Protein AF-A0A1J4ZEY5-F1 (afdb_monomer_lite)

pLDDT: mean 82.78, std 13.63, range [29.41, 97.81]

Radius of gyration: 38.16 Å; chains: 1; bounding box: 87×87×115 Å

Structure (mmCIF, N/CA/C/O backbone):
data_AF-A0A1J4ZEY5-F1
#
_entry.id   AF-A0A1J4ZEY5-F1
#
loop_
_atom_site.group_PDB
_atom_site.id
_atom_site.type_symbol
_atom_site.label_atom_id
_atom_site.label_alt_id
_atom_site.label_comp_id
_atom_site.label_asym_id
_atom_site.label_entity_id
_atom_site.label_seq_id
_atom_site.pdbx_PDB_ins_code
_atom_site.Cartn_x
_atom_site.Cartn_y
_atom_site.Cartn_z
_atom_site.occupancy
_atom_site.B_iso_or_equiv
_atom_site.auth_seq_id
_atom_site.auth_comp_id
_atom_site.auth_asym_id
_atom_site.auth_atom_id
_atom_site.pdbx_PDB_model_num
ATOM 1 N N . MET A 1 1 ? -30.198 22.123 27.206 1.00 77.94 1 MET A N 1
ATOM 2 C CA . MET A 1 1 ? -29.829 22.101 25.767 1.00 77.94 1 MET A CA 1
ATOM 3 C C . MET A 1 1 ? -29.238 23.409 25.251 1.00 77.94 1 MET A C 1
ATOM 5 O O . MET A 1 1 ? -28.106 23.351 24.800 1.00 77.94 1 MET A O 1
ATOM 9 N N . ALA A 1 2 ? -29.919 24.564 25.313 1.00 86.00 2 ALA A N 1
ATOM 10 C CA . ALA A 1 2 ? -29.380 25.824 24.762 1.00 86.00 2 ALA A CA 1
ATOM 11 C C . ALA A 1 2 ? -27.962 26.167 25.271 1.00 86.00 2 ALA A C 1
ATOM 13 O O . ALA A 1 2 ? -27.077 26.429 24.466 1.00 86.00 2 ALA A O 1
ATOM 14 N N . THR A 1 3 ? -27.720 26.041 26.580 1.00 88.06 3 THR A N 1
ATOM 15 C CA . THR A 1 3 ? -26.396 26.217 27.206 1.00 88.06 3 THR A CA 1
ATOM 16 C C . THR A 1 3 ? -25.328 25.284 26.642 1.00 88.06 3 THR A C 1
ATOM 18 O O . THR A 1 3 ? -24.188 25.695 26.501 1.00 88.06 3 THR A O 1
ATOM 21 N N . LEU A 1 4 ? -25.686 24.047 26.281 1.00 86.69 4 LEU A N 1
ATOM 22 C CA . LEU A 1 4 ? -24.738 23.087 25.712 1.00 86.69 4 LEU A CA 1
ATOM 23 C C . LEU A 1 4 ? -24.339 23.475 24.289 1.00 86.69 4 LEU A C 1
ATOM 25 O O . LEU A 1 4 ? -23.168 23.421 23.950 1.00 86.69 4 LEU A O 1
ATOM 29 N N . LEU A 1 5 ? -25.301 23.915 23.474 1.00 89.25 5 LEU A N 1
ATOM 30 C CA . LEU A 1 5 ? -25.019 24.417 22.126 1.00 89.25 5 LEU A CA 1
ATOM 31 C C . LEU A 1 5 ? -24.207 25.719 22.176 1.00 89.25 5 LEU A C 1
ATOM 33 O O . LEU A 1 5 ? -23.320 25.917 21.351 1.00 89.25 5 LEU A O 1
ATOM 37 N N . ALA A 1 6 ? -24.476 26.584 23.158 1.00 92.38 6 ALA A N 1
ATOM 38 C CA . ALA A 1 6 ? -23.668 27.769 23.415 1.00 92.38 6 ALA A CA 1
ATOM 39 C C . ALA A 1 6 ? -22.243 27.393 23.851 1.00 92.38 6 ALA A C 1
ATOM 41 O O . ALA A 1 6 ? -21.299 27.936 23.292 1.00 92.38 6 ALA A O 1
ATOM 42 N N . ALA A 1 7 ? -22.078 26.437 24.771 1.00 91.88 7 ALA A N 1
ATOM 43 C CA . ALA A 1 7 ? -20.773 25.947 25.208 1.00 91.88 7 ALA A CA 1
ATOM 44 C C . ALA A 1 7 ? -19.984 25.304 24.057 1.00 91.88 7 ALA A C 1
ATOM 46 O O . ALA A 1 7 ? -18.851 25.696 23.830 1.00 91.88 7 ALA A O 1
ATOM 47 N N . GLU A 1 8 ? -20.599 24.424 23.261 1.00 91.12 8 GLU A N 1
ATOM 48 C CA . GLU A 1 8 ? -19.988 23.822 22.062 1.00 91.12 8 GLU A CA 1
ATOM 49 C C . GLU A 1 8 ? -19.557 24.899 21.053 1.00 91.12 8 GLU A C 1
ATOM 51 O O . GLU A 1 8 ? -18.474 24.834 20.476 1.00 91.12 8 GLU A O 1
ATOM 56 N N . THR A 1 9 ? -20.380 25.939 20.872 1.00 91.94 9 THR A N 1
ATOM 57 C CA . THR A 1 9 ? -20.045 27.078 20.003 1.00 91.94 9 THR A CA 1
ATOM 58 C C . THR A 1 9 ? -18.889 27.900 20.576 1.00 91.94 9 THR A C 1
ATOM 60 O O . THR A 1 9 ? -18.003 28.298 19.826 1.00 91.94 9 THR A O 1
ATOM 63 N N . ILE A 1 10 ? -18.869 28.156 21.888 1.00 93.12 10 ILE A N 1
ATOM 64 C CA . ILE A 1 10 ? -17.809 28.918 22.564 1.00 93.12 10 ILE A CA 1
ATOM 65 C C . ILE A 1 10 ? -16.494 28.136 22.556 1.00 93.12 10 ILE A C 1
ATOM 67 O O . ILE A 1 10 ? -15.463 28.723 22.245 1.00 93.12 10 ILE A O 1
ATOM 71 N N . GLU A 1 11 ? -16.517 26.830 22.814 1.00 91.88 11 GLU A N 1
ATOM 72 C CA . GLU A 1 11 ? -15.352 25.953 22.695 1.00 91.88 11 GLU A CA 1
ATOM 73 C C . GLU A 1 11 ? -14.855 25.870 21.249 1.00 91.88 11 GLU A C 1
ATOM 75 O O . GLU A 1 11 ? -13.663 26.035 21.007 1.00 91.88 11 GLU A O 1
ATOM 80 N N . GLY A 1 12 ? -15.750 25.736 20.265 1.00 86.38 12 GLY A N 1
ATOM 81 C CA . GLY A 1 12 ? -15.392 25.826 18.846 1.00 86.38 12 GLY A CA 1
ATOM 82 C C . GLY A 1 12 ? -14.743 27.169 18.480 1.00 86.38 12 GLY A C 1
ATOM 83 O O . GLY A 1 12 ? -13.767 27.207 17.738 1.00 86.38 12 GLY A O 1
ATOM 84 N N . VAL A 1 13 ? -15.226 28.276 19.049 1.00 89.06 13 VAL A N 1
ATOM 85 C CA . VAL A 1 13 ? -14.640 29.616 18.876 1.00 89.06 13 VAL A CA 1
ATOM 86 C C . VAL A 1 13 ? -13.296 29.753 19.606 1.00 89.06 13 VAL A C 1
ATOM 88 O O . VAL A 1 13 ? -12.361 30.327 19.056 1.00 89.06 13 VAL A O 1
ATOM 91 N N . ARG A 1 14 ? -13.139 29.182 20.804 1.00 89.00 14 ARG A N 1
ATOM 92 C CA . ARG A 1 14 ? -11.860 29.107 21.536 1.00 89.00 14 ARG A CA 1
ATOM 93 C C . ARG A 1 14 ? -10.824 28.269 20.793 1.00 89.00 14 ARG A C 1
ATOM 95 O O . ARG A 1 14 ? -9.656 28.653 20.753 1.00 89.00 14 ARG A O 1
ATOM 102 N N . PHE A 1 15 ? -11.263 27.199 20.134 1.00 81.44 15 PHE A N 1
ATOM 103 C CA . PHE A 1 15 ? -10.452 26.428 19.200 1.00 81.44 15 PHE A CA 1
ATOM 104 C C . PHE A 1 15 ? -9.986 27.242 17.999 1.00 81.44 15 PHE A C 1
ATOM 106 O O . PHE A 1 15 ? -8.866 27.036 17.565 1.00 81.44 15 PHE A O 1
ATOM 113 N N . VAL A 1 16 ? -10.782 28.180 17.487 1.00 78.56 16 VAL A N 1
ATOM 114 C CA . VAL A 1 16 ? -10.344 29.102 16.421 1.00 78.56 16 VAL A CA 1
ATOM 115 C C . VAL A 1 16 ? -9.348 30.160 16.941 1.00 78.56 16 VAL A C 1
ATOM 117 O O . VAL A 1 16 ? -8.585 30.720 16.157 1.00 78.56 16 VAL A O 1
ATOM 120 N N . TYR A 1 17 ? -9.333 30.442 18.250 1.00 80.12 17 TYR A N 1
ATOM 121 C CA . TYR A 1 17 ? -8.562 31.534 18.865 1.00 80.12 17 TYR A CA 1
ATOM 122 C C . TYR A 1 17 ? -7.251 31.136 19.574 1.00 80.12 17 TYR A C 1
ATOM 124 O O . TYR A 1 17 ? -6.673 31.977 20.261 1.00 80.12 17 TYR A O 1
ATOM 132 N N . GLY A 1 18 ? -6.755 29.901 19.455 1.00 79.81 18 GLY A N 1
ATOM 133 C CA . GLY A 1 18 ? -5.554 29.477 20.199 1.00 79.81 18 GLY A CA 1
ATOM 134 C C . GLY A 1 18 ? -5.797 29.093 21.662 1.00 79.81 18 GLY A C 1
ATOM 135 O O . GLY A 1 18 ? -4.841 28.800 22.369 1.00 79.81 18 GLY A O 1
ATOM 136 N N . LEU A 1 19 ? -7.047 29.115 22.138 1.00 80.06 19 LEU A N 1
ATOM 137 C CA . LEU A 1 19 ? -7.372 28.997 23.567 1.00 80.06 19 LEU A CA 1
ATOM 138 C C . LEU A 1 19 ? -7.686 27.561 24.015 1.00 80.06 19 LEU A C 1
ATOM 140 O O . LEU A 1 19 ? -7.763 27.310 25.213 1.00 80.06 19 LEU A O 1
ATOM 144 N N . GLN A 1 20 ? -7.884 26.639 23.068 1.00 82.75 20 GLN A N 1
ATOM 145 C CA . GLN A 1 20 ? -8.104 25.213 23.322 1.00 82.75 20 GLN A CA 1
ATOM 146 C C . GLN A 1 20 ? -7.266 24.344 22.353 1.00 82.75 20 GLN A C 1
ATOM 148 O O . GLN A 1 20 ? -7.136 24.714 21.181 1.00 82.75 20 GLN A O 1
ATOM 153 N N . PRO A 1 21 ? -6.714 23.190 22.779 1.00 85.88 21 PRO A N 1
ATOM 154 C CA . PRO A 1 21 ? -6.745 22.662 24.143 1.00 85.88 21 PRO A CA 1
ATOM 155 C C . PRO A 1 21 ? -5.984 23.589 25.096 1.00 85.88 21 PRO A C 1
ATOM 157 O O . PRO A 1 21 ? -4.982 24.179 24.704 1.00 85.88 21 PRO A O 1
ATOM 160 N N . GLU A 1 22 ? -6.492 23.782 26.308 1.00 87.00 22 GLU A N 1
ATOM 161 C CA . GLU A 1 22 ? -6.011 24.844 27.194 1.00 87.00 22 GLU A CA 1
ATOM 162 C C . GLU A 1 22 ? -4.520 24.672 27.570 1.00 87.00 22 GLU A C 1
ATOM 164 O O . GLU A 1 22 ? -4.130 23.598 28.043 1.00 87.00 22 GLU A O 1
ATOM 169 N N . PRO A 1 23 ? -3.666 25.698 27.377 1.00 84.19 23 PRO A N 1
ATOM 170 C CA . PRO A 1 23 ? -2.249 25.628 27.720 1.00 84.19 23 PRO A CA 1
ATOM 171 C C . PRO A 1 23 ? -2.029 25.720 29.238 1.00 84.19 23 PRO A C 1
ATOM 173 O O . PRO A 1 23 ? -2.488 26.656 29.892 1.00 84.19 23 PRO A O 1
ATOM 176 N N . VAL A 1 24 ? -1.264 24.779 29.798 1.00 81.69 24 VAL A N 1
ATOM 177 C CA . VAL A 1 24 ? -0.933 24.701 31.229 1.00 81.69 24 VAL A CA 1
ATOM 178 C C . VAL A 1 24 ? 0.566 24.437 31.413 1.00 81.69 24 VAL A C 1
ATOM 180 O O . VAL A 1 24 ? 1.131 23.463 30.908 1.00 81.69 24 VAL A O 1
ATOM 183 N N . ALA A 1 25 ? 1.236 25.322 32.154 1.00 76.62 25 ALA A N 1
ATOM 184 C CA . ALA A 1 25 ? 2.676 25.246 32.393 1.00 76.62 25 ALA A CA 1
ATOM 185 C C . ALA A 1 25 ? 3.080 23.960 33.140 1.00 76.62 25 ALA A C 1
ATOM 187 O O . ALA A 1 25 ? 2.406 23.541 34.078 1.00 76.62 25 ALA A O 1
ATOM 188 N N . GLY A 1 26 ? 4.184 23.330 32.723 1.00 70.69 26 GLY A N 1
ATOM 189 C CA . GLY A 1 26 ? 4.711 22.109 33.352 1.00 70.69 26 GLY A CA 1
ATOM 190 C C . GLY A 1 26 ? 3.875 20.826 33.192 1.00 70.69 26 GLY A C 1
ATOM 191 O O . GLY A 1 26 ? 4.291 19.783 33.690 1.00 70.69 26 GLY A O 1
ATOM 192 N N . PHE A 1 27 ? 2.726 20.860 32.507 1.00 78.94 27 PHE A N 1
ATOM 193 C CA . PHE A 1 27 ? 1.882 19.679 32.309 1.00 78.94 27 PHE A CA 1
ATOM 194 C C . PHE A 1 27 ? 2.379 18.775 31.163 1.00 78.94 27 PHE A C 1
ATOM 196 O O . PHE A 1 27 ? 2.846 19.261 30.132 1.00 78.94 27 PHE A O 1
ATOM 203 N N . LYS A 1 28 ? 2.231 17.451 31.305 1.00 76.19 28 LYS A N 1
ATOM 204 C CA . LYS A 1 28 ? 2.517 16.466 30.249 1.00 76.19 28 LYS A CA 1
ATOM 205 C C . LYS A 1 28 ? 1.417 15.404 30.214 1.00 76.19 28 LYS A C 1
ATOM 207 O O . LYS A 1 28 ? 1.232 14.681 31.186 1.00 76.19 28 LYS A O 1
ATOM 212 N N . LEU A 1 29 ? 0.720 15.305 29.084 1.00 75.31 29 LEU A N 1
ATOM 213 C CA . LEU A 1 29 ? -0.375 14.356 28.880 1.00 75.31 29 LEU A CA 1
ATOM 214 C C . LEU A 1 29 ? 0.153 12.924 28.676 1.00 75.31 29 LEU A C 1
ATOM 216 O O . LEU A 1 29 ? 0.942 12.673 27.760 1.00 75.31 29 LEU A O 1
ATOM 220 N N . ALA A 1 30 ? -0.315 11.980 29.490 1.00 64.69 30 ALA A N 1
ATOM 221 C CA . ALA A 1 30 ? 0.010 10.560 29.363 1.00 64.69 30 ALA A CA 1
ATOM 222 C C . ALA A 1 30 ? -0.812 9.867 28.263 1.00 64.69 30 ALA A C 1
ATOM 224 O O . ALA A 1 30 ? -1.987 10.174 28.047 1.00 64.69 30 ALA A O 1
ATOM 225 N N . GLY A 1 31 ? -0.197 8.930 27.540 1.00 55.09 31 GLY A N 1
ATOM 226 C CA . GLY A 1 31 ? -0.858 8.199 26.452 1.00 55.09 31 GLY A CA 1
ATOM 227 C C . GLY A 1 31 ? -1.284 9.027 25.243 1.00 55.09 31 GLY A C 1
ATOM 228 O O . GLY A 1 31 ? -2.061 8.559 24.411 1.00 55.09 31 GLY A O 1
ATOM 229 N N . GLY A 1 32 ? -0.814 10.268 25.116 1.00 42.31 32 GLY A N 1
ATOM 230 C CA . GLY A 1 32 ? -1.197 11.147 24.018 1.00 42.31 32 GLY A CA 1
ATOM 231 C C . GLY A 1 32 ? -0.744 10.626 22.651 1.00 42.31 32 GLY A C 1
ATOM 232 O O . GLY A 1 32 ? 0.436 10.671 22.316 1.00 42.31 32 GLY A O 1
ATOM 233 N N . THR A 1 33 ? -1.701 10.239 21.806 1.00 39.50 33 THR A N 1
ATOM 234 C CA . THR A 1 33 ? -1.598 10.544 20.372 1.00 39.50 33 THR A CA 1
ATOM 235 C C . THR A 1 33 ? -1.706 12.059 20.226 1.00 39.50 33 THR A C 1
ATOM 237 O O . THR A 1 33 ? -2.578 12.652 20.858 1.00 39.50 33 THR A O 1
ATOM 240 N N . THR A 1 34 ? -0.835 12.693 19.437 1.00 35.72 34 THR A N 1
ATOM 241 C CA . THR A 1 34 ? -0.729 14.159 19.352 1.00 35.72 34 THR A CA 1
ATOM 242 C C . THR A 1 34 ? -2.044 14.792 18.884 1.00 35.72 34 THR A C 1
ATOM 244 O O . THR A 1 34 ? -2.321 14.864 17.687 1.00 35.72 34 THR A O 1
ATOM 247 N N . PHE A 1 35 ? -2.873 15.251 19.826 1.00 37.88 35 PHE A N 1
ATOM 248 C CA . PHE A 1 35 ? -4.099 15.978 19.520 1.00 37.88 35 PHE A CA 1
ATOM 249 C C . PHE A 1 35 ? -3.759 17.442 19.234 1.00 37.88 35 PHE A C 1
ATOM 251 O O . PHE A 1 35 ? -3.857 18.313 20.095 1.00 37.88 35 PHE A O 1
ATOM 258 N N . THR A 1 36 ? -3.350 17.722 17.999 1.00 34.78 36 THR A N 1
ATOM 259 C CA . THR A 1 36 ? -3.389 19.082 17.464 1.00 34.78 36 THR A CA 1
ATOM 260 C C . THR A 1 36 ? -4.717 19.276 16.742 1.00 34.78 36 THR A C 1
ATOM 262 O O . THR A 1 36 ? -4.969 18.725 15.668 1.00 34.78 36 THR A O 1
ATOM 265 N N . SER A 1 37 ? -5.600 20.068 17.356 1.00 31.50 37 SER A N 1
ATOM 266 C CA . SER A 1 37 ? -6.797 20.566 16.677 1.00 31.50 37 SER A CA 1
ATOM 267 C C . SER A 1 37 ? -6.387 21.264 15.370 1.00 31.50 37 SER A C 1
ATOM 269 O O . SER A 1 37 ? -5.343 21.925 15.366 1.00 31.50 37 SER A O 1
ATOM 271 N N . PRO A 1 38 ? -7.164 21.182 14.267 1.00 33.41 38 PRO A N 1
ATOM 272 C CA . PRO A 1 38 ? -6.751 21.684 12.948 1.00 33.41 38 PRO A CA 1
ATOM 273 C C . PRO A 1 38 ? -6.538 23.204 12.856 1.00 33.41 38 PRO A C 1
ATOM 275 O O . PRO A 1 38 ? -6.365 23.720 11.752 1.00 33.41 38 PRO A O 1
ATOM 278 N N . GLU A 1 39 ? -6.636 23.920 13.979 1.00 31.53 39 GLU A N 1
ATOM 279 C CA . GLU A 1 39 ? -6.758 25.367 14.043 1.00 31.53 39 GLU A CA 1
ATOM 280 C C . GLU A 1 39 ? -5.616 26.120 14.744 1.00 31.53 39 GLU A C 1
ATOM 282 O O . GLU A 1 39 ? -5.456 27.289 14.399 1.00 31.53 39 GLU A O 1
ATOM 287 N N . ASN A 1 40 ? -4.815 25.479 15.619 1.00 29.84 40 ASN A N 1
ATOM 288 C CA . ASN A 1 40 ? -3.927 26.173 16.583 1.00 29.84 40 ASN A CA 1
ATOM 289 C C . ASN A 1 40 ? -2.419 25.839 16.533 1.00 29.84 40 ASN A C 1
ATOM 291 O O . ASN A 1 40 ? -1.667 26.286 17.401 1.00 29.84 40 ASN A O 1
ATOM 295 N N . GLY A 1 41 ? -1.942 25.143 15.496 1.00 34.50 41 GLY A N 1
ATOM 296 C CA . GLY A 1 41 ? -0.596 25.462 14.999 1.00 34.50 41 GLY A CA 1
ATOM 297 C C . GLY A 1 41 ? -0.674 26.881 14.421 1.00 34.50 41 GLY A C 1
ATOM 298 O O . GLY A 1 41 ? -1.579 27.160 13.639 1.00 34.50 41 GLY A O 1
ATOM 299 N N . GLU A 1 42 ? 0.134 27.858 14.827 1.00 31.77 42 GLU A N 1
ATOM 300 C CA . GLU A 1 42 ? 1.541 27.748 15.229 1.00 31.77 42 GLU A CA 1
ATOM 301 C C . GLU A 1 42 ? 1.936 28.962 16.095 1.00 31.77 42 GLU A C 1
ATOM 303 O O . GLU A 1 42 ? 2.523 29.925 15.633 1.00 31.77 42 GLU A O 1
ATOM 308 N N . LYS A 1 43 ? 1.570 28.976 17.380 1.00 29.81 43 LYS A N 1
ATOM 309 C CA . LYS A 1 43 ? 2.181 29.917 18.352 1.00 29.81 43 LYS A CA 1
ATOM 310 C C . LYS A 1 43 ? 2.689 29.247 19.627 1.00 29.81 43 LYS A C 1
ATOM 312 O O . LYS A 1 43 ? 3.045 29.926 20.584 1.00 29.81 43 LYS A O 1
ATOM 317 N N . ALA A 1 44 ? 2.738 27.916 19.632 1.00 32.62 44 ALA A N 1
ATOM 318 C CA . ALA A 1 44 ? 3.198 27.133 20.771 1.00 32.62 44 ALA A CA 1
ATOM 319 C C . ALA A 1 44 ? 4.706 26.818 20.729 1.00 32.62 44 ALA A C 1
ATOM 321 O O . ALA A 1 44 ? 5.322 26.707 21.788 1.00 32.62 44 ALA A O 1
ATOM 322 N N . GLU A 1 45 ? 5.328 26.682 19.551 1.00 29.41 45 GLU A N 1
ATOM 323 C CA . GLU A 1 45 ? 6.672 26.078 19.466 1.00 29.41 45 GLU A CA 1
ATOM 324 C C . GLU A 1 45 ? 7.832 26.994 19.905 1.00 29.41 45 GLU A C 1
ATOM 326 O O . GLU A 1 45 ? 8.841 26.474 20.374 1.00 29.41 45 GLU A O 1
ATOM 331 N N . GLU A 1 46 ? 7.666 28.323 19.947 1.00 30.47 46 GLU A N 1
ATOM 332 C CA . GLU A 1 46 ? 8.647 29.218 20.603 1.00 30.47 46 GLU A CA 1
ATOM 333 C C . GLU A 1 46 ? 8.499 29.307 22.143 1.00 30.47 46 GLU A C 1
ATOM 335 O O . GLU A 1 46 ? 9.315 29.946 22.807 1.00 30.47 46 GLU A O 1
ATOM 340 N N . VAL A 1 47 ? 7.498 28.647 22.751 1.00 35.19 47 VAL A N 1
ATOM 341 C CA . VAL A 1 47 ? 7.282 28.633 24.222 1.00 35.19 47 VAL A CA 1
ATOM 342 C C . VAL A 1 47 ? 7.299 27.207 24.815 1.00 35.19 47 VAL A C 1
ATOM 344 O O . VAL A 1 47 ? 7.507 27.016 26.017 1.00 35.19 47 VAL A O 1
ATOM 347 N N . SER A 1 48 ? 7.174 26.170 23.978 1.00 36.84 48 SER A N 1
ATOM 348 C CA . SER A 1 48 ? 6.972 24.769 24.391 1.00 36.84 48 SER A CA 1
ATOM 349 C C . SER A 1 48 ? 8.167 24.077 25.076 1.00 36.84 48 SER A C 1
ATOM 351 O O . SER A 1 48 ? 8.051 22.911 25.454 1.00 36.84 48 SER A O 1
ATOM 353 N N . ALA A 1 49 ? 9.289 24.759 25.317 1.00 36.06 49 ALA A N 1
ATOM 354 C CA . ALA A 1 49 ? 10.312 24.257 26.243 1.00 36.06 49 ALA A CA 1
ATOM 355 C C . ALA A 1 49 ? 9.866 24.329 27.724 1.00 36.06 49 ALA A C 1
ATOM 357 O O . ALA A 1 49 ? 10.507 23.721 28.581 1.00 36.06 49 ALA A O 1
ATOM 358 N N . LEU A 1 50 ? 8.792 25.077 28.036 1.00 39.16 50 LEU A N 1
ATOM 359 C CA . LEU A 1 50 ? 8.337 25.357 29.408 1.00 39.16 50 LEU A CA 1
ATOM 360 C C . LEU A 1 50 ? 6.818 25.182 29.650 1.00 39.16 50 LEU A C 1
ATOM 362 O O . LEU A 1 50 ? 6.384 25.219 30.804 1.00 39.16 50 LEU A O 1
ATOM 366 N N . THR A 1 51 ? 5.993 24.970 28.616 1.00 48.69 51 THR A N 1
ATOM 367 C CA . THR A 1 51 ? 4.519 24.900 28.748 1.00 48.69 51 THR A CA 1
ATOM 368 C C . THR A 1 51 ? 3.885 23.732 27.989 1.00 48.69 51 THR A C 1
ATOM 370 O O . THR A 1 51 ? 4.188 23.529 26.817 1.00 48.69 51 THR A O 1
ATOM 373 N N . GLY A 1 52 ? 2.978 22.997 28.645 1.00 69.62 52 GLY A N 1
ATOM 374 C CA . GLY A 1 52 ? 2.187 21.907 28.062 1.00 69.62 52 GLY A CA 1
ATOM 375 C C . GLY A 1 52 ? 0.733 22.303 27.791 1.00 69.62 52 GLY A C 1
ATOM 376 O O . GLY A 1 52 ? 0.374 23.470 27.919 1.00 69.62 52 GLY A O 1
ATOM 377 N N . HIS A 1 53 ? -0.111 21.336 27.419 1.00 84.31 53 HIS A N 1
ATOM 378 C CA . HIS A 1 53 ? -1.530 21.556 27.096 1.00 84.31 53 HIS A CA 1
ATOM 379 C C . HIS A 1 53 ? -2.416 20.442 27.671 1.00 84.31 53 HIS A C 1
ATOM 381 O O . HIS A 1 53 ? -2.010 19.277 27.697 1.00 84.31 53 HIS A O 1
ATOM 387 N N . LEU A 1 54 ? -3.627 20.800 28.103 1.00 85.50 54 LEU A N 1
ATOM 388 C CA . LEU A 1 54 ? -4.690 19.861 28.471 1.00 85.50 54 LEU A CA 1
ATOM 389 C C . LEU A 1 54 ? -5.255 19.159 27.217 1.00 85.50 54 LEU A C 1
ATOM 391 O O . LEU A 1 54 ? -4.807 19.399 26.100 1.00 85.50 54 LEU A O 1
ATOM 395 N N . ASN A 1 55 ? -6.211 18.242 27.379 1.00 85.50 55 ASN A N 1
ATOM 396 C CA . ASN A 1 55 ? -6.631 17.348 26.295 1.00 85.50 55 ASN A CA 1
ATOM 397 C C . ASN A 1 55 ? -7.591 17.989 25.280 1.00 85.50 55 ASN A C 1
ATOM 399 O O . ASN A 1 55 ? -7.502 17.709 24.086 1.00 85.50 55 ASN A O 1
ATOM 403 N N . GLY A 1 56 ? -8.558 18.790 25.741 1.00 84.44 56 GLY A N 1
ATOM 404 C CA . GLY A 1 56 ? -9.712 19.164 24.918 1.00 84.44 56 GLY A CA 1
ATOM 405 C C . GLY A 1 56 ? -10.557 17.939 24.491 1.00 84.44 56 GLY A C 1
ATOM 406 O O . GLY A 1 56 ? -10.550 16.913 25.182 1.00 84.44 56 GLY A O 1
ATOM 407 N N . PRO A 1 57 ? -11.300 18.000 23.370 1.00 84.25 57 PRO A N 1
ATOM 408 C CA . PRO A 1 57 ? -12.211 16.951 22.938 1.00 84.25 57 PRO A CA 1
ATOM 409 C C . PRO A 1 57 ? -11.458 15.707 22.468 1.00 84.25 57 PRO A C 1
ATOM 411 O O . PRO A 1 57 ? -10.568 15.770 21.627 1.00 84.25 57 PRO A O 1
ATOM 414 N N . ILE A 1 58 ? -11.896 14.550 22.961 1.00 84.06 58 ILE A N 1
ATOM 415 C CA . ILE A 1 58 ? -11.362 13.231 22.588 1.00 84.06 58 ILE A CA 1
ATOM 416 C C . ILE A 1 58 ? -11.535 13.005 21.082 1.00 84.06 58 ILE A C 1
ATOM 418 O O . ILE A 1 58 ? -12.606 13.291 20.543 1.00 84.06 58 ILE A O 1
ATOM 422 N N . ASP A 1 59 ? -10.519 12.466 20.410 1.00 75.25 59 ASP A N 1
ATOM 423 C CA . ASP A 1 59 ? -10.560 12.148 18.981 1.00 75.25 59 ASP A CA 1
ATOM 424 C C . ASP A 1 59 ? -11.330 10.849 18.660 1.00 75.25 59 ASP A C 1
ATOM 426 O O . ASP A 1 59 ? -11.553 9.990 19.514 1.00 75.25 59 ASP A O 1
ATOM 430 N N . ASP A 1 60 ? -11.725 10.679 17.396 1.00 66.38 60 ASP A N 1
ATOM 431 C CA . ASP A 1 60 ? -12.558 9.549 16.961 1.00 66.38 60 ASP A CA 1
ATOM 432 C C . ASP A 1 60 ? -11.807 8.198 16.866 1.00 66.38 60 ASP A C 1
ATOM 434 O O . ASP A 1 60 ? -12.434 7.165 16.607 1.00 66.38 60 ASP A O 1
ATOM 438 N N . ILE A 1 61 ? -10.478 8.166 17.041 1.00 64.38 61 ILE A N 1
ATOM 439 C CA . ILE A 1 61 ? -9.694 6.921 17.149 1.00 64.38 61 ILE A CA 1
ATOM 440 C C . ILE A 1 61 ? -9.729 6.451 18.606 1.00 64.38 61 ILE A C 1
ATOM 442 O O . ILE A 1 61 ? -10.084 5.300 18.872 1.00 64.38 61 ILE A O 1
ATOM 446 N N . ARG A 1 62 ? -9.460 7.353 19.558 1.00 69.44 62 ARG A N 1
ATOM 447 C CA . ARG A 1 62 ? -9.571 7.086 21.000 1.00 69.44 62 ARG A CA 1
ATOM 448 C C . ARG A 1 62 ? -11.012 6.784 21.416 1.00 69.44 62 ARG A C 1
ATOM 450 O O . ARG A 1 62 ? -11.229 5.801 22.122 1.00 69.44 62 ARG A O 1
ATOM 457 N N . LEU A 1 63 ? -12.001 7.505 20.875 1.00 75.38 63 LEU A N 1
ATOM 458 C CA . LEU A 1 63 ? -13.426 7.170 21.013 1.00 75.38 63 LEU A CA 1
ATOM 459 C C . LEU A 1 63 ? -13.729 5.739 20.548 1.00 75.38 63 LEU A C 1
ATOM 461 O O . LEU A 1 63 ? -14.479 5.040 21.221 1.00 75.38 63 LEU A O 1
ATOM 465 N N . ARG A 1 64 ? -13.158 5.284 19.422 1.00 65.94 64 ARG A N 1
ATOM 466 C CA . ARG A 1 64 ? -13.374 3.917 18.912 1.00 65.94 64 ARG A CA 1
ATOM 467 C C . ARG A 1 64 ? -12.705 2.846 19.765 1.00 65.94 64 ARG A C 1
ATOM 469 O O . ARG A 1 64 ? -13.341 1.834 20.035 1.00 65.94 64 ARG A O 1
ATOM 476 N N . SER A 1 65 ? -11.486 3.093 20.242 1.00 66.31 65 SER A N 1
ATOM 477 C CA . SER A 1 65 ? -10.783 2.195 21.168 1.00 66.31 65 SER A CA 1
ATOM 478 C C . SER A 1 65 ? -11.564 1.988 22.476 1.00 66.31 65 SER A C 1
ATOM 480 O O . SER A 1 65 ? -11.827 0.861 22.890 1.00 66.31 65 SER A O 1
ATOM 482 N N . TRP A 1 66 ? -12.013 3.080 23.098 1.00 67.62 66 TRP A N 1
ATOM 483 C CA . TRP A 1 66 ? -12.719 3.043 24.382 1.00 67.62 66 TRP A CA 1
ATOM 484 C C . TRP A 1 66 ? -14.206 2.727 24.287 1.00 67.62 66 TRP A C 1
ATOM 486 O O . TRP A 1 66 ? -14.778 2.149 25.207 1.00 67.62 66 TRP A O 1
ATOM 496 N N . GLY A 1 67 ? -14.858 3.101 23.192 1.00 58.41 67 GLY A N 1
ATOM 497 C CA . GLY A 1 67 ? -16.282 2.864 23.012 1.00 58.41 67 GLY A CA 1
ATOM 498 C C . GLY A 1 67 ? -16.632 1.387 22.858 1.00 58.41 67 GLY A C 1
ATOM 499 O O . GLY A 1 67 ? -17.714 0.987 23.269 1.00 58.41 67 GLY A O 1
ATOM 500 N N . ILE A 1 68 ? -15.690 0.557 22.393 1.00 56.25 68 ILE A N 1
ATOM 501 C CA . ILE A 1 68 ? -15.803 -0.907 22.493 1.00 56.25 68 ILE A CA 1
ATOM 502 C C . ILE A 1 68 ? -15.920 -1.323 23.969 1.00 56.25 68 ILE A C 1
ATOM 504 O O . ILE A 1 68 ? -16.851 -2.045 24.314 1.00 56.25 68 ILE A O 1
ATOM 508 N N . GLN A 1 69 ? -15.067 -0.786 24.851 1.00 62.25 69 GLN A N 1
ATOM 509 C CA . GLN A 1 69 ? -15.087 -1.090 26.291 1.00 62.25 69 GLN A CA 1
ATOM 510 C C . GLN A 1 69 ? -16.347 -0.560 27.008 1.00 62.25 69 GLN A C 1
ATOM 512 O O . GLN A 1 69 ? -16.822 -1.171 27.963 1.00 62.25 69 GLN A O 1
ATOM 517 N N . LEU A 1 70 ? -16.928 0.555 26.543 1.00 62.00 70 LEU A N 1
ATOM 518 C CA . LEU A 1 70 ? -18.228 1.054 27.030 1.00 62.00 70 LEU A CA 1
ATOM 519 C C . LEU A 1 70 ? -19.404 0.163 26.612 1.00 62.00 70 LEU A C 1
ATOM 521 O O . LEU A 1 70 ? -20.405 0.098 27.321 1.00 62.00 70 LEU A O 1
ATOM 525 N N . VAL A 1 71 ? -19.312 -0.485 25.448 1.00 51.47 71 VAL A N 1
ATOM 526 C CA . VAL A 1 71 ? -20.391 -1.313 24.887 1.00 51.47 71 VAL A CA 1
ATOM 527 C C . VAL A 1 71 ? -20.311 -2.760 25.377 1.00 51.47 71 VAL A C 1
ATOM 529 O O . VAL A 1 71 ? -21.357 -3.365 25.611 1.00 51.47 71 VAL A O 1
ATOM 532 N N . ASP A 1 72 ? -19.106 -3.305 25.574 1.00 49.72 72 ASP A N 1
ATOM 533 C CA . ASP A 1 72 ? -18.894 -4.642 26.150 1.00 49.72 72 ASP A CA 1
ATOM 534 C C . ASP A 1 72 ? -18.927 -4.673 27.692 1.00 49.72 72 ASP A C 1
ATOM 536 O O . ASP A 1 72 ? -19.045 -5.744 28.287 1.00 49.72 72 ASP A O 1
ATOM 540 N N . GLY A 1 73 ? -18.906 -3.502 28.337 1.00 54.38 73 GLY A N 1
ATOM 541 C CA . GLY A 1 73 ? -19.065 -3.339 29.782 1.00 54.38 73 GLY A CA 1
ATOM 542 C C . GLY A 1 73 ? -17.767 -3.378 30.591 1.00 54.38 73 GLY A C 1
ATOM 543 O O . GLY A 1 73 ? -17.836 -3.213 31.810 1.00 54.38 73 GLY A O 1
ATOM 544 N N . ARG A 1 74 ? -16.593 -3.539 29.956 1.00 60.56 74 ARG A N 1
ATOM 545 C CA . ARG A 1 74 ? -15.284 -3.436 30.634 1.00 60.56 74 ARG A CA 1
ATOM 546 C C . ARG A 1 74 ? -15.002 -2.040 31.191 1.00 60.56 74 ARG A C 1
ATOM 548 O O . ARG A 1 74 ? -14.303 -1.916 32.191 1.00 60.56 74 ARG A O 1
ATOM 555 N N . MET A 1 75 ? -15.589 -1.005 30.591 1.00 72.50 75 MET A N 1
ATOM 556 C CA . MET A 1 75 ? -15.609 0.360 31.116 1.00 72.50 75 MET A CA 1
ATOM 557 C C . MET A 1 75 ? -17.046 0.708 31.545 1.00 72.50 75 MET A C 1
ATOM 559 O O . MET A 1 75 ? -17.864 1.033 30.681 1.00 72.50 75 MET A O 1
ATOM 563 N N . PRO A 1 76 ? -17.398 0.648 32.849 1.00 70.69 76 PRO A N 1
ATOM 564 C CA . PRO A 1 76 ? -18.790 0.743 33.297 1.00 70.69 76 PRO A CA 1
ATOM 565 C C . PRO A 1 76 ? -19.486 2.073 33.003 1.00 70.69 76 PRO A C 1
ATOM 567 O O . PRO A 1 76 ? -20.708 2.128 33.073 1.00 70.69 76 PRO A O 1
ATOM 570 N N . GLY A 1 77 ? -18.739 3.146 32.724 1.00 84.19 77 GLY A N 1
ATOM 571 C CA . GLY A 1 77 ? -19.266 4.488 32.488 1.00 84.19 77 GLY A CA 1
ATOM 572 C C . GLY A 1 77 ? -18.186 5.566 32.592 1.00 84.19 77 GLY A C 1
ATOM 573 O O . GLY A 1 77 ? -16.993 5.259 32.621 1.00 84.19 77 GLY A O 1
ATOM 574 N N . PHE A 1 78 ? -18.603 6.833 32.676 1.00 91.25 78 PHE A N 1
ATOM 575 C CA . PHE A 1 78 ? -17.695 7.961 32.911 1.00 91.25 78 PHE A CA 1
ATOM 576 C C . PHE A 1 78 ? -18.239 8.947 33.957 1.00 91.25 78 PHE A C 1
ATOM 578 O O . PHE A 1 78 ? -19.445 9.169 34.060 1.00 91.25 78 PHE A O 1
ATOM 585 N N . ALA A 1 79 ? -17.341 9.570 34.714 1.00 94.31 79 ALA A N 1
ATOM 586 C CA . ALA A 1 79 ? -17.640 10.626 35.673 1.00 94.31 79 ALA A CA 1
ATOM 587 C C . ALA A 1 79 ? -17.181 11.976 35.107 1.00 94.31 79 ALA A C 1
ATOM 589 O O . ALA A 1 79 ? -15.987 12.189 34.889 1.00 94.31 79 ALA A O 1
ATOM 590 N N . ALA A 1 80 ? -18.119 12.896 34.879 1.00 94.50 80 ALA A N 1
ATOM 591 C CA . ALA A 1 80 ? -17.812 14.279 34.528 1.00 94.50 80 ALA A CA 1
ATOM 592 C C . ALA A 1 80 ? -17.636 15.096 35.816 1.00 94.50 80 ALA A C 1
ATOM 594 O O . ALA A 1 80 ? -18.615 15.489 36.449 1.00 94.50 80 ALA A O 1
ATOM 595 N N . ILE A 1 81 ? -16.388 15.318 36.223 1.00 95.62 81 ILE A N 1
ATOM 596 C CA . ILE A 1 81 ? -16.046 16.081 37.425 1.00 95.62 81 ILE A CA 1
ATOM 597 C C . ILE A 1 81 ? -15.896 17.556 37.039 1.00 95.62 81 ILE A C 1
ATOM 599 O O . ILE A 1 81 ? -15.151 17.885 36.113 1.00 95.62 81 ILE A O 1
ATOM 603 N N . VAL A 1 82 ? -16.616 18.440 37.733 1.00 93.81 82 VAL A N 1
ATOM 604 C CA . VAL A 1 82 ? -16.685 19.876 37.421 1.00 93.81 82 VAL A CA 1
ATOM 605 C C . VAL A 1 82 ? -16.400 20.709 38.672 1.00 93.81 82 VAL A C 1
ATOM 607 O O . VAL A 1 82 ? -17.255 20.808 39.550 1.00 93.81 82 VAL A O 1
ATOM 610 N N . GLY A 1 83 ? -15.233 21.357 38.748 1.00 93.81 83 GLY A N 1
ATOM 611 C CA . GLY A 1 83 ? -14.891 22.295 39.826 1.00 93.81 83 GLY A CA 1
ATOM 612 C C . GLY A 1 83 ? -13.620 21.939 40.601 1.00 93.81 83 GLY A C 1
ATOM 613 O O . GLY A 1 83 ? -12.605 21.580 40.008 1.00 93.81 83 GLY A O 1
ATOM 614 N N . CYS A 1 84 ? -13.657 22.097 41.926 1.00 94.25 84 CYS A N 1
ATOM 615 C CA . CYS A 1 84 ? -12.503 21.940 42.820 1.00 94.25 84 CYS A CA 1
ATOM 616 C C . CYS A 1 84 ? -12.904 21.178 44.084 1.00 94.25 84 CYS A C 1
ATOM 618 O O . CYS A 1 84 ? -13.873 21.559 44.736 1.00 94.25 84 CYS A O 1
ATOM 620 N N . ALA A 1 85 ? -12.148 20.145 44.455 1.00 94.00 85 ALA A N 1
ATOM 621 C CA . ALA A 1 85 ? -12.364 19.416 45.700 1.00 94.00 85 ALA A CA 1
ATOM 622 C C . ALA A 1 85 ? -11.888 20.228 46.919 1.00 94.00 85 ALA A C 1
ATOM 624 O O . ALA A 1 85 ? -11.020 21.096 46.795 1.00 94.00 85 ALA A O 1
ATOM 625 N N . LYS A 1 86 ? -12.389 19.877 48.113 1.00 91.75 86 LYS A N 1
ATOM 626 C CA . LYS A 1 86 ? -12.013 20.483 49.407 1.00 91.75 86 LYS A CA 1
ATOM 627 C C . LYS A 1 86 ? -10.494 20.571 49.640 1.00 91.75 86 LYS A C 1
ATOM 629 O O . LYS A 1 86 ? -10.016 21.591 50.130 1.00 91.75 86 LYS A O 1
ATOM 634 N N . SER A 1 87 ? -9.743 19.525 49.292 1.00 93.38 87 SER A N 1
ATOM 635 C CA . SER A 1 87 ? -8.278 19.477 49.391 1.00 93.38 87 SER A CA 1
ATOM 636 C C . SER A 1 87 ? -7.666 18.613 48.282 1.00 93.38 87 SER A C 1
ATOM 638 O O . SER A 1 87 ? -8.389 17.927 47.551 1.00 93.38 87 SER A O 1
ATOM 640 N N . ASN A 1 88 ? -6.337 18.642 48.150 1.00 94.06 88 ASN A N 1
ATOM 641 C CA . ASN A 1 88 ? -5.621 17.858 47.143 1.00 94.06 88 ASN A CA 1
ATOM 642 C C . ASN A 1 88 ? -5.753 16.350 47.392 1.00 94.06 88 ASN A C 1
ATOM 644 O O . ASN A 1 88 ? -6.045 15.584 46.477 1.00 94.06 88 ASN A O 1
ATOM 648 N N . GLU A 1 89 ? -5.633 15.924 48.646 1.00 92.00 89 GLU A N 1
ATOM 649 C CA . GLU A 1 89 ? -5.749 14.527 49.062 1.00 92.00 89 GLU A CA 1
ATOM 650 C C . GLU A 1 89 ? -7.156 13.980 48.767 1.00 92.00 89 GLU A C 1
ATOM 652 O O . GLU A 1 89 ? -7.305 12.846 48.306 1.00 92.00 89 GLU A O 1
ATOM 657 N N . VAL A 1 90 ? -8.190 14.814 48.948 1.00 94.25 90 VAL A N 1
ATOM 658 C CA . VAL A 1 90 ? -9.576 14.508 48.557 1.00 94.25 90 VAL A CA 1
ATOM 659 C C . VAL A 1 90 ? -9.704 14.378 47.034 1.00 94.25 90 VAL A C 1
ATOM 661 O O . VAL A 1 90 ? -10.316 13.417 46.569 1.00 94.25 90 VAL A O 1
ATOM 664 N N . ALA A 1 91 ? -9.100 15.276 46.245 1.00 93.38 91 ALA A N 1
ATOM 665 C CA . ALA A 1 91 ? -9.099 15.181 44.780 1.00 93.38 91 ALA A CA 1
ATOM 666 C C . ALA A 1 91 ? -8.463 13.870 44.283 1.00 93.38 91 ALA A C 1
ATOM 668 O O . ALA A 1 91 ? -9.068 13.147 43.485 1.00 93.38 91 ALA A O 1
ATOM 669 N N . VAL A 1 92 ? -7.275 13.528 44.801 1.00 91.00 92 VAL A N 1
ATOM 670 C CA . VAL A 1 92 ? -6.579 12.271 44.480 1.00 91.00 92 VAL A CA 1
ATOM 671 C C . VAL A 1 92 ? -7.433 11.070 44.876 1.00 91.00 92 VAL A C 1
ATOM 673 O O . VAL A 1 92 ? -7.600 10.152 44.073 1.00 91.00 92 VAL A O 1
ATOM 676 N N . LYS A 1 93 ? -8.022 11.073 46.079 1.00 92.62 93 LYS A N 1
ATOM 677 C CA . LYS A 1 93 ? -8.890 9.988 46.555 1.00 92.62 93 LYS A CA 1
ATOM 678 C C . LYS A 1 93 ? -10.111 9.796 45.650 1.00 92.62 93 LYS A C 1
ATOM 680 O O . LYS A 1 93 ? -10.361 8.660 45.258 1.00 92.62 93 LYS A O 1
ATOM 685 N N . ILE A 1 94 ? -10.816 10.862 45.259 1.00 94.06 94 ILE A N 1
ATOM 686 C CA . ILE A 1 94 ? -11.975 10.784 44.346 1.00 94.06 94 ILE A CA 1
ATOM 687 C C . ILE A 1 94 ? -11.579 10.120 43.019 1.00 94.06 94 ILE A C 1
ATOM 689 O O . ILE A 1 94 ? -12.193 9.130 42.621 1.00 94.06 94 ILE A O 1
ATOM 693 N N . VAL A 1 95 ? -10.526 10.613 42.357 1.00 90.69 95 VAL A N 1
ATOM 694 C CA . VAL A 1 95 ? -10.090 10.074 41.056 1.00 90.69 95 VAL A CA 1
ATOM 695 C C . VAL A 1 95 ? -9.598 8.633 41.177 1.00 90.69 95 VAL A C 1
ATOM 697 O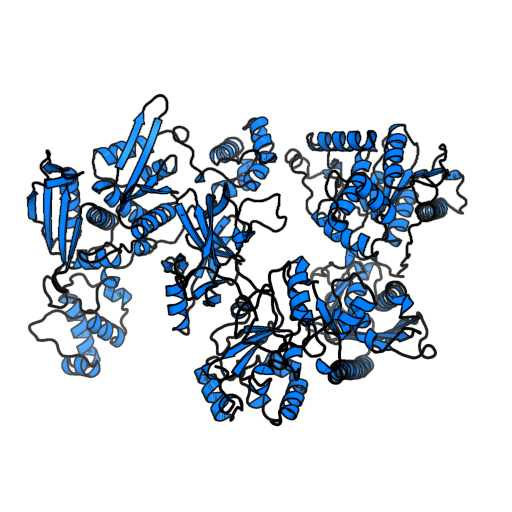 O . VAL A 1 95 ? -9.974 7.795 40.360 1.00 90.69 95 VAL A O 1
ATOM 700 N N . ARG A 1 96 ? -8.820 8.303 42.215 1.00 85.25 96 ARG A N 1
ATOM 701 C CA . ARG A 1 96 ? -8.329 6.934 42.440 1.00 85.25 96 ARG A CA 1
ATOM 702 C C . ARG A 1 96 ? -9.470 5.959 42.737 1.00 85.25 96 ARG A C 1
ATOM 704 O O . ARG A 1 96 ? -9.429 4.831 42.255 1.00 85.25 96 ARG A O 1
ATOM 711 N N . GLU A 1 97 ? -10.501 6.368 43.477 1.00 87.50 97 GLU A N 1
ATOM 712 C CA . GLU A 1 97 ? -11.684 5.530 43.708 1.00 87.50 97 GLU A CA 1
ATOM 713 C C . GLU A 1 97 ? -12.520 5.312 42.437 1.00 87.50 97 GLU A C 1
ATOM 715 O O . GLU A 1 97 ? -13.109 4.242 42.289 1.00 87.50 97 GLU A O 1
ATOM 720 N N . LEU A 1 98 ? -12.538 6.259 41.496 1.00 88.94 98 LEU A N 1
ATOM 721 C CA . LEU A 1 98 ? -13.175 6.088 40.184 1.00 88.94 98 LEU A CA 1
ATOM 722 C C . LEU A 1 98 ? -12.331 5.209 39.237 1.00 88.94 98 LEU A C 1
ATOM 724 O O . LEU A 1 98 ? -12.871 4.302 38.604 1.00 88.94 98 LEU A O 1
ATOM 728 N N . GLN A 1 99 ? -11.003 5.378 39.221 1.00 81.75 99 GLN A N 1
ATOM 729 C CA . GLN A 1 99 ? -10.075 4.537 38.449 1.00 81.75 99 GLN A CA 1
ATOM 730 C C . GLN A 1 99 ? -10.125 3.062 38.875 1.00 81.75 99 GLN A C 1
ATOM 732 O O . GLN A 1 99 ? -10.272 2.192 38.023 1.00 81.75 99 GLN A O 1
ATOM 737 N N . LYS A 1 100 ? -10.111 2.763 40.187 1.00 78.00 100 LYS A N 1
ATOM 738 C CA . LYS A 1 100 ? -10.293 1.395 40.740 1.00 78.00 100 LYS A CA 1
ATOM 739 C C . LYS A 1 100 ? -11.593 0.709 40.301 1.00 78.00 100 LYS A C 1
ATOM 741 O O . LYS A 1 100 ? -11.764 -0.494 40.479 1.00 78.00 100 LYS A O 1
ATOM 746 N N . ARG A 1 101 ? -12.547 1.505 39.824 1.00 78.50 101 ARG A N 1
ATOM 747 C CA . ARG A 1 101 ? -13.890 1.113 39.401 1.00 78.50 101 ARG A CA 1
ATOM 748 C C . ARG A 1 101 ? -14.018 1.061 37.874 1.00 78.50 101 ARG A C 1
ATOM 750 O O . ARG A 1 101 ? -15.129 0.914 37.372 1.00 78.50 101 ARG A O 1
ATOM 757 N N . ASN A 1 102 ? -12.902 1.207 37.152 1.00 77.12 102 ASN A N 1
ATOM 758 C CA . ASN A 1 102 ? -12.821 1.352 35.697 1.00 77.12 102 ASN A CA 1
ATOM 759 C C . ASN A 1 102 ? -13.723 2.479 35.147 1.00 77.12 102 ASN A C 1
ATOM 761 O O . ASN A 1 102 ? -14.134 2.442 33.991 1.00 77.12 102 ASN A O 1
ATOM 765 N N . ILE A 1 103 ? -14.053 3.490 35.965 1.00 86.62 103 ILE A N 1
ATOM 766 C CA . ILE A 1 103 ? -14.844 4.649 35.539 1.00 86.62 103 ILE A CA 1
ATOM 767 C C . ILE A 1 103 ? -13.895 5.688 34.947 1.00 86.62 103 ILE A C 1
ATOM 769 O O . ILE A 1 103 ? -12.983 6.168 35.620 1.00 86.62 103 ILE A O 1
ATOM 773 N N . LEU A 1 104 ? -14.152 6.068 33.698 1.00 88.69 104 LEU A N 1
ATOM 774 C CA . LEU A 1 104 ? -13.403 7.104 32.994 1.00 88.69 104 LEU A CA 1
ATOM 775 C C . LEU A 1 104 ? -13.673 8.481 33.615 1.00 88.69 104 LEU A C 1
ATOM 777 O O . LEU A 1 104 ? -14.818 8.925 33.685 1.00 88.69 104 LEU A O 1
ATOM 781 N N . CYS A 1 105 ? -12.631 9.175 34.056 1.00 92.94 105 CYS A N 1
ATOM 782 C CA . CYS A 1 105 ? -12.731 10.506 34.648 1.00 92.94 105 CYS A CA 1
ATOM 783 C C . CYS A 1 105 ? -12.538 11.589 33.582 1.00 92.94 105 CYS A C 1
ATOM 785 O O . CYS A 1 105 ? -11.500 11.644 32.921 1.00 92.94 105 CYS A O 1
ATOM 787 N N . PHE A 1 106 ? -13.508 12.493 33.462 1.00 94.88 106 PHE A N 1
ATOM 788 C CA . PHE A 1 106 ? -13.419 13.711 32.660 1.00 94.88 106 PHE A CA 1
ATOM 789 C C . PHE A 1 106 ? -13.353 14.914 33.593 1.00 94.88 106 PHE A C 1
ATOM 791 O O . PHE A 1 106 ? -14.316 15.198 34.304 1.00 94.88 106 PHE A O 1
ATOM 798 N N . LEU A 1 107 ? -12.211 15.602 33.619 1.00 95.00 107 LEU A N 1
ATOM 799 C CA . LEU A 1 107 ? -11.963 16.700 34.552 1.00 95.00 107 LEU A CA 1
ATOM 800 C C . LEU A 1 107 ? -12.199 18.045 33.870 1.00 95.00 107 LEU A C 1
ATOM 802 O O . LEU A 1 107 ? -11.612 18.323 32.824 1.00 95.00 107 LEU A O 1
ATOM 806 N N . SER A 1 108 ? -13.031 18.884 34.477 1.00 94.25 108 SER A N 1
ATOM 807 C CA . SER A 1 108 ? -13.322 20.237 34.004 1.00 94.25 108 SER A CA 1
ATOM 808 C C . SER A 1 108 ? -13.637 21.189 35.164 1.00 94.25 108 SER A C 1
ATOM 810 O O . SER A 1 108 ? -13.743 20.760 36.314 1.00 94.25 108 SER A O 1
ATOM 812 N N . GLY A 1 109 ? -13.833 22.479 34.887 1.00 91.50 109 GLY A N 1
ATOM 813 C CA . GLY A 1 109 ? -14.337 23.438 35.874 1.00 91.50 109 GLY A CA 1
ATOM 814 C C . GLY A 1 109 ? -13.322 23.918 36.912 1.00 91.50 109 GLY A C 1
ATOM 815 O O . GLY A 1 109 ? -12.313 23.274 37.197 1.00 91.50 109 GLY A O 1
ATOM 816 N N . ASN A 1 110 ? -13.644 25.057 37.525 1.00 92.56 110 ASN A N 1
ATOM 817 C CA . ASN A 1 110 ? -12.942 25.604 38.683 1.00 92.56 110 ASN A CA 1
ATOM 818 C C . ASN A 1 110 ? -13.930 26.142 39.727 1.00 92.56 110 ASN A C 1
ATOM 820 O O . ASN A 1 110 ? -15.139 26.219 39.497 1.00 92.56 110 ASN A O 1
ATOM 824 N N . VAL A 1 111 ? -13.398 26.505 40.887 1.00 90.06 111 VAL A N 1
ATOM 825 C CA . VAL A 1 111 ? -14.049 27.301 41.928 1.00 90.06 111 VAL A CA 1
ATOM 826 C C . VAL A 1 111 ? -13.069 28.411 42.279 1.00 90.06 111 VAL A C 1
ATOM 828 O O . VAL A 1 111 ? -11.937 28.125 42.670 1.00 90.06 111 VAL A O 1
ATOM 831 N N . ASN A 1 112 ? -13.472 29.670 42.097 1.00 85.62 112 ASN A N 1
ATOM 832 C CA . ASN A 1 112 ? -12.629 30.843 42.356 1.00 85.62 112 ASN A CA 1
ATOM 833 C C . ASN A 1 112 ? -11.221 30.749 41.713 1.00 85.62 112 ASN A C 1
ATOM 835 O O . ASN A 1 112 ? -10.221 31.140 42.312 1.00 85.62 112 ASN A O 1
ATOM 839 N N . GLY A 1 113 ? -11.137 30.201 40.491 1.00 83.81 113 GLY A N 1
ATOM 840 C CA . GLY A 1 113 ? -9.890 30.051 39.729 1.00 83.81 113 GLY A CA 1
ATOM 841 C C . GLY A 1 113 ? -9.058 28.796 40.033 1.00 83.81 113 GLY A C 1
ATOM 842 O O . GLY A 1 113 ? -8.078 28.549 39.331 1.00 83.81 113 GLY A O 1
ATOM 843 N N . ARG A 1 114 ? -9.430 27.962 41.018 1.00 91.19 114 ARG A N 1
ATOM 844 C CA . ARG A 1 114 ? -8.763 26.669 41.273 1.00 91.19 114 ARG A CA 1
ATOM 845 C C . ARG A 1 114 ? -9.574 25.506 40.703 1.00 91.19 114 ARG A C 1
ATOM 847 O O . ARG A 1 114 ? -10.775 25.435 40.932 1.00 91.19 114 ARG A O 1
ATOM 854 N N . SER A 1 115 ? -8.927 24.606 39.966 1.00 93.38 115 SER A N 1
ATOM 855 C CA . SER A 1 115 ? -9.534 23.406 39.373 1.00 93.38 115 SER A CA 1
ATOM 856 C C . SER A 1 115 ? -8.993 22.138 40.034 1.00 93.38 115 SER A C 1
ATOM 858 O O . SER A 1 115 ? -7.839 22.120 40.468 1.00 93.38 115 SER A O 1
ATOM 860 N N . ILE A 1 116 ? -9.775 21.053 40.027 1.00 94.75 116 ILE A N 1
ATOM 861 C CA . ILE A 1 116 ? -9.305 19.710 40.395 1.00 94.75 116 ILE A CA 1
ATOM 862 C C . ILE A 1 116 ? -8.077 19.274 39.574 1.00 94.75 116 ILE A C 1
ATOM 864 O O . ILE A 1 116 ? -7.230 18.541 40.077 1.00 94.75 116 ILE A O 1
ATOM 868 N N . ILE A 1 117 ? -7.922 19.779 38.344 1.00 93.81 117 ILE A N 1
ATOM 869 C CA . ILE A 1 117 ? -6.743 19.519 37.503 1.00 93.81 117 ILE A CA 1
ATOM 870 C C . ILE A 1 117 ? -5.466 20.025 38.193 1.00 93.81 117 ILE A C 1
ATOM 872 O O . ILE A 1 117 ? -4.487 19.286 38.269 1.00 93.81 117 ILE A O 1
ATOM 876 N N . HIS A 1 118 ? -5.492 21.231 38.775 1.00 93.25 118 HIS A N 1
ATOM 877 C CA . HIS A 1 118 ? -4.357 21.773 39.533 1.00 93.25 118 HIS A CA 1
ATOM 878 C C . HIS A 1 118 ? -4.047 20.902 40.758 1.00 93.25 118 HIS A C 1
ATOM 880 O O . HIS A 1 118 ? -2.897 20.539 40.977 1.00 93.25 118 HIS A O 1
ATOM 886 N N . GLN A 1 119 ? -5.081 20.493 41.501 1.00 93.44 119 GLN A N 1
ATOM 887 C CA . GLN A 1 119 ? -4.935 19.663 42.702 1.00 93.44 119 GLN A CA 1
ATOM 888 C C . GLN A 1 119 ? -4.268 18.311 42.407 1.00 93.44 119 GLN A C 1
ATOM 890 O O . GLN A 1 119 ? -3.445 17.846 43.185 1.00 93.44 119 GLN A O 1
ATOM 895 N N . LEU A 1 120 ? -4.593 17.682 41.275 1.00 92.75 120 LEU A N 1
ATOM 896 C CA . LEU A 1 120 ? -4.001 16.404 40.869 1.00 92.75 120 LEU A CA 1
ATOM 897 C C . LEU A 1 120 ? -2.572 16.561 40.330 1.00 92.75 120 LEU A C 1
ATOM 899 O O . LEU A 1 120 ? -1.734 15.692 40.565 1.00 92.75 120 LEU A O 1
ATOM 903 N N . MET A 1 121 ? -2.287 17.666 39.633 1.00 89.00 121 MET A N 1
ATOM 904 C CA . MET A 1 121 ? -0.937 17.996 39.166 1.00 89.00 121 MET A CA 1
ATOM 905 C C . MET A 1 121 ? 0.024 18.286 40.325 1.00 89.00 121 MET A C 1
ATOM 907 O O . MET A 1 121 ? 1.167 17.839 40.282 1.00 89.00 121 MET A O 1
ATOM 911 N N . GLU A 1 122 ? -0.434 19.004 41.355 1.00 88.38 122 GLU A N 1
ATOM 912 C CA . GLU A 1 122 ? 0.346 19.300 42.567 1.00 88.38 122 GLU A CA 1
ATOM 913 C C . GLU A 1 122 ? 0.791 18.014 43.295 1.00 88.38 122 GLU A C 1
ATOM 915 O O . GLU A 1 122 ? 1.922 17.942 43.771 1.00 88.38 122 GLU A O 1
ATOM 920 N N . GLU A 1 123 ? -0.047 16.971 43.295 1.00 88.56 123 GLU A N 1
ATOM 921 C CA . GLU A 1 123 ? 0.245 15.649 43.880 1.00 88.56 123 GLU A CA 1
ATOM 922 C C . GLU A 1 123 ? 0.959 14.679 42.913 1.00 88.56 123 GLU A C 1
ATOM 924 O O . GLU A 1 123 ? 1.114 13.491 43.208 1.00 88.56 123 GLU A O 1
ATOM 929 N N . GLY A 1 124 ? 1.373 15.145 41.728 1.00 80.88 124 GLY A N 1
ATOM 930 C CA . GLY A 1 124 ? 2.086 14.327 40.740 1.00 80.88 124 GLY A CA 1
ATOM 931 C C . GLY A 1 124 ? 1.260 13.185 40.131 1.00 80.88 124 GLY A C 1
ATOM 932 O O . GLY A 1 124 ? 1.828 12.187 39.682 1.00 80.88 124 GLY A O 1
ATOM 933 N N . VAL A 1 125 ? -0.075 13.290 40.113 1.00 82.56 125 VAL A N 1
ATOM 934 C CA . VAL A 1 125 ? -0.939 12.286 39.478 1.00 82.56 125 VAL A CA 1
ATOM 935 C C . VAL A 1 125 ? -0.849 12.404 37.959 1.00 82.56 125 VAL A C 1
ATOM 937 O O . VAL A 1 125 ? -1.145 13.443 37.377 1.00 82.56 125 VAL A O 1
ATOM 940 N N . GLU A 1 126 ? -0.486 11.303 37.307 1.00 78.38 126 GLU A N 1
ATOM 941 C CA . GLU A 1 126 ? -0.407 11.215 35.852 1.00 78.38 126 GLU A CA 1
ATOM 942 C C . GLU A 1 126 ? -1.805 11.243 35.199 1.00 78.38 126 GLU A C 1
ATOM 944 O O . GLU A 1 126 ? -2.652 10.378 35.454 1.00 78.38 126 GLU A O 1
ATOM 949 N N . LEU A 1 127 ? -2.051 12.251 34.353 1.00 83.81 127 LEU A N 1
ATOM 950 C CA . LEU A 1 127 ? -3.333 12.494 33.683 1.00 83.81 127 LEU A CA 1
ATOM 951 C C . LEU A 1 127 ? -3.203 12.262 32.174 1.00 83.81 127 LEU A C 1
ATOM 953 O O . LEU A 1 127 ? -2.269 12.753 31.536 1.00 83.81 127 LEU A O 1
ATOM 957 N N . GLY A 1 128 ? -4.173 11.568 31.588 1.00 83.56 128 GLY A N 1
ATOM 958 C CA . GLY A 1 128 ? -4.250 11.348 30.152 1.00 83.56 128 GLY A CA 1
ATOM 959 C C . GLY A 1 128 ? -5.056 10.116 29.763 1.00 83.56 128 GLY A C 1
ATOM 960 O O . GLY A 1 128 ? -5.889 9.616 30.525 1.00 83.56 128 GLY A O 1
ATOM 961 N N . TYR A 1 129 ? -4.820 9.641 28.541 1.00 78.00 129 TYR A N 1
ATOM 962 C CA . TYR A 1 129 ? -5.548 8.513 27.971 1.00 78.00 129 TYR A CA 1
ATOM 963 C C . TYR A 1 129 ? -5.181 7.196 28.669 1.00 78.00 129 TYR A C 1
ATOM 965 O O . TYR A 1 129 ? -6.071 6.471 29.105 1.00 78.00 129 TYR A O 1
ATOM 973 N N . ASP A 1 130 ? -3.899 6.921 28.887 1.00 66.88 130 ASP A N 1
ATOM 974 C CA . ASP A 1 130 ? -3.465 5.647 29.483 1.00 66.88 130 ASP A CA 1
ATOM 975 C C . ASP A 1 130 ? -3.761 5.556 31.001 1.00 66.88 130 ASP A C 1
ATOM 977 O O . ASP A 1 130 ? -3.541 4.521 31.620 1.00 66.88 130 ASP A O 1
ATOM 981 N N . THR A 1 131 ? -4.316 6.611 31.617 1.00 74.94 131 THR A N 1
ATOM 982 C CA . THR A 1 131 ? -4.745 6.614 33.031 1.00 74.94 131 THR A CA 1
ATOM 983 C C . THR A 1 131 ? -6.255 6.806 33.225 1.00 74.94 131 THR A C 1
ATOM 985 O O . THR A 1 131 ? -6.712 7.002 34.355 1.00 74.94 131 THR A O 1
ATOM 988 N N . TYR A 1 132 ? -7.052 6.781 32.147 1.00 82.19 132 TYR A N 1
ATOM 989 C CA . TYR A 1 132 ? -8.508 7.034 32.164 1.00 82.19 132 TYR A CA 1
ATOM 990 C C . TYR A 1 132 ? -8.899 8.291 32.962 1.00 82.19 132 TYR A C 1
ATOM 992 O O . TYR A 1 132 ? -9.953 8.351 33.592 1.00 82.19 132 TYR A O 1
ATOM 1000 N N . THR A 1 133 ? -8.039 9.311 32.955 1.00 89.12 133 THR A N 1
ATOM 1001 C CA . THR A 1 133 ? -8.271 10.576 33.658 1.00 89.12 133 THR A CA 1
ATOM 1002 C C . THR A 1 133 ? -7.907 11.712 32.722 1.00 89.12 133 THR A C 1
ATOM 1004 O O . THR A 1 133 ? -6.763 12.155 32.671 1.00 89.12 133 THR A O 1
ATOM 1007 N N . VAL A 1 134 ? -8.889 12.142 31.934 1.00 91.62 134 VAL A N 1
ATOM 1008 C CA . VAL A 1 134 ? -8.704 13.080 30.828 1.00 91.62 134 VAL A CA 1
ATOM 1009 C C . VAL A 1 134 ? -9.003 14.504 31.308 1.00 91.62 134 VAL A C 1
ATOM 1011 O O . VAL A 1 134 ? -10.148 14.791 31.675 1.00 91.62 134 VAL A O 1
ATOM 1014 N N . PRO A 1 135 ? -8.012 15.414 31.318 1.00 92.44 135 PRO A N 1
ATOM 1015 C CA . PRO A 1 135 ? -8.235 16.803 31.686 1.00 92.44 135 PRO A CA 1
ATOM 1016 C C . PRO A 1 135 ? -8.729 17.594 30.472 1.00 92.44 135 PRO A C 1
ATOM 1018 O O . PRO A 1 135 ? -8.006 17.753 29.493 1.00 92.44 135 PRO A O 1
ATOM 1021 N N . PHE A 1 136 ? -9.964 18.085 30.519 1.00 92.19 136 PHE A N 1
ATOM 1022 C CA . PHE A 1 136 ? -10.598 18.786 29.400 1.00 92.19 136 PHE A CA 1
ATOM 1023 C C . PHE A 1 136 ? -10.314 20.289 29.368 1.00 92.19 136 PHE A C 1
ATOM 1025 O O . PHE A 1 136 ? -10.107 20.824 28.283 1.00 92.19 136 PHE A O 1
ATOM 1032 N N . GLY A 1 137 ? -10.277 20.945 30.527 1.00 91.00 137 GLY A N 1
ATOM 1033 C CA . GLY A 1 137 ? -10.011 22.380 30.673 1.00 91.00 137 GLY A CA 1
ATOM 1034 C C . GLY A 1 137 ? -10.282 22.836 32.106 1.00 91.00 137 GLY A C 1
ATOM 1035 O O . GLY A 1 137 ? -10.976 22.147 32.850 1.00 91.00 137 GLY A O 1
ATOM 1036 N N . THR A 1 138 ? -9.759 23.977 32.533 1.00 91.81 138 THR A N 1
ATOM 1037 C CA . THR A 1 138 ? -9.917 24.479 33.906 1.00 91.81 138 THR A CA 1
ATOM 1038 C C . THR A 1 138 ? -11.255 25.181 34.142 1.00 91.81 138 THR A C 1
ATOM 1040 O O . THR A 1 138 ? -11.517 25.638 35.252 1.00 91.81 138 THR A O 1
ATOM 1043 N N . ASP A 1 139 ? -12.148 25.262 33.150 1.00 91.12 139 ASP A N 1
ATOM 1044 C CA . ASP A 1 139 ? -13.440 25.940 33.281 1.00 91.12 139 ASP A CA 1
ATOM 1045 C C . ASP A 1 139 ? -14.671 25.079 32.974 1.00 91.12 139 ASP A C 1
ATOM 1047 O O . ASP A 1 139 ? -14.596 23.953 32.481 1.00 91.12 139 ASP A O 1
ATOM 1051 N N . THR A 1 140 ? -15.834 25.608 33.360 1.00 90.19 140 THR A N 1
ATOM 1052 C CA . THR A 1 140 ? -17.126 24.916 33.272 1.00 90.19 140 THR A CA 1
ATOM 1053 C C . THR A 1 140 ? -17.585 24.724 31.823 1.00 90.19 140 THR A C 1
ATOM 1055 O O . THR A 1 140 ? -18.360 23.811 31.548 1.00 90.19 140 THR A O 1
ATOM 1058 N N . ILE A 1 141 ? -17.118 25.551 30.881 1.00 92.50 141 ILE A N 1
ATOM 1059 C CA . ILE A 1 141 ? -17.517 25.461 29.468 1.00 92.50 141 ILE A CA 1
ATOM 1060 C C . ILE A 1 141 ? -16.910 24.198 28.844 1.00 92.50 141 ILE A C 1
ATOM 1062 O O . ILE A 1 141 ? -17.611 23.447 28.165 1.00 92.50 141 ILE A O 1
ATOM 1066 N N . SER A 1 142 ? -15.662 23.888 29.207 1.00 91.94 142 SER A N 1
ATOM 1067 C CA . SER A 1 142 ? -14.923 22.678 28.814 1.00 91.94 142 SER A CA 1
ATOM 1068 C C . SER A 1 142 ? -15.626 21.357 29.186 1.00 91.94 142 SER A C 1
ATOM 1070 O O . SER A 1 142 ? -15.345 20.313 28.596 1.00 91.94 142 SER A O 1
ATOM 1072 N N . ALA A 1 143 ? -16.599 21.376 30.110 1.00 90.44 143 ALA A N 1
ATOM 1073 C CA . ALA A 1 143 ? -17.439 20.216 30.426 1.00 90.44 143 ALA A CA 1
ATOM 1074 C C . ALA A 1 143 ? -18.278 19.727 29.224 1.00 90.44 143 ALA A C 1
ATOM 1076 O O . ALA A 1 143 ? -18.728 18.577 29.210 1.00 90.44 143 ALA A O 1
ATOM 1077 N N . ILE A 1 144 ? -18.473 20.558 28.188 1.00 93.19 144 ILE A N 1
ATOM 1078 C CA . ILE A 1 144 ? -19.190 20.162 26.970 1.00 93.19 144 ILE A CA 1
ATOM 1079 C C . ILE A 1 144 ? -18.538 18.968 26.264 1.00 93.19 144 ILE A C 1
ATOM 1081 O O . ILE A 1 144 ? -19.256 18.114 25.745 1.00 93.19 144 ILE A O 1
ATOM 1085 N N . TYR A 1 145 ? -17.208 18.826 26.324 1.00 92.94 145 TYR A N 1
ATOM 1086 C CA . TYR A 1 145 ? -16.494 17.728 25.668 1.00 92.94 145 TYR A CA 1
ATOM 1087 C C . TYR A 1 145 ? -16.913 16.342 26.193 1.00 92.94 145 TYR A C 1
ATOM 1089 O O . TYR A 1 145 ? -16.940 15.385 25.416 1.00 92.94 145 TYR A O 1
ATOM 1097 N N . ALA A 1 146 ? -17.349 16.236 27.456 1.00 91.06 146 ALA A N 1
ATOM 1098 C CA . ALA A 1 146 ? -17.921 15.009 28.022 1.00 91.06 146 ALA A CA 1
ATOM 1099 C C . ALA A 1 146 ? -19.252 14.621 27.347 1.00 91.06 146 ALA A C 1
ATOM 1101 O O . ALA A 1 146 ? -19.505 13.453 27.046 1.00 91.06 146 ALA A O 1
ATOM 1102 N N . LEU A 1 147 ? -20.100 15.611 27.062 1.00 91.12 147 LEU A N 1
ATOM 1103 C CA . LEU A 1 147 ? -21.394 15.411 26.403 1.00 91.12 147 LEU A CA 1
ATOM 1104 C C . LEU A 1 147 ? -21.237 15.260 24.879 1.00 91.12 147 LEU A C 1
ATOM 1106 O O . LEU A 1 147 ? -21.986 14.509 24.252 1.00 91.12 147 LEU A O 1
ATOM 1110 N N . GLY A 1 148 ? -20.220 15.890 24.286 1.00 90.44 148 GLY A N 1
ATOM 1111 C CA . GLY A 1 148 ? -19.793 15.663 22.903 1.00 90.44 148 GLY A CA 1
ATOM 1112 C C . GLY A 1 148 ? -19.208 14.262 22.683 1.00 90.44 148 GLY A C 1
ATOM 1113 O O . GLY A 1 148 ? -19.437 13.658 21.635 1.00 90.44 148 GLY A O 1
ATOM 1114 N N . PHE A 1 149 ? -18.507 13.698 23.673 1.00 89.50 149 PHE A N 1
ATOM 1115 C CA . PHE A 1 149 ? -18.099 12.288 23.688 1.00 89.50 149 PHE A CA 1
ATOM 1116 C C . PHE A 1 149 ? -19.327 11.363 23.731 1.00 89.50 149 PHE A C 1
ATOM 1118 O O . PHE A 1 149 ? -19.506 10.546 22.832 1.00 89.50 149 PHE A O 1
ATOM 1125 N N . ALA A 1 150 ? -20.234 11.564 24.694 1.00 88.81 150 ALA A N 1
ATOM 1126 C CA . ALA A 1 150 ? -21.481 10.801 24.828 1.00 88.81 150 ALA A CA 1
ATOM 1127 C C . ALA A 1 150 ? -22.354 10.828 23.550 1.00 88.81 150 ALA A C 1
ATOM 1129 O O . ALA A 1 150 ? -22.833 9.799 23.064 1.00 88.81 150 ALA A O 1
ATOM 1130 N N . THR A 1 151 ? -22.496 12.005 22.935 1.00 90.00 151 THR A N 1
ATOM 1131 C CA . THR A 1 151 ? -23.191 12.179 21.648 1.00 90.00 151 THR A CA 1
ATOM 1132 C C . THR A 1 151 ? -22.556 11.334 20.547 1.00 90.00 151 THR A C 1
ATOM 1134 O O . THR A 1 151 ? -23.263 10.622 19.834 1.00 90.00 151 THR A O 1
ATOM 1137 N N . ARG A 1 152 ? -21.224 11.369 20.415 1.00 88.44 152 ARG A N 1
ATOM 1138 C CA . ARG A 1 152 ? -20.514 10.602 19.384 1.00 88.44 152 ARG A CA 1
ATOM 1139 C C . ARG A 1 152 ? -20.540 9.098 19.645 1.00 88.44 152 ARG A C 1
ATOM 1141 O O . ARG A 1 152 ? -20.677 8.355 18.683 1.00 88.44 152 ARG A O 1
ATOM 1148 N N . SER A 1 153 ? -20.573 8.637 20.897 1.00 81.75 153 SER A N 1
ATOM 1149 C CA . SER A 1 153 ? -20.823 7.220 21.211 1.00 81.75 153 SER A CA 1
ATOM 1150 C C . SER A 1 153 ? -22.148 6.715 20.619 1.00 81.75 153 SER A C 1
ATOM 1152 O O . SER A 1 153 ? -22.201 5.625 20.048 1.00 81.75 153 SER A O 1
ATOM 1154 N N . ALA A 1 154 ? -23.215 7.518 20.679 1.00 81.50 154 ALA A N 1
ATOM 1155 C CA . ALA A 1 154 ? -24.507 7.163 20.086 1.00 81.50 154 ALA A CA 1
ATOM 1156 C C . ALA A 1 154 ? -24.471 7.110 18.545 1.00 81.50 154 ALA A C 1
ATOM 1158 O O . ALA A 1 154 ? -25.120 6.256 17.939 1.00 81.50 154 ALA A O 1
ATOM 1159 N N . LEU A 1 155 ? -23.688 7.989 17.909 1.00 83.69 155 LEU A N 1
ATOM 1160 C CA . LEU A 1 155 ? -23.496 7.999 16.454 1.00 83.69 155 LEU A CA 1
ATOM 1161 C C . LEU A 1 155 ? -22.624 6.823 15.979 1.00 83.69 155 LEU A C 1
ATOM 1163 O O . LEU A 1 155 ? -22.956 6.162 14.998 1.00 83.69 155 LEU A O 1
ATOM 1167 N N . THR A 1 156 ? -21.519 6.545 16.677 1.00 75.94 156 THR A N 1
ATOM 1168 C CA . THR A 1 156 ? -20.520 5.542 16.278 1.00 75.94 156 THR A CA 1
ATOM 1169 C C . THR A 1 156 ? -20.961 4.111 16.579 1.00 75.94 156 THR A C 1
ATOM 1171 O O . THR A 1 156 ? -20.808 3.250 15.718 1.00 75.94 156 THR A O 1
ATOM 1174 N N . PHE A 1 157 ? -21.519 3.842 17.767 1.00 73.56 157 PHE A N 1
ATOM 1175 C CA . PHE A 1 157 ? -21.871 2.477 18.200 1.00 73.56 157 PHE A CA 1
ATOM 1176 C C . PHE A 1 157 ? -23.373 2.195 18.135 1.00 73.56 157 PHE A C 1
ATOM 1178 O O . PHE A 1 157 ? -23.776 1.063 17.887 1.00 73.56 157 PHE A O 1
ATOM 1185 N N . GLY A 1 158 ? -24.211 3.222 18.305 1.00 67.69 158 GLY A N 1
ATOM 1186 C CA . GLY A 1 158 ? -25.661 3.103 18.136 1.00 67.69 158 GLY A CA 1
ATOM 1187 C C . GLY A 1 158 ? -26.130 3.122 16.678 1.00 67.69 158 GLY A C 1
ATOM 1188 O O . GLY A 1 158 ? -27.316 2.921 16.427 1.00 67.69 158 GLY A O 1
ATOM 1189 N N . GLY A 1 159 ? -25.238 3.400 15.718 1.00 72.25 159 GLY A N 1
ATOM 1190 C CA . GLY A 1 159 ? -25.578 3.544 14.295 1.00 72.25 159 GLY A CA 1
ATOM 1191 C C . GLY A 1 159 ? -26.512 4.725 13.988 1.00 72.25 159 GLY A C 1
ATOM 1192 O O . GLY A 1 159 ? -27.086 4.795 12.896 1.00 72.25 159 GLY A O 1
ATOM 1193 N N . LEU A 1 160 ? -26.694 5.638 14.947 1.00 78.00 160 LEU A N 1
ATOM 1194 C CA . LEU A 1 160 ? -27.583 6.788 14.818 1.00 78.00 160 LEU A CA 1
ATOM 1195 C C . LEU A 1 160 ? -26.959 7.867 13.927 1.00 78.00 160 LEU A C 1
ATOM 1197 O O . LEU A 1 160 ? -25.742 8.002 13.812 1.00 78.00 160 LEU A O 1
ATOM 1201 N N . LYS A 1 161 ? -27.811 8.669 13.291 1.00 81.06 161 LYS A N 1
ATOM 1202 C CA . LYS A 1 161 ? -27.407 9.733 12.364 1.00 81.06 161 LYS A CA 1
ATOM 1203 C C . LYS A 1 161 ? -27.629 11.113 12.976 1.00 81.06 161 LYS A C 1
ATOM 1205 O O . LYS A 1 161 ? -28.580 11.337 13.725 1.00 81.06 161 LYS A O 1
ATOM 1210 N N . GLY A 1 162 ? -26.776 12.065 12.596 1.00 84.38 162 GLY A N 1
ATOM 1211 C CA . GLY A 1 162 ? -26.943 13.471 12.965 1.00 84.38 162 GLY A CA 1
ATOM 1212 C C . GLY A 1 162 ? -28.349 13.978 12.620 1.00 84.38 162 GLY A C 1
ATOM 1213 O O . GLY A 1 162 ? -28.845 13.743 11.520 1.00 84.38 162 GLY A O 1
ATOM 1214 N N . GLY A 1 163 ? -28.998 14.637 13.582 1.00 83.88 163 GLY A N 1
ATOM 1215 C CA . GLY A 1 163 ? -30.399 15.071 13.497 1.00 83.88 163 GLY A CA 1
ATOM 1216 C C . GLY A 1 163 ? -31.400 14.185 14.256 1.00 83.88 163 GLY A C 1
ATOM 1217 O O . GLY A 1 163 ? -32.478 14.667 14.593 1.00 83.88 163 GLY A O 1
ATOM 1218 N N . GLN A 1 164 ? -31.044 12.944 14.613 1.00 88.50 164 GLN A N 1
ATOM 1219 C CA . GLN A 1 164 ? -31.882 12.033 15.417 1.00 88.50 164 GLN A CA 1
ATOM 1220 C C . GLN A 1 164 ? -31.793 12.351 16.922 1.00 88.50 164 GLN A C 1
ATOM 1222 O O . GLN A 1 164 ? -31.344 11.549 17.740 1.00 88.50 164 GLN A O 1
ATOM 1227 N N . ALA A 1 165 ? -32.143 13.587 17.292 1.00 87.00 165 ALA A N 1
ATOM 1228 C CA . ALA A 1 165 ? -31.869 14.131 18.623 1.00 87.00 165 ALA A CA 1
ATOM 1229 C C . ALA A 1 165 ? -32.545 13.346 19.761 1.00 87.00 165 ALA A C 1
ATOM 1231 O O . ALA A 1 165 ? -31.955 13.186 20.826 1.00 87.00 165 ALA A O 1
ATOM 1232 N N . ARG A 1 166 ? -33.764 12.831 19.551 1.00 90.19 166 ARG A N 1
ATOM 1233 C CA . ARG A 1 166 ? -34.486 12.063 20.576 1.00 90.19 166 ARG A CA 1
ATOM 1234 C C . ARG A 1 166 ? -33.837 10.699 20.795 1.00 90.19 166 ARG A C 1
ATOM 1236 O O . ARG A 1 166 ? -33.654 10.282 21.934 1.00 90.19 166 ARG A O 1
ATOM 1243 N N . GLU A 1 167 ? -33.487 10.028 19.708 1.00 88.81 167 GLU A N 1
ATOM 1244 C CA . GLU A 1 167 ? -32.876 8.704 19.693 1.00 88.81 167 GLU A CA 1
ATOM 1245 C C . GLU A 1 167 ? -31.477 8.750 20.323 1.00 88.81 167 GLU A C 1
ATOM 1247 O O . GLU A 1 167 ? -31.137 7.875 21.111 1.00 88.81 167 GLU A O 1
ATOM 1252 N N . ILE A 1 168 ? -30.706 9.813 20.061 1.00 88.25 168 ILE A N 1
ATOM 1253 C CA . ILE A 1 168 ? -29.389 10.054 20.675 1.00 88.25 168 ILE A CA 1
ATOM 1254 C C . ILE A 1 168 ? -29.502 10.251 22.194 1.00 88.25 168 ILE A C 1
ATOM 1256 O O . ILE A 1 168 ? -28.695 9.690 22.938 1.00 88.25 168 ILE A O 1
ATOM 1260 N N . LEU A 1 169 ? -30.490 11.015 22.676 1.00 90.06 169 LEU A N 1
ATOM 1261 C CA . LEU A 1 169 ? -30.696 11.210 24.118 1.00 90.06 169 LEU A CA 1
ATOM 1262 C C . LEU A 1 169 ? -31.169 9.920 24.809 1.00 90.06 169 LEU A C 1
ATOM 1264 O O . LEU A 1 169 ? -30.677 9.596 25.887 1.00 90.06 169 LEU A O 1
ATOM 1268 N N . LEU A 1 170 ? -32.061 9.149 24.173 1.00 85.94 170 LEU A N 1
ATOM 1269 C CA . LEU A 1 170 ? -32.498 7.840 24.678 1.00 85.94 170 LEU A CA 1
ATOM 1270 C C . LEU A 1 170 ? -31.347 6.824 24.709 1.00 85.94 170 LEU A C 1
ATOM 1272 O O . LEU A 1 170 ? -31.142 6.171 25.728 1.00 85.94 170 LEU A O 1
ATOM 1276 N N . TYR A 1 171 ? -30.537 6.748 23.646 1.00 86.25 171 TYR A N 1
ATOM 1277 C CA . TYR A 1 171 ? -29.340 5.905 23.623 1.00 86.25 171 TYR A CA 1
ATOM 1278 C C . TYR A 1 171 ? -28.406 6.242 24.789 1.00 86.25 171 TYR A C 1
ATOM 1280 O O . TYR A 1 171 ? -27.952 5.347 25.494 1.00 86.25 171 TYR A O 1
ATOM 1288 N N . ASN A 1 172 ? -28.140 7.528 25.028 1.00 87.00 172 ASN A N 1
ATOM 1289 C CA . ASN A 1 172 ? -27.268 7.945 26.123 1.00 87.00 172 ASN A CA 1
ATOM 1290 C C . ASN A 1 172 ? -27.844 7.598 27.499 1.00 87.00 172 ASN A C 1
ATOM 1292 O O . ASN A 1 172 ? -27.130 7.029 28.324 1.00 87.00 172 ASN A O 1
ATOM 1296 N N . LYS A 1 173 ? -29.141 7.829 27.718 1.00 85.19 173 LYS A N 1
ATOM 1297 C CA . LYS A 1 173 ? -29.830 7.430 28.950 1.00 85.19 173 LYS A CA 1
ATOM 1298 C C . LYS A 1 173 ? -29.683 5.930 29.239 1.00 85.19 173 LYS A C 1
ATOM 1300 O O . LYS A 1 173 ? -29.370 5.556 30.373 1.00 85.19 173 LYS A O 1
ATOM 1305 N N . ASP A 1 174 ? -29.894 5.096 28.222 1.00 79.88 174 ASP A N 1
ATOM 1306 C CA . ASP A 1 174 ? -30.039 3.644 28.377 1.00 79.88 174 ASP A CA 1
ATOM 1307 C C . ASP A 1 174 ? -28.721 2.859 28.207 1.00 79.88 174 ASP A C 1
ATOM 1309 O O . ASP A 1 174 ? -28.632 1.713 28.651 1.00 79.88 174 ASP A O 1
ATOM 1313 N N . ARG A 1 175 ? -27.698 3.443 27.560 1.00 76.50 175 ARG A N 1
ATOM 1314 C CA . ARG A 1 175 ? -26.417 2.779 27.231 1.00 76.50 175 ARG A CA 1
ATOM 1315 C C . ARG A 1 175 ? -25.165 3.487 27.747 1.00 76.50 175 ARG A C 1
ATOM 1317 O O . ARG A 1 175 ? -24.123 2.847 27.813 1.00 76.50 175 ARG A O 1
ATOM 1324 N N . VAL A 1 176 ? -25.229 4.771 28.107 1.00 82.50 176 VAL A N 1
ATOM 1325 C CA . VAL A 1 176 ? -24.066 5.533 28.595 1.00 82.50 176 VAL A CA 1
ATOM 1326 C C . VAL A 1 176 ? -24.265 5.864 30.073 1.00 82.50 176 VAL A C 1
ATOM 1328 O O . VAL A 1 176 ? -24.984 6.787 30.458 1.00 82.50 176 VAL A O 1
ATOM 1331 N N . PHE A 1 177 ? -23.634 5.080 30.944 1.00 85.31 177 PHE A N 1
ATOM 1332 C CA . PHE A 1 177 ? -23.780 5.192 32.398 1.00 85.31 177 PHE A CA 1
ATOM 1333 C C . PHE A 1 177 ? -22.910 6.312 32.987 1.00 85.31 177 PHE A C 1
ATOM 1335 O O . PHE A 1 177 ? -22.010 6.071 33.785 1.00 85.31 177 PHE A O 1
ATOM 1342 N N . ALA A 1 178 ? -23.174 7.553 32.574 1.00 90.62 178 ALA A N 1
ATOM 1343 C CA . ALA A 1 178 ? -22.446 8.728 33.039 1.00 90.62 178 ALA A CA 1
ATOM 1344 C C . ALA A 1 178 ? -23.188 9.538 34.110 1.00 90.62 178 ALA A C 1
ATOM 1346 O O . ALA A 1 178 ? -24.420 9.576 34.122 1.00 90.62 178 ALA A O 1
ATOM 1347 N N . PHE A 1 179 ? -22.431 10.214 34.975 1.00 94.06 179 PHE A N 1
ATOM 1348 C CA . PHE A 1 179 ? -22.927 11.167 35.975 1.00 94.06 179 PHE A CA 1
ATOM 1349 C C . PHE A 1 179 ? -22.021 12.398 36.076 1.00 94.06 179 PHE A C 1
ATOM 1351 O O . PHE A 1 179 ? -20.853 12.360 35.680 1.00 94.06 179 PHE A O 1
ATOM 1358 N N . VAL A 1 180 ? -22.565 13.489 36.618 1.00 94.50 180 VAL A N 1
ATOM 1359 C CA . VAL A 1 180 ? -21.829 14.728 36.894 1.00 94.50 180 VAL A CA 1
ATOM 1360 C C . VAL A 1 180 ? -21.553 14.830 38.391 1.00 94.50 180 VAL A C 1
ATOM 1362 O O . VAL A 1 180 ? -22.480 14.729 39.193 1.00 94.50 180 VAL A O 1
ATOM 1365 N N . LEU A 1 181 ? -20.294 15.070 38.755 1.00 95.06 181 LEU A N 1
ATOM 1366 C CA . LEU A 1 181 ? -19.868 15.393 40.115 1.00 95.06 181 LEU A CA 1
ATOM 1367 C C . LEU A 1 181 ? -19.421 16.861 40.154 1.00 95.06 181 LEU A C 1
ATOM 1369 O O . LEU A 1 181 ? -18.336 17.202 39.683 1.00 95.06 181 LEU A O 1
ATOM 1373 N N . ALA A 1 182 ? -20.278 17.731 40.680 1.00 93.69 182 ALA A N 1
ATOM 1374 C CA . ALA A 1 182 ? -19.986 19.146 40.873 1.00 93.69 182 ALA A CA 1
ATOM 1375 C C . ALA A 1 182 ? -19.273 19.348 42.219 1.00 93.69 182 ALA A C 1
ATOM 1377 O O . ALA A 1 182 ? -19.798 18.950 43.259 1.00 93.69 182 ALA A O 1
ATOM 1378 N N . LEU A 1 183 ? -18.081 19.949 42.187 1.00 93.75 183 LEU A N 1
ATOM 1379 C CA . LEU A 1 183 ? -17.236 20.154 43.364 1.00 93.75 183 LEU A CA 1
ATOM 1380 C C . LEU A 1 183 ? -17.045 21.647 43.670 1.00 93.75 183 LEU A C 1
ATOM 1382 O O . LEU A 1 183 ? -16.664 22.437 42.795 1.00 93.75 183 LEU A O 1
ATOM 1386 N N . GLY A 1 184 ? -17.300 22.007 44.925 1.00 90.50 184 GLY A N 1
ATOM 1387 C CA . GLY A 1 184 ? -17.356 23.354 45.472 1.00 90.50 184 GLY A CA 1
ATOM 1388 C C . GLY A 1 184 ? -18.559 24.171 44.988 1.00 90.50 184 GLY A C 1
ATOM 1389 O O . GLY A 1 184 ? -19.639 23.648 44.715 1.00 90.50 184 GLY A O 1
ATOM 1390 N N . GLU A 1 185 ? -18.392 25.493 44.944 1.00 89.12 185 GLU A N 1
ATOM 1391 C CA . GLU A 1 185 ? -19.475 26.444 44.667 1.00 89.12 185 GLU A CA 1
ATOM 1392 C C . GLU A 1 185 ? -20.093 26.244 43.270 1.00 89.12 185 GLU A C 1
ATOM 1394 O O . GLU A 1 185 ? -19.382 26.191 42.260 1.00 89.12 185 GLU A O 1
ATOM 1399 N N . VAL A 1 186 ? -21.426 26.142 43.214 1.00 88.94 186 VAL A N 1
ATOM 1400 C CA . VAL A 1 186 ? -22.198 25.931 41.981 1.00 88.94 186 VAL A CA 1
ATOM 1401 C C . VAL A 1 186 ? -22.747 27.268 41.479 1.00 88.94 186 VAL A C 1
ATOM 1403 O O . VAL A 1 186 ? -23.764 27.755 41.966 1.00 88.94 186 VAL A O 1
ATOM 1406 N N . ASP A 1 187 ? -22.059 27.857 40.503 1.00 89.12 187 ASP A N 1
ATOM 1407 C CA . ASP A 1 187 ? -22.479 29.075 39.805 1.00 89.12 187 ASP A CA 1
ATOM 1408 C C . ASP A 1 187 ? -23.608 28.832 38.772 1.00 89.12 187 ASP A C 1
ATOM 1410 O O . ASP A 1 187 ? -23.925 27.695 38.406 1.00 89.12 187 ASP A O 1
ATOM 1414 N N . ASP A 1 188 ? -24.207 29.917 38.265 1.00 89.81 188 ASP A N 1
ATOM 1415 C CA . ASP A 1 188 ? -25.297 29.883 37.273 1.00 89.81 188 ASP A CA 1
ATOM 1416 C C . ASP A 1 188 ? -24.942 29.094 35.996 1.00 89.81 188 ASP A C 1
ATOM 1418 O O . ASP A 1 188 ? -25.806 28.451 35.390 1.00 89.81 188 ASP A O 1
ATOM 1422 N N . LEU A 1 189 ? -23.671 29.113 35.576 1.00 88.88 189 LEU A N 1
ATOM 1423 C CA . LEU A 1 189 ? -23.207 28.394 34.392 1.00 88.88 189 LEU A CA 1
ATOM 1424 C C . LEU A 1 189 ? -23.110 26.888 34.675 1.00 88.88 189 LEU A C 1
ATOM 1426 O O . LEU A 1 189 ? -23.531 26.092 33.831 1.00 88.88 189 LEU A O 1
ATOM 1430 N N . LYS A 1 190 ? -22.649 26.487 35.867 1.00 90.00 190 LYS A N 1
ATOM 1431 C CA . LYS A 1 190 ? -22.687 25.092 36.335 1.00 90.00 190 LYS A CA 1
ATOM 1432 C C . LYS A 1 190 ? -24.123 24.583 36.427 1.00 90.00 190 LYS A C 1
ATOM 1434 O O . LYS A 1 190 ? -24.396 23.520 35.874 1.00 90.00 190 LYS A O 1
ATOM 1439 N N . TYR A 1 191 ? -25.058 25.345 37.006 1.00 88.69 191 TYR A N 1
ATOM 1440 C CA . TYR A 1 191 ? -26.489 24.993 37.002 1.00 88.69 191 TYR A CA 1
ATOM 1441 C C . TYR A 1 191 ? -27.030 24.785 35.577 1.00 88.69 191 TYR A C 1
ATOM 1443 O O . TYR A 1 191 ? -27.702 23.790 35.288 1.00 88.69 191 TYR A O 1
ATOM 1451 N N . ALA A 1 192 ? -26.715 25.699 34.658 1.00 88.88 192 ALA A N 1
ATOM 1452 C CA . ALA A 1 192 ? -27.208 25.648 33.287 1.00 88.88 192 ALA A CA 1
ATOM 1453 C C . ALA A 1 192 ? -26.573 24.512 32.448 1.00 88.88 192 ALA A C 1
ATOM 1455 O O . ALA A 1 192 ? -27.242 23.948 31.574 1.00 88.88 192 ALA A O 1
ATOM 1456 N N . ALA A 1 193 ? -25.313 24.150 32.714 1.00 88.75 193 ALA A N 1
ATOM 1457 C CA . ALA A 1 193 ? -24.630 23.005 32.108 1.00 88.75 193 ALA A CA 1
ATOM 1458 C C . ALA A 1 193 ? -25.134 21.665 32.679 1.00 88.75 193 ALA A C 1
ATOM 1460 O O . ALA A 1 193 ? -25.439 20.746 31.915 1.00 88.75 193 ALA A O 1
ATOM 1461 N N . ALA A 1 194 ? -25.328 21.588 34.000 1.00 86.19 194 ALA A N 1
ATOM 1462 C CA . ALA A 1 194 ? -25.920 20.458 34.716 1.00 86.19 194 ALA A CA 1
ATOM 1463 C C . ALA A 1 194 ? -27.330 20.120 34.195 1.00 86.19 194 ALA A C 1
ATOM 1465 O O . ALA A 1 194 ? -27.609 18.975 33.840 1.00 86.19 194 ALA A O 1
ATOM 1466 N N . ALA A 1 195 ? -28.187 21.132 34.008 1.00 85.88 195 ALA A N 1
ATOM 1467 C CA . ALA A 1 195 ? -29.485 20.970 33.346 1.00 85.88 195 ALA A CA 1
ATOM 1468 C C . ALA A 1 195 ? -29.359 20.424 31.908 1.00 85.88 195 ALA A C 1
ATOM 1470 O O . ALA A 1 195 ? -30.267 19.771 31.394 1.00 85.88 195 ALA A O 1
ATOM 1471 N N . GLY A 1 196 ? -28.231 20.663 31.235 1.00 87.25 196 GLY A N 1
ATOM 1472 C CA . GLY A 1 196 ? -27.875 20.015 29.978 1.00 87.25 196 GLY A CA 1
ATOM 1473 C C . GLY A 1 196 ? -27.625 18.513 30.129 1.00 87.25 196 GLY A C 1
ATOM 1474 O O . GLY A 1 196 ? -28.256 17.738 29.414 1.00 87.25 196 GLY A O 1
ATOM 1475 N N . ALA A 1 197 ? -26.766 18.107 31.066 1.00 90.25 197 ALA A N 1
ATOM 1476 C CA . ALA A 1 197 ? -26.433 16.702 31.325 1.00 90.25 197 ALA A CA 1
ATOM 1477 C C . ALA A 1 197 ? -27.658 15.859 31.734 1.00 90.25 197 ALA A C 1
ATOM 1479 O O . ALA A 1 197 ? -27.835 14.749 31.230 1.00 90.25 197 ALA A O 1
ATOM 1480 N N . ILE A 1 198 ? -28.576 16.428 32.527 1.00 91.25 198 ILE A N 1
ATOM 1481 C CA . ILE A 1 198 ? -29.836 15.769 32.918 1.00 91.25 198 ILE A CA 1
ATOM 1482 C C . ILE A 1 198 ? -30.660 15.347 31.691 1.00 91.25 198 ILE A C 1
ATOM 1484 O O . ILE A 1 198 ? -31.247 14.269 31.701 1.00 91.25 198 ILE A O 1
ATOM 1488 N N . ASN A 1 199 ? -30.650 16.117 30.592 1.00 89.00 199 ASN A N 1
ATOM 1489 C CA . ASN A 1 199 ? -31.363 15.744 29.358 1.00 89.00 199 ASN A CA 1
ATOM 1490 C C . ASN A 1 199 ? -30.791 14.484 28.674 1.00 89.00 199 ASN A C 1
ATOM 1492 O O . ASN A 1 199 ? -31.535 13.799 27.976 1.00 89.00 199 ASN A O 1
ATOM 1496 N N . TYR A 1 200 ? -29.510 14.161 28.886 1.00 89.44 200 TYR A N 1
ATOM 1497 C CA . TYR A 1 200 ? -28.878 12.914 28.427 1.00 89.44 200 TYR A CA 1
ATOM 1498 C C . TYR A 1 200 ? -29.160 11.725 29.368 1.00 89.44 200 TYR A C 1
ATOM 1500 O O . TYR A 1 200 ? -28.687 10.619 29.122 1.00 89.44 200 TYR A O 1
ATOM 1508 N N . GLY A 1 201 ? -29.925 11.936 30.446 1.00 88.94 201 GLY A N 1
ATOM 1509 C CA . GLY A 1 201 ? -30.173 10.941 31.490 1.00 88.94 201 GLY A CA 1
ATOM 1510 C C . GLY A 1 201 ? -29.078 10.872 32.559 1.00 88.94 201 GLY A C 1
ATOM 1511 O O . GLY A 1 201 ? -29.098 9.948 33.372 1.00 88.94 201 GLY A O 1
ATOM 1512 N N . PHE A 1 202 ? -28.140 11.826 32.583 1.00 93.00 202 PHE A N 1
ATOM 1513 C CA . PHE A 1 202 ? -27.023 11.853 33.531 1.00 93.00 202 PHE A CA 1
ATOM 1514 C C . PHE A 1 202 ? -27.402 12.691 34.769 1.00 93.00 202 PHE A C 1
ATOM 1516 O O . PHE A 1 202 ? -27.686 13.881 34.620 1.00 93.00 202 PHE A O 1
ATOM 1523 N N . PRO A 1 203 ? -27.433 12.108 35.981 1.00 93.44 203 PRO A N 1
ATOM 1524 C CA . PRO A 1 203 ? -27.739 12.830 37.204 1.00 93.44 203 PRO A CA 1
ATOM 1525 C C . PRO A 1 203 ? -26.545 13.673 37.650 1.00 93.44 203 PRO A C 1
ATOM 1527 O O . PRO A 1 203 ? -25.400 13.440 37.247 1.00 93.44 203 PRO A O 1
ATOM 1530 N N . VAL A 1 204 ? -26.835 14.643 38.509 1.00 92.88 204 VAL A N 1
ATOM 1531 C CA . VAL A 1 204 ? -25.872 15.620 39.012 1.00 92.88 204 VAL A CA 1
ATOM 1532 C C . VAL A 1 204 ? -25.810 15.504 40.530 1.00 92.88 204 VAL A C 1
ATOM 1534 O O . VAL A 1 204 ? -26.830 15.622 41.207 1.00 92.88 204 VAL A O 1
ATOM 1537 N N . ILE A 1 205 ? -24.615 15.278 41.063 1.00 94.31 205 ILE A N 1
ATOM 1538 C CA . ILE A 1 205 ? -24.349 15.227 42.498 1.00 94.31 205 ILE A CA 1
ATOM 1539 C C . ILE A 1 205 ? -23.420 16.393 42.828 1.00 94.31 205 ILE A C 1
ATOM 1541 O O . ILE A 1 205 ? -22.397 16.561 42.165 1.00 94.31 205 ILE A O 1
ATOM 1545 N N . ALA A 1 206 ? -23.777 17.205 43.823 1.00 93.12 206 ALA A N 1
ATOM 1546 C CA . ALA A 1 206 ? -22.958 18.325 44.285 1.00 93.12 206 ALA A CA 1
ATOM 1547 C C . ALA A 1 206 ? -22.484 18.115 45.726 1.00 93.12 206 ALA A C 1
ATOM 1549 O O . ALA A 1 206 ? -23.269 17.704 46.581 1.00 93.12 206 ALA A O 1
ATOM 1550 N N . ASP A 1 207 ? -21.228 18.460 46.012 1.00 92.56 207 ASP A N 1
ATOM 1551 C CA . ASP A 1 207 ? -20.645 18.425 47.364 1.00 92.56 207 ASP A CA 1
ATOM 1552 C C . ASP A 1 207 ? -20.960 19.684 48.208 1.00 92.56 207 ASP A C 1
ATOM 1554 O O . ASP A 1 207 ? -20.395 19.891 49.286 1.00 92.56 207 ASP A O 1
ATOM 1558 N N . THR A 1 208 ? -21.887 20.525 47.737 1.00 91.44 208 THR A N 1
ATOM 1559 C CA . THR A 1 208 ? -22.365 21.755 48.384 1.00 91.44 208 THR A CA 1
ATOM 1560 C C . THR A 1 208 ? -23.893 21.786 48.501 1.00 91.44 208 THR A C 1
ATOM 1562 O O . THR A 1 208 ? -24.602 20.984 47.888 1.00 91.44 208 THR A O 1
ATOM 1565 N N . ILE A 1 209 ? -24.414 22.700 49.332 1.00 90.44 209 ILE A N 1
ATOM 1566 C CA . ILE A 1 209 ? -25.858 22.882 49.557 1.00 90.44 209 ILE A CA 1
ATOM 1567 C C . ILE A 1 209 ? -26.483 23.538 48.319 1.00 90.44 209 ILE A C 1
ATOM 1569 O O . ILE A 1 209 ? -26.269 24.726 48.078 1.00 90.44 209 ILE A O 1
ATOM 1573 N N . ILE A 1 210 ? -27.286 22.778 47.572 1.00 89.88 210 ILE A N 1
ATOM 1574 C CA . ILE A 1 210 ? -28.029 23.244 46.391 1.00 89.88 210 ILE A CA 1
ATOM 1575 C C . ILE A 1 210 ? -29.473 22.705 46.408 1.00 89.88 210 ILE A C 1
ATOM 1577 O O . ILE A 1 210 ? -29.743 21.721 47.097 1.00 89.88 210 ILE A O 1
ATOM 1581 N N . PRO A 1 211 ? -30.422 23.307 45.665 1.00 86.50 211 PRO A N 1
ATOM 1582 C CA . PRO A 1 211 ? -31.771 22.760 45.531 1.00 86.50 211 PRO A CA 1
ATOM 1583 C C . PRO A 1 211 ? -31.765 21.379 44.859 1.00 86.50 211 PRO A C 1
ATOM 1585 O O . PRO A 1 211 ? -31.228 21.215 43.764 1.00 86.50 211 PRO A O 1
ATOM 1588 N N . GLU A 1 212 ? -32.397 20.394 45.496 1.00 85.81 212 GLU A N 1
ATOM 1589 C CA . GLU A 1 212 ? -32.472 19.023 44.984 1.00 85.81 212 GLU A CA 1
ATOM 1590 C C . GLU A 1 212 ? -33.634 18.804 44.006 1.00 85.81 212 GLU A C 1
ATOM 1592 O O . GLU A 1 212 ? -34.696 19.424 44.101 1.00 85.81 212 GLU A O 1
ATOM 1597 N N . ILE A 1 213 ? -33.452 17.848 43.092 1.00 84.94 213 ILE A N 1
ATOM 1598 C CA . ILE A 1 213 ? -34.476 17.367 42.160 1.00 84.94 213 ILE A CA 1
ATOM 1599 C C . ILE A 1 213 ? -34.515 15.841 42.278 1.00 84.94 213 ILE A C 1
ATOM 1601 O O . ILE A 1 213 ? -33.939 15.107 41.476 1.00 84.94 213 ILE A O 1
ATOM 1605 N N . LEU A 1 214 ? -35.195 15.382 43.326 1.00 82.62 214 LEU A N 1
ATOM 1606 C CA . LEU A 1 214 ? -35.394 13.968 43.660 1.00 82.62 214 LEU A CA 1
ATOM 1607 C C . LEU A 1 214 ? -36.415 13.198 42.779 1.00 82.62 214 LEU A C 1
ATOM 1609 O O . LEU A 1 214 ? -36.304 11.975 42.716 1.00 82.62 214 LEU A O 1
ATOM 1613 N N . PRO A 1 215 ? -37.411 13.818 42.100 1.00 72.50 215 PRO A N 1
ATOM 1614 C CA . PRO A 1 215 ? -38.331 13.081 41.227 1.00 72.50 215 PRO A CA 1
ATOM 1615 C C . PRO A 1 215 ? -37.630 12.372 40.061 1.00 72.50 215 PRO A C 1
ATOM 1617 O O . PRO A 1 215 ? -36.770 12.949 39.404 1.00 72.50 215 PRO A O 1
ATOM 1620 N N . THR A 1 216 ? -38.056 11.148 39.744 1.00 64.50 216 THR A N 1
ATOM 1621 C CA . THR A 1 216 ? -37.494 10.352 38.641 1.00 64.50 216 THR A CA 1
ATOM 1622 C C . THR A 1 216 ? -38.143 10.689 37.291 1.00 64.50 216 THR A C 1
ATOM 1624 O O . THR A 1 216 ? -39.198 11.324 37.228 1.00 64.50 216 THR A O 1
ATOM 1627 N N . GLY A 1 217 ? -37.515 10.298 36.174 1.00 73.25 217 GLY A N 1
ATOM 1628 C CA . GLY A 1 217 ? -38.165 10.355 34.855 1.00 73.25 217 GLY A CA 1
ATOM 1629 C C . GLY A 1 217 ? -37.205 10.522 33.682 1.00 73.25 217 GLY A C 1
ATOM 1630 O O . GLY A 1 217 ? -37.191 9.685 32.777 1.00 73.25 217 GLY A O 1
ATOM 1631 N N . VAL A 1 218 ? -36.391 11.584 33.687 1.00 76.94 218 VAL A N 1
ATOM 1632 C CA . VAL A 1 218 ? -35.368 11.797 32.648 1.00 76.94 218 VAL A CA 1
ATOM 1633 C C . VAL A 1 218 ? -34.137 10.942 32.954 1.00 76.94 218 VAL A C 1
ATOM 1635 O O . VAL A 1 218 ? -33.781 10.110 32.122 1.00 76.94 218 VAL A O 1
ATOM 1638 N N . THR A 1 219 ? -33.577 11.039 34.163 1.00 82.00 219 THR A N 1
ATOM 1639 C CA . THR A 1 219 ? -32.577 10.089 34.687 1.00 82.00 219 THR A CA 1
ATOM 1640 C C . THR A 1 219 ? -33.244 8.797 35.200 1.00 82.00 219 THR A C 1
ATOM 1642 O O . THR A 1 219 ? -34.474 8.658 35.166 1.00 82.00 219 THR A O 1
ATOM 1645 N N . THR A 1 220 ? -32.434 7.819 35.624 1.00 73.31 220 THR A N 1
ATOM 1646 C CA . THR A 1 220 ? -32.893 6.524 36.168 1.00 73.31 220 THR A CA 1
ATOM 1647 C C . THR A 1 220 ? -33.503 6.649 37.569 1.00 73.31 220 THR A C 1
ATOM 1649 O O . THR A 1 220 ? -34.566 6.078 37.813 1.00 73.31 220 THR A O 1
ATOM 1652 N N . TYR A 1 221 ? -32.854 7.403 38.459 1.00 81.25 221 TYR A N 1
ATOM 1653 C CA . TYR A 1 221 ? -33.306 7.678 39.826 1.00 81.25 221 TYR A CA 1
ATOM 1654 C C . TYR A 1 221 ? -33.468 9.198 40.011 1.00 81.25 221 TYR A C 1
ATOM 1656 O O . TYR A 1 221 ? -34.247 9.809 39.276 1.00 81.25 221 TYR A O 1
ATOM 1664 N N . GLU A 1 222 ? -32.764 9.822 40.954 1.00 84.19 222 GLU A N 1
ATOM 1665 C CA . GLU A 1 222 ? -32.783 11.269 41.180 1.00 84.19 222 GLU A CA 1
ATOM 1666 C C . GLU A 1 222 ? -32.133 12.039 40.006 1.00 84.19 222 GLU A C 1
ATOM 1668 O O . GLU A 1 222 ? -31.316 11.496 39.256 1.00 84.19 222 GLU A O 1
ATOM 1673 N N . HIS A 1 223 ? -32.497 13.311 39.802 1.00 84.88 223 HIS A N 1
ATOM 1674 C CA . HIS A 1 223 ? -31.888 14.171 38.769 1.00 84.88 223 HIS A CA 1
ATOM 1675 C C . HIS A 1 223 ? -30.774 15.046 39.354 1.00 84.88 223 HIS A C 1
ATOM 1677 O O . HIS A 1 223 ? -29.725 15.190 38.727 1.00 84.88 223 HIS A O 1
ATOM 1683 N N . VAL A 1 224 ? -31.002 15.621 40.541 1.00 89.56 224 VAL A N 1
ATOM 1684 C CA . VAL A 1 224 ? -30.036 16.456 41.276 1.00 89.56 224 VAL A CA 1
ATOM 1685 C C . VAL A 1 224 ? -30.052 16.075 42.753 1.00 89.56 224 VAL A C 1
ATOM 1687 O O . VAL A 1 224 ? -31.118 16.117 43.371 1.00 89.56 224 VAL A O 1
ATOM 1690 N N . VAL A 1 225 ? -28.881 15.753 43.306 1.00 90.31 225 VAL A N 1
ATOM 1691 C CA . VAL A 1 225 ? -28.672 15.405 44.721 1.00 90.31 225 VAL A CA 1
ATOM 1692 C C . VAL A 1 225 ? -27.644 16.356 45.336 1.00 90.31 225 VAL A C 1
ATOM 1694 O O . VAL A 1 225 ? -26.570 16.572 44.768 1.00 90.31 225 VAL A O 1
ATOM 1697 N N . SER A 1 226 ? -27.963 16.911 46.503 1.00 91.62 226 SER A N 1
ATOM 1698 C CA . SER A 1 226 ? -27.073 17.770 47.283 1.00 91.62 226 SER A CA 1
ATOM 1699 C C . SER A 1 226 ? -26.504 16.965 48.447 1.00 91.62 226 SER A C 1
ATOM 1701 O O . SER A 1 226 ? -27.232 16.504 49.322 1.00 91.62 226 SER A O 1
ATOM 1703 N N . MET A 1 227 ? -25.184 16.787 48.465 1.00 91.44 227 MET A N 1
ATOM 1704 C CA . MET A 1 227 ? -24.481 16.005 49.480 1.00 91.44 227 MET A CA 1
ATOM 1705 C C . MET A 1 227 ? -23.330 16.834 50.075 1.00 91.44 227 MET A C 1
ATOM 1707 O O . MET A 1 227 ? -22.166 16.572 49.770 1.00 91.44 227 MET A O 1
ATOM 1711 N N . PRO A 1 228 ? -23.630 17.856 50.906 1.00 90.25 228 PRO A N 1
ATOM 1712 C CA . PRO A 1 228 ? -22.633 18.803 51.399 1.00 90.25 228 PRO A CA 1
ATOM 1713 C C . PRO A 1 228 ? -21.467 18.093 52.093 1.00 90.25 228 PRO A C 1
ATOM 1715 O O . PRO A 1 228 ? -21.693 17.365 53.059 1.00 90.25 228 PRO A O 1
ATOM 1718 N N . PHE A 1 229 ? -20.227 18.321 51.649 1.00 89.50 229 PHE A N 1
ATOM 1719 C CA . PHE A 1 229 ? -19.067 17.506 52.041 1.00 89.50 229 PHE A CA 1
ATOM 1720 C C . PHE A 1 229 ? -18.871 17.412 53.564 1.00 89.50 229 PHE A C 1
ATOM 1722 O O . PHE A 1 229 ? -18.580 16.347 54.106 1.00 89.50 229 PHE A O 1
ATOM 1729 N N . GLU A 1 230 ? -19.105 18.508 54.290 1.00 86.50 230 GLU A N 1
ATOM 1730 C CA . GLU A 1 230 ? -18.996 18.526 55.754 1.00 86.50 230 GLU A CA 1
ATOM 1731 C C . GLU A 1 230 ? -20.065 17.689 56.472 1.00 86.50 230 GLU A C 1
ATOM 1733 O O . GLU A 1 230 ? -19.817 17.217 57.580 1.00 86.50 230 GLU A O 1
ATOM 1738 N N . GLN A 1 231 ? -21.219 17.469 55.835 1.00 87.31 231 GLN A N 1
ATOM 1739 C CA . GLN A 1 231 ? -22.348 16.691 56.358 1.00 87.31 231 GLN A CA 1
ATOM 1740 C C . GLN A 1 231 ? -22.254 15.196 56.010 1.00 87.31 231 GLN A C 1
ATOM 1742 O O . GLN A 1 231 ? -23.047 14.402 56.513 1.00 87.31 231 GLN A O 1
ATOM 1747 N N . ILE A 1 232 ? -21.282 14.791 55.183 1.00 89.50 232 ILE A N 1
ATOM 1748 C CA . ILE A 1 232 ? -21.004 13.378 54.915 1.00 89.50 232 ILE A CA 1
ATOM 1749 C C . ILE A 1 232 ? -20.407 12.748 56.178 1.00 89.50 232 ILE A C 1
ATOM 1751 O O . ILE A 1 232 ? -19.359 13.175 56.667 1.00 89.50 232 ILE A O 1
ATOM 1755 N N . GLU A 1 233 ? -21.060 11.713 56.703 1.00 85.75 233 GLU A N 1
ATOM 1756 C CA . GLU A 1 233 ? -20.506 10.893 57.782 1.00 85.75 233 GLU A CA 1
ATOM 1757 C C . GLU A 1 233 ? -19.234 10.170 57.314 1.00 85.75 233 GLU A C 1
ATOM 1759 O O . GLU A 1 233 ? -19.239 9.552 56.254 1.00 85.75 233 GLU A O 1
ATOM 1764 N N . GLY A 1 234 ? -18.170 10.185 58.115 1.00 84.62 234 GLY A N 1
ATOM 1765 C CA . GLY A 1 234 ? -16.907 9.485 57.852 1.00 84.62 234 GLY A CA 1
ATOM 1766 C C . GLY A 1 234 ? -15.860 9.859 58.905 1.00 84.62 234 GLY A C 1
ATOM 1767 O O . GLY A 1 234 ? -15.968 10.924 59.516 1.00 84.62 234 GLY A O 1
ATOM 1768 N N . LYS A 1 235 ? -14.870 8.992 59.155 1.00 84.62 235 LYS A N 1
ATOM 1769 C CA . LYS A 1 235 ? -13.840 9.218 60.193 1.00 84.62 235 LYS A CA 1
ATOM 1770 C C . LYS A 1 235 ? -12.859 10.347 59.843 1.00 84.62 235 LYS A C 1
ATOM 1772 O O . LYS A 1 235 ? -12.314 10.988 60.736 1.00 84.62 235 LYS A O 1
ATOM 1777 N N . ASP A 1 236 ? -12.630 10.553 58.549 1.00 89.56 236 ASP A N 1
ATOM 1778 C CA . ASP A 1 236 ? -11.703 11.508 57.949 1.00 89.56 236 ASP A CA 1
ATOM 1779 C C . ASP A 1 236 ? -12.233 11.949 56.569 1.00 89.56 236 ASP A C 1
ATOM 1781 O O . ASP A 1 236 ? -13.191 11.376 56.040 1.00 89.56 236 ASP A O 1
ATOM 1785 N N . ASP A 1 237 ? -11.621 12.978 55.977 1.00 89.62 237 ASP A N 1
ATOM 1786 C CA . ASP A 1 237 ? -12.044 13.508 54.674 1.00 89.62 237 ASP A CA 1
ATOM 1787 C C . ASP A 1 237 ? -11.845 12.500 53.515 1.00 89.62 237 ASP A C 1
ATOM 1789 O O . ASP A 1 237 ? -12.512 12.614 52.485 1.00 89.62 237 ASP A O 1
ATOM 1793 N N . LEU A 1 238 ? -11.000 11.469 53.672 1.00 90.69 238 LEU A N 1
ATOM 1794 C CA . LEU A 1 238 ? -10.782 10.438 52.646 1.00 90.69 238 LEU A CA 1
ATOM 1795 C C . LEU A 1 238 ? -11.919 9.405 52.624 1.00 90.69 238 LEU A C 1
ATOM 1797 O O . LEU A 1 238 ? -12.337 8.972 51.548 1.00 90.69 238 LEU A O 1
ATOM 1801 N N . GLU A 1 239 ? -12.451 9.027 53.788 1.00 88.44 239 GLU A N 1
ATOM 1802 C CA . GLU A 1 239 ? -13.647 8.184 53.888 1.00 88.44 239 GLU A CA 1
ATOM 1803 C C . GLU A 1 239 ? -14.894 8.935 53.397 1.00 88.44 239 GLU A C 1
ATOM 1805 O O . GLU A 1 239 ? -15.723 8.357 52.690 1.00 88.44 239 GLU A O 1
ATOM 1810 N N . LYS A 1 240 ? -15.006 10.239 53.692 1.00 90.94 240 LYS A N 1
ATOM 1811 C CA . LYS A 1 240 ? -16.077 11.087 53.139 1.00 90.94 240 LYS A CA 1
ATOM 1812 C C . LYS A 1 240 ? -16.032 11.132 51.610 1.00 90.94 240 LYS A C 1
ATOM 1814 O O . LYS A 1 240 ? -17.063 10.957 50.964 1.00 90.94 240 LYS A O 1
ATOM 1819 N N . ALA A 1 241 ? -14.840 11.292 51.030 1.00 91.00 241 ALA A N 1
ATOM 1820 C CA . ALA A 1 241 ? -14.630 11.266 49.583 1.00 91.00 241 ALA A CA 1
ATOM 1821 C C . ALA A 1 241 ? -15.022 9.919 48.943 1.00 91.00 241 ALA A C 1
ATOM 1823 O O . ALA A 1 241 ? -15.637 9.888 47.877 1.00 91.00 241 ALA A O 1
ATOM 1824 N N . GLU A 1 242 ? -14.718 8.801 49.608 1.00 89.50 242 GLU A N 1
ATOM 1825 C CA . GLU A 1 242 ? -15.119 7.462 49.160 1.00 89.50 242 GLU A CA 1
ATOM 1826 C C . GLU A 1 242 ? -16.645 7.283 49.178 1.00 89.50 242 GLU A C 1
ATOM 1828 O O . GLU A 1 242 ? -17.227 6.817 48.197 1.00 89.50 242 GLU A O 1
ATOM 1833 N N . ARG A 1 243 ? -17.307 7.727 50.255 1.00 89.56 243 ARG A N 1
ATOM 1834 C CA . ARG A 1 243 ? -18.773 7.701 50.385 1.00 89.56 243 ARG A CA 1
ATOM 1835 C C . ARG A 1 243 ? -19.470 8.623 49.374 1.00 89.56 243 ARG A C 1
ATOM 1837 O O . ARG A 1 243 ? -20.528 8.258 48.866 1.00 89.56 243 ARG A O 1
ATOM 1844 N N . LEU A 1 244 ? -18.871 9.764 49.024 1.00 92.50 244 LEU A N 1
ATOM 1845 C CA . LEU A 1 244 ? -19.357 10.649 47.956 1.00 92.50 244 LEU A CA 1
ATOM 1846 C C . LEU A 1 244 ? -19.330 9.949 46.586 1.00 92.50 244 LEU A C 1
ATOM 1848 O O . LEU A 1 244 ? -20.343 9.927 45.885 1.00 92.50 244 LEU A O 1
ATOM 1852 N N . VAL A 1 245 ? -18.205 9.319 46.222 1.00 91.12 245 VAL A N 1
ATOM 1853 C CA . VAL A 1 245 ? -18.081 8.534 44.976 1.00 91.12 245 VAL A CA 1
ATOM 1854 C C . VAL A 1 245 ? -19.080 7.375 44.952 1.00 91.12 245 VAL A C 1
ATOM 1856 O O . VAL A 1 245 ? -19.768 7.173 43.950 1.00 91.12 245 VAL A O 1
ATOM 1859 N N . GLN A 1 246 ? -19.215 6.656 46.069 1.00 88.31 246 GLN A N 1
ATOM 1860 C CA . GLN A 1 246 ? -20.184 5.574 46.232 1.00 88.31 246 GLN A CA 1
ATOM 1861 C C . GLN A 1 246 ? -21.627 6.061 46.003 1.00 88.31 246 GLN A C 1
ATOM 1863 O O . GLN A 1 246 ? -22.371 5.438 45.243 1.00 88.31 246 GLN A O 1
ATOM 1868 N N . LYS A 1 247 ? -22.007 7.222 46.555 1.00 88.50 247 LYS A N 1
ATOM 1869 C CA . LYS A 1 247 ? -23.342 7.795 46.340 1.00 88.50 247 LYS A CA 1
ATOM 1870 C C . LYS A 1 247 ? -23.586 8.201 44.882 1.00 88.50 247 LYS A C 1
ATOM 1872 O O . LYS A 1 247 ? -24.684 7.986 44.372 1.00 88.50 247 LYS A O 1
ATOM 1877 N N . CYS A 1 248 ? -22.580 8.733 44.184 1.00 90.06 248 CYS A N 1
ATOM 1878 C CA . CYS A 1 248 ? -22.696 9.076 42.759 1.00 90.06 248 CYS A CA 1
ATOM 1879 C C . CYS A 1 248 ? -23.002 7.845 41.887 1.00 90.06 248 CYS A C 1
ATOM 1881 O O . CYS A 1 248 ? -23.853 7.894 40.995 1.00 90.06 248 CYS A O 1
ATOM 1883 N N . ILE A 1 249 ? -22.334 6.727 42.184 1.00 87.25 249 ILE A N 1
ATOM 1884 C CA . ILE A 1 249 ? -22.526 5.431 41.521 1.00 87.25 249 ILE A CA 1
ATOM 1885 C C . ILE A 1 249 ? -23.954 4.912 41.733 1.00 87.25 249 ILE A C 1
ATOM 1887 O O . ILE A 1 249 ? -24.605 4.504 40.767 1.00 87.25 249 ILE A O 1
ATOM 1891 N N . GLU A 1 250 ? -24.458 4.985 42.968 1.00 84.56 250 GLU A N 1
ATOM 1892 C CA . GLU A 1 250 ? -25.826 4.592 43.329 1.00 84.56 250 GLU A CA 1
ATOM 1893 C C . GLU A 1 250 ? -26.884 5.426 42.595 1.00 84.56 250 GLU A C 1
ATOM 1895 O O . GLU A 1 250 ? -27.763 4.858 41.948 1.00 84.56 250 GLU A O 1
ATOM 1900 N N . VAL A 1 251 ? -26.767 6.759 42.629 1.00 84.69 251 VAL A N 1
ATOM 1901 C CA . VAL A 1 251 ? -27.734 7.700 42.023 1.00 84.69 251 VAL A CA 1
ATOM 1902 C C . VAL A 1 251 ? -27.815 7.549 40.497 1.00 84.69 251 VAL A C 1
ATOM 1904 O O . VAL A 1 251 ? -28.885 7.698 39.905 1.00 84.69 251 VAL A O 1
ATOM 1907 N N . ARG A 1 252 ? -26.714 7.192 39.821 1.00 84.00 252 ARG A N 1
ATOM 1908 C CA . ARG A 1 252 ? -26.753 6.854 38.385 1.00 84.00 252 ARG A CA 1
ATOM 1909 C C . ARG A 1 252 ? -27.210 5.422 38.102 1.00 84.00 252 ARG A C 1
ATOM 1911 O O . ARG A 1 252 ? -27.646 5.140 36.980 1.00 84.00 252 ARG A O 1
ATOM 1918 N N . GLY A 1 253 ? -27.096 4.527 39.079 1.00 74.81 253 GLY A N 1
ATOM 1919 C CA . GLY A 1 253 ? -27.255 3.090 38.887 1.00 74.81 253 GLY A CA 1
ATOM 1920 C C . GLY A 1 253 ? -26.117 2.464 38.077 1.00 74.81 253 GLY A C 1
ATOM 1921 O O . GLY A 1 253 ? -26.364 1.509 37.338 1.00 74.81 253 GLY A O 1
ATOM 1922 N N . VAL A 1 254 ? -24.886 2.994 38.168 1.00 75.44 254 VAL A N 1
ATOM 1923 C CA . VAL A 1 254 ? -23.729 2.360 37.513 1.00 75.44 254 VAL A CA 1
ATOM 1924 C C . VAL A 1 254 ? -23.484 1.016 38.195 1.00 75.44 254 VAL A C 1
ATOM 1926 O O . VAL A 1 254 ? -23.155 0.959 39.379 1.00 75.44 254 VAL A O 1
ATOM 1929 N N . LYS A 1 255 ? -23.623 -0.087 37.455 1.00 60.16 255 LYS A N 1
ATOM 1930 C CA . LYS A 1 255 ? -23.281 -1.426 37.954 1.00 60.16 255 LYS A CA 1
ATOM 1931 C C . LYS A 1 255 ? -21.773 -1.635 37.898 1.00 60.16 255 LYS A C 1
ATOM 1933 O O . LYS A 1 255 ? -21.259 -2.366 37.059 1.00 60.16 255 LYS A O 1
ATOM 1938 N N . VAL A 1 256 ? -21.072 -0.959 38.797 1.00 55.41 256 VAL A N 1
ATOM 1939 C CA . VAL A 1 256 ? -19.627 -1.086 38.940 1.00 55.41 256 VAL A CA 1
ATOM 1940 C C . VAL A 1 256 ? -19.291 -2.454 39.530 1.00 55.41 256 VAL A C 1
ATOM 1942 O O . VAL A 1 256 ? -19.620 -2.735 40.683 1.00 55.41 256 VAL A O 1
ATOM 1945 N N . LYS A 1 257 ? -18.569 -3.281 38.771 1.00 48.78 257 LYS A N 1
ATOM 1946 C CA . LYS A 1 257 ? -17.742 -4.341 39.354 1.00 48.78 257 LYS A CA 1
ATOM 1947 C C . LYS A 1 257 ? -16.443 -3.688 39.827 1.00 48.78 257 LYS A C 1
ATOM 1949 O O . LYS A 1 257 ? -15.645 -3.253 39.005 1.00 48.78 257 LYS A O 1
ATOM 1954 N N . VAL A 1 258 ? -16.257 -3.541 41.141 1.00 46.88 258 VAL A N 1
ATOM 1955 C CA . VAL A 1 258 ? -14.985 -3.035 41.684 1.00 46.88 258 VAL A CA 1
ATOM 1956 C C . VAL A 1 258 ? -14.000 -4.196 41.726 1.00 46.88 258 VAL A C 1
ATOM 1958 O O . VAL A 1 258 ? -14.080 -5.050 42.606 1.00 46.88 258 VAL A O 1
ATOM 1961 N N . SER A 1 259 ? -13.077 -4.235 40.773 1.00 50.22 259 SER A N 1
ATOM 1962 C CA . SER A 1 259 ? -12.038 -5.255 40.698 1.00 50.22 259 SER A CA 1
ATOM 1963 C C . SER A 1 259 ? -10.848 -4.870 41.574 1.00 50.22 259 SER A C 1
ATOM 1965 O O . SER A 1 259 ? -9.838 -4.355 41.090 1.00 50.22 259 SER A O 1
ATOM 1967 N N . THR A 1 260 ? -10.948 -5.081 42.888 1.00 57.94 260 THR A N 1
ATOM 1968 C CA . THR A 1 260 ? -9.797 -4.901 43.787 1.00 57.94 260 THR A CA 1
ATOM 1969 C C . THR A 1 260 ? -8.796 -6.039 43.592 1.00 57.94 260 THR A C 1
ATOM 1971 O O . THR A 1 260 ? -8.790 -7.015 44.342 1.00 57.94 260 THR A O 1
ATOM 1974 N N . VAL A 1 261 ? -7.958 -5.914 42.564 1.00 76.62 261 VAL A N 1
ATOM 1975 C CA . VAL A 1 261 ? -6.803 -6.786 42.347 1.00 76.62 261 VAL A CA 1
ATOM 1976 C C . VAL A 1 261 ? -5.691 -6.342 43.300 1.00 76.62 261 VAL A C 1
ATOM 1978 O O . VAL A 1 261 ? -5.197 -5.221 43.201 1.00 76.62 261 VAL A O 1
ATOM 1981 N N . ASP A 1 262 ? -5.332 -7.197 44.257 1.00 81.56 262 ASP A N 1
ATOM 1982 C CA . ASP A 1 262 ? -4.343 -6.897 45.303 1.00 81.56 262 ASP A CA 1
ATOM 1983 C C . ASP A 1 262 ? -2.905 -6.976 44.756 1.00 81.56 262 ASP A C 1
ATOM 1985 O O . ASP A 1 262 ? -2.208 -7.978 44.913 1.00 81.56 262 ASP A O 1
ATOM 1989 N N . VAL A 1 263 ? -2.471 -5.931 44.048 1.00 88.81 263 VAL A N 1
ATOM 1990 C CA . VAL A 1 263 ? -1.124 -5.826 43.468 1.00 88.81 263 VAL A CA 1
ATOM 1991 C C . VAL A 1 263 ? -0.487 -4.450 43.724 1.00 88.81 263 VAL A C 1
ATOM 1993 O O . VAL A 1 263 ? -1.194 -3.447 43.796 1.00 88.81 263 VAL A O 1
ATOM 1996 N N . PRO A 1 264 ? 0.854 -4.366 43.849 1.00 84.69 264 PRO A N 1
ATOM 1997 C CA . PRO A 1 264 ? 1.567 -3.130 44.196 1.00 84.69 264 PRO A CA 1
ATOM 1998 C C . PRO A 1 264 ? 1.765 -2.163 43.014 1.00 84.69 264 PRO A C 1
ATOM 2000 O O . PRO A 1 264 ? 2.350 -1.090 43.169 1.00 84.69 264 PRO A O 1
ATOM 2003 N N . VAL A 1 265 ? 1.301 -2.539 41.823 1.00 83.69 265 VAL A N 1
ATOM 2004 C CA . VAL A 1 265 ? 1.331 -1.725 40.601 1.00 83.69 265 VAL A CA 1
ATOM 2005 C C . VAL A 1 265 ? -0.098 -1.352 40.199 1.00 83.69 265 VAL A C 1
ATOM 2007 O O . VAL A 1 265 ? -1.029 -2.082 40.538 1.00 83.69 265 VAL A O 1
ATOM 2010 N N . PRO A 1 266 ? -0.310 -0.247 39.465 1.00 78.38 266 PRO A N 1
ATOM 2011 C CA . PRO A 1 266 ? -1.593 0.019 38.825 1.00 78.38 266 PRO A CA 1
ATOM 2012 C C . PRO A 1 266 ? -2.054 -1.171 37.972 1.00 78.38 266 PRO A C 1
ATOM 2014 O O . PRO A 1 266 ? -1.255 -1.768 37.248 1.00 78.38 266 PRO A O 1
ATOM 2017 N N . TYR A 1 267 ? -3.344 -1.492 38.068 1.00 80.75 267 TYR A N 1
ATOM 2018 C CA . TYR A 1 267 ? -3.978 -2.596 37.356 1.00 80.75 267 TYR A CA 1
ATOM 2019 C C . TYR A 1 267 ? -5.236 -2.110 36.624 1.00 80.75 267 TYR A C 1
ATOM 2021 O O . TYR A 1 267 ? -6.038 -1.383 37.211 1.00 80.75 267 TYR A O 1
ATOM 2029 N N . GLY A 1 268 ? -5.409 -2.508 35.363 1.00 67.69 268 GLY A N 1
ATOM 2030 C CA . GLY A 1 268 ? -6.552 -2.173 34.511 1.00 67.69 268 GLY A CA 1
ATOM 2031 C C . GLY A 1 268 ? -6.249 -2.347 33.016 1.00 67.69 268 GLY A C 1
ATOM 2032 O O . GLY A 1 268 ? -5.091 -2.420 32.607 1.00 67.69 268 GLY A O 1
ATOM 2033 N N . SER A 1 269 ? -7.291 -2.354 32.179 1.00 60.00 269 SER A N 1
ATOM 2034 C CA . SER A 1 269 ? -7.188 -2.572 30.721 1.00 60.00 269 SER A CA 1
ATOM 2035 C C . SER A 1 269 ? -6.355 -1.521 29.971 1.00 60.00 269 SER A C 1
ATOM 2037 O O . SER A 1 269 ? -5.979 -1.725 28.818 1.00 60.00 269 SER A O 1
ATOM 2039 N N . ALA A 1 270 ? -6.040 -0.391 30.609 1.00 56.06 270 ALA A N 1
ATOM 2040 C CA . ALA A 1 270 ? -5.185 0.648 30.043 1.00 56.06 270 ALA A CA 1
ATOM 2041 C C . ALA A 1 270 ? -3.709 0.222 29.886 1.00 56.06 270 ALA A C 1
ATOM 2043 O O . ALA A 1 270 ? -3.014 0.789 29.045 1.00 56.06 270 ALA A O 1
ATOM 2044 N N . PHE A 1 271 ? -3.245 -0.783 30.640 1.00 65.12 271 PHE A N 1
ATOM 2045 C CA . PHE A 1 271 ? -1.845 -1.236 30.627 1.00 65.12 271 PHE A CA 1
ATOM 2046 C C . PHE A 1 271 ? -1.577 -2.405 29.659 1.00 65.12 271 PHE A C 1
ATOM 2048 O O . PHE A 1 271 ? -0.419 -2.710 29.384 1.00 65.12 271 PHE A O 1
ATOM 2055 N N . GLU A 1 272 ? -2.621 -3.001 29.061 1.00 60.84 272 GLU A N 1
ATOM 2056 C CA . GLU A 1 272 ? -2.525 -4.240 28.261 1.00 60.84 272 GLU A CA 1
ATOM 2057 C C . GLU A 1 272 ? -1.573 -4.173 27.046 1.00 60.84 272 GLU A C 1
ATOM 2059 O O . GLU A 1 272 ? -1.180 -5.206 26.502 1.00 60.84 272 GLU A O 1
ATOM 2064 N N . GLY A 1 273 ? -1.218 -2.966 26.591 1.00 50.81 273 GLY A N 1
ATOM 2065 C CA . GLY A 1 273 ? -0.334 -2.724 25.447 1.00 50.81 273 GLY A CA 1
ATOM 2066 C C . GLY A 1 273 ? 1.123 -2.390 25.790 1.00 50.81 273 GLY A C 1
ATOM 2067 O O . GLY A 1 273 ? 1.882 -2.048 24.879 1.00 50.81 273 GLY A O 1
ATOM 2068 N N . GLU A 1 274 ? 1.529 -2.423 27.064 1.00 64.69 274 GLU A N 1
ATOM 2069 C CA . GLU A 1 274 ? 2.897 -2.076 27.462 1.00 64.69 274 GLU A CA 1
ATOM 2070 C C . GLU A 1 274 ? 3.941 -3.090 26.938 1.00 64.69 274 GLU A C 1
ATOM 2072 O O . GLU A 1 274 ? 3.765 -4.307 26.970 1.00 64.69 274 GLU A O 1
ATOM 2077 N N . VAL A 1 275 ? 5.077 -2.584 26.439 1.00 70.12 275 VAL A N 1
ATOM 2078 C CA . VAL A 1 275 ? 6.165 -3.410 25.883 1.00 70.12 275 VAL A CA 1
ATOM 2079 C C . VAL A 1 275 ? 7.440 -3.214 26.697 1.00 70.12 275 VAL A C 1
ATOM 2081 O O . VAL A 1 275 ? 8.120 -2.191 26.566 1.00 70.12 275 VAL A O 1
ATOM 2084 N N . VAL A 1 276 ? 7.819 -4.233 27.473 1.00 81.75 276 VAL A N 1
ATOM 2085 C CA . VAL A 1 276 ? 9.050 -4.233 28.275 1.00 81.75 276 VAL A CA 1
ATOM 2086 C C . VAL A 1 276 ? 10.261 -4.434 27.357 1.00 81.75 276 VAL A C 1
ATOM 2088 O O . VAL A 1 276 ? 10.632 -5.544 26.957 1.00 81.75 276 VAL A O 1
ATOM 2091 N N . ARG A 1 277 ? 10.891 -3.316 26.984 1.00 76.38 277 ARG A N 1
ATOM 2092 C CA . ARG A 1 277 ? 12.122 -3.289 26.178 1.00 76.38 277 ARG A CA 1
ATOM 2093 C C . ARG A 1 277 ? 13.323 -3.713 27.024 1.00 76.38 277 ARG A C 1
ATOM 2095 O O . ARG A 1 277 ? 13.371 -3.439 28.216 1.00 76.38 277 ARG A O 1
ATOM 2102 N N . LYS A 1 278 ? 14.357 -4.282 26.390 1.00 80.00 278 LYS A N 1
ATOM 2103 C CA . LYS A 1 278 ? 15.558 -4.803 27.078 1.00 80.00 278 LYS A CA 1
ATOM 2104 C C . LYS A 1 278 ? 16.225 -3.808 28.044 1.00 80.00 278 LYS A C 1
ATOM 2106 O O . LYS A 1 278 ? 16.742 -4.228 29.070 1.00 80.00 278 LYS A O 1
ATOM 2111 N N . ALA A 1 279 ? 16.203 -2.510 27.733 1.00 83.06 279 ALA A N 1
ATOM 2112 C CA . ALA A 1 279 ? 16.769 -1.469 28.594 1.00 83.06 279 ALA A CA 1
ATOM 2113 C C . ALA A 1 279 ? 16.055 -1.334 29.955 1.00 83.06 279 ALA A C 1
ATOM 2115 O O . ALA A 1 279 ? 16.697 -0.946 30.924 1.00 83.06 279 ALA A O 1
ATOM 2116 N N . ASP A 1 280 ? 14.768 -1.686 30.028 1.00 86.44 280 ASP A N 1
ATOM 2117 C CA . ASP A 1 280 ? 13.939 -1.614 31.237 1.00 86.44 280 ASP A CA 1
ATOM 2118 C C . ASP A 1 280 ? 13.562 -3.007 31.789 1.00 86.44 280 ASP A C 1
ATOM 2120 O O . ASP A 1 280 ? 12.713 -3.149 32.661 1.00 86.44 280 ASP A O 1
ATOM 2124 N N . LEU A 1 281 ? 14.191 -4.073 31.287 1.00 93.06 281 LEU A N 1
ATOM 2125 C CA . LEU A 1 281 ? 13.881 -5.448 31.676 1.00 93.06 281 LEU A CA 1
ATOM 2126 C C . LEU A 1 281 ? 14.554 -5.830 33.006 1.00 93.06 281 LEU A C 1
ATOM 2128 O O . LEU A 1 281 ? 15.784 -5.896 33.082 1.00 93.06 281 LEU A O 1
ATOM 2132 N N . ARG A 1 282 ? 13.758 -6.193 34.020 1.00 95.06 282 ARG A N 1
ATOM 2133 C CA . ARG A 1 282 ? 14.262 -6.763 35.281 1.00 95.06 282 ARG A CA 1
ATOM 2134 C C . ARG A 1 282 ? 14.565 -8.254 35.158 1.00 95.06 282 ARG A C 1
ATOM 2136 O O . ARG A 1 282 ? 15.626 -8.684 35.614 1.00 95.06 282 ARG A O 1
ATOM 2143 N N . VAL A 1 283 ? 13.633 -9.024 34.593 1.00 95.62 283 VAL A N 1
ATOM 2144 C CA . VAL A 1 283 ? 13.709 -10.487 34.411 1.00 95.62 283 VAL A CA 1
ATOM 2145 C C . VAL A 1 283 ? 12.744 -10.943 33.307 1.00 95.62 283 VAL A C 1
ATOM 2147 O O . VAL A 1 283 ? 11.683 -10.337 33.130 1.00 95.62 283 VAL A O 1
ATOM 2150 N N . GLU A 1 284 ? 13.099 -12.005 32.576 1.00 94.50 284 GLU A N 1
ATOM 2151 C CA . GLU A 1 284 ? 12.207 -12.695 31.631 1.00 94.50 284 GLU A CA 1
ATOM 2152 C C . GLU A 1 284 ? 12.015 -14.192 31.944 1.00 94.50 284 GLU A C 1
ATOM 2154 O O . GLU A 1 284 ? 12.905 -14.866 32.465 1.00 94.50 284 GLU A O 1
ATOM 2159 N N . PHE A 1 285 ? 10.834 -14.717 31.619 1.00 94.25 285 PHE A N 1
ATOM 2160 C CA . PHE A 1 285 ? 10.443 -16.112 31.818 1.00 94.25 285 PHE A CA 1
ATOM 2161 C C . PHE A 1 285 ? 9.911 -16.674 30.499 1.00 94.25 285 PHE A C 1
ATOM 2163 O O . PHE A 1 285 ? 8.912 -16.168 29.994 1.00 94.25 285 PHE A O 1
ATOM 2170 N N . GLY A 1 286 ? 10.558 -17.690 29.927 1.00 87.06 286 GLY A N 1
ATOM 2171 C CA . GLY A 1 286 ? 10.283 -18.169 28.569 1.00 87.06 286 GLY A CA 1
ATOM 2172 C C . GLY A 1 286 ? 11.217 -17.557 27.515 1.00 87.06 286 GLY A C 1
ATOM 2173 O O . GLY A 1 286 ? 12.234 -16.929 27.823 1.00 87.06 286 GLY A O 1
ATOM 2174 N N . GLY A 1 287 ? 10.864 -17.720 26.240 1.00 81.25 287 GLY A N 1
ATOM 2175 C CA . GLY A 1 287 ? 11.673 -17.237 25.119 1.00 81.25 287 GLY A CA 1
ATOM 2176 C C . GLY A 1 287 ? 12.888 -18.129 24.831 1.00 81.25 287 GLY A C 1
ATOM 2177 O O . GLY A 1 287 ? 12.782 -19.351 24.804 1.00 81.25 287 GLY A O 1
ATOM 2178 N N . LYS A 1 288 ? 14.054 -17.528 24.550 1.00 79.88 288 LYS A N 1
ATOM 2179 C CA . LYS A 1 288 ? 15.249 -18.265 24.080 1.00 79.88 288 LYS A CA 1
ATOM 2180 C C . LYS A 1 288 ? 16.064 -18.931 25.201 1.00 79.88 288 LYS A C 1
ATOM 2182 O O . LYS A 1 288 ? 16.842 -19.841 24.918 1.00 79.88 288 LYS A O 1
ATOM 2187 N N . HIS A 1 289 ? 15.951 -18.443 26.436 1.00 79.81 289 HIS A N 1
ATOM 2188 C CA . HIS A 1 289 ? 16.903 -18.754 27.513 1.00 79.81 289 HIS A CA 1
ATOM 2189 C C . HIS A 1 289 ? 16.289 -19.439 28.742 1.00 79.81 289 HIS A C 1
ATOM 2191 O O . HIS A 1 289 ? 17.033 -20.035 29.517 1.00 79.81 289 HIS A O 1
ATOM 2197 N N . SER A 1 290 ? 14.963 -19.425 28.886 1.00 91.25 290 SER A N 1
ATOM 2198 C CA . SER A 1 290 ? 14.224 -20.202 29.886 1.00 91.25 290 SER A CA 1
ATOM 2199 C C . SER A 1 290 ? 12.914 -20.740 29.305 1.00 91.25 290 SER A C 1
ATOM 2201 O O . SER A 1 290 ? 12.536 -20.409 28.179 1.00 91.25 290 SER A O 1
ATOM 2203 N N . ARG A 1 291 ? 12.225 -21.600 30.057 1.00 89.50 291 ARG A N 1
ATOM 2204 C CA . ARG A 1 291 ? 10.899 -22.142 29.734 1.00 89.50 291 ARG A CA 1
ATOM 2205 C C . ARG A 1 291 ? 9.822 -21.441 30.550 1.00 89.50 291 ARG A C 1
ATOM 2207 O O . ARG A 1 291 ? 10.002 -21.198 31.741 1.00 89.50 291 ARG A O 1
ATOM 2214 N N . CYS A 1 292 ? 8.672 -21.181 29.941 1.00 94.44 292 CYS A N 1
ATOM 2215 C CA . CYS A 1 292 ? 7.496 -20.758 30.686 1.00 94.44 292 CYS A CA 1
ATOM 2216 C C . CYS A 1 292 ? 6.236 -21.433 30.145 1.00 94.44 292 CYS A C 1
ATOM 2218 O O . CYS A 1 292 ? 6.085 -21.587 28.932 1.00 94.44 292 CYS A O 1
ATOM 2220 N N . PHE A 1 293 ? 5.362 -21.874 31.053 1.00 94.06 293 PHE A N 1
ATOM 2221 C CA . PHE A 1 293 ? 4.072 -22.450 30.694 1.00 94.06 293 PHE A CA 1
ATOM 2222 C C . PHE A 1 293 ? 2.923 -21.943 31.570 1.00 94.06 293 PHE A C 1
ATOM 2224 O O . PHE A 1 293 ? 3.125 -21.602 32.732 1.00 94.06 293 PHE A O 1
ATOM 2231 N N . GLU A 1 294 ? 1.714 -21.949 31.020 1.00 94.19 294 GLU A N 1
ATOM 2232 C CA . GLU A 1 294 ? 0.451 -21.596 31.674 1.00 94.19 294 GLU A CA 1
ATOM 2233 C C . GLU A 1 294 ? -0.576 -22.720 31.493 1.00 94.19 294 GLU A C 1
ATOM 2235 O O . GLU A 1 294 ? -0.870 -23.110 30.370 1.00 94.19 294 GLU A O 1
ATOM 2240 N N . TYR A 1 295 ? -1.123 -23.256 32.583 1.00 95.50 295 TYR A N 1
ATOM 2241 C CA . TYR A 1 295 ? -2.057 -24.382 32.545 1.00 95.50 295 TYR A CA 1
ATOM 2242 C C . TYR A 1 295 ? -3.244 -24.135 33.478 1.00 95.50 295 TYR A C 1
ATOM 2244 O O . TYR A 1 295 ? -3.062 -23.957 34.682 1.00 95.50 295 TYR A O 1
ATOM 2252 N N . LEU A 1 296 ? -4.466 -24.155 32.948 1.00 94.75 296 LEU A N 1
ATOM 2253 C CA . LEU A 1 296 ? -5.698 -24.089 33.735 1.00 94.75 296 LEU A CA 1
ATOM 2254 C C . LEU A 1 296 ? -6.419 -25.437 33.694 1.00 94.75 296 LEU A C 1
ATOM 2256 O O . LEU A 1 296 ? -6.647 -25.977 32.618 1.00 94.75 296 LEU A O 1
ATOM 2260 N N . GLN A 1 297 ? -6.834 -25.967 34.845 1.00 94.31 297 GLN A N 1
ATOM 2261 C CA . GLN A 1 297 ? -7.560 -27.243 34.942 1.00 94.31 297 GLN A CA 1
ATOM 2262 C C . GLN A 1 297 ? -8.810 -27.148 35.823 1.00 94.31 297 GLN A C 1
ATOM 2264 O O . GLN A 1 297 ? -8.817 -26.445 36.835 1.00 94.31 297 GLN A O 1
ATOM 2269 N N . MET A 1 298 ? -9.859 -27.897 35.477 1.00 93.06 298 MET A N 1
ATOM 2270 C CA . MET A 1 298 ? -11.052 -28.052 36.309 1.00 93.06 298 MET A CA 1
ATOM 2271 C C . MET A 1 298 ? -10.850 -29.142 37.377 1.00 93.06 298 MET A C 1
ATOM 2273 O O . MET A 1 298 ? -10.523 -30.286 37.054 1.00 93.06 298 MET A O 1
ATOM 2277 N N . ALA A 1 299 ? -11.150 -28.817 38.634 1.00 92.50 299 ALA A N 1
ATOM 2278 C CA . ALA A 1 299 ? -11.243 -29.761 39.751 1.00 92.50 299 ALA A CA 1
ATOM 2279 C C . ALA A 1 299 ? -12.626 -29.693 40.429 1.00 92.50 299 ALA A C 1
ATOM 2281 O O . ALA A 1 299 ? -13.479 -28.876 40.066 1.00 92.50 299 ALA A O 1
ATOM 2282 N N . LYS A 1 300 ? -12.890 -30.564 41.413 1.00 90.06 300 LYS A N 1
ATOM 2283 C CA . LYS A 1 300 ? -14.143 -30.501 42.184 1.00 90.06 300 LYS A CA 1
ATOM 2284 C C . LYS A 1 300 ? -14.131 -29.322 43.159 1.00 90.06 300 LYS A C 1
ATOM 2286 O O . LYS A 1 300 ? -13.090 -28.928 43.676 1.00 90.06 300 LYS A O 1
ATOM 2291 N N . LEU A 1 301 ? -15.320 -28.826 43.508 1.00 87.31 301 LEU A N 1
ATOM 2292 C CA . LEU A 1 301 ? -15.508 -27.753 44.498 1.00 87.31 301 LEU A CA 1
ATOM 2293 C C . LEU A 1 301 ? -14.893 -28.056 45.878 1.00 87.31 301 LEU A C 1
ATOM 2295 O O . LEU A 1 301 ? -14.583 -27.126 46.619 1.00 87.31 301 LEU A O 1
ATOM 2299 N N . GLU A 1 302 ? -14.723 -29.330 46.229 1.00 90.06 302 GLU A N 1
ATOM 2300 C CA . GLU A 1 302 ? -14.084 -29.799 47.471 1.00 90.06 302 GLU A CA 1
ATOM 2301 C C . GLU A 1 302 ? -12.547 -29.796 47.400 1.00 90.06 302 GLU A C 1
ATOM 2303 O O . GLU A 1 302 ? -11.883 -29.704 48.428 1.00 90.06 302 GLU A O 1
ATOM 2308 N N . GLU A 1 303 ? -11.984 -29.889 46.193 1.00 88.00 3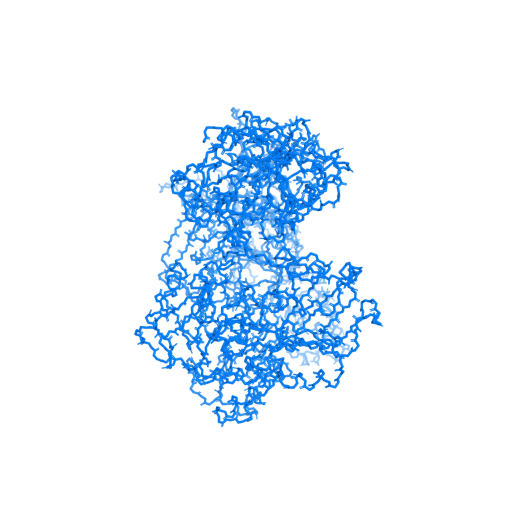03 GLU A N 1
ATOM 2309 C CA . GLU A 1 303 ? -10.545 -30.029 45.929 1.00 88.00 303 GLU A CA 1
ATOM 2310 C C . GLU A 1 303 ? -9.853 -28.657 45.778 1.00 88.00 303 GLU A C 1
ATOM 2312 O O . GLU A 1 303 ? -8.637 -28.556 45.932 1.00 88.00 303 GLU A O 1
ATOM 2317 N N . VAL A 1 304 ? -10.624 -27.589 45.521 1.00 91.75 304 VAL A N 1
ATOM 2318 C CA . VAL A 1 304 ? -10.124 -26.211 45.369 1.00 91.75 304 VAL A CA 1
ATOM 2319 C C . VAL A 1 304 ? -10.346 -25.392 46.643 1.00 91.75 304 VAL A C 1
ATOM 2321 O O . VAL A 1 304 ? -11.481 -25.175 47.093 1.00 91.75 304 VAL A O 1
ATOM 2324 N N . VAL A 1 305 ? -9.243 -24.883 47.197 1.00 92.31 305 VAL A N 1
ATOM 2325 C CA . VAL A 1 305 ? -9.238 -23.822 48.212 1.00 92.31 305 VAL A CA 1
ATOM 2326 C C . VAL A 1 305 ? -9.160 -22.489 47.480 1.00 92.31 305 VAL A C 1
ATOM 2328 O O . VAL A 1 305 ? -8.121 -22.154 46.917 1.00 92.31 305 VAL A O 1
ATOM 2331 N N . ASP A 1 306 ? -10.274 -21.766 47.461 1.00 92.12 306 ASP A N 1
ATOM 2332 C CA . ASP A 1 306 ? -10.374 -20.477 46.782 1.00 92.12 306 ASP A CA 1
ATOM 2333 C C . ASP A 1 306 ? -9.405 -19.445 47.377 1.00 92.12 306 ASP A C 1
ATOM 2335 O O . ASP A 1 306 ? -9.140 -19.460 48.582 1.00 92.12 306 ASP A O 1
ATOM 2339 N N . GLY A 1 307 ? -8.829 -18.593 46.530 1.00 86.88 307 GLY A N 1
ATOM 2340 C CA . GLY A 1 307 ? -7.829 -17.601 46.934 1.00 86.88 307 GLY A CA 1
ATOM 2341 C C . GLY A 1 307 ? -6.458 -18.167 47.316 1.00 86.88 307 GLY A C 1
ATOM 2342 O O . GLY A 1 307 ? -5.553 -17.389 47.618 1.00 86.88 307 GLY A O 1
ATOM 2343 N N . LYS A 1 308 ? -6.249 -19.494 47.296 1.00 94.25 308 LYS A N 1
ATOM 2344 C CA . LYS A 1 308 ? -4.929 -20.070 47.587 1.00 94.25 308 LYS A CA 1
ATOM 2345 C C . LYS A 1 308 ? -3.959 -19.760 46.444 1.00 94.25 308 LYS A C 1
ATOM 2347 O O . LYS A 1 308 ? -4.121 -20.275 45.338 1.00 94.25 308 LYS A O 1
ATOM 2352 N N . ILE A 1 309 ? -2.917 -18.994 46.752 1.00 95.88 309 ILE A N 1
ATOM 2353 C CA . ILE A 1 309 ? -1.799 -18.694 45.854 1.00 95.88 309 ILE A CA 1
ATOM 2354 C C . ILE A 1 309 ? -0.506 -19.190 46.505 1.00 95.88 309 ILE A C 1
ATOM 2356 O O . ILE A 1 309 ? -0.300 -18.999 47.702 1.00 95.88 309 ILE A O 1
ATOM 2360 N N . GLU A 1 310 ? 0.347 -19.871 45.741 1.00 95.06 310 GLU A N 1
ATOM 2361 C CA . GLU A 1 310 ? 1.582 -20.478 46.251 1.00 95.06 310 GLU A CA 1
ATOM 2362 C C . GLU A 1 310 ? 2.705 -20.393 45.205 1.00 95.06 310 GLU A C 1
ATOM 2364 O O . GLU A 1 310 ? 2.484 -20.694 44.033 1.00 95.06 310 GLU A O 1
ATOM 2369 N N . VAL A 1 311 ? 3.912 -19.994 45.619 1.00 95.69 311 VAL A N 1
ATOM 2370 C CA . VAL A 1 311 ? 5.119 -19.994 44.772 1.00 95.69 311 VAL A CA 1
ATOM 2371 C C . VAL A 1 311 ? 6.044 -21.105 45.266 1.00 95.69 311 VAL A C 1
ATOM 2373 O O . VAL A 1 311 ? 6.461 -21.097 46.423 1.00 95.69 311 VAL A O 1
ATOM 2376 N N . VAL A 1 312 ? 6.343 -22.078 44.405 1.00 94.44 312 VAL A N 1
ATOM 2377 C CA . VAL A 1 312 ? 7.072 -23.303 44.758 1.00 94.44 312 VAL A CA 1
ATOM 2378 C C . VAL A 1 312 ? 8.404 -23.356 44.011 1.00 94.44 312 VAL A C 1
ATOM 2380 O O . VAL A 1 312 ? 8.480 -23.789 42.858 1.00 94.44 312 VAL A O 1
ATOM 2383 N N . GLY A 1 313 ? 9.455 -22.920 44.704 1.00 90.62 313 GLY A N 1
ATOM 2384 C CA . GLY A 1 313 ? 10.827 -22.832 44.206 1.00 90.62 313 GLY A CA 1
ATOM 2385 C C . GLY A 1 313 ? 11.468 -21.476 44.534 1.00 90.62 313 GLY A C 1
ATOM 2386 O O . GLY A 1 313 ? 10.929 -20.729 45.353 1.00 90.62 313 GLY A O 1
ATOM 2387 N N . PRO A 1 314 ? 12.632 -21.148 43.945 1.00 88.50 314 PRO A N 1
ATOM 2388 C CA . PRO A 1 314 ? 13.261 -19.840 44.107 1.00 88.50 314 PRO A CA 1
ATOM 2389 C C . PRO A 1 314 ? 12.464 -18.734 43.399 1.00 88.50 314 PRO A C 1
ATOM 2391 O O . PRO A 1 314 ? 11.905 -18.945 42.323 1.00 88.50 314 PRO A O 1
ATOM 2394 N N . ASP A 1 315 ? 12.452 -17.534 43.971 1.00 88.69 315 ASP A N 1
ATOM 2395 C CA . ASP A 1 315 ? 11.965 -16.341 43.279 1.00 88.69 315 ASP A CA 1
ATOM 2396 C C . ASP A 1 315 ? 13.049 -15.744 42.354 1.00 88.69 315 ASP A C 1
ATOM 2398 O O . ASP A 1 315 ? 14.174 -16.244 42.253 1.00 88.69 315 ASP A O 1
ATOM 2402 N N . PHE A 1 316 ? 12.726 -14.639 41.678 1.00 92.12 316 PHE A N 1
ATOM 2403 C CA . PHE A 1 316 ? 13.696 -13.916 40.851 1.00 92.12 316 PHE A CA 1
ATOM 2404 C C . PHE A 1 316 ? 14.529 -12.874 41.621 1.00 92.12 316 PHE A C 1
ATOM 2406 O O . PHE A 1 316 ? 15.332 -12.169 41.002 1.00 92.12 316 PHE A O 1
ATOM 2413 N N . SER A 1 317 ? 14.404 -12.767 42.950 1.00 87.75 317 SER A N 1
ATOM 2414 C CA . SER A 1 317 ? 15.125 -11.754 43.740 1.00 87.75 317 SER A CA 1
ATOM 2415 C C . SER A 1 317 ? 16.643 -11.904 43.607 1.00 87.75 317 SER A C 1
ATOM 2417 O O . SER A 1 317 ? 17.357 -10.909 43.515 1.00 87.75 317 SER A O 1
ATOM 2419 N N . ASN A 1 318 ? 17.123 -13.147 43.491 1.00 85.25 318 ASN A N 1
ATOM 2420 C CA . ASN A 1 318 ? 18.538 -13.481 43.287 1.00 85.25 318 ASN A CA 1
ATOM 2421 C C . ASN A 1 318 ? 18.960 -13.584 41.804 1.00 85.25 318 ASN A C 1
ATOM 2423 O O . ASN A 1 318 ? 20.130 -13.839 41.518 1.00 85.25 318 ASN A O 1
ATOM 2427 N N . VAL A 1 319 ? 18.039 -13.400 40.851 1.00 92.31 319 VAL A N 1
ATOM 2428 C CA . VAL A 1 319 ? 18.350 -13.402 39.410 1.00 92.31 319 VAL A CA 1
ATOM 2429 C C . VAL A 1 319 ? 18.914 -12.028 39.025 1.00 92.31 319 VAL A C 1
ATOM 2431 O O . VAL A 1 319 ? 18.274 -11.023 39.352 1.00 92.31 319 VAL A O 1
ATOM 2434 N N . PRO A 1 320 ? 20.065 -11.934 38.326 1.00 90.44 320 PRO A N 1
ATOM 2435 C CA . PRO A 1 320 ? 20.626 -10.655 37.883 1.00 90.44 320 PRO A CA 1
ATOM 2436 C C . PRO A 1 320 ? 19.648 -9.821 37.029 1.00 90.44 320 PRO A C 1
ATOM 2438 O O . PRO A 1 320 ? 18.774 -10.396 36.376 1.00 90.44 320 PRO A O 1
ATOM 2441 N N . PRO A 1 321 ? 19.789 -8.482 36.975 1.00 90.31 321 PRO A N 1
ATOM 2442 C CA . PRO A 1 321 ? 19.031 -7.645 36.042 1.00 90.31 321 PRO A CA 1
ATOM 2443 C C . PRO A 1 321 ? 19.211 -8.107 34.588 1.00 90.31 321 PRO A C 1
ATOM 2445 O O . PRO A 1 321 ? 20.314 -8.486 34.193 1.00 90.31 321 PRO A O 1
ATOM 2448 N N . GLN A 1 322 ? 18.134 -8.078 33.796 1.00 91.62 322 GLN A N 1
ATOM 2449 C CA . GLN A 1 322 ? 18.054 -8.679 32.450 1.00 91.62 322 GLN A CA 1
ATOM 2450 C C . GLN A 1 322 ? 18.346 -10.199 32.403 1.00 91.62 322 GLN A C 1
ATOM 2452 O O . GLN A 1 322 ? 18.646 -10.736 31.335 1.00 91.62 322 GLN A O 1
ATOM 2457 N N . GLY A 1 323 ? 18.275 -10.896 33.543 1.00 91.50 323 GLY A N 1
ATOM 2458 C CA . GLY A 1 323 ? 18.388 -12.352 33.634 1.00 91.50 323 GLY A CA 1
ATOM 2459 C C . GLY A 1 323 ? 17.083 -13.088 33.312 1.00 91.50 323 GLY A C 1
ATOM 2460 O O . GLY A 1 323 ? 16.059 -12.477 33.003 1.00 91.50 323 GLY A O 1
ATOM 2461 N N . PHE A 1 324 ? 17.126 -14.416 33.413 1.00 93.69 324 PHE A N 1
ATOM 2462 C CA . PHE A 1 324 ? 16.023 -15.314 33.071 1.00 93.69 324 PHE A CA 1
ATOM 2463 C C . PHE A 1 324 ? 15.784 -16.380 34.151 1.00 93.69 324 PHE A C 1
ATOM 2465 O O . PHE A 1 324 ? 16.702 -16.732 34.894 1.00 93.69 324 PHE A O 1
ATOM 2472 N N . LEU A 1 325 ? 14.554 -16.897 34.231 1.00 94.12 325 LEU A N 1
ATOM 2473 C CA . LEU A 1 325 ? 14.144 -17.982 35.138 1.00 94.12 325 LEU A CA 1
ATOM 2474 C C . LEU A 1 325 ? 13.047 -18.843 34.479 1.00 94.12 325 LEU A C 1
ATOM 2476 O O . LEU A 1 325 ? 12.304 -18.339 33.636 1.00 94.12 325 LEU A O 1
ATOM 2480 N N . ASP A 1 326 ? 12.956 -20.127 34.835 1.00 93.75 326 ASP A N 1
ATOM 2481 C CA . ASP A 1 326 ? 11.870 -21.017 34.393 1.00 93.75 326 ASP A CA 1
ATOM 2482 C C . ASP A 1 326 ? 10.618 -20.819 35.272 1.00 93.75 326 ASP A C 1
ATOM 2484 O O . ASP A 1 326 ? 10.739 -20.789 36.497 1.00 93.75 326 ASP A O 1
ATOM 2488 N N . VAL A 1 327 ? 9.419 -20.702 34.678 1.00 95.81 327 VAL A N 1
ATOM 2489 C CA . VAL A 1 327 ? 8.154 -20.458 35.416 1.00 95.81 327 VAL A CA 1
ATOM 2490 C C . VAL A 1 327 ? 6.978 -21.254 34.840 1.00 95.81 327 VAL A C 1
ATOM 2492 O O . VAL A 1 327 ? 6.594 -21.055 33.692 1.00 95.81 327 VAL A O 1
ATOM 2495 N N . GLY A 1 328 ? 6.331 -22.089 35.654 1.00 96.19 328 GLY A N 1
ATOM 2496 C CA . GLY A 1 328 ? 5.048 -22.727 35.331 1.00 96.19 328 GLY A CA 1
ATOM 2497 C C . GLY A 1 328 ? 3.890 -22.148 36.143 1.00 96.19 328 GLY A C 1
ATOM 2498 O O . GLY A 1 328 ? 3.885 -22.297 37.361 1.00 96.19 328 GLY A O 1
ATOM 2499 N N . VAL A 1 329 ? 2.898 -21.524 35.507 1.00 97.19 329 VAL A N 1
ATOM 2500 C CA . VAL A 1 329 ? 1.700 -20.962 36.158 1.00 97.19 329 VAL A CA 1
ATOM 2501 C C . VAL A 1 329 ? 0.540 -21.951 36.033 1.00 97.19 329 VAL A C 1
ATOM 2503 O O . VAL A 1 329 ? -0.007 -22.134 34.950 1.00 97.19 329 VAL A O 1
ATOM 2506 N N . VAL A 1 330 ? 0.142 -22.586 37.136 1.00 97.12 330 VAL A N 1
ATOM 2507 C CA . VAL A 1 330 ? -0.955 -23.566 37.164 1.00 97.12 330 VAL A CA 1
ATOM 2508 C C . VAL A 1 330 ? -2.156 -22.994 37.913 1.00 97.12 330 VAL A C 1
ATOM 2510 O O . VAL A 1 330 ? -2.089 -22.805 39.126 1.00 97.12 330 VAL A O 1
ATOM 2513 N N . ALA A 1 331 ? -3.275 -22.764 37.225 1.00 96.38 331 ALA A N 1
ATOM 2514 C CA . ALA A 1 331 ? -4.557 -22.448 37.850 1.00 96.38 331 ALA A CA 1
ATOM 2515 C C . ALA A 1 331 ? -5.431 -23.704 37.964 1.00 96.38 331 ALA A C 1
ATOM 2517 O O . ALA A 1 331 ? -5.621 -24.444 37.002 1.00 96.38 331 ALA A O 1
ATOM 2518 N N . THR A 1 332 ? -6.018 -23.936 39.132 1.00 96.44 332 THR A N 1
ATOM 2519 C CA . THR A 1 332 ? -7.044 -24.964 39.325 1.00 96.44 332 THR A CA 1
ATOM 2520 C C . THR A 1 332 ? -8.358 -24.274 39.666 1.00 96.44 332 THR A C 1
ATOM 2522 O O . THR A 1 332 ? -8.463 -23.608 40.695 1.00 96.44 332 THR A O 1
ATOM 2525 N N . VAL A 1 333 ? -9.355 -24.420 38.794 1.00 94.88 333 VAL A N 1
ATOM 2526 C CA . VAL A 1 333 ? -10.676 -23.794 38.927 1.00 94.88 333 VAL A CA 1
ATOM 2527 C C . VAL A 1 333 ? -11.748 -24.824 39.271 1.00 94.88 333 VAL A C 1
ATOM 2529 O O . VAL A 1 333 ? -11.664 -25.990 38.885 1.00 94.88 333 VAL A O 1
ATOM 2532 N N . ALA A 1 334 ? -12.797 -24.394 39.961 1.00 92.19 334 ALA A N 1
ATOM 2533 C CA . ALA A 1 334 ? -14.009 -25.180 40.159 1.00 92.19 334 ALA A CA 1
ATOM 2534 C C . ALA A 1 334 ? -15.240 -24.277 40.065 1.00 92.19 334 ALA A C 1
ATOM 2536 O O . ALA A 1 334 ? -15.197 -23.120 40.471 1.00 92.19 334 ALA A O 1
ATOM 2537 N N . GLY A 1 335 ? -16.356 -24.808 39.572 1.00 88.25 335 GLY A N 1
ATOM 2538 C CA . GLY A 1 335 ? -17.627 -24.093 39.592 1.00 88.25 335 GLY A CA 1
ATOM 2539 C C . GLY A 1 335 ? -18.796 -24.929 39.093 1.00 88.25 335 GLY A C 1
ATOM 2540 O O . GLY A 1 335 ? -18.604 -25.934 38.409 1.00 88.25 335 GLY A O 1
ATOM 2541 N N . ARG A 1 336 ? -20.020 -24.535 39.449 1.00 82.25 336 ARG A N 1
ATOM 2542 C CA . ARG A 1 336 ? -21.259 -25.259 39.105 1.00 82.25 336 ARG A CA 1
ATOM 2543 C C . ARG A 1 336 ? -21.580 -25.236 37.616 1.00 82.25 336 ARG A C 1
ATOM 2545 O O . ARG A 1 336 ? -22.173 -26.191 37.124 1.00 82.25 336 ARG A O 1
ATOM 2552 N N . GLN A 1 337 ? -21.221 -24.154 36.925 1.00 79.94 337 GLN A N 1
ATOM 2553 C CA . GLN A 1 337 ? -21.328 -24.058 35.467 1.00 79.94 337 GLN A CA 1
ATOM 2554 C C . GLN A 1 337 ? -19.985 -24.305 34.768 1.00 79.94 337 GLN A C 1
ATOM 2556 O O . GLN A 1 337 ? -19.962 -24.356 33.542 1.00 79.94 337 GLN A O 1
ATOM 2561 N N . MET A 1 338 ? -18.883 -24.494 35.509 1.00 83.31 338 MET A N 1
ATOM 2562 C CA . MET A 1 338 ? -17.591 -24.854 34.926 1.00 83.31 338 MET A CA 1
ATOM 2563 C C . MET A 1 338 ? -17.698 -26.194 34.196 1.00 83.31 338 MET A C 1
ATOM 2565 O O . MET A 1 338 ? -18.211 -27.180 34.723 1.00 83.31 338 MET A O 1
ATOM 2569 N N . GLN A 1 339 ? -17.179 -26.224 32.974 1.00 79.44 339 GLN A N 1
ATOM 2570 C CA . GLN A 1 339 ? -17.088 -27.412 32.135 1.00 79.44 339 GLN A CA 1
ATOM 2571 C C . GLN A 1 339 ? -15.651 -27.538 31.653 1.00 79.44 339 GLN A C 1
ATOM 2573 O O . GLN A 1 339 ? -14.994 -26.528 31.405 1.00 79.44 339 GLN A O 1
ATOM 2578 N N . LYS A 1 340 ? -15.175 -28.768 31.431 1.00 78.50 340 LYS A N 1
ATOM 2579 C CA . LYS A 1 340 ? -13.835 -28.994 30.861 1.00 78.50 340 LYS A CA 1
ATOM 2580 C C . LYS A 1 340 ? -13.632 -28.322 29.495 1.00 78.50 340 LYS A C 1
ATOM 2582 O O . LYS A 1 340 ? -12.504 -28.029 29.124 1.00 78.50 340 LYS A O 1
ATOM 2587 N N . ASP A 1 341 ? -14.712 -28.039 28.765 1.00 69.00 341 ASP A N 1
ATOM 2588 C CA . ASP A 1 341 ? -14.688 -27.275 27.508 1.00 69.00 341 ASP A CA 1
ATOM 2589 C C . ASP A 1 341 ? -14.309 -25.801 27.670 1.00 69.00 341 ASP A C 1
ATOM 2591 O O . ASP A 1 341 ? -13.809 -25.192 26.730 1.00 69.00 341 ASP A O 1
ATOM 2595 N N . PHE A 1 342 ? -14.506 -25.225 28.856 1.00 80.31 342 PHE A N 1
ATOM 2596 C CA . PHE A 1 342 ? -14.133 -23.839 29.126 1.00 80.31 342 PHE A CA 1
ATOM 2597 C C . PHE A 1 342 ? -12.668 -23.700 29.543 1.00 80.31 342 PHE A C 1
ATOM 2599 O O . PHE A 1 342 ? -12.145 -22.593 29.497 1.00 80.31 342 PHE A O 1
ATOM 2606 N N . GLU A 1 343 ? -11.981 -24.798 29.886 1.00 84.00 343 GLU A N 1
ATOM 2607 C CA . GLU A 1 343 ? -10.565 -24.769 30.268 1.00 84.00 343 GLU A CA 1
ATOM 2608 C C . GLU A 1 343 ? -9.673 -24.005 29.268 1.00 84.00 343 GLU A C 1
ATOM 2610 O O . GLU A 1 343 ? -9.046 -23.044 29.702 1.00 84.00 343 GLU A O 1
ATOM 2615 N N . PRO A 1 344 ? -9.627 -24.325 27.954 1.00 72.81 344 PRO A N 1
ATOM 2616 C CA . PRO A 1 344 ? -8.763 -2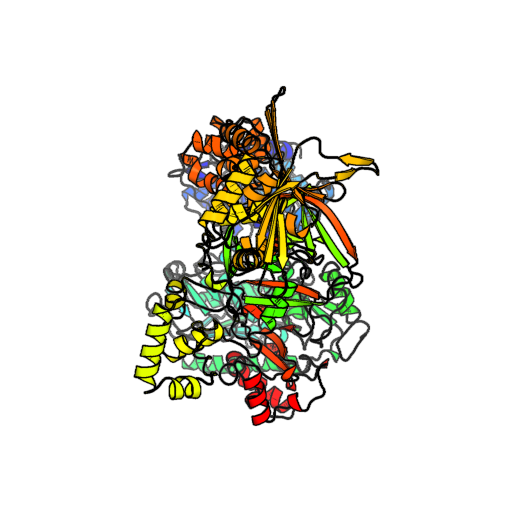3.604 27.008 1.00 72.81 344 PRO A CA 1
ATOM 2617 C C . PRO A 1 344 ? -9.165 -22.133 26.806 1.00 72.81 344 PRO A C 1
ATOM 2619 O O . PRO A 1 344 ? -8.307 -21.278 26.595 1.00 72.81 344 PRO A O 1
ATOM 2622 N N . VAL A 1 345 ? -10.462 -21.825 26.890 1.00 73.25 345 VAL A N 1
ATOM 2623 C CA . VAL A 1 345 ? -10.996 -20.465 26.696 1.00 73.25 345 VAL A CA 1
ATOM 2624 C C . VAL A 1 345 ? -10.636 -19.567 27.877 1.00 73.25 345 VAL A C 1
ATOM 2626 O O . VAL A 1 345 ? -10.320 -18.394 27.677 1.00 73.25 345 VAL A O 1
ATOM 2629 N N . LEU A 1 346 ? -10.657 -20.127 29.090 1.00 83.19 346 LEU A N 1
ATOM 2630 C CA . LEU A 1 346 ? -10.230 -19.473 30.322 1.00 83.19 346 LEU A CA 1
ATOM 2631 C C . LEU A 1 346 ? -8.700 -19.387 30.413 1.00 83.19 346 LEU A C 1
ATOM 2633 O O . LEU A 1 346 ? -8.185 -18.322 30.726 1.00 83.19 346 LEU A O 1
ATOM 2637 N N . GLU A 1 347 ? -7.966 -20.450 30.075 1.00 87.38 347 GLU A N 1
ATOM 2638 C CA . GLU A 1 347 ? -6.491 -20.469 30.009 1.00 87.38 347 GLU A CA 1
ATOM 2639 C C . GLU A 1 347 ? -5.959 -19.313 29.148 1.00 87.38 347 GLU A C 1
ATOM 2641 O O . GLU A 1 347 ? -5.134 -18.526 29.602 1.00 87.38 347 GLU A O 1
ATOM 2646 N N . ARG A 1 348 ? -6.557 -19.095 27.967 1.00 78.19 348 ARG A N 1
ATOM 2647 C CA . ARG A 1 348 ? -6.222 -17.982 27.063 1.00 78.19 348 ARG A CA 1
ATOM 2648 C C . ARG A 1 348 ? -6.362 -16.584 27.692 1.00 78.19 348 ARG A C 1
ATOM 2650 O O . ARG A 1 348 ? -5.754 -15.637 27.195 1.00 78.19 348 ARG A O 1
ATOM 2657 N N . GLN A 1 349 ? -7.143 -16.430 28.764 1.00 83.44 349 GLN A N 1
ATOM 2658 C CA . GLN A 1 349 ? -7.332 -15.144 29.446 1.00 83.44 349 GLN A CA 1
ATOM 2659 C C . GLN A 1 349 ? -6.116 -14.725 30.275 1.00 83.44 349 GLN A C 1
ATOM 2661 O O . GLN A 1 349 ? -5.982 -13.539 30.562 1.00 83.44 349 GLN A O 1
ATOM 2666 N N . PHE A 1 350 ? -5.202 -15.647 30.606 1.00 89.75 350 PHE A N 1
ATOM 2667 C CA . PHE A 1 350 ? -3.970 -15.335 31.340 1.00 89.75 350 PHE A CA 1
ATOM 2668 C C . PHE A 1 350 ? -3.183 -14.225 30.634 1.00 89.75 350 PHE A C 1
ATOM 2670 O O . PHE A 1 350 ? -2.771 -13.261 31.275 1.00 89.75 350 PHE A O 1
ATOM 2677 N N . HIS A 1 351 ? -3.078 -14.302 29.303 1.00 83.62 351 HIS A N 1
ATOM 2678 C CA . HIS A 1 351 ? -2.462 -13.270 28.473 1.00 83.62 351 HIS A CA 1
ATOM 2679 C C . HIS A 1 351 ? -3.063 -11.875 28.707 1.00 83.62 351 HIS A C 1
ATOM 2681 O O . HIS A 1 351 ? -2.316 -10.930 28.945 1.00 83.62 351 HIS A O 1
ATOM 2687 N N . TYR A 1 352 ? -4.389 -11.726 28.671 1.00 75.31 352 TYR A N 1
ATOM 2688 C CA . TYR A 1 352 ? -5.040 -10.427 28.883 1.00 75.31 352 TYR A CA 1
ATOM 2689 C C . TYR A 1 352 ? -4.929 -9.977 30.343 1.00 75.31 352 TYR A C 1
ATOM 2691 O O . TYR A 1 352 ? -4.543 -8.846 30.628 1.00 75.31 352 TYR A O 1
ATOM 2699 N N . PHE A 1 353 ? -5.190 -10.887 31.282 1.00 90.12 353 PHE A N 1
ATOM 2700 C CA . PHE A 1 353 ? -5.196 -10.587 32.708 1.00 90.12 353 PHE A CA 1
ATOM 2701 C C . PHE A 1 353 ? -3.821 -10.144 33.213 1.00 90.12 353 PHE A C 1
ATOM 2703 O O . PHE A 1 353 ? -3.743 -9.150 33.933 1.00 90.12 353 PHE A O 1
ATOM 2710 N N . VAL A 1 354 ? -2.745 -10.836 32.826 1.00 90.50 354 VAL A N 1
ATOM 2711 C CA . VAL A 1 354 ? -1.375 -10.518 33.264 1.00 90.50 354 VAL A CA 1
ATOM 2712 C C . VAL A 1 354 ? -0.850 -9.237 32.605 1.00 90.50 354 VAL A C 1
ATOM 2714 O O . VAL A 1 354 ? -0.185 -8.458 33.283 1.00 90.50 354 VAL A O 1
ATOM 2717 N N . ASN A 1 355 ? -1.200 -8.965 31.341 1.00 82.75 355 ASN A N 1
ATOM 2718 C CA . ASN A 1 355 ? -0.896 -7.679 30.692 1.00 82.75 355 ASN A CA 1
ATOM 2719 C C . ASN A 1 355 ? -1.671 -6.494 31.310 1.00 82.75 355 ASN A C 1
ATOM 2721 O O . ASN A 1 355 ? -1.251 -5.353 31.168 1.00 82.75 355 ASN A O 1
ATOM 2725 N N . GLY A 1 356 ? -2.765 -6.732 32.042 1.00 79.31 356 GLY A N 1
ATOM 2726 C CA . GLY A 1 356 ? -3.488 -5.683 32.770 1.00 79.31 356 GLY A CA 1
ATOM 2727 C C . GLY A 1 356 ? -2.704 -5.029 33.921 1.00 79.31 356 GLY A C 1
ATOM 2728 O O . GLY A 1 356 ? -3.207 -4.086 34.525 1.00 79.31 356 GLY A O 1
ATOM 2729 N N . ALA A 1 357 ? -1.499 -5.504 34.257 1.00 84.00 357 ALA A N 1
ATOM 2730 C CA . ALA A 1 357 ? -0.634 -4.921 35.284 1.00 84.00 357 ALA A CA 1
ATOM 2731 C C . ALA A 1 357 ? 0.469 -4.043 34.665 1.00 84.00 357 ALA A C 1
ATOM 2733 O O . ALA A 1 357 ? 1.258 -4.516 33.849 1.00 84.00 357 ALA A O 1
ATOM 2734 N N . SER A 1 358 ? 0.576 -2.782 35.100 1.00 84.75 358 SER A N 1
ATOM 2735 C CA . SER A 1 358 ? 1.601 -1.858 34.588 1.00 84.75 358 SER A CA 1
ATOM 2736 C C . SER A 1 358 ? 3.026 -2.356 34.875 1.00 84.75 358 SER A C 1
ATOM 2738 O O . SER A 1 358 ? 3.352 -2.779 35.990 1.00 84.75 358 SER A O 1
ATOM 2740 N N . GLY A 1 359 ? 3.884 -2.282 33.858 1.00 80.62 359 GLY A N 1
ATOM 2741 C CA . GLY A 1 359 ? 5.261 -2.764 33.836 1.00 80.62 359 GLY A CA 1
ATOM 2742 C C . GLY A 1 359 ? 5.421 -4.258 33.538 1.00 80.62 359 GLY A C 1
ATOM 2743 O O . GLY A 1 359 ? 6.531 -4.777 33.677 1.00 80.62 359 GLY A O 1
ATOM 2744 N N . ILE A 1 360 ? 4.354 -4.957 33.137 1.00 91.50 360 ILE A N 1
ATOM 2745 C CA . ILE A 1 360 ? 4.359 -6.391 32.823 1.00 91.50 360 ILE A CA 1
ATOM 2746 C C . ILE A 1 360 ? 4.033 -6.602 31.340 1.00 91.50 360 ILE A C 1
ATOM 2748 O O . ILE A 1 360 ? 3.164 -5.940 30.788 1.00 91.50 360 ILE A O 1
ATOM 2752 N N . GLN A 1 361 ? 4.721 -7.544 30.691 1.00 86.94 361 GLN A N 1
ATOM 2753 C CA . GLN A 1 361 ? 4.432 -7.957 29.314 1.00 86.94 361 GLN A CA 1
ATOM 2754 C C . GLN A 1 361 ? 4.310 -9.486 29.245 1.00 86.94 361 GLN A C 1
ATOM 2756 O O . GLN A 1 361 ? 5.265 -10.191 29.563 1.00 86.94 361 GLN A O 1
ATOM 2761 N N . HIS A 1 362 ? 3.173 -9.996 28.773 1.00 89.62 362 HIS A N 1
ATOM 2762 C CA . HIS A 1 362 ? 2.883 -11.415 28.550 1.00 89.62 362 HIS A CA 1
ATOM 2763 C C . HIS A 1 362 ? 2.595 -11.682 27.068 1.00 89.62 362 HIS A C 1
ATOM 2765 O O . HIS A 1 362 ? 1.706 -11.076 26.472 1.00 89.62 362 HIS A O 1
ATOM 2771 N N . VAL A 1 363 ? 3.291 -12.643 26.466 1.00 75.56 363 VAL A N 1
ATOM 2772 C CA . VAL A 1 363 ? 3.149 -13.068 25.062 1.00 75.56 363 VAL A CA 1
ATOM 2773 C C . VAL A 1 363 ? 3.134 -14.603 25.006 1.00 75.56 363 VAL A C 1
ATOM 2775 O O . VAL A 1 363 ? 3.599 -15.257 25.931 1.00 75.56 363 VAL A O 1
ATOM 2778 N N . GLY A 1 364 ? 2.589 -15.199 23.944 1.00 75.62 364 GLY A N 1
ATOM 2779 C CA . GLY A 1 364 ? 2.489 -16.659 23.819 1.00 75.62 364 GLY A CA 1
ATOM 2780 C C . GLY A 1 364 ? 1.287 -17.245 24.566 1.00 75.62 364 GLY A C 1
ATOM 2781 O O . GLY A 1 364 ? 0.349 -16.517 24.890 1.00 75.62 364 GLY A O 1
ATOM 2782 N N . GLN A 1 365 ? 1.289 -18.569 24.740 1.00 77.00 365 GLN A N 1
ATOM 2783 C CA . GLN A 1 365 ? 0.283 -19.332 25.493 1.00 77.00 365 GLN A CA 1
ATOM 2784 C C . GLN A 1 365 ? 0.769 -20.758 25.789 1.00 77.00 365 GLN A C 1
ATOM 2786 O O . GLN A 1 365 ? 1.773 -21.187 25.210 1.00 77.00 365 GLN A O 1
ATOM 2791 N N . ARG A 1 366 ? 0.012 -21.532 26.580 1.00 85.56 366 ARG A N 1
ATOM 2792 C CA . ARG A 1 366 ? 0.301 -22.949 26.897 1.00 85.56 366 ARG A CA 1
ATOM 2793 C C . ARG A 1 366 ? 1.755 -23.116 27.350 1.00 85.56 366 ARG A C 1
ATOM 2795 O O . ARG A 1 366 ? 2.155 -22.434 28.276 1.00 85.56 366 ARG A O 1
ATOM 2802 N N . ASP A 1 367 ? 2.561 -23.981 26.733 1.00 84.06 367 ASP A N 1
ATOM 2803 C CA . ASP A 1 367 ? 3.973 -24.215 27.075 1.00 84.06 367 ASP A CA 1
ATOM 2804 C C . ASP A 1 367 ? 5.001 -23.396 26.276 1.00 84.06 367 ASP A C 1
ATOM 2806 O O . ASP A 1 367 ? 6.201 -23.671 26.336 1.00 84.06 367 ASP A O 1
ATOM 2810 N N . ILE A 1 368 ? 4.533 -22.372 25.559 1.00 81.94 368 ILE A N 1
ATOM 2811 C CA . ILE A 1 368 ? 5.359 -21.370 24.869 1.00 81.94 368 ILE A CA 1
ATOM 2812 C C . ILE A 1 368 ? 5.043 -19.948 25.357 1.00 81.94 368 ILE A C 1
ATOM 2814 O O . ILE A 1 368 ? 5.167 -18.976 24.607 1.00 81.94 368 ILE A O 1
ATOM 2818 N N . ALA A 1 369 ? 4.591 -19.816 26.606 1.00 82.81 369 ALA A N 1
ATOM 2819 C CA . ALA A 1 369 ? 4.382 -18.519 27.232 1.00 82.81 369 ALA A CA 1
ATOM 2820 C C . ALA A 1 369 ? 5.715 -17.766 27.390 1.00 82.81 369 ALA A C 1
ATOM 2822 O O . ALA A 1 369 ? 6.791 -18.358 27.509 1.00 82.81 369 ALA A O 1
ATOM 2823 N N . TRP A 1 370 ? 5.646 -16.438 27.371 1.00 89.62 370 TRP A N 1
ATOM 2824 C CA . TRP A 1 370 ? 6.789 -15.552 27.539 1.00 89.62 370 TRP A CA 1
ATOM 2825 C C . TRP A 1 370 ? 6.374 -14.311 28.324 1.00 89.62 370 TRP A C 1
ATOM 2827 O O . TRP A 1 370 ? 5.588 -13.495 27.842 1.00 89.62 370 TRP A O 1
ATOM 2837 N N . ILE A 1 371 ? 6.895 -14.177 29.541 1.00 94.31 371 ILE A N 1
ATOM 2838 C CA . ILE A 1 371 ? 6.519 -13.128 30.491 1.00 94.31 371 ILE A CA 1
ATOM 2839 C C . ILE A 1 371 ? 7.752 -12.289 30.836 1.00 94.31 371 ILE A C 1
ATOM 2841 O O . ILE A 1 371 ? 8.843 -12.818 31.051 1.00 94.31 371 ILE A O 1
ATOM 2845 N N . ARG A 1 372 ? 7.587 -10.968 30.906 1.00 94.56 372 ARG A N 1
ATOM 2846 C CA . ARG A 1 372 ? 8.623 -9.993 31.261 1.00 94.56 372 ARG A CA 1
ATOM 2847 C C . ARG A 1 372 ? 8.124 -9.036 32.330 1.00 94.56 372 ARG A C 1
ATOM 2849 O O . ARG A 1 372 ? 6.977 -8.602 32.284 1.00 94.56 372 ARG A O 1
ATOM 2856 N N . ILE A 1 373 ? 9.017 -8.680 33.249 1.00 96.19 373 ILE A N 1
ATOM 2857 C CA . ILE A 1 373 ? 8.771 -7.711 34.324 1.00 96.19 373 ILE A CA 1
ATOM 2858 C C . ILE A 1 373 ? 9.754 -6.548 34.157 1.00 96.19 373 ILE A C 1
ATOM 2860 O O . ILE A 1 373 ? 10.951 -6.779 33.948 1.00 96.19 373 ILE A O 1
ATOM 2864 N N . SER A 1 374 ? 9.267 -5.308 34.234 1.00 94.25 374 SER A N 1
ATOM 2865 C CA . SER A 1 374 ? 10.107 -4.108 34.192 1.00 94.25 374 SER A CA 1
ATOM 2866 C C . SER A 1 374 ? 10.817 -3.834 35.521 1.00 94.25 374 SER A C 1
ATOM 2868 O O . SER A 1 374 ? 10.425 -4.351 36.572 1.00 94.25 374 SER A O 1
ATOM 2870 N N . ASN A 1 375 ? 11.852 -2.989 35.510 1.00 90.56 375 ASN A N 1
ATOM 2871 C CA . ASN A 1 375 ? 12.483 -2.545 36.760 1.00 90.56 375 ASN A CA 1
ATOM 2872 C C . ASN A 1 375 ? 11.479 -1.781 37.635 1.00 90.56 375 ASN A C 1
ATOM 2874 O O . ASN A 1 375 ? 11.332 -2.093 38.812 1.00 90.56 375 ASN A O 1
ATOM 2878 N N . ALA A 1 376 ? 10.700 -0.872 37.039 1.00 88.44 376 ALA A N 1
ATOM 2879 C CA . ALA A 1 376 ? 9.734 -0.049 37.766 1.00 88.44 376 ALA A CA 1
ATOM 2880 C C . ALA A 1 376 ? 8.604 -0.855 38.443 1.00 88.44 376 ALA A C 1
ATOM 2882 O O . ALA A 1 376 ? 8.090 -0.431 39.480 1.00 88.44 376 ALA A O 1
ATOM 2883 N N . ALA A 1 377 ? 8.204 -2.002 37.879 1.00 90.50 377 ALA A N 1
ATOM 2884 C CA . ALA A 1 377 ? 7.256 -2.915 38.518 1.00 90.50 377 ALA A CA 1
ATOM 2885 C C . ALA A 1 377 ? 7.896 -3.656 39.703 1.00 90.50 377 ALA A C 1
ATOM 2887 O O . ALA A 1 377 ? 7.317 -3.707 40.792 1.00 90.50 377 ALA A O 1
ATOM 2888 N N . ALA A 1 378 ? 9.109 -4.186 39.518 1.00 92.38 378 ALA A N 1
ATOM 2889 C CA . ALA A 1 378 ? 9.836 -4.894 40.568 1.00 92.38 378 ALA A CA 1
ATOM 2890 C C . ALA A 1 378 ? 10.201 -3.982 41.756 1.00 92.38 378 ALA A C 1
ATOM 2892 O O . ALA A 1 378 ? 10.027 -4.389 42.902 1.00 92.38 378 ALA A O 1
ATOM 2893 N N . ASP A 1 379 ? 10.612 -2.737 41.498 1.00 90.69 379 ASP A N 1
ATOM 2894 C CA . ASP A 1 379 ? 10.954 -1.743 42.529 1.00 90.69 379 ASP A CA 1
ATOM 2895 C C . ASP A 1 379 ? 9.743 -1.343 43.391 1.00 90.69 379 ASP A C 1
ATOM 2897 O O . ASP A 1 379 ? 9.891 -1.041 44.576 1.00 90.69 379 ASP A O 1
ATOM 2901 N N . LYS A 1 380 ? 8.526 -1.392 42.829 1.00 90.19 380 LYS A N 1
ATOM 2902 C CA . LYS A 1 380 ? 7.267 -1.223 43.581 1.00 90.19 380 LYS A CA 1
ATOM 2903 C C . LYS A 1 380 ? 6.898 -2.456 44.418 1.00 90.19 380 LYS A C 1
ATOM 2905 O O . LYS A 1 380 ? 5.978 -2.380 45.225 1.00 90.19 380 LYS A O 1
ATOM 2910 N N . GLY A 1 381 ? 7.603 -3.577 44.251 1.00 91.31 381 GLY A N 1
ATOM 2911 C CA . GLY A 1 381 ? 7.371 -4.836 44.962 1.00 91.31 381 GLY A CA 1
ATOM 2912 C C . GLY A 1 381 ? 6.626 -5.904 44.155 1.00 91.31 381 GLY A C 1
ATOM 2913 O O . GLY A 1 381 ? 6.220 -6.914 44.732 1.00 91.31 381 GLY A O 1
ATOM 2914 N N . PHE A 1 382 ? 6.425 -5.722 42.842 1.00 94.94 382 PHE A N 1
ATOM 2915 C CA . PHE A 1 382 ? 5.784 -6.749 42.019 1.00 94.94 382 PHE A CA 1
ATOM 2916 C C . PHE A 1 382 ? 6.676 -7.993 41.919 1.00 94.94 382 PHE A C 1
ATOM 2918 O O . PHE A 1 382 ? 7.787 -7.947 41.397 1.00 94.94 382 PHE A O 1
ATOM 2925 N N . ASN A 1 383 ? 6.158 -9.115 42.411 1.00 94.06 383 ASN A N 1
ATOM 2926 C CA . ASN A 1 383 ? 6.781 -10.441 42.414 1.00 94.06 383 ASN A CA 1
ATOM 2927 C C . ASN A 1 383 ? 5.851 -11.493 41.763 1.00 94.06 383 ASN A C 1
ATOM 2929 O O . ASN A 1 383 ? 4.728 -11.174 41.379 1.00 94.06 383 ASN A O 1
ATOM 2933 N N . LEU A 1 384 ? 6.286 -12.757 41.688 1.00 94.56 384 LEU A N 1
ATOM 2934 C CA . LEU A 1 384 ? 5.510 -13.846 41.071 1.00 94.56 384 LEU A CA 1
ATOM 2935 C C . LEU A 1 384 ? 4.115 -14.064 41.690 1.00 94.56 384 LEU A C 1
ATOM 2937 O O . LEU A 1 384 ? 3.170 -14.310 40.949 1.00 94.56 384 LEU A O 1
ATOM 2941 N N . GLU A 1 385 ? 3.950 -13.939 43.011 1.00 94.44 385 GLU A N 1
ATOM 2942 C CA . GLU A 1 385 ? 2.671 -14.168 43.715 1.00 94.44 385 GLU A CA 1
ATOM 2943 C C . GLU A 1 385 ? 1.532 -13.300 43.148 1.00 94.44 385 GLU A C 1
ATOM 2945 O O . GLU A 1 385 ? 0.384 -13.736 43.043 1.00 94.44 385 GLU A O 1
ATOM 2950 N N . HIS A 1 386 ? 1.865 -12.091 42.694 1.00 95.69 386 HIS A N 1
ATOM 2951 C CA . HIS A 1 386 ? 0.921 -11.140 42.115 1.00 95.69 386 HIS A CA 1
ATOM 2952 C C . HIS A 1 386 ? 0.288 -11.629 40.808 1.00 95.69 386 HIS A C 1
ATOM 2954 O O . HIS A 1 386 ? -0.866 -11.298 40.551 1.00 95.69 386 HIS A O 1
ATOM 2960 N N . ILE A 1 387 ? 0.967 -12.485 40.032 1.00 95.38 387 ILE A N 1
ATOM 2961 C CA . ILE A 1 387 ? 0.363 -13.167 38.872 1.00 95.38 387 ILE A CA 1
ATOM 2962 C C . ILE A 1 387 ? -0.817 -14.029 39.346 1.00 95.38 387 ILE A C 1
ATOM 2964 O O . ILE A 1 387 ? -1.902 -13.967 38.773 1.00 95.38 387 ILE A O 1
ATOM 2968 N N . GLY A 1 388 ? -0.655 -14.763 40.451 1.00 94.69 388 GLY A N 1
ATOM 2969 C CA . GLY A 1 388 ? -1.741 -15.533 41.059 1.00 94.69 388 GLY A CA 1
ATOM 2970 C C . GLY A 1 388 ? -2.892 -14.658 41.563 1.00 94.69 388 GLY A C 1
ATOM 2971 O O . GLY A 1 388 ? -4.054 -15.006 41.351 1.00 94.69 388 GLY A O 1
ATOM 2972 N N . LYS A 1 389 ? -2.587 -13.499 42.165 1.00 93.94 389 LYS A N 1
ATOM 2973 C CA . LYS A 1 389 ? -3.602 -12.542 42.653 1.00 93.94 389 LYS A CA 1
ATOM 2974 C C . LYS A 1 389 ? -4.417 -11.928 41.512 1.00 93.94 389 LYS A C 1
ATOM 2976 O O . LYS A 1 389 ? -5.636 -11.815 41.633 1.00 93.94 389 LYS A O 1
ATOM 2981 N N . ILE A 1 390 ? -3.755 -11.601 40.400 1.00 94.44 390 ILE A N 1
ATOM 2982 C CA . ILE A 1 390 ? -4.374 -11.129 39.154 1.00 94.44 390 ILE A CA 1
ATOM 2983 C C . ILE A 1 390 ? -5.354 -12.166 38.608 1.00 94.44 390 ILE A C 1
ATOM 2985 O O . ILE A 1 390 ? -6.532 -11.855 38.430 1.00 94.44 390 ILE A O 1
ATOM 2989 N N . LEU A 1 391 ? -4.888 -13.401 38.387 1.00 94.31 391 LEU A N 1
ATOM 2990 C CA . LEU A 1 391 ? -5.732 -14.465 37.843 1.00 94.31 391 LEU A CA 1
ATOM 2991 C C . LEU A 1 391 ? -6.931 -14.736 38.762 1.00 94.31 391 LEU A C 1
ATOM 2993 O O . LEU A 1 391 ? -8.062 -14.763 38.284 1.00 94.31 391 LEU A O 1
ATOM 2997 N N . HIS A 1 392 ? -6.710 -14.857 40.076 1.00 93.56 392 HIS A N 1
ATOM 2998 C CA . HIS A 1 392 ? -7.792 -15.062 41.041 1.00 93.56 392 HIS A CA 1
ATOM 2999 C C . HIS A 1 392 ? -8.872 -13.975 40.944 1.00 93.56 392 HIS A C 1
ATOM 3001 O O . HIS A 1 392 ? -10.050 -14.292 40.782 1.00 93.56 392 HIS A O 1
ATOM 3007 N N . ALA A 1 393 ? -8.482 -12.698 41.001 1.00 88.06 393 ALA A N 1
ATOM 3008 C CA . ALA A 1 393 ? -9.438 -11.597 40.972 1.00 88.06 393 ALA A CA 1
ATOM 3009 C C . ALA A 1 393 ? -10.217 -11.527 39.644 1.00 88.06 393 ALA A C 1
ATOM 3011 O O . ALA A 1 393 ? -11.440 -11.381 39.660 1.00 88.06 393 ALA A O 1
ATOM 3012 N N . ARG A 1 394 ? -9.537 -11.682 38.499 1.00 86.56 394 ARG A N 1
ATOM 3013 C CA . ARG A 1 394 ? -10.172 -11.552 37.178 1.00 86.56 394 ARG A CA 1
ATOM 3014 C C . ARG A 1 394 ? -11.048 -12.735 36.784 1.00 86.56 394 ARG A C 1
ATOM 3016 O O . ARG A 1 394 ? -12.099 -12.516 36.187 1.00 86.56 394 ARG A O 1
ATOM 3023 N N . PHE A 1 395 ? -10.694 -13.971 37.149 1.00 86.94 395 PHE A N 1
ATOM 3024 C CA . PHE A 1 395 ? -11.572 -15.115 36.873 1.00 86.94 395 PHE A CA 1
ATOM 3025 C C . PHE A 1 395 ? -12.898 -15.028 37.634 1.00 86.94 395 PHE A C 1
ATOM 3027 O O . PHE A 1 395 ? -13.944 -15.285 37.040 1.00 86.94 395 PHE A O 1
ATOM 3034 N N . HIS A 1 396 ? -12.877 -14.597 38.898 1.00 83.50 396 HIS A N 1
ATOM 3035 C CA . HIS A 1 396 ? -14.101 -14.332 39.667 1.00 83.50 396 HIS A CA 1
ATOM 3036 C C . HIS A 1 396 ? -14.931 -13.177 39.091 1.00 83.50 396 HIS A C 1
ATOM 3038 O O . HIS A 1 396 ? -16.159 -13.202 39.131 1.00 83.50 396 HIS A O 1
ATOM 3044 N N . GLU A 1 397 ? -14.286 -12.157 38.533 1.00 75.88 397 GLU A N 1
ATOM 3045 C CA . GLU A 1 397 ? -14.973 -10.979 38.008 1.00 75.88 397 GLU A CA 1
ATOM 3046 C C . GLU A 1 397 ? -15.603 -11.209 36.629 1.00 75.88 397 GLU A C 1
ATOM 3048 O O . GLU A 1 397 ? -16.806 -10.984 36.452 1.00 75.88 397 GLU A O 1
ATOM 3053 N N . ASP A 1 398 ? -14.805 -11.636 35.651 1.00 71.19 398 ASP A N 1
ATOM 3054 C CA . ASP A 1 398 ? -15.224 -11.786 34.254 1.00 71.19 398 ASP A CA 1
ATOM 3055 C C . ASP A 1 398 ? -15.982 -13.098 34.037 1.00 71.19 398 ASP A C 1
ATOM 3057 O O . ASP A 1 398 ? -16.945 -13.148 33.270 1.00 71.19 398 ASP A O 1
ATOM 3061 N N . PHE A 1 399 ? -15.592 -14.145 34.769 1.00 79.31 399 PHE A N 1
ATOM 3062 C CA . PHE A 1 399 ? -16.079 -15.510 34.590 1.00 79.31 399 PHE A CA 1
ATOM 3063 C C . PHE A 1 399 ? -16.741 -16.095 35.845 1.00 79.31 399 PHE A C 1
ATOM 3065 O O . PHE A 1 399 ? -17.011 -17.292 35.868 1.00 79.31 399 PHE A O 1
ATOM 3072 N N . GLY A 1 400 ? -17.103 -15.283 36.847 1.00 76.88 400 GLY A N 1
ATOM 3073 C CA . GLY A 1 400 ? -17.731 -15.733 38.105 1.00 76.88 400 GLY A CA 1
ATOM 3074 C C . GLY A 1 400 ? -19.112 -16.399 37.991 1.00 76.88 400 GLY A C 1
ATOM 3075 O O . GLY A 1 400 ? -19.643 -16.897 38.975 1.00 76.88 400 GLY A O 1
ATOM 3076 N N . ALA A 1 401 ? -19.722 -16.427 36.800 1.00 73.38 401 ALA A N 1
ATOM 3077 C CA . ALA A 1 401 ? -20.883 -17.285 36.524 1.00 73.38 401 ALA A CA 1
ATOM 3078 C C . ALA A 1 401 ? -20.485 -18.754 36.262 1.00 73.38 401 ALA A C 1
ATOM 3080 O O . ALA A 1 401 ? -21.308 -19.659 36.395 1.00 73.38 401 ALA A O 1
ATOM 3081 N N . ILE A 1 402 ? -19.227 -18.967 35.869 1.00 81.00 402 ILE A N 1
ATOM 3082 C CA . ILE A 1 402 ? -18.621 -20.231 35.449 1.00 81.00 402 ILE A CA 1
ATOM 3083 C C . ILE A 1 402 ? -17.663 -20.745 36.533 1.00 81.00 402 ILE A C 1
ATOM 3085 O O . ILE A 1 402 ? -17.758 -21.907 36.927 1.00 81.00 402 ILE A O 1
ATOM 3089 N N . VAL A 1 403 ? -16.769 -19.882 37.022 1.00 86.69 403 VAL A N 1
ATOM 3090 C CA . VAL A 1 403 ? -15.744 -20.165 38.036 1.00 86.69 403 VAL A CA 1
ATOM 3091 C C . VAL A 1 403 ? -16.248 -19.706 39.409 1.00 86.69 403 VAL A C 1
ATOM 3093 O O . VAL A 1 403 ? -16.316 -18.512 39.665 1.00 86.69 403 VAL A O 1
ATOM 3096 N N . ASP A 1 404 ? -16.582 -20.651 40.295 1.00 84.75 404 ASP A N 1
ATOM 3097 C CA . ASP A 1 404 ? -16.975 -20.367 41.691 1.00 84.75 404 ASP A CA 1
ATOM 3098 C C . ASP A 1 404 ? -15.760 -20.313 42.642 1.00 84.75 404 ASP A C 1
ATOM 3100 O O . ASP A 1 404 ? -15.882 -19.845 43.773 1.00 84.75 404 ASP A O 1
ATOM 3104 N N . LYS A 1 405 ? -14.621 -20.895 42.239 1.00 91.31 405 LYS A N 1
ATOM 3105 C CA . LYS A 1 405 ? -13.372 -20.969 43.009 1.00 91.31 405 LYS A CA 1
ATOM 3106 C C . LYS A 1 405 ? -12.152 -21.074 42.100 1.00 91.31 405 LYS A C 1
ATOM 3108 O O . LYS A 1 405 ? -12.200 -21.794 41.100 1.00 91.31 405 LYS A O 1
ATOM 3113 N N . ILE A 1 406 ? -11.028 -20.505 42.526 1.00 95.50 406 ILE A N 1
ATOM 3114 C CA . ILE A 1 406 ? -9.723 -20.678 41.881 1.00 95.50 406 ILE A CA 1
ATOM 3115 C C . ILE A 1 406 ? -8.569 -20.695 42.894 1.00 95.50 406 ILE A C 1
ATOM 3117 O O . ILE A 1 406 ? -8.488 -19.862 43.796 1.00 95.50 406 ILE A O 1
ATOM 3121 N N . SER A 1 407 ? -7.637 -21.630 42.704 1.00 95.62 407 SER A N 1
ATOM 3122 C CA . SER A 1 407 ? -6.302 -21.612 43.308 1.00 95.62 407 SER A CA 1
ATOM 3123 C C . SER A 1 407 ? -5.230 -21.517 42.223 1.00 95.62 407 SER A C 1
ATOM 3125 O O . SER A 1 407 ? -5.395 -22.072 41.136 1.00 95.62 407 SER A O 1
ATOM 3127 N N . VAL A 1 408 ? -4.121 -20.831 42.502 1.00 97.25 408 VAL A N 1
ATOM 3128 C CA . VAL A 1 408 ? -2.997 -20.684 41.562 1.00 97.25 408 VAL A CA 1
ATOM 3129 C C . VAL A 1 408 ? -1.704 -21.152 42.223 1.00 97.25 408 VAL A C 1
ATOM 3131 O O . VAL A 1 408 ? -1.424 -20.834 43.376 1.00 97.25 408 VAL A O 1
ATOM 3134 N N . THR A 1 409 ? -0.889 -21.918 41.510 1.00 97.19 409 THR A N 1
ATOM 3135 C CA . THR A 1 409 ? 0.441 -22.327 41.969 1.00 97.19 409 THR A CA 1
ATOM 3136 C C . THR A 1 409 ? 1.471 -22.035 40.891 1.00 97.19 409 THR A C 1
ATOM 3138 O O . THR A 1 409 ? 1.268 -22.362 39.725 1.00 97.19 409 THR A O 1
ATOM 3141 N N . ILE A 1 410 ? 2.563 -21.387 41.284 1.00 97.25 410 ILE A N 1
ATOM 3142 C CA . ILE A 1 410 ? 3.621 -20.929 40.388 1.00 97.25 410 ILE A CA 1
ATOM 3143 C C . ILE A 1 410 ? 4.881 -21.733 40.696 1.00 97.25 410 ILE A C 1
ATOM 3145 O O . ILE A 1 410 ? 5.463 -21.605 41.771 1.00 97.25 410 ILE A O 1
ATOM 3149 N N . TYR A 1 411 ? 5.288 -22.581 39.759 1.00 96.69 411 TYR A N 1
ATOM 3150 C CA . TYR A 1 411 ? 6.421 -23.488 39.897 1.00 96.69 411 TYR A CA 1
ATOM 3151 C C . TYR A 1 411 ? 7.686 -22.886 39.290 1.00 96.69 411 TYR A C 1
ATOM 3153 O O . TYR A 1 411 ? 7.739 -22.628 38.089 1.00 96.69 411 TYR A O 1
ATOM 3161 N N . THR A 1 412 ? 8.713 -22.728 40.119 1.00 95.12 412 THR A N 1
ATOM 3162 C CA . THR A 1 412 ? 10.085 -22.377 39.712 1.00 95.12 412 THR A CA 1
ATOM 3163 C C . THR A 1 412 ? 11.106 -23.432 40.149 1.00 95.12 412 THR A C 1
ATOM 3165 O O . THR A 1 412 ? 12.259 -23.393 39.723 1.00 95.12 412 THR A O 1
ATOM 3168 N N . ASP A 1 413 ? 10.706 -24.414 40.970 1.00 92.62 413 ASP A N 1
ATOM 3169 C CA . ASP A 1 413 ? 11.509 -25.611 41.230 1.00 92.62 413 ASP A CA 1
ATOM 3170 C C . ASP A 1 413 ? 11.648 -26.452 39.942 1.00 92.62 413 ASP A C 1
ATOM 3172 O O . ASP A 1 413 ? 10.630 -26.877 39.385 1.00 92.62 413 ASP A O 1
ATOM 3176 N N . PRO A 1 414 ? 12.873 -26.764 39.474 1.00 88.00 414 PRO A N 1
ATOM 3177 C CA . PRO A 1 414 ? 13.067 -27.459 38.203 1.00 88.00 414 PRO A CA 1
ATOM 3178 C C . PRO A 1 414 ? 12.462 -28.866 38.117 1.00 88.00 414 PRO A C 1
ATOM 3180 O O . PRO A 1 414 ? 12.203 -29.338 37.010 1.00 88.00 414 PRO A O 1
ATOM 3183 N N . LYS A 1 415 ? 12.241 -29.576 39.235 1.00 90.75 415 LYS A N 1
ATOM 3184 C CA . LYS A 1 415 ? 11.628 -30.916 39.193 1.00 90.75 415 LYS A CA 1
ATOM 3185 C C . LYS A 1 415 ? 10.122 -30.801 39.014 1.00 90.75 415 LYS A C 1
ATOM 3187 O O . LYS A 1 415 ? 9.572 -31.411 38.101 1.00 90.75 415 LYS A O 1
ATOM 3192 N N . LEU A 1 416 ? 9.480 -29.984 39.848 1.00 90.12 416 LEU A N 1
ATOM 3193 C CA . LEU A 1 416 ? 8.034 -29.769 39.795 1.00 90.12 416 LEU A CA 1
ATOM 3194 C C . LEU A 1 416 ? 7.612 -29.035 38.517 1.00 90.12 416 LEU A C 1
ATOM 3196 O O . LEU A 1 416 ? 6.570 -29.360 37.958 1.00 90.12 416 LEU A O 1
ATOM 3200 N N . MET A 1 417 ? 8.439 -28.114 38.011 1.00 90.75 417 MET A N 1
ATOM 3201 C CA . MET A 1 417 ? 8.222 -27.450 36.723 1.00 90.75 417 MET A CA 1
ATOM 3202 C C . MET A 1 417 ? 8.138 -28.473 35.580 1.00 90.75 417 MET A C 1
ATOM 3204 O O . MET A 1 417 ? 7.180 -28.433 34.813 1.00 90.75 417 MET A O 1
ATOM 3208 N N . ASN A 1 418 ? 9.054 -29.449 35.511 1.00 87.94 418 ASN A N 1
ATOM 3209 C CA . ASN A 1 418 ? 8.984 -30.511 34.499 1.00 87.94 418 ASN A CA 1
ATOM 3210 C C . ASN A 1 418 ? 7.789 -31.464 34.716 1.00 87.94 418 ASN A C 1
ATOM 3212 O O . ASN A 1 418 ? 7.089 -31.772 33.755 1.00 87.94 418 ASN A O 1
ATOM 3216 N N . GLU A 1 419 ? 7.499 -31.879 35.956 1.00 92.62 419 GLU A N 1
ATOM 3217 C CA . GLU A 1 419 ? 6.351 -32.756 36.262 1.00 92.62 419 GLU A CA 1
ATOM 3218 C C . GLU A 1 419 ? 5.008 -32.120 35.852 1.00 92.62 419 GLU A C 1
ATOM 3220 O O . GLU A 1 419 ? 4.134 -32.779 35.282 1.00 92.62 419 GLU A O 1
ATOM 3225 N N . TRP A 1 420 ? 4.825 -30.827 36.129 1.00 93.75 420 TRP A N 1
ATOM 3226 C CA . TRP A 1 420 ? 3.612 -30.108 35.743 1.00 93.75 420 TRP A CA 1
ATOM 3227 C C . TRP A 1 420 ? 3.574 -29.749 34.261 1.00 93.75 420 TRP A C 1
ATOM 3229 O O . TRP A 1 420 ? 2.492 -29.793 33.682 1.00 93.75 420 TRP A O 1
ATOM 3239 N N . LEU A 1 421 ? 4.720 -29.488 33.627 1.00 88.56 421 LEU A N 1
ATOM 3240 C CA . LEU A 1 421 ? 4.814 -29.315 32.177 1.00 88.56 421 LEU A CA 1
ATOM 3241 C C . LEU A 1 421 ? 4.382 -30.587 31.427 1.00 88.56 421 LEU A C 1
ATOM 3243 O O . LEU A 1 421 ? 3.660 -30.491 30.437 1.00 88.56 421 LEU A O 1
ATOM 3247 N N . GLU A 1 422 ? 4.758 -31.778 31.905 1.00 90.25 422 GLU A N 1
ATOM 3248 C CA . GLU A 1 422 ? 4.294 -33.052 31.333 1.00 90.25 422 GLU A CA 1
ATOM 3249 C C . GLU A 1 422 ? 2.777 -33.242 31.490 1.00 90.25 422 GLU A C 1
ATOM 3251 O O . GLU A 1 422 ? 2.101 -33.596 30.522 1.00 90.25 422 GLU A O 1
ATOM 3256 N N . LYS A 1 423 ? 2.211 -32.942 32.669 1.00 91.00 423 LYS A N 1
ATOM 3257 C CA . LYS A 1 423 ? 0.749 -32.981 32.891 1.00 91.00 423 LYS A CA 1
ATOM 3258 C C . LYS A 1 423 ? 0.005 -31.989 31.999 1.00 91.00 423 LYS A C 1
ATOM 3260 O O . LYS A 1 423 ? -1.014 -32.346 31.413 1.00 91.00 423 LYS A O 1
ATOM 3265 N N . ALA A 1 424 ? 0.523 -30.767 31.891 1.00 87.00 424 ALA A N 1
ATOM 3266 C CA . ALA A 1 424 ? -0.035 -29.711 31.062 1.00 87.00 424 ALA A CA 1
ATOM 3267 C C . ALA A 1 424 ? -0.035 -30.125 29.583 1.00 87.00 424 ALA A C 1
ATOM 3269 O O . ALA A 1 424 ? -1.081 -30.092 28.943 1.00 87.00 424 ALA A O 1
ATOM 3270 N N . ARG A 1 425 ? 1.091 -30.642 29.072 1.00 82.56 425 ARG A N 1
ATOM 3271 C CA . ARG A 1 425 ? 1.198 -31.196 27.711 1.00 82.56 425 ARG A CA 1
ATOM 3272 C C . ARG A 1 425 ? 0.226 -32.344 27.466 1.00 82.56 425 ARG A C 1
ATOM 3274 O O . ARG A 1 425 ? -0.520 -32.290 26.497 1.00 82.56 425 ARG A O 1
ATOM 3281 N N . ALA A 1 426 ? 0.136 -33.316 28.373 1.00 82.62 426 ALA A N 1
ATOM 3282 C CA . ALA A 1 426 ? -0.833 -34.407 28.256 1.00 82.62 426 ALA A CA 1
ATOM 3283 C C . ALA A 1 426 ? -2.295 -33.906 28.233 1.00 82.62 426 ALA A C 1
ATOM 3285 O O . ALA A 1 426 ? -3.138 -34.472 27.532 1.00 82.62 426 ALA A O 1
ATOM 3286 N N . ALA A 1 427 ? -2.604 -32.829 28.963 1.00 79.31 427 ALA A N 1
ATOM 3287 C CA . ALA A 1 427 ? -3.913 -32.184 28.933 1.00 79.31 427 ALA A CA 1
ATOM 3288 C C . ALA A 1 427 ? -4.149 -31.377 27.643 1.00 79.31 427 ALA A C 1
ATOM 3290 O O . ALA A 1 427 ? -5.246 -31.451 27.088 1.00 79.31 427 ALA A O 1
ATOM 3291 N N . TYR A 1 428 ? -3.146 -30.666 27.115 1.00 79.25 428 TYR A N 1
ATOM 3292 C CA . TYR A 1 428 ? -3.227 -30.007 25.805 1.00 79.25 428 TYR A CA 1
ATOM 3293 C C . TYR A 1 428 ? -3.438 -31.031 24.691 1.00 79.25 428 TYR A C 1
ATOM 3295 O O . TYR A 1 428 ? -4.337 -30.851 23.876 1.00 79.25 428 TYR A O 1
ATOM 3303 N N . ASP A 1 429 ? -2.694 -32.137 24.703 1.00 71.50 429 ASP A N 1
ATOM 3304 C CA . ASP A 1 429 ? -2.859 -33.254 23.773 1.00 71.50 429 ASP A CA 1
ATOM 3305 C C . ASP A 1 429 ? -4.262 -33.845 23.864 1.00 71.50 429 ASP A C 1
ATOM 3307 O O . ASP A 1 429 ? -4.884 -34.122 22.841 1.00 71.50 429 ASP A O 1
ATOM 3311 N N . TYR A 1 430 ? -4.794 -34.023 25.078 1.00 72.50 430 TYR A N 1
ATOM 3312 C CA . TYR A 1 430 ? -6.166 -34.483 25.273 1.00 72.50 430 TYR A CA 1
ATOM 3313 C C . TYR A 1 430 ? -7.196 -33.478 24.734 1.00 72.50 430 TYR A C 1
ATOM 3315 O O . TYR A 1 430 ? -8.134 -33.888 24.055 1.00 72.50 430 TYR A O 1
ATOM 3323 N N . ARG A 1 431 ? -7.021 -32.168 24.965 1.00 70.00 431 ARG A N 1
ATOM 3324 C CA . ARG A 1 431 ? -7.889 -31.112 24.405 1.00 70.00 431 ARG A CA 1
ATOM 3325 C C . ARG A 1 431 ? -7.831 -31.089 22.875 1.00 70.00 431 ARG A C 1
ATOM 3327 O O . ARG A 1 431 ? -8.878 -31.067 22.235 1.00 70.00 431 ARG A O 1
ATOM 3334 N N . ASN A 1 432 ? -6.631 -31.180 22.301 1.00 57.84 432 ASN A N 1
ATOM 3335 C CA . ASN A 1 432 ? -6.403 -31.281 20.860 1.00 57.84 432 ASN A CA 1
ATOM 3336 C C . ASN A 1 432 ? -7.080 -32.549 20.285 1.00 57.84 432 ASN A C 1
ATOM 3338 O O . ASN A 1 432 ? -7.742 -32.481 19.254 1.00 57.84 432 ASN A O 1
ATOM 3342 N N . LYS A 1 433 ? -6.991 -33.694 20.981 1.00 57.78 433 LYS A N 1
ATOM 3343 C CA . LYS A 1 433 ? -7.646 -34.963 20.598 1.00 57.78 433 LYS A CA 1
ATOM 3344 C C . LYS A 1 433 ? -9.167 -34.938 20.775 1.00 57.78 433 LYS A C 1
ATOM 3346 O O . LYS A 1 433 ? -9.868 -35.586 20.009 1.00 57.78 433 LYS A O 1
ATOM 3351 N N . ARG A 1 434 ? -9.706 -34.175 21.729 1.00 58.78 434 ARG A N 1
ATOM 3352 C CA . ARG A 1 434 ? -11.155 -34.082 21.993 1.00 58.78 434 ARG A CA 1
ATOM 3353 C C . ARG A 1 434 ? -11.932 -33.353 20.887 1.00 58.78 434 ARG A C 1
ATOM 3355 O O . ARG A 1 434 ? -13.127 -33.590 20.734 1.00 58.78 434 ARG A O 1
ATOM 3362 N N . LEU A 1 435 ? -11.253 -32.543 20.071 1.00 51.97 435 LEU A N 1
ATOM 3363 C CA . LEU A 1 435 ? -11.797 -32.028 18.808 1.00 51.97 435 LEU A CA 1
ATOM 3364 C C . LEU A 1 435 ? -12.034 -33.136 17.762 1.00 51.97 435 LEU A C 1
ATOM 3366 O O . LEU A 1 435 ? -12.870 -32.950 16.888 1.00 51.97 435 LEU A O 1
ATOM 3370 N N . ALA A 1 436 ? -11.367 -34.295 17.846 1.00 49.38 436 ALA A N 1
ATOM 3371 C CA . ALA A 1 436 ? -11.468 -35.346 16.827 1.00 49.38 436 ALA A CA 1
ATOM 3372 C C . ALA A 1 436 ? -12.822 -36.088 16.807 1.00 49.38 436 ALA A C 1
ATOM 3374 O O . ALA A 1 436 ? -13.215 -36.604 15.761 1.00 49.38 436 ALA A O 1
ATOM 3375 N N . ASP A 1 437 ? -13.555 -36.124 17.927 1.00 55.78 437 ASP A N 1
ATOM 3376 C CA . ASP A 1 437 ? -14.892 -36.739 17.996 1.00 55.78 437 ASP A CA 1
ATOM 3377 C C . ASP A 1 437 ? -16.001 -35.833 17.426 1.00 55.78 437 ASP A C 1
ATOM 3379 O O . ASP A 1 437 ? -17.050 -36.325 16.983 1.00 55.78 437 ASP A O 1
ATOM 3383 N N . LEU A 1 438 ? -15.761 -34.516 17.426 1.00 67.44 438 LEU A N 1
ATOM 3384 C CA . LEU A 1 438 ? -16.631 -33.469 16.895 1.00 67.44 438 LEU A CA 1
ATOM 3385 C C . LEU A 1 438 ? -16.352 -33.288 15.399 1.00 67.44 438 LEU A C 1
ATOM 3387 O O . LEU A 1 438 ? -15.413 -32.610 14.992 1.00 67.44 438 LEU A O 1
ATOM 3391 N N . THR A 1 439 ? -17.182 -33.913 14.573 1.00 78.31 439 THR A N 1
ATOM 3392 C CA . THR A 1 439 ? -17.068 -33.864 13.113 1.00 78.31 439 THR A CA 1
ATOM 3393 C C . THR A 1 439 ? -18.152 -32.978 12.503 1.00 78.31 439 THR A C 1
ATOM 3395 O O . THR A 1 439 ? -19.202 -32.756 13.110 1.00 78.31 439 THR A O 1
ATOM 3398 N N . ASP A 1 440 ? -17.900 -32.446 11.306 1.00 83.25 440 ASP A N 1
ATOM 3399 C CA . ASP A 1 440 ? -18.769 -31.452 10.659 1.00 83.25 440 ASP A CA 1
ATOM 3400 C C . ASP A 1 440 ? -20.177 -32.001 10.340 1.00 83.25 440 ASP A C 1
ATOM 3402 O O . ASP A 1 440 ? -21.128 -31.237 10.233 1.00 83.25 440 ASP A O 1
ATOM 3406 N N . ASP A 1 441 ? -20.322 -33.324 10.221 1.00 79.50 441 ASP A N 1
ATOM 3407 C CA . ASP A 1 441 ? -21.584 -34.053 10.027 1.00 79.50 441 ASP A CA 1
ATOM 3408 C C . ASP A 1 441 ? -22.372 -34.311 11.328 1.00 79.50 441 ASP A C 1
ATOM 3410 O O . ASP A 1 441 ? -23.532 -34.714 11.273 1.00 79.50 441 ASP A O 1
ATOM 3414 N N . LYS A 1 442 ? -21.765 -34.073 12.501 1.00 79.88 442 LYS A N 1
ATOM 3415 C CA . LYS A 1 442 ? -22.394 -34.243 13.826 1.00 79.88 442 LYS A CA 1
ATOM 3416 C C . LYS A 1 442 ? -22.844 -32.925 14.464 1.00 79.88 442 LYS A C 1
ATOM 3418 O O . LYS A 1 442 ? -23.319 -32.935 15.601 1.00 79.88 442 LYS A O 1
ATOM 3423 N N . VAL A 1 443 ? -22.681 -31.796 13.774 1.00 82.25 443 VAL A N 1
ATOM 3424 C CA . VAL A 1 443 ? -23.115 -30.473 14.242 1.00 82.25 443 VAL A CA 1
ATOM 3425 C C . VAL A 1 443 ? -24.127 -29.869 13.271 1.00 82.25 443 VAL A C 1
ATOM 3427 O O . VAL A 1 443 ? -23.965 -29.944 12.061 1.00 82.25 443 VAL A O 1
ATOM 3430 N N . GLU A 1 444 ? -25.176 -29.244 13.803 1.00 84.38 444 GLU A N 1
ATOM 3431 C CA . GLU A 1 444 ? -26.195 -28.547 12.996 1.00 84.38 444 GLU A CA 1
ATOM 3432 C C . GLU A 1 444 ? -25.812 -27.080 12.703 1.00 84.38 444 GLU A C 1
ATOM 3434 O O . GLU A 1 444 ? -26.452 -26.402 11.893 1.00 84.38 444 GLU A O 1
ATOM 3439 N N . GLU A 1 445 ? -24.761 -26.585 13.367 1.00 90.00 445 GLU A N 1
ATOM 3440 C CA . GLU A 1 445 ? -24.311 -25.194 13.328 1.00 90.00 445 GLU A CA 1
ATOM 3441 C C . GLU A 1 445 ? -22.777 -25.103 13.231 1.00 90.00 445 GLU A C 1
ATOM 3443 O O . GLU A 1 445 ? -22.045 -25.731 14.004 1.00 90.00 445 GLU A O 1
ATOM 3448 N N . PHE A 1 446 ? -22.281 -24.278 12.308 1.00 93.69 446 PHE A N 1
ATOM 3449 C CA . PHE A 1 446 ? -20.911 -23.746 12.332 1.00 93.69 446 PHE A CA 1
ATOM 3450 C C . PHE A 1 446 ? -20.902 -22.394 13.061 1.00 93.69 446 PHE A C 1
ATOM 3452 O O . PHE A 1 446 ? -21.943 -21.929 13.522 1.00 93.69 446 PHE A O 1
ATOM 3459 N N . TYR A 1 447 ? -19.748 -21.738 13.164 1.00 91.19 447 TYR A N 1
ATOM 3460 C CA . TYR A 1 447 ? -19.661 -20.373 13.685 1.00 91.19 447 TYR A CA 1
ATOM 3461 C C . TYR A 1 447 ? -18.967 -19.443 12.703 1.00 91.19 447 TYR A C 1
ATOM 3463 O O . TYR A 1 447 ? -18.067 -19.840 11.967 1.00 91.19 447 TYR A O 1
ATOM 3471 N N . SER A 1 448 ? -19.358 -18.177 12.721 1.00 88.38 448 SER A N 1
ATOM 3472 C CA . SER A 1 448 ? -18.579 -17.122 12.097 1.00 88.38 448 SER A CA 1
ATOM 3473 C C . SER A 1 448 ? -17.425 -16.674 12.992 1.00 88.38 448 SER A C 1
ATOM 3475 O O . SER A 1 448 ? -17.419 -16.878 14.209 1.00 88.38 448 SER A O 1
ATOM 3477 N N . CYS A 1 449 ? -16.454 -15.998 12.390 1.00 74.38 449 CYS A N 1
ATOM 3478 C CA . CYS A 1 449 ? -15.587 -15.066 13.091 1.00 74.38 449 CYS A CA 1
ATOM 3479 C C . CYS A 1 449 ? -15.387 -13.821 12.219 1.00 74.38 449 CYS A C 1
ATOM 3481 O O . CYS A 1 449 ? -14.779 -13.890 11.147 1.00 74.38 449 CYS A O 1
ATOM 3483 N N . THR A 1 450 ? -15.914 -12.686 12.682 1.00 69.00 450 THR A N 1
ATOM 3484 C CA . THR A 1 450 ? -15.777 -11.363 12.045 1.00 69.00 450 THR A CA 1
ATOM 3485 C C . THR A 1 450 ? -14.742 -10.474 12.741 1.00 69.00 450 THR A C 1
ATOM 3487 O O . THR A 1 450 ? -14.603 -9.302 12.409 1.00 69.00 450 THR A O 1
ATOM 3490 N N . LEU A 1 451 ? -13.959 -11.014 13.682 1.00 55.78 451 LEU A N 1
ATOM 3491 C CA . LEU A 1 451 ? -13.001 -10.258 14.504 1.00 55.78 451 LEU A CA 1
ATOM 3492 C C . LEU A 1 451 ? -11.981 -9.469 13.653 1.00 55.78 451 LEU A C 1
ATOM 3494 O O . LEU A 1 451 ? -11.649 -8.320 13.955 1.00 55.78 451 LEU A O 1
ATOM 3498 N N . CYS A 1 452 ? -11.551 -10.049 12.530 1.00 47.50 452 CYS A N 1
ATOM 3499 C CA . CYS A 1 452 ? -10.637 -9.416 11.579 1.00 47.50 452 CYS A CA 1
ATOM 3500 C C . CYS A 1 452 ? -11.282 -8.327 10.694 1.00 47.50 452 CYS A C 1
ATOM 3502 O O . CYS A 1 452 ? -10.555 -7.635 9.986 1.00 47.50 452 CYS A O 1
ATOM 3504 N N . GLN A 1 453 ? -12.602 -8.099 10.749 1.00 50.25 453 GLN A N 1
ATOM 3505 C CA . GLN A 1 453 ? -13.256 -6.990 10.025 1.00 50.25 453 GLN A CA 1
ATOM 3506 C C . GLN A 1 453 ? -12.819 -5.607 10.513 1.00 50.25 453 GLN A C 1
ATOM 3508 O O . GLN A 1 453 ? -12.928 -4.628 9.779 1.00 50.25 453 GLN A O 1
ATOM 3513 N N . SER A 1 454 ? -12.227 -5.546 11.706 1.00 40.97 454 SER A N 1
ATOM 3514 C CA . SER A 1 454 ? -11.487 -4.389 12.218 1.00 40.97 454 SER A CA 1
ATOM 3515 C C . SER A 1 454 ? -10.397 -3.868 11.261 1.00 40.97 454 SER A C 1
ATOM 3517 O O . SER A 1 454 ? -10.098 -2.675 11.289 1.00 40.97 454 SER A O 1
ATOM 3519 N N . PHE A 1 455 ? -9.830 -4.725 10.399 1.00 37.09 455 PHE A N 1
ATOM 3520 C CA . PHE A 1 455 ? -8.817 -4.354 9.397 1.00 37.09 455 PHE A CA 1
ATOM 3521 C C . PHE A 1 455 ? -9.062 -4.918 7.983 1.00 37.09 455 PHE A C 1
ATOM 3523 O O . PHE A 1 455 ? -8.475 -4.421 7.024 1.00 37.09 455 PHE A O 1
ATOM 3530 N N . ALA A 1 456 ? -9.934 -5.917 7.827 1.00 43.56 456 ALA A N 1
ATOM 3531 C CA . ALA A 1 456 ? -10.352 -6.492 6.548 1.00 43.56 456 ALA A CA 1
ATOM 3532 C C . ALA A 1 456 ? -11.896 -6.504 6.465 1.00 43.56 456 ALA A C 1
ATOM 3534 O O . ALA A 1 456 ? -12.505 -7.543 6.716 1.00 43.56 456 ALA A O 1
ATOM 3535 N N . PRO A 1 457 ? -12.557 -5.371 6.146 1.00 46.09 457 PRO A N 1
ATOM 3536 C CA . PRO A 1 457 ? -13.978 -5.147 6.457 1.00 46.09 457 PRO A CA 1
ATOM 3537 C C . PRO A 1 457 ? -14.977 -6.174 5.913 1.00 46.09 457 PRO A C 1
ATOM 3539 O O . PRO A 1 457 ? -16.016 -6.387 6.523 1.00 46.09 457 PRO A O 1
ATOM 3542 N N . ASN A 1 458 ? -14.668 -6.827 4.790 1.00 53.09 458 ASN A N 1
ATOM 3543 C CA . ASN A 1 458 ? -15.544 -7.819 4.151 1.00 53.09 458 ASN A CA 1
ATOM 3544 C C . ASN A 1 458 ? -15.093 -9.269 4.401 1.00 53.09 458 ASN A C 1
ATOM 3546 O O . ASN A 1 458 ? -15.664 -10.203 3.844 1.00 53.09 458 ASN A O 1
ATOM 3550 N N . HIS A 1 459 ? -14.058 -9.475 5.218 1.00 59.81 459 HIS A N 1
ATOM 3551 C CA . HIS A 1 459 ? -13.574 -10.805 5.555 1.00 59.81 459 HIS A CA 1
ATOM 3552 C C . HIS A 1 459 ? -14.507 -11.495 6.560 1.00 59.81 459 HIS A C 1
ATOM 3554 O O . HIS A 1 459 ? -14.916 -10.906 7.560 1.00 59.81 459 HIS A O 1
ATOM 3560 N N . VAL A 1 460 ? -14.786 -12.774 6.323 1.00 69.94 460 VAL A N 1
ATOM 3561 C CA . VAL A 1 460 ? -15.498 -13.659 7.248 1.00 69.94 460 VAL A CA 1
ATOM 3562 C C . VAL A 1 460 ? -14.749 -14.983 7.295 1.00 69.94 460 VAL A C 1
ATOM 3564 O O . VAL A 1 460 ? -14.547 -15.613 6.258 1.00 69.94 460 VAL A O 1
ATOM 3567 N N . CYS A 1 461 ? -14.380 -15.441 8.489 1.00 74.19 461 CYS A N 1
ATOM 3568 C CA . CYS A 1 461 ? -14.059 -16.850 8.692 1.00 74.19 461 CYS A CA 1
ATOM 3569 C C . CYS A 1 461 ? -15.357 -17.623 8.952 1.00 74.19 461 CYS A C 1
ATOM 3571 O O . CYS A 1 461 ? -16.114 -17.258 9.851 1.00 74.19 461 CYS A O 1
ATOM 3573 N N . VAL A 1 462 ? -15.585 -18.704 8.204 1.00 85.94 462 VAL A N 1
ATOM 3574 C CA . VAL A 1 462 ? -16.547 -19.755 8.564 1.00 85.94 462 VAL A CA 1
ATOM 3575 C C . VAL A 1 462 ? -15.751 -20.858 9.257 1.00 85.94 462 VAL A C 1
ATOM 3577 O O . VAL A 1 462 ? -14.846 -21.439 8.661 1.00 85.94 462 VAL A O 1
ATOM 3580 N N . VAL A 1 463 ? -16.048 -21.089 10.532 1.00 82.69 463 VAL A N 1
ATOM 3581 C CA . VAL A 1 463 ? -15.318 -21.980 11.437 1.00 82.69 463 VAL A CA 1
ATOM 3582 C C . VAL A 1 463 ? -16.186 -23.204 11.729 1.00 82.69 463 VAL A C 1
ATOM 3584 O O . VAL A 1 463 ? -17.264 -23.085 12.320 1.00 82.69 463 VAL A O 1
ATOM 3587 N N . SER A 1 464 ? -15.716 -24.383 11.324 1.00 87.50 464 SER A N 1
ATOM 3588 C CA . SER A 1 464 ? -16.350 -25.680 11.597 1.00 87.50 464 SER A CA 1
ATOM 3589 C C . SER A 1 464 ? -15.490 -26.511 12.558 1.00 87.50 464 SER A C 1
ATOM 3591 O O . SER A 1 464 ? -14.311 -26.186 12.747 1.00 87.50 464 SER A O 1
ATOM 3593 N N . PRO A 1 465 ? -16.027 -27.574 13.189 1.00 81.88 465 PRO A N 1
ATOM 3594 C CA . PRO A 1 465 ? -15.226 -28.467 14.029 1.00 81.88 465 PRO A CA 1
ATOM 3595 C C . PRO A 1 465 ? -13.949 -28.975 13.347 1.00 81.88 465 PRO A C 1
ATOM 3597 O O . PRO A 1 465 ? -12.903 -29.069 13.986 1.00 81.88 465 PRO A O 1
ATOM 3600 N N . GLN A 1 466 ? -14.017 -29.235 12.038 1.00 77.88 466 GLN A N 1
ATOM 3601 C CA . GLN A 1 466 ? -12.918 -29.781 11.244 1.00 77.88 466 GLN A CA 1
ATOM 3602 C C . GLN A 1 466 ? -12.193 -28.733 10.370 1.00 77.88 466 GLN A C 1
ATOM 3604 O O . GLN A 1 466 ? -11.266 -29.104 9.644 1.00 77.88 466 GLN A O 1
ATOM 3609 N N . ARG A 1 467 ? -12.550 -27.440 10.453 1.00 76.62 467 ARG A N 1
ATOM 3610 C CA . ARG A 1 467 ? -11.855 -26.307 9.803 1.00 76.62 467 ARG A CA 1
ATOM 3611 C C . ARG A 1 467 ? -11.849 -25.073 10.719 1.00 76.62 467 ARG A C 1
ATOM 3613 O O . ARG A 1 467 ? -12.804 -24.297 10.747 1.00 76.62 467 ARG A O 1
ATOM 3620 N N . LEU A 1 468 ? -10.745 -24.885 11.450 1.00 70.81 468 LEU A N 1
ATOM 3621 C CA . LEU A 1 468 ? -10.497 -23.698 12.282 1.00 70.81 468 LEU A CA 1
ATOM 3622 C C . LEU A 1 468 ? -10.271 -22.415 11.453 1.00 70.81 468 LEU A C 1
ATOM 3624 O O . LEU A 1 468 ? -10.017 -22.471 10.248 1.00 70.81 468 LEU A O 1
ATOM 3628 N N . GLY A 1 469 ? -10.311 -21.252 12.111 1.00 62.00 469 GLY A N 1
ATOM 3629 C CA . GLY A 1 469 ? -10.001 -19.964 11.484 1.00 62.00 469 GLY A CA 1
ATOM 3630 C C . GLY A 1 469 ? -8.553 -19.868 10.978 1.00 62.00 469 GLY A C 1
ATOM 3631 O O . GLY A 1 469 ? -7.621 -20.365 11.610 1.00 62.00 469 GLY A O 1
ATOM 3632 N N . LEU A 1 470 ? -8.343 -19.169 9.856 1.00 61.06 470 LEU A N 1
ATOM 3633 C CA . LEU A 1 470 ? -7.043 -19.059 9.158 1.00 61.06 470 LEU A CA 1
ATOM 3634 C C . LEU A 1 470 ? -5.920 -18.356 9.948 1.00 61.06 470 LEU A C 1
ATOM 3636 O O . LEU A 1 470 ? -4.763 -18.353 9.530 1.00 61.06 470 LEU A O 1
ATOM 3640 N N . CYS A 1 471 ? -6.261 -17.751 11.086 1.00 49.72 471 CYS A N 1
ATOM 3641 C CA . CYS A 1 471 ? -5.327 -17.161 12.041 1.00 49.72 471 CYS A CA 1
ATOM 3642 C C . CYS A 1 471 ? -4.780 -18.161 13.076 1.00 49.72 471 CYS A C 1
ATOM 3644 O O . CYS A 1 471 ? -4.013 -17.749 13.941 1.00 49.72 471 CYS A O 1
ATOM 3646 N N . GLY A 1 472 ? -5.234 -19.421 13.067 1.00 49.34 472 GLY A N 1
ATOM 3647 C CA . GLY A 1 472 ? -4.856 -20.457 14.040 1.00 49.34 472 GLY A CA 1
ATOM 3648 C C . GLY A 1 472 ? -5.469 -20.307 15.439 1.00 49.34 472 GLY A C 1
ATOM 3649 O O . GLY A 1 472 ? -5.498 -21.269 16.202 1.00 49.34 472 GLY A O 1
ATOM 3650 N N . ALA A 1 473 ? -5.990 -19.124 15.779 1.00 47.84 473 ALA A N 1
ATOM 3651 C CA . ALA A 1 473 ? -6.340 -18.742 17.149 1.00 47.84 473 ALA A CA 1
ATOM 3652 C C . ALA A 1 473 ? -7.800 -19.004 17.575 1.00 47.84 473 ALA A C 1
ATOM 3654 O O . ALA A 1 473 ? -8.117 -18.790 18.741 1.00 47.84 473 ALA A O 1
ATOM 3655 N N . TYR A 1 474 ? -8.683 -19.417 16.657 1.00 56.44 474 TYR A N 1
ATOM 3656 C CA . TYR A 1 474 ? -10.102 -19.685 16.938 1.00 56.44 474 TYR A CA 1
ATOM 3657 C C . TYR A 1 474 ? -10.562 -20.983 16.261 1.00 56.44 474 TYR A C 1
ATOM 3659 O O . TYR A 1 474 ? -10.626 -21.063 15.030 1.00 56.44 474 TYR A O 1
ATOM 3667 N N . ASN A 1 475 ? -10.911 -21.986 17.068 1.00 65.62 475 ASN A N 1
ATOM 3668 C CA . ASN A 1 475 ? -11.597 -23.211 16.651 1.00 65.62 475 ASN A CA 1
ATOM 3669 C C . ASN A 1 475 ? -13.114 -23.142 16.956 1.00 65.62 475 ASN A C 1
ATOM 3671 O O . ASN A 1 475 ? -13.602 -22.187 17.559 1.00 65.62 475 ASN A O 1
ATOM 3675 N N . TRP A 1 476 ? -13.882 -24.154 16.538 1.00 81.12 476 TRP A N 1
ATOM 3676 C CA . TRP A 1 476 ? -15.345 -24.175 16.706 1.00 81.12 476 TRP A CA 1
ATOM 3677 C C . TRP A 1 476 ? -15.811 -24.152 18.170 1.00 81.12 476 TRP A C 1
ATOM 3679 O O . TRP A 1 476 ? -16.801 -23.489 18.476 1.00 81.12 476 TRP A O 1
ATOM 3689 N N . LEU A 1 477 ? -15.101 -24.828 19.084 1.00 72.25 477 LEU A N 1
ATOM 3690 C CA . LEU A 1 477 ? -15.398 -24.775 20.520 1.00 72.25 477 LEU A CA 1
ATOM 3691 C C . LEU A 1 477 ? -15.107 -23.384 21.090 1.00 72.25 477 LEU A C 1
ATOM 3693 O O . LEU A 1 477 ? -15.920 -22.885 21.865 1.00 72.25 477 LEU A O 1
ATOM 3697 N N . ASP A 1 478 ? -14.027 -22.726 20.658 1.00 66.81 478 ASP A N 1
ATOM 3698 C CA . ASP A 1 478 ? -13.714 -21.353 21.077 1.00 66.81 478 ASP A CA 1
ATOM 3699 C C . ASP A 1 478 ? -14.808 -20.382 20.613 1.00 66.81 478 ASP A C 1
ATOM 3701 O O . ASP A 1 478 ? -15.279 -19.557 21.393 1.00 66.81 478 ASP A O 1
ATOM 3705 N N . CYS A 1 479 ? -15.268 -20.503 19.362 1.00 74.06 479 CYS A N 1
ATOM 3706 C CA . CYS A 1 479 ? -16.359 -19.688 18.828 1.00 74.06 479 CYS A CA 1
ATOM 3707 C C . CYS A 1 479 ? -17.692 -19.957 19.547 1.00 74.06 479 CYS A C 1
ATOM 3709 O O . CYS A 1 479 ? -18.412 -19.015 19.880 1.00 74.06 479 CYS A O 1
ATOM 3711 N N . LYS A 1 480 ? -18.000 -21.227 19.840 1.00 79.81 480 LYS A N 1
ATOM 3712 C CA . LYS A 1 480 ? -19.192 -21.642 20.592 1.00 79.81 480 LYS A CA 1
ATOM 3713 C C . LYS A 1 480 ? -19.180 -21.132 22.028 1.00 79.81 480 LYS A C 1
ATOM 3715 O O . LYS A 1 480 ? -20.199 -20.640 22.516 1.00 79.81 480 LYS A O 1
ATOM 3720 N N . ALA A 1 481 ? -18.042 -21.238 22.706 1.00 66.00 481 ALA A N 1
ATOM 3721 C CA . ALA A 1 481 ? -17.853 -20.717 24.051 1.00 66.00 481 ALA A CA 1
ATOM 3722 C C . ALA A 1 481 ? -17.906 -19.185 24.053 1.00 66.00 481 ALA A C 1
ATOM 3724 O O . ALA A 1 481 ? -18.635 -18.617 24.857 1.00 66.00 481 ALA A O 1
ATOM 3725 N N . SER A 1 482 ? -17.234 -18.520 23.107 1.00 67.19 482 SER A N 1
ATOM 3726 C CA . SER A 1 482 ? -17.281 -17.063 22.940 1.00 67.19 482 SER A CA 1
ATOM 3727 C C . SER A 1 482 ? -18.712 -16.558 22.743 1.00 67.19 482 SER A C 1
ATOM 3729 O O . SER A 1 482 ? -19.119 -15.635 23.443 1.00 67.19 482 SER A O 1
ATOM 3731 N N . PHE A 1 483 ? -19.515 -17.218 21.901 1.00 75.25 483 PHE A N 1
ATOM 3732 C CA . PHE A 1 483 ? -20.943 -16.916 21.752 1.00 75.25 483 PHE A CA 1
ATOM 3733 C C . PHE A 1 483 ? -21.753 -17.199 23.031 1.00 75.25 483 PHE A C 1
ATOM 3735 O O . PHE A 1 483 ? -22.623 -16.416 23.401 1.00 75.25 483 PHE A O 1
ATOM 3742 N N . SER A 1 484 ? -21.458 -18.294 23.740 1.00 70.88 484 SER A N 1
ATOM 3743 C CA . SER A 1 484 ? -22.131 -18.639 25.005 1.00 70.88 484 SER A CA 1
ATOM 3744 C C . SER A 1 484 ? -21.814 -17.650 26.139 1.00 70.88 484 SER A C 1
ATOM 3746 O O . SER A 1 484 ? -22.642 -17.450 27.024 1.00 70.88 484 SER A O 1
ATOM 3748 N N . ILE A 1 485 ? -20.630 -17.030 26.104 1.00 63.41 485 ILE A N 1
ATOM 3749 C CA . ILE A 1 485 ? -20.173 -15.987 27.035 1.00 63.41 485 ILE A CA 1
ATOM 3750 C C . ILE A 1 485 ? -20.727 -14.611 26.622 1.00 63.41 485 ILE A C 1
ATOM 3752 O O . ILE A 1 485 ? -21.219 -13.864 27.465 1.00 63.41 485 ILE A O 1
ATOM 3756 N N . ASN A 1 486 ? -20.680 -14.275 25.329 1.00 62.03 486 ASN A N 1
ATOM 3757 C CA . ASN A 1 486 ? -21.176 -13.023 24.758 1.00 62.03 486 ASN A CA 1
ATOM 3758 C C . ASN A 1 486 ? -21.950 -13.284 23.446 1.00 62.03 486 ASN A C 1
ATOM 3760 O O . ASN A 1 486 ? -21.357 -13.264 22.363 1.00 62.03 486 ASN A O 1
ATOM 3764 N N . PRO A 1 487 ? -23.289 -13.431 23.509 1.00 71.62 487 PRO A N 1
ATOM 3765 C CA . PRO A 1 487 ? -24.124 -13.671 22.328 1.00 71.62 487 PRO A CA 1
ATOM 3766 C C . PRO A 1 487 ? -24.107 -12.546 21.281 1.00 71.62 487 PRO A C 1
ATOM 3768 O O . PRO A 1 487 ? -24.535 -12.748 20.147 1.00 71.62 487 PRO A O 1
ATOM 3771 N N . THR A 1 488 ? -23.618 -11.354 21.637 1.00 63.72 488 THR A N 1
ATOM 3772 C CA . THR A 1 488 ? -23.457 -10.200 20.732 1.00 63.72 488 THR A CA 1
ATOM 3773 C C . THR A 1 488 ? -22.032 -10.039 20.186 1.00 63.72 488 THR A C 1
ATOM 3775 O O . THR A 1 488 ? -21.736 -9.040 19.536 1.00 63.72 488 THR A O 1
ATOM 3778 N N . GLY A 1 489 ? -21.139 -11.000 20.448 1.00 57.03 489 GLY A N 1
ATOM 3779 C CA . GLY A 1 489 ? -19.741 -10.971 20.017 1.00 57.03 489 GLY A CA 1
ATOM 3780 C C . GLY A 1 489 ? -19.513 -11.230 18.514 1.00 57.03 489 GLY A C 1
ATOM 3781 O O . GLY A 1 489 ? -20.453 -11.531 17.772 1.00 57.03 489 GLY A O 1
ATOM 3782 N N . PRO A 1 490 ? -18.245 -11.173 18.054 1.00 66.81 490 PRO A N 1
ATOM 3783 C CA . PRO A 1 490 ? -17.856 -11.385 16.652 1.00 66.81 490 PRO A CA 1
ATOM 3784 C C . PRO A 1 490 ? -17.980 -12.845 16.179 1.00 66.81 490 PRO A C 1
ATOM 3786 O O . PRO A 1 490 ? -17.680 -13.148 15.024 1.00 66.81 490 PRO A O 1
ATOM 3789 N N . ASN A 1 491 ? -18.388 -13.756 17.067 1.00 85.31 491 ASN A N 1
ATOM 3790 C CA . ASN A 1 491 ? -18.647 -15.156 16.772 1.00 85.31 491 ASN A CA 1
ATOM 3791 C C . ASN A 1 491 ? -20.151 -15.416 16.856 1.00 85.31 491 ASN A C 1
ATOM 3793 O O . ASN A 1 491 ? -20.729 -15.366 17.938 1.00 85.31 491 ASN A O 1
ATOM 3797 N N . GLN A 1 492 ? -20.783 -15.675 15.712 1.00 88.19 492 GLN A N 1
ATOM 3798 C CA . GLN A 1 492 ? -22.225 -15.909 15.603 1.00 88.19 492 GLN A CA 1
ATOM 3799 C C . GLN A 1 492 ? -22.493 -17.322 15.066 1.00 88.19 492 GLN A C 1
ATOM 3801 O O . GLN A 1 492 ? -21.763 -17.766 14.176 1.00 88.19 492 GLN A O 1
ATOM 3806 N N . PRO A 1 493 ? -23.507 -18.047 15.572 1.00 92.12 493 PRO A N 1
ATOM 3807 C CA . PRO A 1 493 ? -23.861 -19.365 15.059 1.00 92.12 493 PRO A CA 1
ATOM 3808 C C . PRO A 1 493 ? -24.413 -19.267 13.631 1.00 92.12 493 PRO A C 1
ATOM 3810 O O . PRO A 1 493 ? -25.282 -18.447 13.328 1.00 92.12 493 PRO A O 1
ATOM 3813 N N . ILE A 1 494 ? -23.921 -20.141 12.760 1.00 92.62 494 ILE A N 1
ATOM 3814 C CA . ILE A 1 494 ? -24.344 -20.311 11.371 1.00 92.62 494 ILE A CA 1
ATOM 3815 C C . ILE A 1 494 ? -25.100 -21.635 11.289 1.00 92.62 494 ILE A C 1
ATOM 3817 O O . ILE A 1 494 ? -24.488 -22.702 11.232 1.00 92.62 494 ILE A O 1
ATOM 3821 N N . LYS A 1 495 ? -26.434 -21.576 11.265 1.00 91.56 495 LYS A N 1
ATOM 3822 C CA . LYS A 1 495 ? -27.275 -22.756 11.017 1.00 91.56 495 LYS A CA 1
ATOM 3823 C C . LYS A 1 495 ? -27.033 -23.264 9.609 1.00 91.56 495 LYS A C 1
ATOM 3825 O O . LYS A 1 495 ? -27.217 -22.504 8.667 1.00 91.56 495 LYS A O 1
ATOM 3830 N N . LEU A 1 496 ? -26.656 -24.531 9.462 1.00 86.31 496 LEU A N 1
ATOM 3831 C CA . LEU A 1 496 ? -26.200 -25.065 8.175 1.00 86.31 496 LEU A CA 1
ATOM 3832 C C . LEU A 1 496 ? -27.304 -25.116 7.106 1.00 86.31 496 LEU A C 1
ATOM 3834 O O . LEU A 1 496 ? -27.035 -24.871 5.932 1.00 86.31 496 LEU A O 1
ATOM 3838 N N . GLY A 1 497 ? -28.553 -25.386 7.491 1.00 86.25 497 GLY A N 1
ATOM 3839 C CA . GLY A 1 497 ? -29.653 -25.506 6.529 1.00 86.25 497 GLY A CA 1
ATOM 3840 C C . GLY A 1 497 ? -29.434 -26.674 5.562 1.00 86.25 497 GLY A C 1
ATOM 3841 O O . GLY A 1 497 ? -28.936 -27.732 5.956 1.00 86.25 497 GLY A O 1
ATOM 3842 N N . LYS A 1 498 ? -29.812 -26.514 4.289 1.00 86.25 498 LYS A N 1
ATOM 3843 C CA . LYS A 1 498 ? -29.605 -27.563 3.286 1.00 86.25 498 LYS A CA 1
ATOM 3844 C C . LYS A 1 498 ? -28.131 -27.648 2.868 1.00 86.25 498 LYS A C 1
ATOM 3846 O O . LYS A 1 498 ? -27.551 -26.672 2.396 1.00 86.25 498 LYS A O 1
ATOM 3851 N N . GLN A 1 499 ? -27.555 -28.847 2.940 1.00 83.44 499 GLN A N 1
ATOM 3852 C CA . GLN A 1 499 ? -26.288 -29.153 2.274 1.00 83.44 499 GLN A CA 1
ATOM 3853 C C . GLN A 1 499 ? -26.513 -29.219 0.753 1.00 83.44 499 GLN A C 1
ATOM 3855 O O . GLN A 1 499 ? -27.359 -29.976 0.270 1.00 83.44 499 GLN A O 1
ATOM 3860 N N . VAL A 1 500 ? -25.794 -28.380 0.010 1.00 85.12 500 VAL A N 1
ATOM 3861 C CA . VAL A 1 500 ? -25.906 -28.227 -1.449 1.00 85.12 500 VAL A CA 1
ATOM 3862 C C . VAL A 1 500 ? -24.927 -29.160 -2.161 1.00 85.12 500 VAL A C 1
ATOM 3864 O O . VAL A 1 500 ? -25.321 -29.838 -3.106 1.00 85.12 500 VAL A O 1
ATOM 3867 N N . ASP A 1 501 ? -23.692 -29.250 -1.659 1.00 81.94 501 ASP A N 1
ATOM 3868 C CA . ASP A 1 501 ? -22.660 -30.179 -2.132 1.00 81.94 501 ASP A CA 1
ATOM 3869 C C . ASP A 1 501 ? -21.946 -30.808 -0.916 1.00 81.94 501 ASP A C 1
ATOM 3871 O O . ASP A 1 501 ? -21.278 -30.088 -0.163 1.00 81.94 501 ASP A O 1
ATOM 3875 N N . PRO A 1 502 ? -22.079 -32.129 -0.682 1.00 78.81 502 PRO A N 1
ATOM 3876 C CA . PRO A 1 502 ? -21.446 -32.808 0.447 1.00 78.81 502 PRO A CA 1
ATOM 3877 C C . PRO A 1 502 ? -19.952 -33.109 0.244 1.00 78.81 502 PRO A C 1
ATOM 3879 O O . PRO A 1 502 ? -19.267 -33.412 1.222 1.00 78.81 502 PRO A O 1
ATOM 3882 N N . VAL A 1 503 ? -19.445 -33.037 -0.993 1.00 79.62 503 VAL A N 1
ATOM 3883 C CA . VAL A 1 503 ? -18.038 -33.283 -1.344 1.00 79.62 503 VAL A CA 1
ATOM 3884 C C . VAL A 1 503 ? -17.230 -32.001 -1.171 1.00 79.62 503 VAL A C 1
ATOM 3886 O O . VAL A 1 503 ? -16.257 -31.992 -0.422 1.00 79.62 503 VAL A O 1
ATOM 3889 N N . LYS A 1 504 ? -17.666 -30.899 -1.792 1.00 81.00 504 LYS A N 1
ATOM 3890 C CA . LYS A 1 504 ? -17.000 -29.583 -1.697 1.00 81.00 504 LYS A CA 1
ATOM 3891 C C . LYS A 1 504 ? -17.331 -28.832 -0.406 1.00 81.00 504 LYS A C 1
ATOM 3893 O O . LYS A 1 504 ? -16.623 -27.893 -0.040 1.00 81.00 504 LYS A O 1
ATOM 3898 N N . GLY A 1 505 ? -18.392 -29.245 0.287 1.00 83.38 505 GLY A N 1
ATOM 3899 C CA . GLY A 1 505 ? -18.858 -28.606 1.512 1.00 83.38 505 GLY A CA 1
ATOM 3900 C C . GLY A 1 505 ? -19.513 -27.257 1.237 1.00 83.38 505 GLY A C 1
ATOM 3901 O O . GLY A 1 505 ? -19.068 -26.244 1.773 1.00 83.38 505 GLY A O 1
ATOM 3902 N N . TYR A 1 506 ? -20.553 -27.251 0.400 1.00 83.69 506 TYR A N 1
ATOM 3903 C CA . TYR A 1 506 ? -21.463 -26.113 0.261 1.00 83.69 506 TYR A CA 1
ATOM 3904 C C . TYR A 1 506 ? -22.716 -26.332 1.106 1.00 83.69 506 TYR A C 1
ATOM 3906 O O . TYR A 1 506 ? -23.384 -27.363 0.984 1.00 83.69 506 TYR A O 1
ATOM 3914 N N . TRP A 1 507 ? -23.085 -25.323 1.892 1.00 88.50 507 TRP A N 1
ATOM 3915 C CA . TRP A 1 507 ? -24.359 -25.246 2.597 1.00 88.50 507 TRP A CA 1
ATOM 3916 C C . TRP A 1 507 ? -25.062 -23.929 2.287 1.00 88.50 507 TRP A C 1
ATOM 3918 O O . TRP A 1 507 ? -24.428 -22.884 2.143 1.00 88.50 507 TRP A O 1
ATOM 3928 N N . GLU A 1 508 ? -26.390 -23.981 2.253 1.00 88.94 508 GLU A N 1
ATOM 3929 C CA . GLU A 1 508 ? -27.257 -22.807 2.148 1.00 88.94 508 GLU A CA 1
ATOM 3930 C C . GLU A 1 508 ? -26.917 -21.785 3.245 1.00 88.94 508 GLU A C 1
ATOM 3932 O O . GLU A 1 508 ? -26.605 -20.636 2.946 1.00 88.94 508 GLU A O 1
ATOM 3937 N N . GLY A 1 509 ? -26.812 -22.234 4.500 1.00 86.75 509 GLY A N 1
ATOM 3938 C CA . GLY A 1 509 ? -26.500 -21.365 5.633 1.00 86.75 509 GLY A CA 1
ATOM 3939 C C . GLY A 1 509 ? -25.093 -20.763 5.631 1.00 86.75 509 GLY A C 1
ATOM 3940 O O . GLY A 1 509 ? -24.922 -19.617 6.050 1.00 86.75 509 GLY A O 1
ATOM 3941 N N . THR A 1 510 ? -24.076 -21.483 5.138 1.00 86.81 510 THR A N 1
ATOM 3942 C CA . THR A 1 510 ? -22.716 -20.920 5.027 1.00 86.81 510 THR A CA 1
ATOM 3943 C C . THR A 1 510 ? -22.635 -19.876 3.923 1.00 86.81 510 THR A C 1
ATOM 3945 O O . THR A 1 510 ? -21.954 -18.871 4.105 1.00 86.81 510 THR A O 1
ATOM 3948 N N . ASN A 1 511 ? -23.359 -20.073 2.817 1.00 86.94 511 ASN A N 1
ATOM 3949 C CA . ASN A 1 511 ? -23.426 -19.121 1.709 1.00 86.94 511 ASN A CA 1
ATOM 3950 C C . ASN A 1 511 ? -24.245 -17.873 2.094 1.00 86.94 511 ASN A C 1
ATOM 3952 O O . ASN A 1 511 ? -23.772 -16.749 1.914 1.00 86.94 511 ASN A O 1
ATOM 3956 N N . ASP A 1 512 ? -25.411 -18.050 2.723 1.00 87.44 512 ASP A N 1
ATOM 3957 C CA . ASP A 1 512 ? -26.232 -16.951 3.249 1.00 87.44 512 ASP A CA 1
ATOM 3958 C C . ASP A 1 512 ? -25.465 -16.112 4.279 1.00 87.44 512 ASP A C 1
ATOM 3960 O O . ASP A 1 512 ? -25.451 -14.878 4.198 1.00 87.44 512 ASP A O 1
ATOM 3964 N N . TYR A 1 513 ? -24.771 -16.757 5.225 1.00 84.75 513 TYR A N 1
ATOM 3965 C CA . TYR A 1 513 ? -23.960 -16.025 6.194 1.00 84.75 513 TYR A CA 1
ATOM 3966 C C . TYR A 1 513 ? -22.732 -15.379 5.548 1.00 84.75 513 TYR A C 1
ATOM 3968 O O . TYR A 1 513 ? -22.430 -14.233 5.874 1.00 84.75 513 TYR A O 1
ATOM 3976 N N . ALA A 1 514 ? -22.037 -16.049 4.619 1.00 79.19 514 ALA A N 1
ATOM 3977 C CA . ALA A 1 514 ? -20.926 -15.440 3.885 1.00 79.19 514 ALA A CA 1
ATOM 3978 C C . ALA A 1 514 ? -21.385 -14.157 3.180 1.00 79.19 514 ALA A C 1
ATOM 3980 O O . ALA A 1 514 ? -20.726 -13.124 3.303 1.00 79.19 514 ALA A O 1
ATOM 3981 N N . LYS A 1 515 ? -22.565 -14.175 2.555 1.00 80.12 515 LYS A N 1
ATOM 3982 C CA . LYS A 1 515 ? -23.169 -13.012 1.901 1.00 80.12 515 LYS A CA 1
ATOM 3983 C C . LYS A 1 515 ? -23.516 -11.887 2.874 1.00 80.12 515 LYS A C 1
ATOM 3985 O O . LYS A 1 515 ? -23.235 -10.730 2.575 1.00 80.12 515 LYS A O 1
ATOM 3990 N N . ILE A 1 516 ? -24.090 -12.197 4.037 1.00 79.50 516 ILE A N 1
ATOM 3991 C CA . ILE A 1 516 ? -24.416 -11.189 5.061 1.00 79.50 516 ILE A CA 1
ATOM 3992 C C . ILE A 1 516 ? -23.136 -10.613 5.681 1.00 79.50 516 ILE A C 1
ATOM 3994 O O . ILE A 1 516 ? -22.934 -9.400 5.671 1.00 79.50 516 ILE A O 1
ATOM 3998 N N . GLY A 1 517 ? -22.258 -11.477 6.191 1.00 69.12 517 GLY A N 1
ATOM 3999 C CA . GLY A 1 517 ? -21.053 -11.086 6.917 1.00 69.12 517 GLY A CA 1
ATOM 4000 C C . GLY A 1 517 ? -19.997 -10.409 6.043 1.00 69.12 517 GLY A C 1
ATOM 4001 O O . GLY A 1 517 ? -19.271 -9.561 6.545 1.00 69.12 517 GLY A O 1
ATOM 4002 N N . SER A 1 518 ? -19.912 -10.731 4.747 1.00 62.22 518 SER A N 1
ATOM 4003 C CA . SER A 1 518 ? -18.993 -10.064 3.805 1.00 62.22 518 SER A CA 1
ATOM 4004 C C . SER A 1 518 ? -19.573 -8.798 3.165 1.00 62.22 518 SER A C 1
ATOM 4006 O O . SER A 1 518 ? -19.001 -8.281 2.205 1.00 62.22 518 SER A O 1
ATOM 4008 N N . HIS A 1 519 ? -20.725 -8.313 3.644 1.00 65.44 519 HIS A N 1
ATOM 4009 C CA . HIS A 1 519 ? -21.456 -7.179 3.064 1.00 65.44 519 HIS A CA 1
ATOM 4010 C C . HIS A 1 519 ? -21.816 -7.371 1.573 1.00 65.44 519 HIS A C 1
ATOM 4012 O O . HIS A 1 519 ? -21.881 -6.414 0.803 1.00 65.44 519 HIS A O 1
ATOM 4018 N N . GLY A 1 520 ? -22.065 -8.619 1.162 1.00 65.38 520 GLY A N 1
ATOM 4019 C CA . GLY A 1 520 ? -22.447 -9.009 -0.198 1.00 65.38 520 GLY A CA 1
ATOM 4020 C C . GLY A 1 520 ? -21.285 -9.285 -1.158 1.00 65.38 520 GLY A C 1
ATOM 4021 O O . GLY A 1 520 ? -21.535 -9.455 -2.350 1.00 65.38 520 GLY A O 1
ATOM 4022 N N . VAL A 1 521 ? -20.036 -9.322 -0.677 1.00 52.19 521 VAL A N 1
ATOM 4023 C CA . VAL A 1 521 ? -18.840 -9.526 -1.518 1.00 52.19 521 VAL A CA 1
ATOM 4024 C C . VAL A 1 521 ? -18.613 -11.000 -1.877 1.00 52.19 521 VAL A C 1
ATOM 4026 O O . VAL A 1 521 ? -18.261 -11.296 -3.015 1.00 52.19 521 VAL A O 1
ATOM 4029 N N . VAL A 1 522 ? -18.840 -11.922 -0.938 1.00 62.38 522 VAL A N 1
ATOM 4030 C CA . VAL A 1 522 ? -18.710 -13.375 -1.136 1.00 62.38 522 VAL A CA 1
ATOM 4031 C C . VAL A 1 522 ? -20.103 -13.996 -1.115 1.00 62.38 522 VAL A C 1
ATOM 4033 O O . VAL A 1 522 ? -20.803 -13.901 -0.111 1.00 62.38 522 VAL A O 1
ATOM 4036 N N . ASN A 1 523 ? -20.513 -14.622 -2.221 1.00 72.12 523 ASN A N 1
ATOM 4037 C CA . ASN A 1 523 ? -21.843 -15.237 -2.344 1.00 72.12 523 ASN A CA 1
ATOM 4038 C C . ASN A 1 523 ? -21.851 -16.735 -2.008 1.00 72.12 523 ASN A C 1
ATOM 4040 O O . ASN A 1 523 ? -22.866 -17.240 -1.540 1.00 72.12 523 ASN A O 1
ATOM 4044 N N . GLU A 1 524 ? -20.740 -17.436 -2.241 1.00 74.88 524 GLU A N 1
ATOM 4045 C CA . GLU A 1 524 ? -20.608 -18.882 -2.041 1.00 74.88 524 GLU A CA 1
ATOM 4046 C C . GLU A 1 524 ? -19.210 -19.205 -1.498 1.00 74.88 524 GLU A C 1
ATOM 4048 O O . GLU A 1 524 ? -18.231 -18.574 -1.900 1.00 74.88 524 GLU A O 1
ATOM 4053 N N . VAL A 1 525 ? -19.100 -20.180 -0.589 1.00 73.88 525 VAL A N 1
ATOM 4054 C CA . VAL A 1 525 ? -17.817 -20.593 0.008 1.00 73.88 525 VAL A CA 1
ATOM 4055 C C . VAL A 1 525 ? -17.701 -22.116 0.081 1.00 73.88 525 VAL A C 1
ATOM 4057 O O . VAL A 1 525 ? -18.532 -22.775 0.702 1.00 73.88 525 VAL A O 1
ATOM 4060 N N . ALA A 1 526 ? -16.671 -22.686 -0.555 1.00 80.12 526 ALA A N 1
ATOM 4061 C CA . ALA A 1 526 ? -16.386 -24.116 -0.445 1.00 80.12 526 ALA A CA 1
ATOM 4062 C C . ALA A 1 526 ? -15.619 -24.397 0.851 1.00 80.12 526 ALA A C 1
ATOM 4064 O O . ALA A 1 526 ? -14.523 -23.869 1.087 1.00 80.12 526 ALA A O 1
ATOM 4065 N N . MET A 1 527 ? -16.169 -25.261 1.703 1.00 78.12 527 MET A N 1
ATOM 4066 C CA . MET A 1 527 ? -15.508 -25.621 2.956 1.00 78.12 527 MET A CA 1
ATOM 4067 C C . MET A 1 527 ? -14.384 -26.649 2.775 1.00 78.12 527 MET A C 1
ATOM 4069 O O . MET A 1 527 ? -13.482 -26.668 3.612 1.00 78.12 527 MET A O 1
ATOM 4073 N N . TYR A 1 528 ? -14.382 -27.441 1.698 1.00 84.38 528 TYR A N 1
ATOM 4074 C CA . TYR A 1 528 ? -13.457 -28.573 1.516 1.00 84.38 528 TYR A CA 1
ATOM 4075 C C . TYR A 1 528 ? -12.689 -28.596 0.189 1.00 84.38 528 TYR A C 1
ATOM 4077 O O . TYR A 1 528 ? -11.911 -29.525 -0.012 1.00 84.38 528 TYR A O 1
ATOM 4085 N N . SER A 1 529 ? -12.886 -27.608 -0.691 1.00 77.88 529 SER A N 1
ATOM 4086 C CA . SER A 1 529 ? -12.159 -27.504 -1.963 1.00 77.88 529 SER A CA 1
ATOM 4087 C C . SER A 1 529 ? -11.120 -26.385 -1.935 1.00 77.88 529 SER A C 1
ATOM 4089 O O . SER A 1 529 ? -11.416 -25.270 -1.498 1.00 77.88 529 SER A O 1
ATOM 4091 N N . ILE A 1 530 ? -9.915 -26.666 -2.440 1.00 74.00 530 ILE A N 1
ATOM 4092 C CA . ILE A 1 530 ? -8.931 -25.631 -2.805 1.00 74.00 530 ILE A CA 1
ATOM 4093 C C . ILE A 1 530 ? -9.151 -25.095 -4.233 1.00 74.00 530 ILE A C 1
ATOM 4095 O O . ILE A 1 530 ? -8.601 -24.060 -4.591 1.00 74.00 530 ILE A O 1
ATOM 4099 N N . MET A 1 531 ? -9.954 -25.765 -5.062 1.00 70.12 531 MET A N 1
ATOM 4100 C CA . MET A 1 531 ? -10.085 -25.467 -6.497 1.00 70.12 531 MET A CA 1
ATOM 4101 C C . MET A 1 531 ? -11.282 -24.574 -6.849 1.00 70.12 531 MET A C 1
ATOM 4103 O O . MET A 1 531 ? -11.270 -23.925 -7.890 1.00 70.12 531 MET A O 1
ATOM 4107 N N . GLU A 1 532 ? -12.302 -24.496 -5.993 1.00 59.19 532 GLU A N 1
ATOM 4108 C CA . GLU A 1 532 ? -13.545 -23.771 -6.279 1.00 59.19 532 GLU A CA 1
ATOM 4109 C C . GLU A 1 532 ? -13.858 -22.780 -5.150 1.00 59.19 532 GLU A C 1
ATOM 4111 O O . GLU A 1 532 ? -14.154 -23.173 -4.026 1.00 59.19 532 GLU A O 1
ATOM 4116 N N . ASN A 1 533 ? -13.774 -21.476 -5.436 1.00 56.91 533 ASN A N 1
ATOM 4117 C CA . ASN A 1 533 ? -14.086 -20.382 -4.501 1.00 56.91 533 ASN A CA 1
ATOM 4118 C C . ASN A 1 533 ? -13.164 -20.133 -3.229 1.00 56.91 533 ASN A C 1
ATOM 4120 O O . ASN A 1 533 ? -13.699 -19.600 -2.253 1.00 56.91 533 ASN A O 1
ATOM 4124 N N . PRO A 1 534 ? -11.815 -20.396 -3.189 1.00 49.34 534 PRO A N 1
ATOM 4125 C CA . PRO A 1 534 ? -10.789 -19.642 -2.377 1.00 49.34 534 PRO A CA 1
ATOM 4126 C C . PRO A 1 534 ? -10.321 -18.302 -3.044 1.00 49.34 534 PRO A C 1
ATOM 4128 O O . PRO A 1 534 ? -11.178 -17.866 -3.787 1.00 49.34 534 PRO A O 1
ATOM 4131 N N . MET A 1 535 ? -9.151 -17.594 -2.806 1.00 35.91 535 MET A N 1
ATOM 4132 C CA . MET A 1 535 ? -9.039 -16.067 -2.660 1.00 35.91 535 MET A CA 1
ATOM 4133 C C . MET A 1 535 ? -7.948 -15.051 -3.311 1.00 35.91 535 MET A C 1
ATOM 4135 O O . MET A 1 535 ? -6.882 -14.954 -2.720 1.00 35.91 535 MET A O 1
ATOM 4139 N N . THR A 1 536 ? -8.206 -14.127 -4.318 1.00 44.56 536 THR A N 1
ATOM 4140 C CA . THR A 1 536 ? -7.470 -12.827 -4.742 1.00 44.56 536 THR A CA 1
ATOM 4141 C C . THR A 1 536 ? -8.285 -11.730 -5.575 1.00 44.56 536 THR A C 1
ATOM 4143 O O . THR A 1 536 ? -9.484 -11.878 -5.812 1.00 44.56 536 THR A O 1
ATOM 4146 N N . ALA A 1 537 ? -7.656 -10.582 -5.972 1.00 42.19 537 ALA A N 1
ATOM 4147 C CA . ALA A 1 537 ? -8.132 -9.397 -6.758 1.00 42.19 537 ALA A CA 1
ATOM 4148 C C . ALA A 1 537 ? -7.019 -8.790 -7.683 1.00 42.19 537 ALA A C 1
ATOM 4150 O O . ALA A 1 537 ? -5.843 -8.923 -7.334 1.00 42.19 537 ALA A O 1
ATOM 4151 N N . CYS A 1 538 ? -7.322 -8.111 -8.820 1.00 62.78 538 CYS A N 1
ATOM 4152 C CA . CYS A 1 538 ? -6.346 -7.861 -9.930 1.00 62.78 538 CYS A CA 1
ATOM 4153 C C . CYS A 1 538 ? -6.608 -6.652 -10.909 1.00 62.78 538 CYS A C 1
ATOM 4155 O O . CYS A 1 538 ? -7.598 -5.934 -10.794 1.00 62.78 538 CYS A O 1
ATOM 4157 N N . LEU A 1 539 ? -5.711 -6.449 -11.895 1.00 70.25 539 LEU A N 1
ATOM 4158 C CA . LEU A 1 539 ? -5.708 -5.474 -13.021 1.00 70.25 539 LEU A CA 1
ATOM 4159 C C . LEU A 1 539 ? -5.840 -6.163 -14.404 1.00 70.25 539 LEU A C 1
ATOM 4161 O O . LEU A 1 539 ? -5.543 -7.346 -14.501 1.00 70.25 539 LEU A O 1
ATOM 4165 N N . THR A 1 540 ? -6.191 -5.473 -15.498 1.00 84.19 540 THR A N 1
ATOM 4166 C CA . THR A 1 540 ? -6.163 -6.074 -16.861 1.00 84.19 540 THR A CA 1
ATOM 4167 C C . THR A 1 540 ? -4.754 -6.201 -17.461 1.00 84.19 540 THR A C 1
ATOM 4169 O O . THR A 1 540 ? -3.805 -5.554 -17.020 1.00 84.19 540 THR A O 1
ATOM 4172 N N . GLU A 1 541 ? -4.600 -7.058 -18.478 1.00 86.19 541 GLU A N 1
ATOM 4173 C CA . GLU A 1 541 ? -3.296 -7.444 -19.051 1.00 86.19 541 GLU A CA 1
ATOM 4174 C C . GLU A 1 541 ? -2.524 -6.313 -19.749 1.00 86.19 541 GLU A C 1
ATOM 4176 O O . GLU A 1 541 ? -1.296 -6.354 -19.851 1.00 86.19 541 GLU A O 1
ATOM 4181 N N . ASP A 1 542 ? -3.254 -5.307 -20.226 1.00 85.81 542 ASP A N 1
ATOM 4182 C CA . ASP A 1 542 ? -2.771 -4.151 -20.975 1.00 85.81 542 ASP A CA 1
ATOM 4183 C C . ASP A 1 542 ? -2.257 -3.008 -20.082 1.00 85.81 542 ASP A C 1
ATOM 4185 O O . ASP A 1 542 ? -1.672 -2.047 -20.592 1.00 85.81 542 ASP A O 1
ATOM 4189 N N . ALA A 1 543 ? -2.426 -3.113 -18.759 1.00 87.31 543 ALA A N 1
ATOM 4190 C CA . ALA A 1 543 ? -1.877 -2.159 -17.803 1.00 87.31 543 ALA A CA 1
ATOM 4191 C C . ALA A 1 543 ? -0.338 -2.181 -17.825 1.00 87.31 543 ALA A C 1
ATOM 4193 O O . ALA A 1 543 ? 0.289 -3.228 -17.680 1.00 87.31 543 ALA A O 1
ATOM 4194 N N . ASN A 1 544 ? 0.289 -1.017 -17.981 1.00 89.25 544 ASN A N 1
ATOM 4195 C CA . ASN A 1 544 ? 1.743 -0.884 -18.026 1.00 89.25 544 ASN A CA 1
ATOM 4196 C C . ASN A 1 544 ? 2.307 -0.617 -16.628 1.00 89.25 544 ASN A C 1
ATOM 4198 O O . ASN A 1 544 ? 1.812 0.250 -15.906 1.00 89.25 544 ASN A O 1
ATOM 4202 N N . VAL A 1 545 ? 3.380 -1.316 -16.274 1.00 89.44 545 VAL A N 1
ATOM 4203 C CA . VAL A 1 545 ? 4.085 -1.225 -14.989 1.00 89.44 545 VAL A CA 1
ATOM 4204 C C . VAL A 1 545 ? 5.569 -0.920 -15.215 1.00 89.44 545 VAL A C 1
ATOM 4206 O O . VAL A 1 545 ? 6.118 -1.197 -16.283 1.00 89.44 545 VAL A O 1
ATOM 4209 N N . LEU A 1 546 ? 6.216 -0.309 -14.218 1.00 86.88 546 LEU A N 1
ATOM 4210 C CA . LEU A 1 546 ? 7.633 0.074 -14.259 1.00 86.88 546 LEU A CA 1
ATOM 4211 C C . LEU A 1 546 ? 8.498 -0.931 -13.492 1.00 86.88 546 LEU A C 1
ATOM 4213 O O . LEU A 1 546 ? 8.638 -0.829 -12.269 1.00 86.88 546 LEU A O 1
ATOM 4217 N N . VAL A 1 547 ? 9.097 -1.861 -14.235 1.00 83.81 547 VAL A N 1
ATOM 4218 C CA . VAL A 1 547 ? 9.955 -2.945 -13.736 1.00 83.81 547 VAL A CA 1
ATOM 4219 C C . VAL A 1 547 ? 11.376 -2.716 -14.242 1.00 83.81 547 VAL A C 1
ATOM 4221 O O . VAL A 1 547 ? 11.566 -2.495 -15.434 1.00 83.81 547 VAL A O 1
ATOM 4224 N N . ASP A 1 548 ? 12.374 -2.723 -13.359 1.00 83.00 548 ASP A N 1
ATOM 4225 C CA . ASP A 1 548 ? 13.797 -2.573 -13.716 1.00 83.00 548 ASP A CA 1
ATOM 4226 C C . ASP A 1 548 ? 14.096 -1.350 -14.611 1.00 83.00 548 ASP A C 1
ATOM 4228 O O . ASP A 1 548 ? 14.920 -1.400 -15.524 1.00 83.00 548 ASP A O 1
ATOM 4232 N N . VAL A 1 549 ? 13.403 -0.230 -14.355 1.00 81.50 549 VAL A N 1
ATOM 4233 C CA . VAL A 1 549 ? 13.480 1.036 -15.126 1.00 81.50 549 VAL A CA 1
ATOM 4234 C C . VAL A 1 549 ? 12.871 0.943 -16.547 1.00 81.50 549 VAL A C 1
ATOM 4236 O O . VAL A 1 549 ? 12.792 1.946 -17.259 1.00 81.50 549 VAL A O 1
ATOM 4239 N N . GLN A 1 550 ? 12.335 -0.214 -16.942 1.00 83.62 550 GLN A N 1
ATOM 4240 C CA . GLN A 1 550 ? 11.593 -0.413 -18.188 1.00 83.62 550 GLN A CA 1
ATOM 4241 C C . GLN A 1 550 ? 10.076 -0.338 -17.971 1.00 83.62 550 GLN A C 1
ATOM 4243 O O . GLN A 1 550 ? 9.548 -0.741 -16.936 1.00 83.62 550 GLN A O 1
ATOM 4248 N N . LEU A 1 551 ? 9.364 0.189 -18.970 1.00 85.38 551 LEU A N 1
ATOM 4249 C CA . LEU A 1 551 ? 7.904 0.169 -19.009 1.00 85.38 551 LEU A CA 1
ATOM 4250 C C . LEU A 1 551 ? 7.454 -1.074 -19.783 1.00 85.38 551 LEU A C 1
ATOM 4252 O O . LEU A 1 551 ? 7.779 -1.211 -20.961 1.00 85.38 551 LEU A O 1
ATOM 4256 N N . VAL A 1 552 ? 6.704 -1.959 -19.129 1.00 88.62 552 VAL A N 1
ATOM 4257 C CA . VAL A 1 552 ? 6.232 -3.230 -19.702 1.00 88.62 552 VAL A CA 1
ATOM 4258 C C . VAL A 1 552 ? 4.746 -3.425 -19.419 1.00 88.62 552 VAL A C 1
ATOM 4260 O O . VAL A 1 552 ? 4.253 -2.997 -18.375 1.00 88.62 552 VAL A O 1
ATOM 4263 N N . LYS A 1 553 ? 4.018 -4.097 -20.317 1.00 90.12 553 LYS A N 1
ATOM 4264 C CA . LYS A 1 553 ? 2.657 -4.558 -20.014 1.00 90.12 553 LYS A CA 1
ATOM 4265 C C . LYS A 1 553 ? 2.710 -5.636 -18.939 1.00 90.12 553 LYS A C 1
ATOM 4267 O O . LYS A 1 553 ? 3.537 -6.545 -19.020 1.00 90.12 553 LYS A O 1
ATOM 4272 N N . ILE A 1 554 ? 1.810 -5.561 -17.964 1.00 85.94 554 ILE A N 1
ATOM 4273 C CA . ILE A 1 554 ? 1.745 -6.516 -16.859 1.00 85.94 554 ILE A CA 1
ATOM 4274 C C . ILE A 1 554 ? 1.490 -7.937 -17.377 1.00 85.94 554 ILE A C 1
ATOM 4276 O O . ILE A 1 554 ? 2.162 -8.859 -16.929 1.00 85.94 554 ILE A O 1
ATOM 4280 N N . GLY A 1 555 ? 0.625 -8.115 -18.383 1.00 84.19 555 GLY A N 1
ATOM 4281 C CA . GLY A 1 555 ? 0.376 -9.421 -18.994 1.00 84.19 555 GLY A CA 1
ATOM 4282 C C . GLY A 1 555 ? 1.642 -10.039 -19.589 1.00 84.19 555 GLY A C 1
ATOM 4283 O O . GLY A 1 555 ? 2.035 -11.141 -19.208 1.00 84.19 555 GLY A O 1
ATOM 4284 N N . ASP A 1 556 ? 2.322 -9.313 -20.479 1.00 87.50 556 ASP A N 1
ATOM 4285 C CA . ASP A 1 556 ? 3.563 -9.770 -21.120 1.00 87.50 556 ASP A CA 1
ATOM 4286 C C . ASP A 1 556 ? 4.668 -10.050 -20.091 1.00 87.50 556 ASP A C 1
ATOM 4288 O O . ASP A 1 556 ? 5.360 -11.070 -20.175 1.00 87.50 556 ASP A O 1
ATOM 4292 N N . PHE A 1 557 ? 4.804 -9.178 -19.086 1.00 86.25 557 PHE A N 1
ATOM 4293 C CA . PHE A 1 557 ? 5.777 -9.337 -18.011 1.00 86.25 557 PHE A CA 1
ATOM 4294 C C . PHE A 1 557 ? 5.513 -10.599 -17.186 1.00 86.25 557 PHE A C 1
ATOM 4296 O O . PHE A 1 557 ? 6.394 -11.451 -17.099 1.00 86.25 557 PHE A O 1
ATOM 4303 N N . VAL A 1 558 ? 4.301 -10.775 -16.647 1.00 75.12 558 VAL A N 1
ATOM 4304 C CA . VAL A 1 558 ? 3.947 -11.946 -15.827 1.00 75.12 558 VAL A CA 1
ATOM 4305 C C . VAL A 1 558 ? 4.070 -13.246 -16.628 1.00 75.12 558 VAL A C 1
ATOM 4307 O O . VAL A 1 558 ? 4.679 -14.202 -16.149 1.00 75.12 558 VAL A O 1
ATOM 4310 N N . ASN A 1 559 ? 3.592 -13.265 -17.878 1.00 80.38 559 ASN A N 1
ATOM 4311 C CA . ASN A 1 559 ? 3.710 -14.426 -18.769 1.00 80.38 559 ASN A CA 1
ATOM 4312 C C . ASN A 1 559 ? 5.172 -14.779 -19.120 1.00 80.38 559 ASN A C 1
ATOM 4314 O O . ASN A 1 559 ? 5.454 -15.930 -19.461 1.00 80.38 559 ASN A O 1
ATOM 4318 N N . THR A 1 560 ? 6.097 -13.814 -19.059 1.00 79.88 560 THR A N 1
ATOM 4319 C CA . THR A 1 560 ? 7.538 -14.038 -19.277 1.00 79.88 560 THR A CA 1
ATOM 4320 C C . THR A 1 560 ? 8.254 -14.413 -17.976 1.00 79.88 560 THR A C 1
ATOM 4322 O O . THR A 1 560 ? 9.137 -15.270 -17.998 1.00 79.88 560 THR A O 1
ATOM 4325 N N . TYR A 1 561 ? 7.859 -13.814 -16.849 1.00 68.19 561 TYR A N 1
ATOM 4326 C CA . TYR A 1 561 ? 8.391 -14.083 -15.512 1.00 68.19 561 TYR A CA 1
ATOM 4327 C C . TYR A 1 561 ? 8.140 -15.537 -15.099 1.00 68.19 561 TYR A C 1
ATOM 4329 O O . TYR A 1 561 ? 9.079 -16.238 -14.741 1.00 68.19 561 TYR A O 1
ATOM 4337 N N . GLN A 1 562 ? 6.914 -16.040 -15.299 1.00 60.44 562 GLN A N 1
ATOM 4338 C CA . GLN A 1 562 ? 6.530 -17.439 -15.035 1.00 60.44 562 GLN A CA 1
ATOM 4339 C C . GLN A 1 562 ? 7.335 -18.496 -15.826 1.00 60.44 562 GLN A C 1
ATOM 4341 O O . GLN A 1 562 ? 7.164 -19.687 -15.591 1.00 60.44 562 GLN A O 1
ATOM 4346 N N . ARG A 1 563 ? 8.199 -18.097 -16.773 1.00 57.56 563 ARG A N 1
ATOM 4347 C CA . ARG A 1 563 ? 9.021 -19.002 -17.601 1.00 57.56 563 ARG A CA 1
ATOM 4348 C C . ARG A 1 563 ? 10.508 -19.021 -17.220 1.00 57.56 563 ARG A C 1
ATOM 4350 O O . ARG A 1 563 ? 11.290 -19.637 -17.942 1.00 57.56 563 ARG A O 1
ATOM 4357 N N . LYS A 1 564 ? 10.929 -18.326 -16.154 1.00 54.22 564 LYS A N 1
ATOM 4358 C CA . LYS A 1 564 ? 12.331 -18.286 -15.694 1.00 54.22 564 LYS A CA 1
ATOM 4359 C C . LYS A 1 564 ? 12.419 -18.483 -14.179 1.00 54.22 564 LYS A C 1
ATOM 4361 O O . LYS A 1 564 ? 11.669 -17.860 -13.443 1.00 54.22 564 LYS A O 1
ATOM 4366 N N . SER A 1 565 ? 13.376 -19.295 -13.735 1.00 37.41 565 SER A N 1
ATOM 4367 C CA . SER A 1 565 ? 13.560 -19.697 -12.331 1.00 37.41 565 SER A CA 1
ATOM 4368 C C . SER A 1 565 ? 14.205 -18.642 -11.421 1.00 37.41 565 SER A C 1
ATOM 4370 O O . SER A 1 565 ? 13.917 -18.624 -10.232 1.00 37.41 565 SER A O 1
ATOM 4372 N N . ASP A 1 566 ? 15.059 -17.762 -11.957 1.00 47.62 566 ASP A N 1
ATOM 4373 C CA . ASP A 1 566 ? 16.004 -16.955 -11.157 1.00 47.62 566 ASP A CA 1
ATOM 4374 C C . ASP A 1 566 ? 15.862 -15.434 -11.370 1.00 47.62 566 ASP A C 1
ATOM 4376 O O . ASP A 1 566 ? 16.837 -14.733 -11.655 1.00 47.62 566 ASP A O 1
ATOM 4380 N N . TRP A 1 567 ? 14.641 -14.892 -11.293 1.00 57.50 567 TRP A N 1
ATOM 4381 C CA . TRP A 1 567 ? 14.385 -13.486 -11.643 1.00 57.50 567 TRP A CA 1
ATOM 4382 C C . TRP A 1 567 ? 14.198 -12.572 -10.419 1.00 57.50 567 TRP A C 1
ATOM 4384 O O . TRP A 1 567 ? 13.124 -12.511 -9.818 1.00 57.50 567 TRP A O 1
ATOM 4394 N N . GLN A 1 568 ? 15.238 -11.792 -10.100 1.00 64.94 568 GLN A N 1
ATOM 4395 C CA . GLN A 1 568 ? 15.142 -10.623 -9.215 1.00 64.94 568 GLN A CA 1
ATOM 4396 C C . GLN A 1 568 ? 14.860 -9.363 -10.044 1.00 64.94 568 GLN A C 1
ATOM 4398 O O . GLN A 1 568 ? 15.623 -9.063 -10.960 1.00 64.94 568 GLN A O 1
ATOM 4403 N N . SER A 1 569 ? 13.792 -8.640 -9.703 1.00 75.44 569 SER A N 1
ATOM 4404 C CA . SER A 1 569 ? 13.418 -7.357 -10.312 1.00 75.44 569 SER A CA 1
ATOM 4405 C C . SER A 1 569 ? 12.957 -6.364 -9.251 1.00 75.44 569 SER A C 1
ATOM 4407 O O . SER A 1 569 ? 12.373 -6.757 -8.240 1.00 75.44 569 SER A O 1
ATOM 4409 N N . ASP A 1 570 ? 13.146 -5.077 -9.521 1.00 81.69 570 ASP A N 1
ATOM 4410 C CA . ASP A 1 570 ? 12.667 -3.968 -8.699 1.00 81.69 570 ASP A CA 1
ATOM 4411 C C . ASP A 1 570 ? 11.505 -3.240 -9.387 1.00 81.69 570 ASP A C 1
ATOM 4413 O O . ASP A 1 570 ? 11.552 -2.907 -10.578 1.00 81.69 570 ASP A O 1
ATOM 4417 N N . LEU A 1 571 ? 10.450 -2.953 -8.622 1.00 83.94 571 LEU A N 1
ATOM 4418 C CA . LEU A 1 571 ? 9.287 -2.200 -9.086 1.00 83.94 571 LEU A CA 1
ATOM 4419 C C . LEU A 1 571 ? 9.267 -0.784 -8.531 1.00 83.94 571 LEU A C 1
ATOM 4421 O O . LEU A 1 571 ? 9.597 -0.550 -7.369 1.00 83.94 571 LEU A O 1
ATOM 4425 N N . HIS A 1 572 ? 8.790 0.150 -9.351 1.00 84.06 572 HIS A N 1
ATOM 4426 C CA . HIS A 1 572 ? 8.654 1.548 -8.957 1.00 84.06 572 HIS A CA 1
ATOM 4427 C C . HIS A 1 572 ? 7.279 1.840 -8.349 1.00 84.06 572 HIS A C 1
ATOM 4429 O O . HIS A 1 572 ? 6.228 1.500 -8.901 1.00 84.06 572 HIS A O 1
ATOM 4435 N N . THR A 1 573 ? 7.298 2.528 -7.213 1.00 85.25 573 THR A N 1
ATOM 4436 C CA . THR A 1 573 ? 6.125 2.885 -6.413 1.00 85.25 573 THR A CA 1
ATOM 4437 C C . THR A 1 573 ? 6.297 4.261 -5.765 1.00 85.25 573 THR A C 1
ATOM 4439 O O . THR A 1 573 ? 7.332 4.906 -5.932 1.00 85.25 573 THR A O 1
ATOM 4442 N N . LEU A 1 574 ? 5.285 4.733 -5.039 1.00 84.06 574 LEU A N 1
ATOM 4443 C CA . LEU A 1 574 ? 5.368 5.914 -4.184 1.00 84.06 574 LEU A CA 1
ATOM 4444 C C . LEU A 1 574 ? 5.431 5.469 -2.720 1.00 84.06 574 LEU A C 1
ATOM 4446 O O . LEU A 1 574 ? 4.598 4.682 -2.272 1.00 84.06 574 LEU A O 1
ATOM 4450 N N . ASN A 1 575 ? 6.410 5.984 -1.979 1.00 79.69 575 ASN A N 1
ATOM 4451 C CA . ASN A 1 575 ? 6.513 5.780 -0.532 1.00 79.69 575 ASN A CA 1
ATOM 4452 C C . ASN A 1 575 ? 5.598 6.748 0.253 1.00 79.69 575 ASN A C 1
ATOM 4454 O O . ASN A 1 575 ? 4.937 7.611 -0.328 1.00 79.69 575 ASN A O 1
ATOM 4458 N N . ASP A 1 576 ? 5.602 6.655 1.586 1.00 70.88 576 ASP A N 1
ATOM 4459 C CA . ASP A 1 576 ? 4.753 7.484 2.461 1.00 70.88 576 ASP A CA 1
ATOM 4460 C C . ASP A 1 576 ? 5.017 9.001 2.366 1.00 70.88 576 ASP A C 1
ATOM 4462 O O . ASP A 1 576 ? 4.131 9.799 2.678 1.00 70.88 576 ASP A O 1
ATOM 4466 N N . SER A 1 577 ? 6.204 9.424 1.906 1.00 72.81 577 SER A N 1
ATOM 4467 C CA . SER A 1 577 ? 6.513 10.838 1.631 1.00 72.81 577 SER A CA 1
ATOM 4468 C C . SER A 1 577 ? 6.141 11.282 0.209 1.00 72.81 577 SER A C 1
ATOM 4470 O O . SER A 1 577 ? 6.363 12.436 -0.161 1.00 72.81 577 SER A O 1
ATOM 4472 N N . GLY A 1 578 ? 5.545 10.397 -0.597 1.00 79.75 578 GLY A N 1
ATOM 4473 C CA . GLY A 1 578 ? 5.133 10.681 -1.970 1.00 79.75 578 GLY A CA 1
ATOM 4474 C C . GLY A 1 578 ? 6.302 10.837 -2.946 1.00 79.75 578 GLY A C 1
ATOM 4475 O O . GLY A 1 578 ? 6.155 11.484 -3.986 1.00 79.75 578 GLY A O 1
ATOM 4476 N N . ARG A 1 579 ? 7.470 10.284 -2.612 1.00 88.31 579 ARG A N 1
ATOM 4477 C CA . ARG A 1 579 ? 8.631 10.198 -3.503 1.00 88.31 579 ARG A CA 1
ATOM 4478 C C . ARG A 1 579 ? 8.625 8.869 -4.242 1.00 88.31 579 ARG A C 1
ATOM 4480 O O . ARG A 1 579 ? 8.141 7.864 -3.718 1.00 88.31 579 ARG A O 1
ATOM 4487 N N . LEU A 1 580 ? 9.179 8.870 -5.452 1.00 88.12 580 LEU A N 1
ATOM 4488 C CA . LEU A 1 580 ? 9.375 7.636 -6.201 1.00 88.12 580 LEU A CA 1
ATOM 4489 C C . LEU A 1 580 ? 10.394 6.761 -5.459 1.00 88.12 580 LEU A C 1
ATOM 4491 O O . LEU A 1 580 ? 11.490 7.215 -5.131 1.00 88.12 580 LEU A O 1
ATOM 4495 N N . ALA A 1 581 ? 10.014 5.519 -5.193 1.00 86.62 581 ALA A N 1
ATOM 4496 C CA . ALA A 1 581 ? 10.817 4.520 -4.507 1.00 86.62 581 ALA A CA 1
ATOM 4497 C C . ALA A 1 581 ? 10.824 3.212 -5.305 1.00 86.62 581 ALA A C 1
ATOM 4499 O O . ALA A 1 581 ? 9.954 2.980 -6.148 1.00 86.62 581 ALA A O 1
ATOM 4500 N N . GLN A 1 582 ? 11.802 2.359 -5.016 1.00 84.94 582 GLN A N 1
ATOM 4501 C CA . GLN A 1 582 ? 11.868 0.987 -5.508 1.00 84.94 582 GLN A CA 1
ATOM 4502 C C . GLN A 1 582 ? 11.571 0.023 -4.357 1.00 84.94 582 GLN A C 1
ATOM 4504 O O . GLN A 1 582 ? 11.960 0.285 -3.218 1.00 84.94 582 GLN A O 1
ATOM 4509 N N . SER A 1 583 ? 10.896 -1.085 -4.647 1.00 73.75 583 SER A N 1
ATOM 4510 C CA . SER A 1 583 ? 10.834 -2.248 -3.758 1.00 73.75 583 SER A CA 1
ATOM 4511 C C . SER A 1 583 ? 10.890 -3.519 -4.597 1.00 73.75 583 SER A C 1
ATOM 4513 O O . SER A 1 583 ? 10.425 -3.541 -5.743 1.00 73.75 583 SER A O 1
ATOM 4515 N N . LYS A 1 584 ? 11.479 -4.572 -4.027 1.00 72.88 584 LYS A N 1
ATOM 4516 C CA . LYS A 1 584 ? 11.703 -5.835 -4.729 1.00 72.88 584 LYS A CA 1
ATOM 4517 C C . LYS A 1 584 ? 10.383 -6.499 -5.083 1.00 72.88 584 LYS A C 1
ATOM 4519 O O . LYS A 1 584 ? 9.519 -6.661 -4.219 1.00 72.88 584 LYS A O 1
ATOM 4524 N N . LEU A 1 585 ? 10.264 -6.938 -6.334 1.00 63.38 585 LEU A N 1
ATOM 4525 C CA . LEU A 1 585 ? 9.211 -7.843 -6.769 1.00 63.38 585 LEU A CA 1
ATOM 4526 C C . LEU A 1 585 ? 9.362 -9.168 -6.019 1.00 63.38 585 LEU A C 1
ATOM 4528 O O . LEU A 1 585 ? 10.370 -9.857 -6.156 1.00 63.38 585 LEU A O 1
ATOM 4532 N N . LEU A 1 586 ? 8.346 -9.514 -5.234 1.00 56.09 586 LEU A N 1
ATOM 4533 C CA . LEU A 1 586 ? 8.250 -10.810 -4.571 1.00 56.09 586 LEU A CA 1
ATOM 4534 C C . LEU A 1 586 ? 7.580 -11.854 -5.452 1.00 56.09 586 LEU A C 1
ATOM 4536 O O . LEU A 1 586 ? 7.963 -13.018 -5.403 1.00 56.09 586 LEU A O 1
ATOM 4540 N N . GLY A 1 587 ? 6.568 -11.462 -6.224 1.00 53.97 587 GLY A N 1
ATOM 4541 C CA . GLY A 1 587 ? 5.869 -12.392 -7.098 1.00 53.97 587 GLY A CA 1
ATOM 4542 C C . GLY A 1 587 ? 4.812 -11.754 -7.974 1.00 53.97 587 GLY A C 1
ATOM 4543 O O . GLY A 1 587 ? 4.395 -10.608 -7.782 1.00 53.97 587 GLY A O 1
ATOM 4544 N N . VAL A 1 588 ? 4.384 -12.551 -8.942 1.00 61.41 588 VAL A N 1
ATOM 4545 C CA . VAL A 1 588 ? 3.459 -12.179 -10.005 1.00 61.41 588 VAL A CA 1
ATOM 4546 C C . VAL A 1 588 ? 2.185 -13.010 -9.914 1.00 61.41 588 VAL A C 1
ATOM 4548 O O . VAL A 1 588 ? 2.231 -14.200 -9.610 1.00 61.41 588 VAL A O 1
ATOM 4551 N N . HIS A 1 589 ? 1.047 -12.390 -10.207 1.00 57.00 589 HIS A N 1
ATOM 4552 C CA . HIS A 1 589 ? -0.268 -13.026 -10.136 1.00 57.00 589 HIS A CA 1
ATOM 4553 C C . HIS A 1 589 ? -0.911 -13.026 -11.517 1.00 57.00 589 HIS A C 1
ATOM 4555 O O . HIS A 1 589 ? -0.814 -12.032 -12.238 1.00 57.00 589 HIS A O 1
ATOM 4561 N N . LYS A 1 590 ? -1.598 -14.118 -11.859 1.00 69.00 590 LYS A N 1
ATOM 4562 C CA . LYS A 1 590 ? -2.395 -14.264 -13.080 1.00 69.00 590 LYS A CA 1
ATOM 4563 C C . LYS A 1 590 ? -3.638 -15.090 -12.755 1.00 69.00 590 LYS A C 1
ATOM 4565 O O . LYS A 1 590 ? -3.529 -16.283 -12.498 1.00 69.00 590 LYS A O 1
ATOM 4570 N N . ASN A 1 591 ? -4.800 -14.452 -12.785 1.00 56.25 591 ASN A N 1
ATOM 4571 C CA . ASN A 1 591 ? -6.097 -15.027 -12.433 1.00 56.25 591 ASN A CA 1
ATOM 4572 C C . ASN A 1 591 ? -7.080 -14.870 -13.605 1.00 56.25 591 ASN A C 1
ATOM 4574 O O . ASN A 1 591 ? -6.894 -13.958 -14.410 1.00 56.25 591 ASN A O 1
ATOM 4578 N N . PRO A 1 592 ? -8.118 -15.712 -13.742 1.00 58.50 592 PRO A N 1
ATOM 4579 C CA . PRO A 1 592 ? -9.147 -15.527 -14.767 1.00 58.50 592 PRO A CA 1
ATOM 4580 C C . PRO A 1 592 ? -9.837 -14.162 -14.640 1.00 58.50 592 PRO A C 1
ATOM 4582 O O . PRO A 1 592 ? -10.132 -13.708 -13.533 1.00 58.50 592 PRO A O 1
ATOM 4585 N N . ALA A 1 593 ? -10.096 -13.495 -15.764 1.00 61.50 593 ALA A N 1
ATOM 4586 C CA . ALA A 1 593 ? -10.764 -12.197 -15.756 1.00 61.50 593 ALA A CA 1
ATOM 4587 C C . ALA A 1 593 ? -12.269 -12.334 -15.432 1.00 61.50 593 ALA A C 1
ATOM 4589 O O . ALA A 1 593 ? -12.950 -13.152 -16.056 1.00 61.50 593 ALA A O 1
ATOM 4590 N N . PRO A 1 594 ? -12.833 -11.528 -14.510 1.00 63.47 594 PRO A N 1
ATOM 4591 C CA . PRO A 1 594 ? -14.265 -11.559 -14.214 1.00 63.47 594 PRO A CA 1
ATOM 4592 C C . PRO A 1 594 ? -15.111 -11.047 -15.392 1.00 63.47 594 PRO A C 1
ATOM 4594 O O . PRO A 1 594 ? -14.617 -10.352 -16.283 1.00 63.47 594 PRO A O 1
ATOM 4597 N N . GLU A 1 595 ? -16.419 -11.333 -15.376 1.00 78.31 595 GLU A N 1
ATOM 4598 C CA . GLU A 1 595 ? -17.360 -10.810 -16.382 1.00 78.31 595 GLU A CA 1
ATOM 4599 C C . GLU A 1 595 ? -17.490 -9.279 -16.359 1.00 78.31 595 GLU A C 1
ATOM 4601 O O . GLU A 1 595 ? -17.822 -8.674 -17.379 1.00 78.31 595 GLU A O 1
ATOM 4606 N N . GLU A 1 596 ? -17.244 -8.650 -15.209 1.00 80.81 596 GLU A N 1
ATOM 4607 C CA . GLU A 1 596 ? -17.385 -7.211 -15.000 1.00 80.81 596 GLU A CA 1
ATOM 4608 C C . GLU A 1 596 ? -16.101 -6.603 -14.425 1.00 80.81 596 GLU A C 1
ATOM 4610 O O . GLU A 1 596 ? -15.541 -7.083 -13.438 1.00 80.81 596 GLU A O 1
ATOM 4615 N N . LEU A 1 597 ? -15.669 -5.501 -15.031 1.00 88.12 597 LEU A N 1
ATOM 4616 C CA . LEU A 1 597 ? -14.489 -4.722 -14.665 1.00 88.12 597 LEU A CA 1
ATOM 4617 C C . LEU A 1 597 ? -14.892 -3.257 -14.451 1.00 88.12 597 LEU A C 1
ATOM 4619 O O . LEU A 1 597 ? -15.972 -2.828 -14.862 1.00 88.12 597 LEU A O 1
ATOM 4623 N N . ILE A 1 598 ? -14.013 -2.475 -13.832 1.00 92.69 598 ILE A N 1
ATOM 4624 C CA . ILE A 1 598 ? -14.123 -1.016 -13.780 1.00 92.69 598 ILE A CA 1
ATOM 4625 C C . ILE A 1 598 ? -13.086 -0.425 -14.729 1.00 92.69 598 ILE A C 1
ATOM 4627 O O . ILE A 1 598 ? -11.926 -0.831 -14.704 1.00 92.69 598 ILE A O 1
ATOM 4631 N N . HIS A 1 599 ? -13.500 0.537 -15.546 1.00 95.88 599 HIS A N 1
ATOM 4632 C CA . HIS A 1 599 ? -12.628 1.368 -16.365 1.00 95.88 599 HIS A CA 1
ATOM 4633 C C . HIS A 1 599 ? -12.650 2.804 -15.831 1.00 95.88 599 HIS A C 1
ATOM 4635 O O . HIS A 1 599 ? -13.719 3.350 -15.538 1.00 95.88 599 HIS A O 1
ATOM 4641 N N . ILE A 1 600 ? -11.470 3.411 -15.694 1.00 96.06 600 ILE A N 1
ATOM 4642 C CA . ILE A 1 600 ? -11.302 4.799 -15.253 1.00 96.06 600 ILE A CA 1
ATOM 4643 C C . ILE A 1 600 ? -10.553 5.613 -16.306 1.00 96.06 600 ILE A C 1
ATOM 4645 O O . ILE A 1 600 ? -9.545 5.155 -16.840 1.00 96.06 600 ILE A O 1
ATOM 4649 N N . GLU A 1 601 ? -11.012 6.843 -16.546 1.00 95.56 601 GLU A N 1
ATOM 4650 C CA . GLU A 1 601 ? -10.298 7.856 -17.333 1.00 95.56 601 GLU A CA 1
ATOM 4651 C C . GLU A 1 601 ? -10.042 9.103 -16.476 1.00 95.56 601 GLU A C 1
ATOM 4653 O O . GLU A 1 601 ? -10.906 9.528 -15.698 1.00 95.56 601 GLU A O 1
ATOM 4658 N N . THR A 1 602 ? -8.877 9.730 -16.641 1.00 95.38 602 THR A N 1
ATOM 4659 C CA . THR A 1 602 ? -8.502 10.961 -15.932 1.00 95.38 602 THR A CA 1
ATOM 4660 C C . THR A 1 602 ? -8.395 12.180 -16.846 1.00 95.38 602 THR A C 1
ATOM 4662 O O . THR A 1 602 ? -8.258 12.089 -18.064 1.00 95.38 602 THR A O 1
ATOM 4665 N N . LYS A 1 603 ? -8.350 13.365 -16.233 1.00 93.31 603 LYS A N 1
ATOM 4666 C CA . LYS A 1 603 ? -8.211 14.656 -16.906 1.00 93.31 603 LYS A CA 1
ATOM 4667 C C . LYS A 1 603 ? -6.872 14.839 -17.630 1.00 93.31 603 LYS A C 1
ATOM 4669 O O . LYS A 1 603 ? -6.829 15.600 -18.598 1.00 93.31 603 LYS A O 1
ATOM 4674 N N . SER A 1 604 ? -5.790 14.173 -17.210 1.00 91.56 604 SER A N 1
ATOM 4675 C CA . SER A 1 604 ? -4.568 14.120 -18.033 1.00 91.56 604 SER A CA 1
ATOM 4676 C C . SER A 1 604 ? -4.624 13.073 -19.154 1.00 91.56 604 SER A C 1
ATOM 4678 O O . SER A 1 604 ? -3.721 13.041 -19.987 1.00 91.56 604 SER A O 1
ATOM 4680 N N . GLY A 1 605 ? -5.686 12.270 -19.239 1.00 90.44 605 GLY A N 1
ATOM 4681 C CA . GLY A 1 605 ? -5.838 11.202 -20.226 1.00 90.44 605 GLY A CA 1
ATOM 4682 C C . GLY A 1 605 ? -5.121 9.907 -19.838 1.00 90.44 605 GLY A C 1
ATOM 4683 O O . GLY A 1 605 ? -4.732 9.152 -20.726 1.00 90.44 605 GLY A O 1
ATOM 4684 N N . LEU A 1 606 ? -4.914 9.662 -18.535 1.00 92.50 606 LEU A N 1
ATOM 4685 C CA . LEU A 1 606 ? -4.556 8.328 -18.053 1.00 92.50 606 LEU A CA 1
ATOM 4686 C C . LEU A 1 606 ? -5.806 7.453 -18.050 1.00 92.50 606 LEU A C 1
ATOM 4688 O O . LEU A 1 606 ? -6.899 7.915 -17.719 1.00 92.50 606 LEU A O 1
ATOM 4692 N N . GLU A 1 607 ? -5.618 6.185 -18.383 1.00 93.38 607 GLU A N 1
ATOM 4693 C CA . GLU A 1 607 ? -6.671 5.179 -18.432 1.00 93.38 607 GLU A CA 1
ATOM 4694 C C . GLU A 1 607 ? -6.195 3.925 -17.695 1.00 93.38 607 GLU A C 1
ATOM 4696 O O . GLU A 1 607 ? -5.019 3.561 -17.788 1.00 93.38 607 GLU A O 1
ATOM 4701 N N . LEU A 1 608 ? -7.083 3.250 -16.968 1.00 93.94 608 LEU A N 1
ATOM 4702 C CA . LEU A 1 608 ? -6.793 1.961 -16.335 1.00 93.94 608 LEU A CA 1
ATOM 4703 C C . LEU A 1 608 ? -8.071 1.124 -16.251 1.00 93.94 608 LEU A C 1
ATOM 4705 O O . LEU A 1 608 ? -9.149 1.658 -15.990 1.00 93.94 608 LEU A O 1
ATOM 4709 N N . THR A 1 609 ? -7.939 -0.187 -16.446 1.00 93.94 609 THR A N 1
ATOM 4710 C CA . THR A 1 609 ? -9.029 -1.150 -16.267 1.00 93.94 609 THR A CA 1
ATOM 4711 C C . THR A 1 609 ? -8.618 -2.167 -15.200 1.00 93.94 609 THR A C 1
ATOM 4713 O O . THR A 1 609 ? -7.487 -2.654 -15.186 1.00 93.94 609 THR A O 1
ATOM 4716 N N . LEU A 1 610 ? -9.505 -2.428 -14.241 1.00 90.19 610 LEU A N 1
ATOM 4717 C CA . LEU A 1 610 ? -9.193 -3.175 -13.020 1.00 90.19 610 LEU A CA 1
ATOM 4718 C C . LEU A 1 610 ? -10.428 -3.885 -12.448 1.00 90.19 610 LEU A C 1
ATOM 4720 O O . LEU A 1 610 ? -11.563 -3.553 -12.800 1.00 90.19 610 LEU A O 1
ATOM 4724 N N . THR A 1 611 ? -10.227 -4.884 -11.582 1.00 76.06 611 THR A N 1
ATOM 4725 C CA . THR A 1 611 ? -11.354 -5.571 -10.933 1.00 76.06 611 THR A CA 1
ATOM 4726 C C . THR A 1 611 ? -12.066 -4.629 -9.948 1.00 76.06 611 THR A C 1
ATOM 4728 O O . THR A 1 611 ? -11.405 -3.793 -9.328 1.00 76.06 611 THR A O 1
ATOM 4731 N N . PRO A 1 612 ? -13.398 -4.741 -9.756 1.00 75.06 612 PRO A N 1
ATOM 4732 C CA . PRO A 1 612 ? -14.179 -3.808 -8.927 1.00 75.06 612 PRO A CA 1
ATOM 4733 C C . PRO A 1 612 ? -13.627 -3.563 -7.515 1.00 75.06 612 PRO A C 1
ATOM 4735 O O . PRO A 1 612 ? -13.647 -2.444 -7.012 1.00 75.06 612 PRO A O 1
ATOM 4738 N N . ASN A 1 613 ? -13.076 -4.607 -6.901 1.00 58.41 613 ASN A N 1
ATOM 4739 C CA . ASN A 1 613 ? -12.513 -4.615 -5.553 1.00 58.41 613 ASN A CA 1
ATOM 4740 C C . ASN A 1 613 ? -11.058 -4.113 -5.442 1.00 58.41 613 ASN A C 1
ATOM 4742 O O . ASN A 1 613 ? -10.546 -4.038 -4.326 1.00 58.41 613 ASN A O 1
ATOM 4746 N N . HIS A 1 614 ? -10.375 -3.801 -6.546 1.00 69.94 614 HIS A N 1
ATOM 4747 C CA . HIS A 1 614 ? -8.971 -3.384 -6.519 1.00 69.94 614 HIS A CA 1
ATOM 4748 C C . HIS A 1 614 ? -8.848 -1.917 -6.057 1.00 69.94 614 HIS A C 1
ATOM 4750 O O . HIS A 1 614 ? -9.616 -1.058 -6.493 1.00 69.94 614 HIS A O 1
ATOM 4756 N N . GLU A 1 615 ? -7.917 -1.618 -5.144 1.00 80.56 615 GLU A N 1
ATOM 4757 C CA . GLU A 1 615 ? -7.823 -0.302 -4.490 1.00 80.56 615 GLU A CA 1
ATOM 4758 C C . GLU A 1 615 ? -6.861 0.668 -5.200 1.00 80.56 615 GLU A C 1
ATOM 4760 O O . GLU A 1 615 ? -5.727 0.321 -5.537 1.00 80.56 615 GLU A O 1
ATOM 4765 N N . VAL A 1 616 ? -7.305 1.919 -5.353 1.00 89.50 616 VAL A N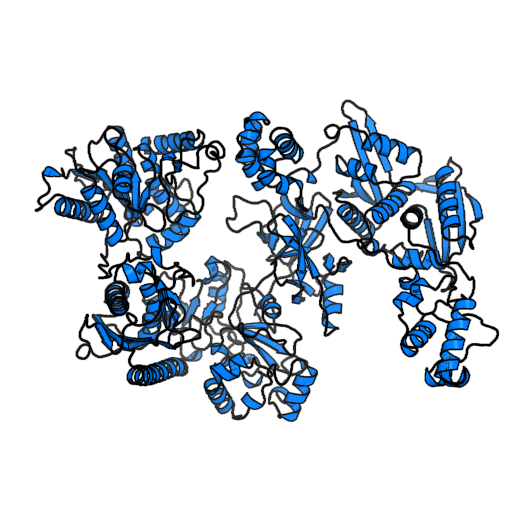 1
ATOM 4766 C CA . VAL A 1 616 ? -6.594 3.051 -5.972 1.00 89.50 616 VAL A CA 1
ATOM 4767 C C . VAL A 1 616 ? -6.417 4.170 -4.938 1.00 89.50 616 VAL A C 1
ATOM 4769 O O . VAL A 1 616 ? -7.310 4.410 -4.124 1.00 89.50 616 VAL A O 1
ATOM 4772 N N . ALA A 1 617 ? -5.283 4.876 -4.945 1.00 90.88 617 ALA A N 1
ATOM 4773 C CA . ALA A 1 617 ? -5.046 6.002 -4.037 1.00 90.88 617 ALA A CA 1
ATOM 4774 C C . ALA A 1 617 ? -5.748 7.294 -4.506 1.00 90.88 617 ALA A C 1
ATOM 4776 O O . ALA A 1 617 ? -5.533 7.752 -5.628 1.00 90.88 617 ALA A O 1
ATOM 4777 N N . VAL A 1 618 ? -6.526 7.934 -3.624 1.00 91.00 618 VAL A N 1
ATOM 4778 C CA . VAL A 1 618 ? -7.352 9.132 -3.873 1.00 91.00 618 VAL A CA 1
ATOM 4779 C C . VAL A 1 618 ? -7.292 10.126 -2.695 1.00 91.00 618 VAL A C 1
ATOM 4781 O O . VAL A 1 618 ? -7.319 9.744 -1.527 1.00 91.00 618 VAL A O 1
ATOM 4784 N N . ASP A 1 619 ? -7.272 11.435 -2.974 1.00 88.06 619 ASP A N 1
ATOM 4785 C CA . ASP A 1 619 ? -7.304 12.535 -1.984 1.00 88.06 619 ASP A CA 1
ATOM 4786 C C . ASP A 1 619 ? -8.711 12.746 -1.360 1.00 88.06 619 ASP A C 1
ATOM 4788 O O . ASP A 1 619 ? -9.277 13.842 -1.379 1.00 88.06 619 ASP A O 1
ATOM 4792 N N . ARG A 1 620 ? -9.291 11.682 -0.778 1.00 76.62 620 ARG A N 1
ATOM 4793 C CA . ARG A 1 620 ? -10.579 11.676 -0.040 1.00 76.62 620 ARG A CA 1
ATOM 4794 C C . ARG A 1 620 ? -10.411 11.811 1.490 1.00 76.62 620 ARG A C 1
ATOM 4796 O O . ARG A 1 620 ? -11.215 11.293 2.273 1.00 76.62 620 ARG A O 1
ATOM 4803 N N . TRP A 1 621 ? -9.363 12.500 1.954 1.00 56.69 621 TRP A N 1
ATOM 4804 C CA . TRP A 1 621 ? -9.001 12.527 3.380 1.00 56.69 621 TRP A CA 1
ATOM 4805 C C . TRP A 1 621 ? -9.989 13.336 4.242 1.00 56.69 621 TRP A C 1
ATOM 4807 O O . TRP A 1 621 ? -9.838 14.537 4.448 1.00 56.69 621 TRP A O 1
ATOM 4817 N N . GLY A 1 622 ? -11.011 12.657 4.760 1.00 49.16 622 GLY A N 1
ATOM 4818 C CA . GLY A 1 622 ? -12.072 13.247 5.581 1.00 49.16 622 GLY A CA 1
ATOM 4819 C C . GLY A 1 622 ? -13.375 12.443 5.600 1.00 49.16 622 GLY A C 1
ATOM 4820 O O . GLY A 1 622 ? -14.166 12.633 6.514 1.00 49.16 622 GLY A O 1
ATOM 4821 N N . GLN A 1 623 ? -13.588 11.534 4.637 1.00 39.00 623 GLN A N 1
ATOM 4822 C CA . GLN A 1 623 ? -14.773 10.657 4.606 1.00 39.00 623 GLN A CA 1
ATOM 4823 C C . GLN A 1 623 ? -14.472 9.185 4.932 1.00 39.00 623 GLN A C 1
ATOM 4825 O O . GLN A 1 623 ? -15.312 8.534 5.542 1.00 39.00 623 GLN A O 1
ATOM 4830 N N . ASN A 1 624 ? -13.282 8.671 4.589 1.00 34.41 624 ASN A N 1
ATOM 4831 C CA . ASN A 1 624 ? -13.031 7.220 4.608 1.00 34.41 624 ASN A CA 1
ATOM 4832 C C . ASN A 1 624 ? -12.221 6.679 5.801 1.00 34.41 624 ASN A C 1
ATOM 4834 O O . ASN A 1 624 ? -12.138 5.470 5.939 1.00 34.41 624 ASN A O 1
ATOM 4838 N N . GLY A 1 625 ? -11.595 7.506 6.647 1.00 36.78 625 GLY A N 1
ATOM 4839 C CA . GLY A 1 625 ? -10.936 7.066 7.898 1.00 36.78 625 GLY A CA 1
ATOM 4840 C C . GLY A 1 625 ? -9.750 6.074 7.814 1.00 36.78 625 GLY A C 1
ATOM 4841 O O . GLY A 1 625 ? -9.077 5.894 8.825 1.00 36.78 625 GLY A O 1
ATOM 4842 N N . HIS A 1 626 ? -9.470 5.468 6.653 1.00 39.69 626 HIS A N 1
ATOM 4843 C CA . HIS A 1 626 ? -8.603 4.285 6.497 1.00 39.69 626 HIS A CA 1
ATOM 4844 C C . HIS A 1 626 ? -7.386 4.477 5.564 1.00 39.69 626 HIS A C 1
ATOM 4846 O O . HIS A 1 626 ? -6.689 3.515 5.252 1.00 39.69 626 HIS A O 1
ATOM 4852 N N . GLY A 1 627 ? -7.094 5.705 5.124 1.00 58.91 627 GLY A N 1
ATOM 4853 C CA . GLY A 1 627 ? -5.964 6.009 4.234 1.00 58.91 627 GLY A CA 1
ATOM 4854 C C . GLY A 1 627 ? -6.389 6.713 2.940 1.00 58.91 627 GLY A C 1
ATOM 4855 O O . GLY A 1 627 ? -7.505 7.232 2.877 1.00 58.91 627 GLY A O 1
ATOM 4856 N N . PRO A 1 628 ? -5.517 6.754 1.912 1.00 75.50 628 PRO A N 1
ATOM 4857 C CA . PRO A 1 628 ? -5.874 7.270 0.591 1.00 75.50 628 PRO A CA 1
ATOM 4858 C C . PRO A 1 628 ? -6.615 6.226 -0.260 1.00 75.50 628 PRO A C 1
ATOM 4860 O O . PRO A 1 628 ? -7.139 6.568 -1.310 1.00 75.50 628 PRO A O 1
ATOM 4863 N N . TRP A 1 629 ? -6.629 4.958 0.150 1.00 82.00 629 TRP A N 1
ATOM 4864 C CA . TRP A 1 629 ? -7.118 3.842 -0.655 1.00 82.00 629 TRP A CA 1
ATOM 4865 C C . TRP A 1 629 ? -8.650 3.829 -0.774 1.00 82.00 629 TRP A C 1
ATOM 4867 O O . TRP A 1 629 ? -9.368 4.026 0.209 1.00 82.00 629 TRP A O 1
ATOM 4877 N N . VAL A 1 630 ? -9.138 3.630 -2.000 1.00 84.06 630 VAL A N 1
ATOM 4878 C CA . VAL A 1 630 ? -10.558 3.547 -2.372 1.00 84.06 630 VAL A CA 1
ATOM 4879 C C . VAL A 1 630 ? -10.710 2.433 -3.408 1.00 84.06 630 VAL A C 1
ATOM 4881 O O . VAL A 1 630 ? -9.913 2.363 -4.344 1.00 84.06 630 VAL A O 1
ATOM 4884 N N . ARG A 1 631 ? -11.718 1.565 -3.270 1.00 78.81 631 ARG A N 1
ATOM 4885 C CA . ARG A 1 631 ? -12.006 0.518 -4.268 1.00 78.81 631 ARG A CA 1
ATOM 4886 C C . ARG A 1 631 ? -12.399 1.123 -5.613 1.00 78.81 631 ARG A C 1
ATOM 4888 O O . ARG A 1 631 ? -13.072 2.152 -5.645 1.00 78.81 631 ARG A O 1
ATOM 4895 N N . ALA A 1 632 ? -12.055 0.452 -6.710 1.00 83.06 632 ALA A N 1
ATOM 4896 C CA . ALA A 1 632 ? -12.396 0.889 -8.061 1.00 83.06 632 ALA A CA 1
ATOM 4897 C C . ALA A 1 632 ? -13.905 1.138 -8.250 1.00 83.06 632 ALA A C 1
ATOM 4899 O O . ALA A 1 632 ? -14.289 2.136 -8.857 1.00 83.06 632 ALA A O 1
ATOM 4900 N N . ASP A 1 633 ? -14.764 0.290 -7.676 1.00 82.06 633 ASP A N 1
ATOM 4901 C CA . ASP A 1 633 ? -16.226 0.441 -7.722 1.00 82.06 633 ASP A CA 1
ATOM 4902 C C . ASP A 1 633 ? -16.811 1.527 -6.794 1.00 82.06 633 ASP A C 1
ATOM 4904 O O . ASP A 1 633 ? -17.991 1.862 -6.903 1.00 82.06 633 ASP A O 1
ATOM 4908 N N . GLU A 1 634 ? -15.991 2.140 -5.936 1.00 85.25 634 GLU A N 1
ATOM 4909 C CA . GLU A 1 634 ? -16.351 3.282 -5.082 1.00 85.25 634 GLU A CA 1
ATOM 4910 C C . GLU A 1 634 ? -15.811 4.633 -5.601 1.00 85.25 634 GLU A C 1
ATOM 4912 O O . GLU A 1 634 ? -16.092 5.697 -5.014 1.00 85.25 634 GLU A O 1
ATOM 4917 N N . LEU A 1 635 ? -15.033 4.609 -6.690 1.00 91.69 635 LEU A N 1
ATOM 4918 C CA . LEU A 1 635 ? -14.544 5.798 -7.387 1.00 91.69 635 LEU A CA 1
ATOM 4919 C C . LEU A 1 635 ? -15.702 6.564 -8.037 1.00 91.69 635 LEU A C 1
ATOM 4921 O O . LEU A 1 635 ? -16.724 6.004 -8.434 1.00 91.69 635 LEU A O 1
ATOM 4925 N N . ARG A 1 636 ? -15.554 7.886 -8.123 1.00 92.62 636 ARG A N 1
ATOM 4926 C CA . ARG A 1 636 ? -16.549 8.809 -8.679 1.00 92.62 636 ARG A CA 1
ATOM 4927 C C . ARG A 1 636 ? -15.864 9.835 -9.572 1.00 92.62 636 ARG A C 1
ATOM 4929 O O . ARG A 1 636 ? -14.736 10.249 -9.315 1.00 92.62 636 ARG A O 1
ATOM 4936 N N . GLU A 1 637 ? -16.577 10.308 -10.585 1.00 95.06 637 GLU A N 1
ATOM 4937 C CA . GLU A 1 637 ? -16.138 11.469 -11.362 1.00 95.06 637 GLU A CA 1
ATOM 4938 C C . GLU A 1 637 ? -15.902 12.679 -10.440 1.00 95.06 637 GLU A C 1
ATOM 4940 O O . GLU A 1 637 ? -16.672 12.944 -9.513 1.00 95.06 637 GLU A O 1
ATOM 4945 N N . GLY A 1 638 ? -14.808 13.404 -10.675 1.00 91.75 638 GLY A N 1
ATOM 4946 C CA . GLY A 1 638 ? -14.351 14.503 -9.821 1.00 91.75 638 GLY A CA 1
ATOM 4947 C C . GLY A 1 638 ? -13.437 14.095 -8.656 1.00 91.75 638 GLY A C 1
ATOM 4948 O O . GLY A 1 638 ? -12.818 14.981 -8.058 1.00 91.75 638 GLY A O 1
ATOM 4949 N N . ASP A 1 639 ? -13.289 12.797 -8.359 1.00 91.69 639 ASP A N 1
ATOM 4950 C CA . ASP A 1 639 ? -12.239 12.308 -7.458 1.00 91.69 639 ASP A CA 1
ATOM 4951 C C . ASP A 1 639 ? -10.847 12.692 -7.962 1.00 91.69 639 ASP A C 1
ATOM 4953 O O . ASP A 1 639 ? -10.628 12.903 -9.154 1.00 91.69 639 ASP A O 1
ATOM 4957 N N . ARG A 1 640 ? -9.882 12.761 -7.045 1.00 91.81 640 ARG A N 1
ATOM 4958 C CA . ARG A 1 640 ? -8.497 13.125 -7.352 1.00 91.81 640 ARG A CA 1
ATOM 4959 C C . ARG A 1 640 ? -7.556 12.002 -6.966 1.00 91.81 640 ARG A C 1
ATOM 4961 O O . ARG A 1 640 ? -7.206 11.890 -5.792 1.00 91.81 640 ARG A O 1
ATOM 4968 N N . LEU A 1 641 ? -7.184 11.175 -7.936 1.00 93.44 641 LEU A N 1
ATOM 4969 C CA . LEU A 1 641 ? -6.267 10.065 -7.710 1.00 93.44 641 LEU A CA 1
ATOM 4970 C C . LEU A 1 641 ? -4.808 10.532 -7.661 1.00 93.44 641 LEU A C 1
ATOM 4972 O O . LEU A 1 641 ? -4.447 11.564 -8.235 1.00 93.44 641 LEU A O 1
ATOM 4976 N N . TYR A 1 642 ? -3.976 9.775 -6.953 1.00 93.38 642 TYR A N 1
ATOM 4977 C CA . TYR A 1 642 ? -2.533 9.982 -6.921 1.00 93.38 642 TYR A CA 1
ATOM 4978 C C . TYR A 1 642 ? -1.912 9.335 -8.164 1.00 93.38 642 TYR A C 1
ATOM 4980 O O . TYR A 1 642 ? -1.995 8.121 -8.362 1.00 93.38 642 TYR A O 1
ATOM 4988 N N . ALA A 1 643 ? -1.283 10.158 -9.002 1.00 93.56 643 ALA A N 1
ATOM 4989 C CA . ALA A 1 643 ? -0.598 9.724 -10.215 1.00 93.56 643 ALA A CA 1
ATOM 4990 C C . ALA A 1 643 ? 0.844 10.246 -10.260 1.00 93.56 643 ALA A C 1
ATOM 4992 O O . ALA A 1 643 ? 1.159 11.299 -9.708 1.00 93.56 643 ALA A O 1
ATOM 4993 N N . ALA A 1 644 ? 1.733 9.537 -10.955 1.00 92.19 644 ALA A N 1
ATOM 4994 C CA . ALA A 1 644 ? 3.137 9.915 -11.089 1.00 92.19 644 ALA A CA 1
ATOM 4995 C C . ALA A 1 644 ? 3.308 11.231 -11.876 1.00 92.19 644 ALA A C 1
ATOM 4997 O O . ALA A 1 644 ? 2.824 11.370 -13.008 1.00 92.19 644 ALA A O 1
ATOM 4998 N N . ARG A 1 645 ? 4.030 12.187 -11.281 1.00 91.25 645 ARG A N 1
ATOM 4999 C CA . ARG A 1 645 ? 4.379 13.505 -11.838 1.00 91.25 645 ARG A CA 1
ATOM 5000 C C . ARG A 1 645 ? 5.766 13.508 -12.467 1.00 91.25 645 ARG A C 1
ATOM 5002 O O . ARG A 1 645 ? 5.906 13.960 -13.601 1.00 91.25 645 ARG A O 1
ATOM 5009 N N . HIS A 1 646 ? 6.769 13.009 -11.741 1.00 90.81 646 HIS A N 1
ATOM 5010 C CA . HIS A 1 646 ? 8.146 12.879 -12.221 1.00 90.81 646 HIS A CA 1
ATOM 5011 C C . HIS A 1 646 ? 8.629 11.451 -11.988 1.00 90.81 646 HIS A C 1
ATOM 5013 O O . HIS A 1 646 ? 8.792 11.009 -10.856 1.00 90.81 646 HIS A O 1
ATOM 5019 N N . LEU A 1 647 ? 8.881 10.726 -13.075 1.00 89.44 647 LEU A N 1
ATOM 5020 C CA . LEU A 1 647 ? 9.572 9.445 -13.011 1.00 89.44 647 LEU A CA 1
ATOM 5021 C C . LEU A 1 647 ? 11.078 9.703 -12.911 1.00 89.44 647 LEU A C 1
ATOM 5023 O O . LEU A 1 647 ? 11.749 9.839 -13.934 1.00 89.44 647 LEU A O 1
ATOM 5027 N N . ARG A 1 648 ? 11.608 9.815 -11.691 1.00 85.44 648 ARG A N 1
ATOM 5028 C CA . ARG A 1 648 ? 13.046 10.000 -11.433 1.00 85.44 648 ARG A CA 1
ATOM 5029 C C . ARG A 1 648 ? 13.792 8.670 -11.522 1.00 85.44 648 ARG A C 1
ATOM 5031 O O . ARG A 1 648 ? 14.066 8.039 -10.508 1.00 85.44 648 ARG A O 1
ATOM 5038 N N . LEU A 1 649 ? 14.087 8.244 -12.746 1.00 86.06 649 LEU A N 1
ATOM 5039 C CA . LEU A 1 649 ? 14.833 7.016 -13.021 1.00 86.06 649 LEU A CA 1
ATOM 5040 C C . LEU A 1 649 ? 16.291 7.344 -13.366 1.00 86.06 649 LEU A C 1
ATOM 5042 O O . LEU A 1 649 ? 16.558 8.320 -14.079 1.00 86.06 649 LEU A O 1
ATOM 5046 N N . GLU A 1 650 ? 17.219 6.507 -12.905 1.00 83.75 650 GLU A N 1
ATOM 5047 C CA . GLU A 1 650 ? 18.622 6.565 -13.318 1.00 83.75 650 GLU A CA 1
ATOM 5048 C C . GLU A 1 650 ? 18.733 6.205 -14.809 1.00 83.75 650 GLU A C 1
ATOM 5050 O O . GLU A 1 650 ? 18.337 5.120 -15.235 1.00 83.75 650 GLU A O 1
ATOM 5055 N N . GLY A 1 651 ? 19.225 7.147 -15.618 1.00 84.56 651 GLY A N 1
ATOM 5056 C CA . GLY A 1 651 ? 19.337 6.975 -17.064 1.00 84.56 651 GLY A CA 1
ATOM 5057 C C . GLY A 1 651 ? 20.564 6.151 -17.451 1.00 84.56 651 GLY A C 1
ATOM 5058 O O . GLY A 1 651 ? 21.667 6.433 -16.988 1.00 84.56 651 GLY A O 1
ATOM 5059 N N . LYS A 1 652 ? 20.394 5.177 -18.349 1.00 88.38 652 LYS A N 1
ATOM 5060 C CA . LYS A 1 652 ? 21.479 4.356 -18.906 1.00 88.38 652 LYS A CA 1
ATOM 5061 C C . LYS A 1 652 ? 21.554 4.545 -20.418 1.00 88.38 652 LYS A C 1
ATOM 5063 O O . LYS A 1 652 ? 20.545 4.434 -21.109 1.00 88.38 652 LYS A O 1
ATOM 5068 N N . ILE A 1 653 ? 22.754 4.817 -20.926 1.00 90.88 653 ILE A N 1
ATOM 5069 C CA . ILE A 1 653 ? 23.035 4.900 -22.364 1.00 90.88 653 ILE A CA 1
ATOM 5070 C C . ILE A 1 653 ? 23.575 3.525 -22.798 1.00 90.88 653 ILE A C 1
ATOM 5072 O O . ILE A 1 653 ? 24.612 3.113 -22.273 1.00 90.88 653 ILE A O 1
ATOM 5076 N N . PRO A 1 654 ? 22.898 2.784 -23.697 1.00 90.75 654 PRO A N 1
ATOM 5077 C CA . PRO A 1 654 ? 23.436 1.536 -24.242 1.00 90.75 654 PRO A CA 1
ATOM 5078 C C . PRO A 1 654 ? 24.639 1.824 -25.153 1.00 90.75 654 PRO A C 1
ATOM 5080 O O . PRO A 1 654 ? 24.728 2.909 -25.730 1.00 90.75 654 PRO A O 1
ATOM 5083 N N . LEU A 1 655 ? 25.550 0.862 -25.346 1.00 90.44 655 LEU A N 1
ATOM 5084 C CA . LEU A 1 655 ? 26.516 0.976 -26.444 1.00 90.44 655 LEU A CA 1
ATOM 5085 C C . LEU A 1 655 ? 25.786 0.703 -27.761 1.00 90.44 655 LEU A C 1
ATOM 5087 O O . LEU A 1 655 ? 24.928 -0.173 -27.821 1.00 90.44 655 LEU A O 1
ATOM 5091 N N . ALA A 1 656 ? 26.176 1.368 -28.850 1.00 91.25 656 ALA A N 1
ATOM 5092 C CA . ALA A 1 656 ? 25.611 1.069 -30.168 1.00 91.25 656 ALA A CA 1
ATOM 5093 C C . ALA A 1 656 ? 25.829 -0.403 -30.579 1.00 91.25 656 ALA A C 1
ATOM 5095 O O . ALA A 1 656 ? 24.987 -0.965 -31.269 1.00 91.25 656 ALA A O 1
ATOM 5096 N N . MET A 1 657 ? 26.891 -1.050 -30.075 1.00 92.25 657 MET A N 1
ATOM 5097 C CA . MET A 1 657 ? 27.130 -2.498 -30.194 1.00 92.25 657 MET A CA 1
ATOM 5098 C C . MET A 1 657 ? 26.032 -3.368 -29.574 1.00 92.25 657 MET A C 1
ATOM 5100 O O . MET A 1 657 ? 25.741 -4.433 -30.109 1.00 92.25 657 MET A O 1
ATOM 5104 N N . ASP A 1 658 ? 25.433 -2.939 -28.458 1.00 90.31 658 ASP A N 1
ATOM 5105 C CA . ASP A 1 658 ? 24.378 -3.690 -27.761 1.00 90.31 658 ASP A CA 1
ATOM 5106 C C . ASP A 1 658 ? 23.040 -3.660 -28.527 1.00 90.31 658 ASP A C 1
ATOM 5108 O O . ASP A 1 658 ? 22.115 -4.394 -28.188 1.00 90.31 658 ASP A O 1
ATOM 5112 N N . LEU A 1 659 ? 22.941 -2.809 -29.557 1.00 91.81 659 LEU A N 1
ATOM 5113 C CA . LEU A 1 659 ? 21.755 -2.591 -30.388 1.00 91.81 659 LEU A CA 1
ATOM 5114 C C . LEU A 1 659 ? 21.871 -3.237 -31.785 1.00 91.81 659 LEU A C 1
ATOM 5116 O O . LEU A 1 659 ? 20.985 -3.071 -32.623 1.00 91.81 659 LEU A O 1
ATOM 5120 N N . LEU A 1 660 ? 22.962 -3.959 -32.065 1.00 91.62 660 LEU A N 1
ATOM 5121 C CA . LEU A 1 660 ? 23.170 -4.657 -33.336 1.00 91.62 660 LEU A CA 1
ATOM 5122 C C . LEU A 1 660 ? 22.639 -6.094 -33.287 1.00 91.62 660 LEU A C 1
ATOM 5124 O O . LEU A 1 660 ? 22.648 -6.749 -32.247 1.00 91.62 660 LEU A O 1
ATOM 5128 N N . HIS A 1 661 ? 22.225 -6.618 -34.440 1.00 90.25 661 HIS A N 1
ATOM 5129 C CA . HIS A 1 661 ? 21.850 -8.025 -34.574 1.00 90.25 661 HIS A CA 1
ATOM 5130 C C . HIS A 1 661 ? 23.085 -8.940 -34.605 1.00 90.25 661 HIS A C 1
ATOM 5132 O O . HIS A 1 661 ? 24.097 -8.593 -35.210 1.00 90.25 661 HIS A O 1
ATOM 5138 N N . ASP A 1 662 ? 22.969 -10.149 -34.046 1.00 90.06 662 ASP A N 1
ATOM 5139 C CA . ASP A 1 662 ? 24.015 -11.192 -34.010 1.00 90.06 662 ASP A CA 1
ATOM 5140 C C . ASP A 1 662 ? 24.655 -11.521 -35.379 1.00 90.06 662 ASP A C 1
ATOM 5142 O O . ASP A 1 662 ? 25.793 -12.001 -35.429 1.00 90.06 662 ASP A O 1
ATOM 5146 N N . ASP A 1 663 ? 23.923 -11.300 -36.481 1.00 89.12 663 ASP A N 1
ATOM 5147 C CA . ASP A 1 663 ? 24.373 -11.526 -37.860 1.00 89.12 663 ASP A CA 1
ATOM 5148 C C . ASP A 1 663 ? 25.156 -10.343 -38.468 1.00 89.12 663 ASP A C 1
ATOM 5150 O O . ASP A 1 663 ? 25.827 -10.533 -39.485 1.00 89.12 663 ASP A O 1
ATOM 5154 N N . CYS A 1 664 ? 25.172 -9.167 -37.826 1.00 92.50 664 CYS A N 1
ATOM 5155 C CA . CYS A 1 664 ? 26.071 -8.064 -38.181 1.00 92.50 664 CYS A CA 1
ATOM 5156 C C . CYS A 1 664 ? 27.542 -8.486 -38.040 1.00 92.50 664 CYS A C 1
ATOM 5158 O O . CYS A 1 664 ? 27.888 -9.382 -37.263 1.00 92.50 664 CYS A O 1
ATOM 5160 N N . ARG A 1 665 ? 28.429 -7.834 -38.797 1.00 92.69 665 ARG A N 1
ATOM 5161 C CA . ARG A 1 665 ? 29.845 -8.197 -38.896 1.00 92.69 665 ARG A CA 1
ATOM 5162 C C . ARG A 1 665 ? 30.767 -7.063 -38.465 1.00 92.69 665 ARG A C 1
ATOM 5164 O O . ARG A 1 665 ? 30.524 -5.908 -38.790 1.00 92.69 665 ARG A O 1
ATOM 5171 N N . VAL A 1 666 ? 31.857 -7.417 -37.792 1.00 93.94 666 VAL A N 1
ATOM 5172 C CA . VAL A 1 666 ? 32.967 -6.529 -37.413 1.00 93.94 666 VAL A CA 1
ATOM 5173 C C . VAL A 1 666 ? 34.036 -6.562 -38.498 1.00 93.94 666 VAL A C 1
ATOM 5175 O O . VAL A 1 666 ? 34.411 -7.646 -38.950 1.00 93.94 666 VAL A O 1
ATOM 5178 N N . ASN A 1 667 ? 34.530 -5.391 -38.903 1.00 91.38 667 ASN A N 1
ATOM 5179 C CA . ASN A 1 667 ? 35.470 -5.202 -40.015 1.00 91.38 667 ASN A CA 1
ATOM 5180 C C . ASN A 1 667 ? 36.815 -4.591 -39.565 1.00 91.38 667 ASN A C 1
ATOM 5182 O O . ASN A 1 667 ? 37.688 -4.386 -40.406 1.00 91.38 667 ASN A O 1
ATOM 5186 N N . ASP A 1 668 ? 37.004 -4.339 -38.263 1.00 91.00 668 ASP A N 1
ATOM 5187 C CA . ASP A 1 668 ? 38.223 -3.771 -37.666 1.00 91.00 668 ASP A CA 1
ATOM 5188 C C . ASP A 1 668 ? 39.464 -4.670 -37.873 1.00 91.00 668 ASP A C 1
ATOM 5190 O O . ASP A 1 668 ? 39.812 -5.497 -37.027 1.00 91.00 668 ASP A O 1
ATOM 5194 N N . GLU A 1 669 ? 40.167 -4.518 -38.998 1.00 88.56 669 GLU A N 1
ATOM 5195 C CA . GLU A 1 669 ? 41.249 -5.427 -39.410 1.00 88.56 669 GLU A CA 1
ATOM 5196 C C . GLU A 1 669 ? 42.347 -5.602 -38.342 1.00 88.56 669 GLU A C 1
ATOM 5198 O O . GLU A 1 669 ? 42.776 -6.726 -38.070 1.00 88.56 669 GLU A O 1
ATOM 5203 N N . ALA A 1 670 ? 42.770 -4.513 -37.693 1.00 89.31 670 ALA A N 1
ATOM 5204 C CA . ALA A 1 670 ? 43.790 -4.552 -36.643 1.00 89.31 670 ALA A CA 1
ATOM 5205 C C . ALA A 1 670 ? 43.341 -5.378 -35.421 1.00 89.31 670 ALA A C 1
ATOM 5207 O O . ALA A 1 670 ? 44.090 -6.231 -34.940 1.00 89.31 670 ALA A O 1
ATOM 5208 N N . LEU A 1 671 ? 42.098 -5.177 -34.970 1.00 90.94 671 LEU A N 1
ATOM 5209 C CA . LEU A 1 671 ? 41.497 -5.900 -33.847 1.00 90.94 671 LEU A CA 1
ATOM 5210 C C . LEU A 1 671 ? 41.339 -7.391 -34.171 1.00 90.94 671 LEU A C 1
ATOM 5212 O O . LEU A 1 671 ? 41.693 -8.258 -33.372 1.00 90.94 671 LEU A O 1
ATOM 5216 N N . LEU A 1 672 ? 40.867 -7.704 -35.380 1.00 90.31 672 LEU A N 1
ATOM 5217 C CA . LEU A 1 672 ? 40.700 -9.084 -35.831 1.00 90.31 672 LEU A CA 1
ATOM 5218 C C . LEU A 1 672 ? 42.041 -9.807 -35.993 1.00 90.31 672 LEU A C 1
ATOM 5220 O O . LEU A 1 672 ? 42.119 -11.005 -35.720 1.00 90.31 672 LEU A O 1
ATOM 5224 N N . ASN A 1 673 ? 43.109 -9.106 -36.375 1.00 90.19 673 ASN A N 1
ATOM 5225 C CA . ASN A 1 673 ? 44.455 -9.678 -36.430 1.00 90.19 673 ASN A CA 1
ATOM 5226 C C . ASN A 1 673 ? 45.032 -9.968 -35.031 1.00 90.19 673 ASN A C 1
ATOM 5228 O O . ASN A 1 673 ? 45.639 -11.023 -34.845 1.00 90.19 673 ASN A O 1
ATOM 5232 N N . GLU A 1 674 ? 44.776 -9.120 -34.031 1.00 91.25 674 GLU A N 1
ATOM 5233 C CA . GLU A 1 674 ? 45.129 -9.390 -32.625 1.00 91.25 674 GLU A CA 1
ATOM 5234 C C . GLU A 1 674 ? 44.387 -10.618 -32.063 1.00 91.25 674 GLU A C 1
ATOM 5236 O O . GLU A 1 674 ? 44.989 -11.490 -31.426 1.00 91.25 674 GLU A O 1
ATOM 5241 N N . ILE A 1 675 ? 43.088 -10.738 -32.355 1.00 90.00 675 ILE A N 1
ATOM 5242 C CA . ILE A 1 675 ? 42.273 -11.892 -31.950 1.00 90.00 675 ILE A CA 1
ATOM 5243 C C . ILE A 1 675 ? 42.77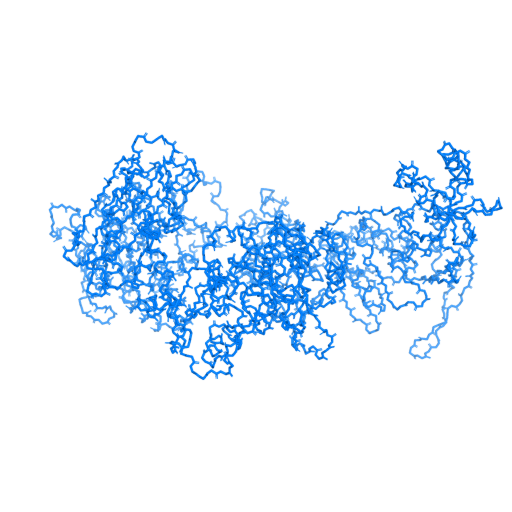2 -13.169 -32.641 1.00 90.00 675 ILE A C 1
ATOM 5245 O O . ILE A 1 675 ? 42.968 -14.188 -31.978 1.00 90.00 675 ILE A O 1
ATOM 5249 N N . ARG A 1 676 ? 43.068 -13.120 -33.949 1.00 90.12 676 ARG A N 1
ATOM 5250 C CA . ARG A 1 676 ? 43.670 -14.241 -34.698 1.00 90.12 676 ARG A CA 1
ATOM 5251 C C . ARG A 1 676 ? 45.016 -14.665 -34.100 1.00 90.12 676 ARG A C 1
ATOM 5253 O O . ARG A 1 676 ? 45.246 -15.863 -33.947 1.00 90.12 676 ARG A O 1
ATOM 5260 N N . ALA A 1 677 ? 45.874 -13.718 -33.717 1.00 90.12 677 ALA A N 1
ATOM 5261 C CA . ALA A 1 677 ? 47.138 -14.012 -33.039 1.00 90.12 677 ALA A CA 1
ATOM 5262 C C . ALA A 1 677 ? 46.915 -14.671 -31.663 1.00 90.12 677 ALA A C 1
ATOM 5264 O O . ALA A 1 677 ? 47.555 -15.675 -31.352 1.00 90.12 677 ALA A O 1
ATOM 5265 N N . SER A 1 678 ? 45.946 -14.187 -30.880 1.00 90.88 678 SER A N 1
ATOM 5266 C CA . SER A 1 678 ? 45.558 -14.793 -29.594 1.00 90.88 678 SER A CA 1
ATOM 5267 C C . SER A 1 678 ? 45.027 -16.226 -29.761 1.00 90.88 678 SER A C 1
ATOM 5269 O O . SER A 1 678 ? 45.393 -17.127 -29.003 1.00 90.88 678 SER A O 1
ATOM 5271 N N . MET A 1 679 ? 44.223 -16.475 -30.801 1.00 90.69 679 MET A N 1
ATOM 5272 C CA . MET A 1 679 ? 43.756 -17.818 -31.165 1.00 90.69 679 MET A CA 1
ATOM 5273 C C . MET A 1 679 ? 44.920 -18.735 -31.573 1.00 90.69 679 MET A C 1
ATOM 5275 O O . MET A 1 679 ? 44.977 -19.881 -31.132 1.00 90.69 679 MET A O 1
ATOM 5279 N N . GLN A 1 680 ? 45.872 -18.248 -32.377 1.00 91.31 680 GLN A N 1
ATOM 5280 C CA . GLN A 1 680 ? 47.071 -19.014 -32.744 1.00 91.31 680 GLN A CA 1
ATOM 5281 C C . GLN A 1 680 ? 47.933 -19.351 -31.523 1.00 91.31 680 GLN A C 1
ATOM 5283 O O . GLN A 1 680 ? 48.354 -20.496 -31.387 1.00 91.31 680 GLN A O 1
ATOM 5288 N N . ALA A 1 681 ? 48.148 -18.397 -30.614 1.00 90.56 681 ALA A N 1
ATOM 5289 C CA . ALA A 1 681 ? 48.930 -18.610 -29.400 1.00 90.56 681 ALA A CA 1
ATOM 5290 C C . ALA A 1 681 ? 48.314 -19.680 -28.479 1.00 90.56 681 ALA A C 1
ATOM 5292 O O . ALA A 1 681 ? 49.044 -20.476 -27.893 1.00 90.56 681 ALA A O 1
ATOM 5293 N N . ARG A 1 682 ? 46.977 -19.735 -28.378 1.00 91.38 682 ARG A N 1
ATOM 5294 C CA . ARG A 1 682 ? 46.266 -20.690 -27.509 1.00 91.38 682 ARG A CA 1
ATOM 5295 C C . ARG A 1 682 ? 46.055 -22.076 -28.126 1.00 91.38 682 ARG A C 1
ATOM 5297 O O . ARG A 1 682 ? 46.101 -23.064 -27.401 1.00 91.38 682 ARG A O 1
ATOM 5304 N N . TYR A 1 683 ? 45.812 -22.161 -29.435 1.00 89.69 683 TYR A N 1
ATOM 5305 C CA . TYR A 1 683 ? 45.433 -23.410 -30.122 1.00 89.69 683 TYR A CA 1
ATOM 5306 C C . TYR A 1 683 ? 46.483 -23.905 -31.140 1.00 89.69 683 TYR A C 1
ATOM 5308 O O . TYR A 1 683 ? 46.234 -24.854 -31.883 1.00 89.69 683 TYR A O 1
ATOM 5316 N N . GLY A 1 684 ? 47.649 -23.258 -31.225 1.00 89.25 684 GLY A N 1
ATOM 5317 C CA . GLY A 1 684 ? 48.767 -23.600 -32.117 1.00 89.25 684 GLY A CA 1
ATOM 5318 C C . GLY A 1 684 ? 48.557 -23.235 -33.593 1.00 89.25 684 GLY A C 1
ATOM 5319 O O . GLY A 1 684 ? 49.504 -22.860 -34.280 1.00 89.25 684 GLY A O 1
ATOM 5320 N N . SER A 1 685 ? 47.325 -23.300 -34.104 1.00 89.56 685 SER A N 1
ATOM 5321 C CA . SER A 1 685 ? 46.970 -22.818 -35.445 1.00 89.56 685 SER A CA 1
ATOM 5322 C C . SER A 1 685 ? 45.521 -22.336 -35.513 1.00 89.56 685 SER A C 1
ATOM 5324 O O . SER A 1 685 ? 44.664 -22.802 -34.761 1.00 89.56 685 SER A O 1
ATOM 5326 N N . LEU A 1 686 ? 45.216 -21.453 -36.472 1.00 85.75 686 LEU A N 1
ATOM 5327 C CA . LEU A 1 686 ? 43.838 -21.000 -36.706 1.00 85.75 686 LEU A CA 1
ATOM 5328 C C . LEU A 1 686 ? 42.901 -22.160 -37.068 1.00 85.75 686 LEU A C 1
ATOM 5330 O O . LEU A 1 686 ? 41.750 -22.154 -36.653 1.00 85.75 686 LEU A O 1
ATOM 5334 N N . SER A 1 687 ? 43.375 -23.167 -37.810 1.00 84.62 687 SER A N 1
ATOM 5335 C CA . SER A 1 687 ? 42.544 -24.318 -38.190 1.00 84.62 687 SER A CA 1
ATOM 5336 C C . SER A 1 687 ? 42.089 -25.125 -36.979 1.00 84.62 687 SER A C 1
ATOM 5338 O O . SER A 1 687 ? 40.911 -25.456 -36.874 1.00 84.62 687 SER A O 1
ATOM 5340 N N . VAL A 1 688 ? 43.005 -25.379 -36.040 1.00 87.38 688 VAL A N 1
ATOM 5341 C CA . VAL A 1 688 ? 42.683 -26.051 -34.775 1.00 87.38 688 VAL A CA 1
ATOM 5342 C C . VAL A 1 688 ? 41.782 -25.164 -33.912 1.00 87.38 688 VAL A C 1
ATOM 5344 O O . VAL A 1 688 ? 40.829 -25.675 -33.334 1.00 87.38 688 VAL A O 1
ATOM 5347 N N . ALA A 1 689 ? 42.008 -23.844 -33.883 1.00 86.94 689 ALA A N 1
ATOM 5348 C CA . ALA A 1 689 ? 41.153 -22.907 -33.153 1.00 86.94 689 ALA A CA 1
ATOM 5349 C C . ALA A 1 689 ? 39.695 -22.927 -33.651 1.00 86.94 689 ALA A C 1
ATOM 5351 O O . ALA A 1 689 ? 38.788 -23.160 -32.858 1.00 86.94 689 ALA A O 1
ATOM 5352 N N . TYR A 1 690 ? 39.449 -22.740 -34.955 1.00 88.81 690 TYR A N 1
ATOM 5353 C CA . TYR A 1 690 ? 38.086 -22.759 -35.509 1.00 88.81 690 TYR A CA 1
ATOM 5354 C C . TYR A 1 690 ? 37.393 -24.113 -35.283 1.00 88.81 690 TYR A C 1
ATOM 5356 O O . TYR A 1 690 ? 36.231 -24.142 -34.877 1.00 88.81 690 TYR A O 1
ATOM 5364 N N . GLN A 1 691 ? 38.114 -25.229 -35.451 1.00 86.56 691 GLN A N 1
ATOM 5365 C CA . GLN A 1 691 ? 37.576 -26.566 -35.190 1.00 86.56 691 GLN A CA 1
ATOM 5366 C C . GLN A 1 691 ? 37.225 -26.777 -33.707 1.00 86.56 691 GLN A C 1
ATOM 5368 O O . GLN A 1 691 ? 36.124 -27.236 -33.407 1.00 86.56 691 GLN A O 1
ATOM 5373 N N . ALA A 1 692 ? 38.119 -26.413 -32.781 1.00 85.56 692 ALA A N 1
ATOM 5374 C CA . ALA A 1 692 ? 37.898 -26.541 -31.338 1.00 85.56 692 ALA A CA 1
ATOM 5375 C C . ALA A 1 692 ? 36.743 -25.657 -30.839 1.00 85.56 692 ALA A C 1
ATOM 5377 O O . ALA A 1 692 ? 36.007 -26.044 -29.935 1.00 85.56 692 ALA A O 1
ATOM 5378 N N . LEU A 1 693 ? 36.557 -24.489 -31.457 1.00 85.62 693 LEU A N 1
ATOM 5379 C CA . LEU A 1 693 ? 35.459 -23.572 -31.163 1.00 85.62 693 LEU A CA 1
ATOM 5380 C C . LEU A 1 693 ? 34.147 -23.954 -31.864 1.00 85.62 693 LEU A C 1
ATOM 5382 O O . LEU A 1 693 ? 33.148 -23.275 -31.655 1.00 85.62 693 LEU A O 1
ATOM 5386 N N . GLY A 1 694 ? 34.113 -25.005 -32.694 1.00 85.88 694 GLY A N 1
ATOM 5387 C CA . GLY A 1 694 ? 32.921 -25.383 -33.460 1.00 85.88 694 GLY A CA 1
ATOM 5388 C C . GLY A 1 694 ? 32.424 -24.254 -34.369 1.00 85.88 694 GLY A C 1
ATOM 5389 O O . GLY A 1 694 ? 31.222 -23.981 -34.408 1.00 85.88 694 GLY A O 1
ATOM 5390 N N . LEU A 1 695 ? 33.360 -23.565 -35.026 1.00 84.94 695 LEU A N 1
ATOM 5391 C CA . LEU A 1 695 ? 33.143 -22.448 -35.943 1.00 84.94 695 LEU A CA 1
ATOM 5392 C C . LEU A 1 695 ? 33.602 -22.835 -37.354 1.00 84.94 695 LEU A C 1
ATOM 5394 O O . LEU A 1 695 ? 34.580 -23.564 -37.525 1.00 84.94 695 LEU A O 1
ATOM 5398 N N . GLN A 1 696 ? 32.923 -22.325 -38.382 1.00 79.88 696 GLN A N 1
ATOM 5399 C CA . GLN A 1 696 ? 33.408 -22.468 -39.756 1.00 79.88 696 GLN A CA 1
ATOM 5400 C C . GLN A 1 696 ? 34.616 -21.549 -39.978 1.00 79.88 696 GLN A C 1
ATOM 5402 O O . GLN A 1 696 ? 34.619 -20.403 -39.531 1.00 79.88 696 GLN A O 1
ATOM 5407 N N . GLN A 1 697 ? 35.639 -22.038 -40.686 1.00 72.75 697 GLN A N 1
ATOM 5408 C CA . GLN A 1 697 ? 36.713 -21.164 -41.156 1.00 72.75 697 GLN A CA 1
ATOM 5409 C C . GLN A 1 697 ? 36.135 -20.131 -42.139 1.00 72.75 697 GLN A C 1
ATOM 5411 O O . GLN A 1 697 ? 35.475 -20.534 -43.101 1.00 72.75 697 GLN A O 1
ATOM 5416 N N . PRO A 1 698 ? 36.378 -18.823 -41.939 1.00 70.88 698 PRO A N 1
ATOM 5417 C CA . PRO A 1 698 ? 35.961 -17.807 -42.897 1.00 70.88 698 PRO A CA 1
ATOM 5418 C C . PRO A 1 698 ? 36.731 -17.956 -44.217 1.00 70.88 698 PRO A C 1
ATOM 5420 O O . PRO A 1 698 ? 37.890 -18.377 -44.229 1.00 70.88 698 PRO A O 1
ATOM 5423 N N . ASP A 1 699 ? 36.099 -17.572 -45.330 1.00 66.69 699 ASP A N 1
ATOM 5424 C CA . ASP A 1 699 ? 36.785 -17.442 -46.620 1.00 66.69 699 ASP A CA 1
ATOM 5425 C C . ASP A 1 699 ? 37.963 -16.458 -46.460 1.00 66.69 699 ASP A C 1
ATOM 5427 O O . ASP A 1 699 ? 37.741 -15.353 -45.958 1.00 66.69 699 ASP A O 1
ATOM 5431 N N . PRO A 1 700 ? 39.195 -16.793 -46.894 1.00 60.50 700 PRO A N 1
ATOM 5432 C CA . PRO A 1 700 ? 40.353 -15.899 -46.795 1.00 60.50 700 PRO A CA 1
ATOM 5433 C C . PRO A 1 700 ? 40.168 -14.513 -47.436 1.00 60.50 700 PRO A C 1
ATOM 5435 O O . PRO A 1 700 ? 40.943 -13.603 -47.153 1.00 60.50 700 PRO A O 1
ATOM 5438 N N . ARG A 1 701 ? 39.165 -14.343 -48.308 1.00 56.25 701 ARG A N 1
ATOM 5439 C CA . ARG A 1 701 ? 38.796 -13.072 -48.954 1.00 56.25 701 ARG A CA 1
ATOM 5440 C C . ARG A 1 701 ? 37.841 -12.213 -48.116 1.00 56.25 701 ARG A C 1
ATOM 5442 O O . ARG A 1 701 ? 37.619 -11.058 -48.465 1.00 56.25 701 ARG A O 1
ATOM 5449 N N . VAL A 1 702 ? 37.266 -12.753 -47.040 1.00 63.03 702 VAL A N 1
ATOM 5450 C CA . VAL A 1 702 ? 36.338 -12.053 -46.140 1.00 63.03 702 VAL A CA 1
ATOM 5451 C C . VAL A 1 702 ? 37.087 -11.669 -44.867 1.00 63.03 702 VAL A C 1
ATOM 5453 O O . VAL A 1 702 ? 37.294 -12.484 -43.971 1.00 63.03 702 VAL A O 1
ATOM 5456 N N . ALA A 1 703 ? 37.495 -10.402 -44.781 1.00 73.88 703 ALA A N 1
ATOM 5457 C CA . ALA A 1 703 ? 38.280 -9.897 -43.654 1.00 73.88 703 ALA A CA 1
ATOM 5458 C C . ALA A 1 703 ? 37.491 -9.806 -42.330 1.00 73.88 703 ALA A C 1
ATOM 5460 O O . ALA A 1 703 ? 38.119 -9.749 -41.271 1.00 73.88 703 ALA A O 1
ATOM 5461 N N . SER A 1 704 ? 36.153 -9.818 -42.389 1.00 87.06 704 SER A N 1
ATOM 5462 C CA . SER A 1 704 ? 35.226 -9.574 -41.275 1.00 87.06 704 SER A CA 1
ATOM 5463 C C . SER A 1 704 ? 34.686 -10.843 -40.604 1.00 87.06 704 SER A C 1
ATOM 5465 O O . SER A 1 704 ? 34.694 -11.927 -41.190 1.00 87.06 704 SER A O 1
ATOM 5467 N N . ILE A 1 705 ? 34.146 -10.710 -39.390 1.00 89.75 705 ILE A N 1
ATOM 5468 C CA . ILE A 1 705 ? 33.559 -11.800 -38.582 1.00 89.75 705 ILE A CA 1
ATOM 5469 C C . ILE A 1 705 ? 32.172 -11.407 -38.053 1.00 89.75 705 ILE A C 1
ATOM 5471 O O . ILE A 1 705 ? 31.949 -10.225 -37.821 1.00 89.75 705 ILE A O 1
ATOM 5475 N N . SER A 1 706 ? 31.244 -12.353 -37.858 1.00 91.25 706 SER A N 1
ATOM 5476 C CA . SER A 1 706 ? 29.943 -12.039 -37.237 1.00 91.25 706 SER A CA 1
ATOM 5477 C C . SER A 1 706 ? 30.092 -11.689 -35.750 1.00 91.25 706 SER A C 1
ATOM 5479 O O . SER A 1 706 ? 31.019 -12.168 -35.092 1.00 91.25 706 SER A O 1
ATOM 5481 N N . LEU A 1 707 ? 29.173 -10.890 -35.198 1.00 92.06 707 LEU A N 1
ATOM 5482 C CA . LEU A 1 707 ? 29.140 -10.584 -33.762 1.00 92.06 707 LEU A CA 1
ATOM 5483 C C . LEU A 1 707 ? 28.983 -11.849 -32.916 1.00 92.06 707 LEU A C 1
ATOM 5485 O O . LEU A 1 707 ? 29.685 -12.011 -31.918 1.00 92.06 707 LEU A O 1
ATOM 5489 N N . LYS A 1 708 ? 28.135 -12.780 -33.362 1.00 92.00 708 LYS A N 1
ATOM 5490 C CA . LYS A 1 708 ? 27.942 -14.088 -32.730 1.00 92.00 708 LYS A CA 1
ATOM 5491 C C . LYS A 1 708 ? 29.236 -14.902 -32.624 1.00 92.00 708 LYS A C 1
ATOM 5493 O O . LYS A 1 708 ? 29.555 -15.421 -31.553 1.00 92.00 708 LYS A O 1
ATOM 5498 N N . ASP A 1 709 ? 29.989 -15.014 -33.718 1.00 91.19 709 ASP A N 1
ATOM 5499 C CA . ASP A 1 709 ? 31.236 -15.790 -33.739 1.00 91.19 709 ASP A CA 1
ATOM 5500 C C . ASP A 1 709 ? 32.346 -15.074 -32.958 1.00 91.19 709 ASP A C 1
ATOM 5502 O O . ASP A 1 709 ? 33.099 -15.716 -32.224 1.00 91.19 709 ASP A O 1
ATOM 5506 N N . LEU A 1 710 ? 32.417 -13.740 -33.062 1.00 91.75 710 LEU A N 1
ATOM 5507 C CA . LEU A 1 710 ? 33.353 -12.908 -32.307 1.00 91.75 710 LEU A CA 1
ATOM 5508 C C . LEU A 1 710 ? 33.142 -13.058 -30.798 1.00 91.75 710 LEU A C 1
ATOM 5510 O O . LEU A 1 710 ? 34.099 -13.341 -30.079 1.00 91.75 710 LEU A O 1
ATOM 5514 N N . ARG A 1 711 ? 31.898 -12.927 -30.324 1.00 93.44 711 ARG A N 1
ATOM 5515 C CA . ARG A 1 711 ? 31.539 -13.111 -28.914 1.00 93.44 711 ARG A CA 1
ATOM 5516 C C . ARG A 1 711 ? 31.980 -14.484 -28.408 1.00 93.44 711 ARG A C 1
ATOM 5518 O O . ARG A 1 711 ? 32.669 -14.567 -27.394 1.00 93.44 711 ARG A O 1
ATOM 5525 N N . ARG A 1 712 ? 31.682 -15.546 -29.166 1.00 91.38 712 ARG A N 1
ATOM 5526 C CA . ARG A 1 712 ? 32.084 -16.922 -28.830 1.00 91.38 712 ARG A CA 1
ATOM 5527 C C . ARG A 1 712 ? 33.605 -17.094 -28.754 1.00 91.38 712 ARG A C 1
ATOM 5529 O O . ARG A 1 712 ? 34.085 -17.815 -27.884 1.00 91.38 712 ARG A O 1
ATOM 5536 N N . ILE A 1 713 ? 34.371 -16.444 -29.635 1.00 91.56 713 ILE A N 1
ATOM 5537 C CA . ILE A 1 713 ? 35.843 -16.444 -29.572 1.00 91.56 713 ILE A CA 1
ATOM 5538 C C . ILE A 1 713 ? 36.329 -15.721 -28.311 1.00 91.56 713 ILE A C 1
ATOM 5540 O O . ILE A 1 713 ? 37.170 -16.261 -27.600 1.00 91.56 713 ILE A O 1
ATOM 5544 N N . VAL A 1 714 ? 35.803 -14.531 -28.019 1.00 92.12 714 VAL A N 1
ATOM 5545 C CA . VAL A 1 714 ? 36.208 -13.688 -26.878 1.00 92.12 714 VAL A CA 1
ATOM 5546 C C . VAL A 1 714 ? 35.961 -14.397 -25.546 1.00 92.12 714 VAL A C 1
ATOM 5548 O O . VAL A 1 714 ? 36.882 -14.515 -24.735 1.00 92.12 714 VAL A O 1
ATOM 5551 N N . GLU A 1 715 ? 34.762 -14.959 -25.368 1.00 90.62 715 GLU A N 1
ATOM 5552 C CA . GLU A 1 715 ? 34.386 -15.756 -24.194 1.00 90.62 715 GLU A CA 1
ATOM 5553 C C . GLU A 1 715 ? 35.322 -16.967 -24.021 1.00 90.62 715 GLU A C 1
ATOM 5555 O O . GLU A 1 715 ? 35.843 -17.207 -22.933 1.00 90.62 715 GLU A O 1
ATOM 5560 N N . GLN A 1 716 ? 35.619 -17.698 -25.101 1.00 89.56 716 GLN A N 1
ATOM 5561 C CA . GLN A 1 716 ? 36.504 -18.868 -25.051 1.00 89.56 716 GLN A CA 1
ATOM 5562 C C . GLN A 1 716 ? 37.980 -18.506 -24.844 1.00 89.56 716 GLN A C 1
ATOM 5564 O O . GLN A 1 716 ? 38.705 -19.260 -24.193 1.00 89.56 716 GLN A O 1
ATOM 5569 N N . LEU A 1 717 ? 38.433 -17.343 -25.325 1.00 88.69 717 LEU A N 1
ATOM 5570 C CA . LEU A 1 717 ? 39.752 -16.791 -25.009 1.00 88.69 717 LEU A CA 1
ATOM 5571 C C . LEU A 1 717 ? 39.864 -16.325 -23.546 1.00 88.69 717 LEU A C 1
ATOM 5573 O O . LEU A 1 717 ? 40.988 -16.170 -23.069 1.00 88.69 717 LEU A O 1
ATOM 5577 N N . GLY A 1 718 ? 38.749 -16.182 -22.819 1.00 87.94 718 GLY A N 1
ATOM 5578 C CA . GLY A 1 718 ? 38.713 -15.670 -21.445 1.00 87.94 718 GLY A CA 1
ATOM 5579 C C . GLY A 1 718 ? 38.861 -14.147 -21.364 1.00 87.94 718 GLY A C 1
ATOM 5580 O O . GLY A 1 718 ? 39.328 -13.632 -20.353 1.00 87.94 718 GLY A O 1
ATOM 5581 N N . GLN A 1 719 ? 38.521 -13.435 -22.442 1.00 89.81 719 GLN A N 1
ATOM 5582 C CA . GLN A 1 719 ? 38.569 -11.974 -22.523 1.00 89.81 719 GLN A CA 1
ATOM 5583 C C . GLN A 1 719 ? 37.197 -11.364 -22.191 1.00 89.81 719 GLN A C 1
ATOM 5585 O O . GLN A 1 719 ? 36.160 -12.001 -22.380 1.00 89.81 719 GLN A O 1
ATOM 5590 N N . SER A 1 720 ? 37.176 -10.118 -21.710 1.00 92.06 720 SER A N 1
ATOM 5591 C CA . SER A 1 720 ? 35.928 -9.422 -21.375 1.00 92.06 720 SER A CA 1
ATOM 5592 C C . SER A 1 720 ? 35.160 -8.995 -22.630 1.00 92.06 720 SER A C 1
ATOM 5594 O O . SER A 1 720 ? 35.676 -8.261 -23.478 1.00 92.06 720 SER A O 1
ATOM 5596 N N . TRP A 1 721 ? 33.892 -9.406 -22.734 1.00 92.44 721 TRP A N 1
ATOM 5597 C CA . TRP A 1 721 ? 33.011 -8.972 -23.821 1.00 92.44 721 TRP A CA 1
ATOM 5598 C C . TRP A 1 721 ? 32.680 -7.473 -23.741 1.00 92.44 721 TRP A C 1
ATOM 5600 O O . TRP A 1 721 ? 32.644 -6.796 -24.768 1.00 92.44 721 TRP A O 1
ATOM 5610 N N . ASP A 1 722 ? 32.515 -6.921 -22.535 1.00 89.44 722 ASP A N 1
ATOM 5611 C CA . ASP A 1 722 ? 32.234 -5.491 -22.342 1.00 89.44 722 ASP A CA 1
ATOM 5612 C C . ASP A 1 722 ? 33.425 -4.588 -22.681 1.00 89.44 722 ASP A C 1
ATOM 5614 O O . ASP A 1 722 ? 33.230 -3.454 -23.123 1.00 89.44 722 ASP A O 1
ATOM 5618 N N . GLU A 1 723 ? 34.655 -5.086 -22.531 1.00 90.44 723 GLU A N 1
ATOM 5619 C CA . GLU A 1 723 ? 35.845 -4.405 -23.049 1.00 90.44 723 GLU A CA 1
ATOM 5620 C C . GLU A 1 723 ? 35.915 -4.518 -24.574 1.00 90.44 723 GLU A C 1
ATOM 5622 O O . GLU A 1 723 ? 36.143 -3.515 -25.249 1.00 90.44 723 GLU A O 1
ATOM 5627 N N . MET A 1 724 ? 35.650 -5.704 -25.138 1.00 92.00 724 MET A N 1
ATOM 5628 C CA . MET A 1 724 ? 35.684 -5.912 -26.589 1.00 92.00 724 MET A CA 1
ATOM 5629 C C . MET A 1 724 ? 34.685 -5.016 -27.334 1.00 92.00 724 MET A C 1
ATOM 5631 O O . MET A 1 724 ? 35.054 -4.390 -28.328 1.00 92.00 724 MET A O 1
ATOM 5635 N N . LYS A 1 725 ? 33.451 -4.867 -26.829 1.00 92.00 725 LYS A N 1
ATOM 5636 C CA . LYS A 1 725 ? 32.441 -3.963 -27.413 1.00 92.00 725 LYS A CA 1
ATOM 5637 C C . LYS A 1 725 ? 32.917 -2.510 -27.534 1.00 92.00 725 LYS A C 1
ATOM 5639 O O . LYS A 1 725 ? 32.486 -1.815 -28.443 1.00 92.00 725 LYS A O 1
ATOM 5644 N N . ARG A 1 726 ? 33.813 -2.047 -26.654 1.00 90.75 726 ARG A N 1
ATOM 5645 C CA . ARG A 1 726 ? 34.377 -0.681 -26.690 1.00 90.75 726 ARG A CA 1
ATOM 5646 C C . ARG A 1 726 ? 35.541 -0.526 -27.676 1.00 90.75 726 ARG A C 1
ATOM 5648 O O . ARG A 1 726 ? 35.987 0.593 -27.901 1.00 90.75 726 ARG A O 1
ATOM 5655 N N . ARG A 1 727 ? 36.061 -1.634 -28.218 1.00 92.19 727 ARG A N 1
ATOM 5656 C CA . ARG A 1 727 ? 37.191 -1.668 -29.165 1.00 92.19 727 ARG A CA 1
ATOM 5657 C C . ARG A 1 727 ? 36.761 -1.788 -30.626 1.00 92.19 727 ARG A C 1
ATOM 5659 O O . ARG A 1 727 ? 37.569 -1.494 -31.500 1.00 92.19 727 ARG A O 1
ATOM 5666 N N . VAL A 1 728 ? 35.536 -2.247 -30.880 1.00 92.88 728 VAL A N 1
ATOM 5667 C CA . VAL A 1 728 ? 34.946 -2.339 -32.223 1.00 92.88 728 VAL A CA 1
ATOM 5668 C C . VAL A 1 728 ? 34.590 -0.937 -32.716 1.00 92.88 728 VAL A C 1
ATOM 5670 O O . VAL A 1 728 ? 33.929 -0.188 -31.997 1.00 92.88 728 VAL A O 1
ATOM 5673 N N . THR A 1 729 ? 35.012 -0.586 -33.933 1.00 92.62 729 THR A N 1
ATOM 5674 C CA . THR A 1 729 ? 34.738 0.729 -34.535 1.00 92.62 729 THR A CA 1
ATOM 5675 C C . THR A 1 729 ? 34.098 0.658 -35.918 1.00 92.62 729 THR A C 1
ATOM 5677 O O . THR A 1 729 ? 33.325 1.555 -36.247 1.00 92.62 729 THR A O 1
ATOM 5680 N N . ASP A 1 730 ? 34.325 -0.410 -36.690 1.00 94.19 730 ASP A N 1
ATOM 5681 C CA . ASP A 1 730 ? 33.812 -0.568 -38.058 1.00 94.19 730 ASP A CA 1
ATOM 5682 C C . ASP A 1 730 ? 32.926 -1.819 -38.204 1.00 94.19 730 ASP A C 1
ATOM 5684 O O . ASP A 1 730 ? 33.378 -2.962 -38.073 1.00 94.19 730 ASP A O 1
ATOM 5688 N N . VAL A 1 731 ? 31.650 -1.622 -38.554 1.00 94.50 731 VAL A N 1
ATOM 5689 C CA . VAL A 1 731 ? 30.630 -2.684 -38.636 1.00 94.50 731 VAL A CA 1
ATOM 5690 C C . VAL A 1 731 ? 29.880 -2.688 -39.973 1.00 94.50 731 VAL A C 1
ATOM 5692 O O . VAL A 1 731 ? 29.752 -1.669 -40.645 1.00 94.50 731 VAL A O 1
ATOM 5695 N N . SER A 1 732 ? 29.382 -3.853 -40.382 1.00 93.06 732 SER A N 1
ATOM 5696 C CA . SER A 1 732 ? 28.648 -4.073 -41.636 1.00 93.06 732 SER A CA 1
ATOM 5697 C C . SER A 1 732 ? 27.462 -5.027 -41.411 1.00 93.06 732 SER A C 1
ATOM 5699 O O . SER A 1 732 ? 27.440 -5.744 -40.404 1.00 93.06 732 SER A O 1
ATOM 5701 N N . PRO A 1 733 ? 26.444 -5.047 -42.292 1.00 91.75 733 PRO A N 1
ATOM 5702 C CA . PRO A 1 733 ? 25.318 -5.967 -42.153 1.00 91.75 733 PRO A CA 1
ATOM 5703 C C . PRO A 1 733 ? 25.730 -7.407 -42.516 1.00 91.75 733 PRO A C 1
ATOM 5705 O O . PRO A 1 733 ? 26.889 -7.674 -42.846 1.00 91.75 733 PRO A O 1
ATOM 5708 N N . ALA A 1 734 ? 24.794 -8.357 -42.464 1.00 87.50 734 ALA A N 1
ATOM 5709 C CA . ALA A 1 734 ? 25.085 -9.789 -42.594 1.00 87.50 734 ALA A CA 1
ATOM 5710 C C . ALA A 1 734 ? 25.796 -10.177 -43.904 1.00 87.50 734 ALA A C 1
ATOM 5712 O O . ALA A 1 734 ? 26.644 -11.074 -43.911 1.00 87.50 734 ALA A O 1
ATOM 5713 N N . ASN A 1 735 ? 25.510 -9.473 -45.004 1.00 85.50 735 ASN A N 1
ATOM 5714 C CA . ASN A 1 735 ? 26.189 -9.665 -46.290 1.00 85.50 735 ASN A CA 1
ATOM 5715 C C . ASN A 1 735 ? 27.633 -9.093 -46.354 1.00 85.50 735 ASN A C 1
ATOM 5717 O O . ASN A 1 735 ? 28.335 -9.325 -47.339 1.00 85.50 735 ASN A O 1
ATOM 5721 N N . GLY A 1 736 ? 28.078 -8.354 -45.329 1.00 83.75 736 GLY A N 1
ATOM 5722 C CA . GLY A 1 736 ? 29.402 -7.737 -45.220 1.00 83.75 736 GLY A CA 1
ATOM 5723 C C . GLY A 1 736 ? 29.580 -6.353 -45.862 1.00 83.75 736 GLY A C 1
ATOM 5724 O O . GLY A 1 736 ? 30.696 -5.836 -45.829 1.00 83.75 736 GLY A O 1
ATOM 5725 N N . TYR A 1 737 ? 28.542 -5.734 -46.440 1.00 83.44 737 TYR A N 1
ATOM 5726 C CA . TYR A 1 737 ? 28.644 -4.429 -47.108 1.00 83.44 737 TYR A CA 1
ATOM 5727 C C . TYR A 1 737 ? 27.326 -3.614 -47.088 1.00 83.44 737 TYR A C 1
ATOM 5729 O O . TYR A 1 737 ? 26.266 -4.145 -47.424 1.00 83.44 737 TYR A O 1
ATOM 5737 N N . PRO A 1 738 ? 27.362 -2.292 -46.825 1.00 87.75 738 PRO A N 1
ATOM 5738 C CA . PRO A 1 738 ? 28.542 -1.451 -46.595 1.00 87.75 738 PRO A CA 1
ATOM 5739 C C . PRO A 1 738 ? 29.126 -1.601 -45.186 1.00 87.75 738 PRO A C 1
ATOM 5741 O O . PRO A 1 738 ? 28.395 -1.849 -44.233 1.00 87.75 738 PRO A O 1
ATOM 5744 N N . SER A 1 739 ? 30.441 -1.405 -45.060 1.00 90.31 739 SER A N 1
ATOM 5745 C CA . SER A 1 739 ? 31.063 -1.109 -43.764 1.00 90.31 739 SER A CA 1
ATOM 5746 C C . SER A 1 739 ? 30.810 0.354 -43.418 1.00 90.31 739 SER A C 1
ATOM 5748 O O . SER A 1 739 ? 30.902 1.219 -44.291 1.00 90.31 739 SER A O 1
ATOM 5750 N N . MET A 1 740 ? 30.469 0.615 -42.163 1.00 92.81 740 MET A N 1
ATOM 5751 C CA . MET A 1 740 ? 30.189 1.934 -41.609 1.00 92.81 740 MET A CA 1
ATOM 5752 C C . MET A 1 740 ? 30.786 2.015 -40.209 1.00 92.81 740 MET A C 1
ATOM 5754 O O . MET A 1 740 ? 30.745 1.036 -39.456 1.00 92.81 740 MET A O 1
ATOM 5758 N N . LYS A 1 741 ? 31.268 3.200 -39.838 1.00 93.94 741 LYS A N 1
ATOM 5759 C CA . LYS A 1 741 ? 31.687 3.453 -38.465 1.00 93.94 741 LYS A CA 1
ATOM 5760 C C . LYS A 1 741 ? 30.502 3.384 -37.522 1.00 93.94 741 LYS A C 1
ATOM 5762 O O . LYS A 1 741 ? 29.423 3.907 -37.810 1.00 93.94 741 LYS A O 1
ATOM 5767 N N . LEU A 1 742 ? 30.725 2.746 -36.383 1.00 93.50 742 LEU A N 1
ATOM 5768 C CA . LEU A 1 742 ? 29.748 2.673 -35.316 1.00 93.50 742 LEU A CA 1
ATOM 5769 C C . LEU A 1 742 ? 29.560 4.078 -34.703 1.00 93.50 742 LEU A C 1
ATOM 5771 O O . LEU A 1 742 ? 30.540 4.662 -34.234 1.00 93.50 742 LEU A O 1
ATOM 5775 N N . PRO A 1 743 ? 28.340 4.645 -34.698 1.00 93.69 743 PRO A N 1
ATOM 5776 C CA . PRO A 1 743 ? 28.103 5.960 -34.120 1.00 93.69 743 PRO A CA 1
ATOM 5777 C C . PRO A 1 743 ? 28.127 5.901 -32.591 1.00 93.69 743 PRO A C 1
ATOM 5779 O O . PRO A 1 743 ? 27.653 4.942 -31.978 1.00 93.69 743 PRO A O 1
ATOM 5782 N N . GLU A 1 744 ? 28.584 6.983 -31.967 1.00 91.81 744 GLU A N 1
ATOM 5783 C CA . GLU A 1 744 ? 28.267 7.245 -30.566 1.00 91.81 744 GLU A CA 1
ATOM 5784 C C . GLU A 1 744 ? 26.774 7.591 -30.436 1.00 91.81 744 GLU A C 1
ATOM 5786 O O . GLU A 1 744 ? 26.207 8.309 -31.266 1.00 91.81 744 GLU A O 1
ATOM 5791 N N . ILE A 1 745 ? 26.122 7.077 -29.393 1.00 95.00 745 ILE A N 1
ATOM 5792 C CA . ILE A 1 745 ? 24.737 7.427 -29.081 1.00 95.00 745 ILE A CA 1
ATOM 5793 C C . ILE A 1 745 ? 24.771 8.728 -28.286 1.00 95.00 745 ILE A C 1
ATOM 5795 O O . ILE A 1 745 ? 25.160 8.734 -27.124 1.00 95.00 745 ILE A O 1
ATOM 5799 N N . THR A 1 746 ? 24.370 9.823 -28.932 1.00 96.31 746 THR A N 1
ATOM 5800 C CA . THR A 1 746 ? 24.360 11.180 -28.367 1.00 96.31 746 THR A CA 1
ATOM 5801 C C . THR A 1 746 ? 22.950 11.773 -28.373 1.00 96.31 746 THR A C 1
ATOM 5803 O O . THR A 1 746 ? 22.075 11.329 -29.122 1.00 96.31 746 THR A O 1
ATOM 5806 N N . SER A 1 747 ? 22.721 12.833 -27.597 1.00 96.38 747 SER A N 1
ATOM 5807 C CA . SER A 1 747 ? 21.465 13.594 -27.646 1.00 96.38 747 SER A CA 1
ATOM 5808 C C . SER A 1 747 ? 21.165 14.156 -29.048 1.00 96.38 747 SER A C 1
ATOM 5810 O O . SER A 1 747 ? 20.007 14.175 -29.464 1.00 96.38 747 SER A O 1
ATOM 5812 N N . ASP A 1 748 ? 22.186 14.504 -29.837 1.00 96.75 748 ASP A N 1
ATOM 5813 C CA . ASP A 1 748 ? 22.031 14.922 -31.237 1.00 96.75 748 ASP A CA 1
ATOM 5814 C C . ASP A 1 748 ? 21.523 13.787 -32.142 1.00 96.75 748 ASP A C 1
ATOM 5816 O O . ASP A 1 748 ? 20.642 14.016 -32.977 1.00 96.75 748 ASP A O 1
ATOM 5820 N N . LEU A 1 749 ? 22.005 12.552 -31.954 1.00 96.56 749 LEU A N 1
ATOM 5821 C CA . LEU A 1 749 ? 21.466 11.377 -32.649 1.00 96.56 749 LEU A CA 1
ATOM 5822 C C . LEU A 1 749 ? 19.998 11.130 -32.270 1.00 96.56 749 LEU A C 1
ATOM 5824 O O . LEU A 1 749 ? 19.178 10.837 -33.140 1.00 96.56 749 LEU A O 1
ATOM 5828 N N . LEU A 1 750 ? 19.640 11.294 -30.994 1.00 97.25 750 LEU A N 1
ATOM 5829 C CA . LEU A 1 750 ? 18.253 11.162 -30.539 1.00 97.25 750 LEU A CA 1
ATOM 5830 C C . LEU A 1 750 ? 17.357 12.271 -31.120 1.00 97.25 750 LEU A C 1
ATOM 5832 O O . LEU A 1 750 ? 16.244 11.983 -31.555 1.00 97.25 750 LEU A O 1
ATOM 5836 N N . TYR A 1 751 ? 17.843 13.509 -31.240 1.00 97.75 751 TYR A N 1
ATOM 5837 C CA . TYR A 1 751 ? 17.136 14.578 -31.958 1.00 97.75 751 TYR A CA 1
ATOM 5838 C C . TYR A 1 751 ? 16.927 14.245 -33.448 1.00 97.75 751 TYR A C 1
ATOM 5840 O O . TYR A 1 751 ? 15.831 14.447 -33.977 1.00 97.75 751 TYR A O 1
ATOM 5848 N N . LEU A 1 752 ? 17.937 13.677 -34.123 1.00 96.75 752 LEU A N 1
ATOM 5849 C CA . LEU A 1 752 ? 17.810 13.192 -35.504 1.00 96.75 752 LEU A CA 1
ATOM 5850 C C . LEU A 1 752 ? 16.733 12.101 -35.615 1.00 96.75 752 LEU A C 1
ATOM 5852 O O . LEU A 1 752 ? 15.895 12.160 -36.515 1.00 96.75 752 LEU A O 1
ATOM 5856 N N . LEU A 1 753 ? 16.711 11.146 -34.681 1.00 96.19 753 LEU A N 1
ATOM 5857 C CA . LEU A 1 753 ? 15.666 10.124 -34.602 1.00 96.19 753 LEU A CA 1
ATOM 5858 C C . LEU A 1 753 ? 14.279 10.729 -34.342 1.00 96.19 753 LEU A C 1
ATOM 5860 O O . LEU A 1 753 ? 13.313 10.250 -34.921 1.00 96.19 753 LEU A O 1
ATOM 5864 N N . GLY A 1 754 ? 14.168 11.813 -33.569 1.00 95.50 754 GLY A N 1
ATOM 5865 C CA . GLY A 1 754 ? 12.915 12.552 -33.364 1.00 95.50 754 GLY A CA 1
ATOM 5866 C C . GLY A 1 754 ? 12.399 13.269 -34.624 1.00 95.50 754 GLY A C 1
ATOM 5867 O O . GLY A 1 754 ? 11.197 13.276 -34.895 1.00 95.50 754 GLY A O 1
ATOM 5868 N N . LEU A 1 755 ? 13.300 13.826 -35.443 1.00 95.25 755 LEU A N 1
ATOM 5869 C CA . LEU A 1 755 ? 12.947 14.369 -36.764 1.00 95.25 755 LEU A CA 1
ATOM 5870 C C . LEU A 1 755 ? 12.506 13.259 -37.729 1.00 95.25 755 LEU A C 1
ATOM 5872 O O . LEU A 1 755 ? 11.541 13.430 -38.471 1.00 95.25 755 LEU A O 1
ATOM 5876 N N . ILE A 1 756 ? 13.175 12.102 -37.697 1.00 94.12 756 ILE A N 1
ATOM 5877 C CA . ILE A 1 756 ? 12.740 10.913 -38.444 1.00 94.12 756 ILE A CA 1
ATOM 5878 C C . ILE A 1 756 ? 11.386 10.410 -37.921 1.00 94.12 756 ILE A C 1
ATOM 5880 O O . ILE A 1 756 ? 10.573 9.929 -38.708 1.00 94.12 756 ILE A O 1
ATOM 5884 N N . ALA A 1 757 ? 11.128 10.558 -36.619 1.00 90.94 757 ALA A N 1
ATOM 5885 C CA . ALA A 1 757 ? 9.916 10.089 -35.963 1.00 90.94 757 ALA A CA 1
ATOM 5886 C C . ALA A 1 757 ? 8.641 10.872 -36.337 1.00 90.94 757 ALA A C 1
ATOM 5888 O O . ALA A 1 757 ? 7.536 10.421 -36.045 1.00 90.94 757 ALA A O 1
ATOM 5889 N N . SER A 1 758 ? 8.793 12.033 -36.977 1.00 90.12 758 SER A N 1
ATOM 5890 C CA . SER A 1 758 ? 7.702 12.903 -37.428 1.00 90.12 758 SER A CA 1
ATOM 5891 C C . SER A 1 758 ? 7.649 12.967 -38.961 1.00 90.12 758 SER A C 1
ATOM 5893 O O . SER A 1 758 ? 6.982 12.160 -39.606 1.00 90.12 758 SER A O 1
ATOM 5895 N N . ASP A 1 759 ? 8.458 13.841 -39.562 1.00 89.69 759 ASP A N 1
ATOM 5896 C CA . ASP A 1 759 ? 8.514 14.107 -41.012 1.00 89.69 759 ASP A CA 1
ATOM 5897 C C . ASP A 1 759 ? 9.344 13.076 -41.822 1.00 89.69 759 ASP A C 1
ATOM 5899 O O . ASP A 1 759 ? 9.659 13.269 -43.010 1.00 89.69 759 ASP A O 1
ATOM 5903 N N . GLY A 1 760 ? 9.758 11.982 -41.179 1.00 90.25 760 GLY A N 1
ATOM 5904 C CA . GLY A 1 760 ? 10.621 10.957 -41.753 1.00 90.25 760 GLY A CA 1
ATOM 5905 C C . GLY A 1 760 ? 9.925 9.655 -42.142 1.00 90.25 760 GLY A C 1
ATOM 5906 O O . GLY A 1 760 ? 8.760 9.389 -41.858 1.00 90.25 760 GLY A O 1
ATOM 5907 N N . SER A 1 761 ? 10.684 8.797 -42.820 1.00 91.19 761 SER A N 1
ATOM 5908 C CA . SER A 1 761 ? 10.317 7.397 -43.020 1.00 91.19 761 SER A CA 1
ATOM 5909 C C . SER A 1 761 ? 11.563 6.529 -43.154 1.00 91.19 761 SER A C 1
ATOM 5911 O O . SER A 1 761 ? 12.432 6.828 -43.983 1.00 91.19 761 SER A O 1
ATOM 5913 N N . LEU A 1 762 ? 11.591 5.428 -42.409 1.00 93.94 762 LEU A N 1
ATOM 5914 C CA . LEU A 1 762 ? 12.569 4.351 -42.540 1.00 93.94 762 LEU A CA 1
ATOM 5915 C C . LEU A 1 762 ? 11.919 3.133 -43.200 1.00 93.94 762 LEU A C 1
ATOM 5917 O O . LEU A 1 762 ? 10.715 2.921 -43.061 1.00 93.94 762 LEU A O 1
ATOM 5921 N N . GLY A 1 763 ? 12.679 2.332 -43.943 1.00 93.44 763 GLY A N 1
ATOM 5922 C CA . GLY A 1 763 ? 12.139 1.122 -44.562 1.00 93.44 763 GLY A CA 1
ATOM 5923 C C . GLY A 1 763 ? 13.206 0.163 -45.067 1.00 93.44 763 GLY A C 1
ATOM 5924 O O . GLY A 1 763 ? 13.981 0.499 -45.965 1.00 93.44 763 GLY A O 1
ATOM 5925 N N . TRP A 1 764 ? 13.193 -1.048 -44.521 1.00 91.44 764 TRP A N 1
ATOM 5926 C CA . TRP A 1 764 ? 14.097 -2.137 -44.872 1.00 91.44 764 TRP A CA 1
ATOM 5927 C C . TRP A 1 764 ? 13.923 -2.640 -46.320 1.00 91.44 764 TRP A C 1
ATOM 5929 O O . TRP A 1 764 ? 12.816 -2.744 -46.854 1.00 91.44 764 TRP A O 1
ATOM 5939 N N . GLN A 1 765 ? 15.044 -2.971 -46.961 1.00 86.56 765 GLN A N 1
ATOM 5940 C CA . GLN A 1 765 ? 15.149 -3.659 -48.247 1.00 86.56 765 GLN A CA 1
ATOM 5941 C C . GLN A 1 765 ? 15.999 -4.920 -48.061 1.00 86.56 765 GLN A C 1
ATOM 5943 O O . GLN A 1 765 ? 17.216 -4.899 -48.235 1.00 86.56 765 GLN A O 1
ATOM 5948 N N . GLY A 1 766 ? 15.355 -6.015 -47.652 1.00 81.56 766 GLY A N 1
ATOM 5949 C CA . GLY A 1 766 ? 16.080 -7.112 -47.006 1.00 81.56 766 GLY A CA 1
ATOM 5950 C C . GLY A 1 766 ? 16.630 -6.664 -45.646 1.00 81.56 766 GLY A C 1
ATOM 5951 O O . GLY A 1 766 ? 16.163 -5.670 -45.095 1.00 81.56 766 GLY A O 1
ATOM 5952 N N . ARG A 1 767 ? 17.619 -7.382 -45.104 1.00 74.12 767 ARG A N 1
ATOM 5953 C CA . ARG A 1 767 ? 18.231 -7.058 -43.799 1.00 74.12 767 ARG A CA 1
ATOM 5954 C C . ARG A 1 767 ? 19.398 -6.071 -43.875 1.00 74.12 767 ARG A C 1
ATOM 5956 O O . ARG A 1 767 ? 19.794 -5.522 -42.858 1.00 74.12 767 ARG A O 1
ATOM 5963 N N . ASP A 1 768 ? 19.946 -5.839 -45.067 1.00 83.00 768 ASP A N 1
ATOM 5964 C CA . ASP A 1 768 ? 21.238 -5.156 -45.214 1.00 83.00 768 ASP A CA 1
ATOM 5965 C C . ASP A 1 768 ? 21.133 -3.668 -45.589 1.00 83.00 768 ASP A C 1
ATOM 5967 O O . ASP A 1 768 ? 22.131 -2.951 -45.595 1.00 83.00 768 ASP A O 1
ATOM 5971 N N . GLN A 1 769 ? 19.942 -3.182 -45.955 1.00 88.50 769 GLN A N 1
ATOM 5972 C CA . GLN A 1 769 ? 19.740 -1.803 -46.412 1.00 88.50 769 GLN A CA 1
ATOM 5973 C C . GLN A 1 769 ? 18.449 -1.222 -45.836 1.00 88.50 769 GLN A C 1
ATOM 5975 O O . GLN A 1 769 ? 17.359 -1.644 -46.214 1.00 88.50 769 GLN A O 1
ATOM 5980 N N . CYS A 1 770 ? 18.553 -0.205 -44.977 1.00 93.44 770 CYS A N 1
ATOM 5981 C CA . CYS A 1 770 ? 17.403 0.606 -44.578 1.00 93.44 770 CYS A CA 1
ATOM 5982 C C . CYS A 1 770 ? 17.383 1.912 -45.381 1.00 93.44 770 CYS A C 1
ATOM 5984 O O . CYS A 1 770 ? 18.341 2.688 -45.345 1.00 93.44 770 CYS A O 1
ATOM 5986 N N . ARG A 1 771 ? 16.294 2.155 -46.120 1.00 94.75 771 ARG A N 1
ATOM 5987 C CA . ARG A 1 771 ? 16.048 3.422 -46.820 1.00 94.75 771 ARG A CA 1
ATOM 5988 C C . ARG A 1 771 ? 15.638 4.488 -45.822 1.00 94.75 771 ARG A C 1
ATOM 5990 O O . ARG A 1 771 ? 14.621 4.340 -45.153 1.00 94.75 771 ARG A O 1
ATOM 5997 N N . VAL A 1 772 ? 16.361 5.598 -45.826 1.00 94.94 772 VAL A N 1
ATOM 5998 C CA . VAL A 1 772 ? 16.075 6.790 -45.026 1.00 94.94 772 VAL A CA 1
ATOM 5999 C C . VAL A 1 772 ? 15.459 7.842 -45.939 1.00 94.94 772 VAL A C 1
ATOM 6001 O O . VAL A 1 772 ? 16.009 8.124 -47.004 1.00 94.94 772 VAL A O 1
ATOM 6004 N N . ASN A 1 773 ? 14.337 8.439 -45.537 1.00 94.12 773 ASN A N 1
ATOM 6005 C CA . ASN A 1 773 ? 13.827 9.672 -46.139 1.00 94.12 773 ASN A CA 1
ATOM 6006 C C . ASN A 1 773 ? 13.399 10.650 -45.039 1.00 94.12 773 ASN A C 1
ATOM 6008 O O . ASN A 1 773 ? 12.855 10.223 -44.024 1.00 94.12 773 ASN A O 1
ATOM 6012 N N . PHE A 1 774 ? 13.583 11.946 -45.278 1.00 94.69 774 PHE A N 1
ATOM 6013 C CA . PHE A 1 774 ? 13.063 13.038 -44.452 1.00 94.69 774 PHE A CA 1
ATOM 6014 C C . PHE A 1 774 ? 12.562 14.151 -45.379 1.00 94.69 774 PHE A C 1
ATOM 6016 O O . PHE A 1 774 ? 13.297 14.582 -46.271 1.00 94.69 774 PHE A O 1
ATOM 6023 N N . THR A 1 775 ? 11.302 14.571 -45.221 1.00 91.19 775 THR A N 1
ATOM 6024 C CA . THR A 1 775 ? 10.668 15.588 -46.081 1.00 91.19 775 THR A CA 1
ATOM 6025 C C . THR A 1 775 ? 10.333 16.822 -45.258 1.00 91.19 775 THR A C 1
ATOM 6027 O O . THR A 1 775 ? 9.509 16.728 -44.364 1.00 91.19 775 THR A O 1
ATOM 6030 N N . ASN A 1 776 ? 10.863 17.999 -45.589 1.00 91.12 776 ASN A N 1
ATOM 6031 C CA . ASN A 1 776 ? 10.436 19.228 -44.907 1.00 91.12 776 ASN A CA 1
ATOM 6032 C C . ASN A 1 776 ? 10.478 20.452 -45.849 1.00 91.12 776 ASN A C 1
ATOM 6034 O O . ASN A 1 776 ? 11.111 20.418 -46.909 1.00 91.12 776 ASN A O 1
ATOM 6038 N N . THR A 1 777 ? 9.759 21.523 -45.499 1.00 88.94 777 THR A N 1
ATOM 6039 C CA . THR A 1 777 ? 9.763 22.818 -46.216 1.00 88.94 777 THR A CA 1
ATOM 6040 C C . THR A 1 777 ? 10.771 23.817 -45.639 1.00 88.94 777 THR A C 1
ATOM 6042 O O . THR A 1 777 ? 11.105 24.804 -46.291 1.00 88.94 777 THR A O 1
ATOM 6045 N N . ASN A 1 778 ? 11.273 23.584 -44.426 1.00 90.06 778 ASN A N 1
ATOM 6046 C CA . ASN A 1 778 ? 12.210 24.454 -43.731 1.00 90.06 778 ASN A CA 1
ATOM 6047 C C . ASN A 1 778 ? 13.667 24.109 -44.099 1.00 90.06 778 ASN A C 1
ATOM 6049 O O . ASN A 1 778 ? 14.157 23.019 -43.800 1.00 90.06 778 ASN A O 1
ATOM 6053 N N . ALA A 1 779 ? 14.368 25.056 -44.729 1.00 89.12 779 ALA A N 1
ATOM 6054 C CA . ALA A 1 779 ? 15.759 24.894 -45.155 1.00 89.12 779 ALA A CA 1
ATOM 6055 C C . ALA A 1 779 ? 16.726 24.627 -43.987 1.00 89.12 779 ALA A C 1
ATOM 6057 O O . ALA A 1 779 ? 17.573 23.742 -44.092 1.00 89.12 779 ALA A O 1
ATOM 6058 N N . GLU A 1 780 ? 16.554 25.325 -42.865 1.00 91.00 780 GLU A N 1
ATOM 6059 C CA . GLU A 1 780 ? 17.443 25.245 -41.700 1.00 91.00 780 GLU A CA 1
ATOM 6060 C C . GLU A 1 780 ? 17.296 23.897 -40.973 1.00 91.00 780 GLU A C 1
ATOM 6062 O O . GLU A 1 780 ? 18.286 23.331 -40.513 1.00 91.00 780 GLU A O 1
ATOM 6067 N N . LEU A 1 781 ? 16.093 23.302 -40.964 1.00 92.75 781 LEU A N 1
ATOM 6068 C CA . LEU A 1 781 ? 15.908 21.923 -40.489 1.00 92.75 781 LEU A CA 1
ATOM 6069 C C . LEU A 1 781 ? 16.564 20.885 -41.407 1.00 92.75 781 LEU A C 1
ATOM 6071 O O . LEU A 1 781 ? 17.142 19.919 -40.914 1.00 92.75 781 LEU A O 1
ATOM 6075 N N . LEU A 1 782 ? 16.504 21.073 -42.728 1.00 93.38 782 LEU A N 1
ATOM 6076 C CA . LEU A 1 782 ? 17.168 20.180 -43.686 1.00 93.38 782 LEU A CA 1
ATOM 6077 C C . LEU A 1 782 ? 18.699 20.255 -43.548 1.00 93.38 782 LEU A C 1
ATOM 6079 O O . LEU A 1 782 ? 19.386 19.239 -43.664 1.00 93.38 782 LEU A O 1
ATOM 6083 N N . GLU A 1 783 ? 19.239 21.443 -43.276 1.00 93.62 783 GLU A N 1
ATOM 6084 C CA . GLU A 1 783 ? 20.662 21.651 -42.990 1.00 93.62 783 GLU A CA 1
ATOM 6085 C C . GLU A 1 783 ? 21.064 21.033 -41.647 1.00 93.62 783 GLU A C 1
ATOM 6087 O O . GLU A 1 783 ? 22.033 20.274 -41.604 1.00 93.62 783 GLU A O 1
ATOM 6092 N N . ALA A 1 784 ? 20.280 21.247 -40.584 1.00 94.25 784 ALA A N 1
ATOM 6093 C CA . ALA A 1 784 ? 20.500 20.619 -39.282 1.00 94.25 784 ALA A CA 1
ATOM 6094 C C . ALA A 1 784 ? 20.471 19.082 -39.365 1.00 94.25 784 ALA A C 1
ATOM 6096 O O . ALA A 1 784 ? 21.389 18.432 -38.868 1.00 94.25 784 ALA A O 1
ATOM 6097 N N . PHE A 1 785 ? 19.476 18.500 -40.047 1.00 96.19 785 PHE A N 1
ATOM 6098 C CA . PHE A 1 785 ? 19.389 17.056 -40.294 1.00 96.19 785 PHE A CA 1
ATOM 6099 C C . PHE A 1 785 ? 20.645 16.544 -41.009 1.00 96.19 785 PHE A C 1
ATOM 6101 O O . PHE A 1 785 ? 21.267 15.580 -40.568 1.00 96.19 785 PHE A O 1
ATOM 6108 N N . THR A 1 786 ? 21.054 17.218 -42.090 1.00 96.19 786 THR A N 1
ATOM 6109 C CA . THR A 1 786 ? 22.226 16.828 -42.890 1.00 96.19 786 THR A CA 1
ATOM 6110 C C . THR A 1 786 ? 23.524 16.913 -42.082 1.00 96.19 786 THR A C 1
ATOM 6112 O O . THR A 1 786 ? 24.367 16.022 -42.186 1.00 96.19 786 THR A O 1
ATOM 6115 N N . ALA A 1 787 ? 23.688 17.955 -41.260 1.00 95.62 787 ALA A N 1
ATOM 6116 C CA . ALA A 1 787 ? 24.869 18.151 -40.425 1.00 95.62 787 ALA A CA 1
ATOM 6117 C C . ALA A 1 787 ? 24.992 17.073 -39.336 1.00 95.62 787 ALA A C 1
ATOM 6119 O O . ALA A 1 787 ? 26.042 16.438 -39.230 1.00 95.62 787 ALA A O 1
ATOM 6120 N N . ILE A 1 788 ? 23.915 16.812 -38.583 1.00 95.88 788 ILE A N 1
ATOM 6121 C CA . ILE A 1 788 ? 23.900 15.775 -37.538 1.00 95.88 788 ILE A CA 1
ATOM 6122 C C . ILE A 1 788 ? 24.130 14.393 -38.153 1.00 95.88 788 ILE A C 1
ATOM 6124 O O . ILE A 1 788 ? 24.966 13.634 -37.660 1.00 95.88 788 ILE A O 1
ATOM 6128 N N . TYR A 1 789 ? 23.428 14.082 -39.249 1.00 96.75 789 TYR A N 1
ATOM 6129 C CA . TYR A 1 789 ? 23.571 12.814 -39.960 1.00 96.75 789 TYR A CA 1
ATOM 6130 C C . TYR A 1 789 ? 25.020 12.589 -40.403 1.00 96.75 789 TYR A C 1
ATOM 6132 O O . TYR A 1 789 ? 25.587 11.540 -40.118 1.00 96.75 789 TYR A O 1
ATOM 6140 N N . LYS A 1 790 ? 25.651 13.586 -41.039 1.00 95.69 790 LYS A N 1
ATOM 6141 C CA . LYS A 1 790 ? 27.047 13.489 -41.492 1.00 95.69 790 LYS A CA 1
ATOM 6142 C C . LYS A 1 790 ? 28.036 13.346 -40.328 1.00 95.69 790 LYS A C 1
ATOM 6144 O O . LYS A 1 790 ? 29.073 12.716 -40.502 1.00 95.69 790 LYS A O 1
ATOM 6149 N N . SER A 1 791 ? 27.730 13.923 -39.165 1.00 95.25 791 SER A N 1
ATOM 6150 C CA . SER A 1 791 ? 28.574 13.807 -37.970 1.00 95.25 791 SER A CA 1
ATOM 6151 C C . SER A 1 791 ? 28.568 12.396 -37.375 1.00 95.25 791 SER A C 1
ATOM 6153 O O . SER A 1 791 ? 29.607 11.944 -36.908 1.00 95.25 791 SER A O 1
ATOM 6155 N N . HIS A 1 792 ? 27.422 11.708 -37.394 1.00 95.75 792 HIS A N 1
ATOM 6156 C CA . HIS A 1 792 ? 27.277 10.360 -36.822 1.00 95.75 792 HIS A CA 1
ATOM 6157 C C . HIS A 1 792 ? 27.540 9.246 -37.842 1.00 95.75 792 HIS A C 1
ATOM 6159 O O . HIS A 1 792 ? 27.978 8.165 -37.471 1.00 95.75 792 HIS A O 1
ATOM 6165 N N . PHE A 1 793 ? 27.303 9.509 -39.129 1.00 95.56 793 PHE A N 1
ATOM 6166 C CA . PHE A 1 793 ? 27.457 8.547 -40.221 1.00 95.56 793 PHE A CA 1
ATOM 6167 C C . PHE A 1 793 ? 28.359 9.130 -41.324 1.00 95.56 793 PHE A C 1
ATOM 6169 O O . PHE A 1 793 ? 27.880 9.406 -42.427 1.00 95.56 793 PHE A O 1
ATOM 6176 N N . PRO A 1 794 ? 29.660 9.355 -41.049 1.00 93.56 794 PRO A N 1
ATOM 6177 C CA . PRO A 1 794 ? 30.576 10.013 -41.986 1.00 93.56 794 PRO A CA 1
ATOM 6178 C C . PRO A 1 794 ? 30.774 9.228 -43.292 1.00 93.56 794 PRO A C 1
ATOM 6180 O O . PRO A 1 794 ? 31.052 9.830 -44.330 1.00 93.56 794 PRO A O 1
ATOM 6183 N N . ASP A 1 795 ? 30.584 7.907 -43.253 1.00 90.88 795 ASP A N 1
ATOM 6184 C CA . ASP A 1 795 ? 30.727 6.995 -44.395 1.00 90.88 795 ASP A CA 1
ATOM 6185 C C . ASP A 1 795 ? 29.453 6.912 -45.264 1.00 90.88 795 ASP A C 1
ATOM 6187 O O . ASP A 1 795 ? 29.419 6.202 -46.271 1.00 90.88 795 ASP A O 1
ATOM 6191 N N . ALA A 1 796 ? 28.392 7.643 -44.897 1.00 90.06 796 ALA A N 1
ATOM 6192 C CA . ALA A 1 796 ? 27.116 7.669 -45.601 1.00 90.06 796 ALA A CA 1
ATOM 6193 C C . ALA A 1 796 ? 26.749 9.090 -46.064 1.00 90.06 796 ALA A C 1
ATOM 6195 O O . ALA A 1 796 ? 26.970 10.081 -45.372 1.00 90.06 796 ALA A O 1
ATOM 6196 N N . ALA A 1 797 ? 26.105 9.197 -47.227 1.00 88.56 797 ALA A N 1
ATOM 6197 C CA . ALA A 1 797 ? 25.651 10.470 -47.785 1.00 88.56 797 ALA A CA 1
ATOM 6198 C C . ALA A 1 797 ? 24.141 10.467 -48.053 1.00 88.56 797 ALA A C 1
ATOM 6200 O O . ALA A 1 797 ? 23.563 9.446 -48.431 1.00 88.56 797 ALA A O 1
ATOM 6201 N N . LEU A 1 798 ? 23.515 11.635 -47.897 1.00 94.25 798 LEU A N 1
ATOM 6202 C CA . LEU A 1 798 ? 22.122 11.881 -48.264 1.00 94.25 798 LEU A CA 1
ATOM 6203 C C . LEU A 1 798 ? 22.064 12.667 -49.577 1.00 94.25 798 LEU A C 1
ATOM 6205 O O . LEU A 1 798 ? 22.717 13.700 -49.726 1.00 94.25 798 LEU A O 1
ATOM 6209 N N . GLY A 1 799 ? 21.241 12.208 -50.515 1.00 93.94 799 GLY A N 1
ATOM 6210 C CA . GLY A 1 799 ? 20.816 13.009 -51.656 1.00 93.94 799 GLY A CA 1
ATOM 6211 C C . GLY A 1 799 ? 19.747 14.019 -51.236 1.00 93.94 799 GLY A C 1
ATOM 6212 O O . GLY A 1 799 ? 18.903 13.714 -50.396 1.00 93.94 799 GLY A O 1
ATOM 6213 N N . LYS A 1 800 ? 19.747 15.207 -51.851 1.00 93.88 800 LYS A N 1
ATOM 6214 C CA . LYS A 1 800 ? 18.698 16.229 -51.701 1.00 93.88 800 LYS A CA 1
ATOM 6215 C C . LYS A 1 800 ? 17.991 16.430 -53.040 1.00 93.88 800 LYS A C 1
ATOM 6217 O O . LYS A 1 800 ? 18.655 16.607 -54.059 1.00 93.88 800 LYS A O 1
ATOM 6222 N N . ARG A 1 801 ? 16.656 16.418 -53.062 1.00 92.06 801 ARG A N 1
ATOM 6223 C CA . ARG A 1 801 ? 15.849 16.739 -54.259 1.00 92.06 801 ARG A CA 1
ATOM 6224 C C . ARG A 1 801 ? 14.642 17.598 -53.900 1.00 92.06 801 ARG A C 1
ATOM 6226 O O . ARG A 1 801 ? 14.091 17.457 -52.813 1.00 92.06 801 ARG A O 1
ATOM 6233 N N . ALA A 1 802 ? 14.211 18.456 -54.820 1.00 86.50 802 ALA A N 1
ATOM 6234 C CA . ALA A 1 802 ? 12.938 19.159 -54.686 1.00 86.50 802 ALA A CA 1
ATOM 6235 C C . ALA A 1 802 ? 11.762 18.177 -54.835 1.00 86.50 802 ALA A C 1
ATOM 6237 O O . ALA A 1 802 ? 11.818 17.235 -55.632 1.00 86.50 802 ALA A O 1
ATOM 6238 N N . LYS A 1 803 ? 10.689 18.417 -54.083 1.00 80.94 803 LYS A N 1
ATOM 6239 C CA . LYS A 1 803 ? 9.452 17.636 -54.069 1.00 80.94 803 LYS A CA 1
ATOM 6240 C C . LYS A 1 803 ? 8.272 18.604 -54.114 1.00 80.94 803 LYS A C 1
ATOM 6242 O O . LYS A 1 803 ? 8.256 19.619 -53.426 1.00 80.94 803 LYS A O 1
ATOM 6247 N N . ARG A 1 804 ? 7.252 18.281 -54.910 1.00 74.00 804 ARG A N 1
ATOM 6248 C CA . ARG A 1 804 ? 5.946 18.949 -54.835 1.00 74.00 804 ARG A CA 1
ATOM 6249 C C . ARG A 1 804 ? 4.953 18.012 -54.181 1.00 74.00 804 ARG A C 1
ATOM 6251 O O . ARG A 1 804 ? 4.440 17.098 -54.820 1.00 74.00 804 ARG A O 1
ATOM 6258 N N . SER A 1 805 ? 4.703 18.235 -52.897 1.00 65.62 805 SER A N 1
ATOM 6259 C CA . SER A 1 805 ? 3.677 17.501 -52.168 1.00 65.62 805 SER A CA 1
ATOM 6260 C C . SER A 1 805 ? 2.286 17.904 -52.662 1.00 65.62 805 SER A C 1
ATOM 6262 O O . SER A 1 805 ? 1.963 19.091 -52.755 1.00 65.62 805 SER A O 1
ATOM 6264 N N . THR A 1 806 ? 1.452 16.906 -52.947 1.00 67.81 806 THR A N 1
ATOM 6265 C CA . THR A 1 806 ? 0.018 17.085 -53.200 1.00 67.81 806 THR A CA 1
ATOM 6266 C C . THR A 1 806 ? -0.759 16.227 -52.212 1.00 67.81 806 THR A C 1
ATOM 6268 O O . THR A 1 806 ? -0.484 15.033 -52.101 1.00 67.81 806 THR A O 1
ATOM 6271 N N . GLY A 1 807 ? -1.700 16.829 -51.493 1.00 61.09 807 GLY A N 1
ATOM 6272 C CA . GLY A 1 807 ? -2.563 16.166 -50.518 1.00 61.09 807 GLY A CA 1
ATOM 6273 C C . GLY A 1 807 ? -4.031 16.234 -50.929 1.00 61.09 807 GLY A C 1
ATOM 6274 O O . GLY A 1 807 ? -4.397 16.938 -51.871 1.00 61.09 807 GLY A O 1
ATOM 6275 N N . ARG A 1 808 ? -4.893 15.522 -50.200 1.00 63.41 808 ARG A N 1
ATOM 6276 C CA . ARG A 1 808 ? -6.348 15.699 -50.276 1.00 63.41 808 ARG A CA 1
ATOM 6277 C C . ARG A 1 808 ? -6.896 16.047 -48.899 1.00 63.41 808 ARG A C 1
ATOM 6279 O O . ARG A 1 808 ? -6.666 15.303 -47.955 1.00 63.41 808 ARG A O 1
ATOM 6286 N N . VAL A 1 809 ? -7.639 17.147 -48.813 1.00 61.75 809 VAL A N 1
ATOM 6287 C CA . VAL A 1 809 ? -8.390 17.557 -47.616 1.00 61.75 809 VAL A CA 1
ATOM 6288 C C . VAL A 1 809 ? -9.835 17.764 -48.049 1.00 61.75 809 VAL A C 1
ATOM 6290 O O . VAL A 1 809 ? -10.082 18.458 -49.035 1.00 61.75 809 VAL A O 1
ATOM 6293 N N . ASP A 1 810 ? -10.774 17.093 -47.382 1.00 55.62 810 ASP A N 1
ATOM 6294 C CA . ASP A 1 810 ? -12.211 17.103 -47.702 1.00 55.62 810 ASP A CA 1
ATOM 6295 C C . ASP A 1 810 ? -12.505 16.881 -49.203 1.00 55.62 810 ASP A C 1
ATOM 6297 O O . ASP A 1 810 ? -13.288 17.584 -49.840 1.00 55.62 810 ASP A O 1
ATOM 6301 N N . GLY A 1 811 ? -11.790 15.922 -49.806 1.00 65.62 811 GLY A N 1
ATOM 6302 C CA . GLY A 1 811 ? -11.888 15.569 -51.229 1.00 65.62 811 GLY A CA 1
ATOM 6303 C C . GLY A 1 811 ? -11.196 16.533 -52.206 1.00 65.62 811 GLY A C 1
ATOM 6304 O O . GLY A 1 811 ? -11.005 16.177 -53.370 1.00 65.62 811 GLY A O 1
ATOM 6305 N N . ARG A 1 812 ? -10.760 17.718 -51.763 1.00 64.44 812 ARG A N 1
ATOM 6306 C CA . ARG A 1 812 ? -10.071 18.714 -52.602 1.00 64.44 812 ARG A CA 1
ATOM 6307 C C . ARG A 1 812 ? -8.581 18.410 -52.700 1.00 64.44 812 ARG A C 1
ATOM 6309 O O . ARG A 1 812 ? -7.928 18.197 -51.682 1.00 64.44 812 ARG A O 1
ATOM 6316 N N . LEU A 1 813 ? -8.036 18.426 -53.917 1.00 71.44 813 LEU A N 1
ATOM 6317 C CA . LEU A 1 813 ? -6.593 18.321 -54.141 1.00 71.44 813 LEU A CA 1
ATOM 6318 C C . LEU A 1 813 ? -5.915 19.636 -53.725 1.00 71.44 813 LEU A C 1
ATOM 6320 O O . LEU A 1 813 ? -6.174 20.679 -54.320 1.00 71.44 813 LEU A O 1
ATOM 6324 N N . ILE A 1 814 ? -5.039 19.576 -52.725 1.00 71.88 814 ILE A N 1
ATOM 6325 C CA . ILE A 1 814 ? -4.199 20.696 -52.292 1.00 71.88 814 ILE A CA 1
ATOM 6326 C C . ILE A 1 814 ? -2.786 20.448 -52.812 1.00 71.88 814 ILE A C 1
ATOM 6328 O O . ILE A 1 814 ? -2.173 19.432 -52.492 1.00 71.88 814 ILE A O 1
ATOM 6332 N N . VAL A 1 815 ? -2.262 21.379 -53.604 1.00 70.19 815 VAL A N 1
ATOM 6333 C CA . VAL A 1 815 ? -0.850 21.405 -54.011 1.00 70.19 815 VAL A CA 1
ATOM 6334 C C . VAL A 1 815 ? -0.108 22.328 -53.049 1.00 70.19 815 VAL A C 1
ATOM 6336 O O . VAL A 1 815 ? -0.594 23.425 -52.776 1.00 70.19 815 VAL A O 1
ATOM 6339 N N . SER A 1 816 ? 1.048 21.903 -52.531 1.00 67.50 816 SER A N 1
ATOM 6340 C CA . SER A 1 816 ? 1.868 22.761 -51.669 1.00 67.50 816 SER A CA 1
ATOM 6341 C C . SER A 1 816 ? 2.245 24.057 -52.392 1.00 67.50 816 SER A C 1
ATOM 6343 O O . SER A 1 816 ? 2.783 24.022 -53.499 1.00 67.50 816 SER A O 1
ATOM 6345 N N . THR A 1 817 ? 1.977 25.197 -51.754 1.00 71.12 817 THR A N 1
ATOM 6346 C CA . THR A 1 817 ? 2.375 26.532 -52.231 1.00 71.12 817 THR A CA 1
ATOM 6347 C C . THR A 1 817 ? 3.814 26.892 -51.858 1.00 71.12 817 THR A C 1
ATOM 6349 O O . THR A 1 817 ? 4.328 27.902 -52.329 1.00 71.12 817 THR A O 1
ATOM 6352 N N . GLN A 1 818 ? 4.460 26.072 -51.026 1.00 73.12 818 GLN A N 1
ATOM 6353 C CA . GLN A 1 818 ? 5.875 26.161 -50.676 1.00 73.12 818 GLN A CA 1
ATOM 6354 C C . GLN A 1 818 ? 6.625 24.963 -51.260 1.00 73.12 818 GLN A C 1
ATOM 6356 O O . GLN A 1 818 ? 6.106 23.841 -51.254 1.00 73.12 818 GLN A O 1
ATOM 6361 N N . ASP A 1 819 ? 7.844 25.193 -51.737 1.00 77.00 819 ASP A N 1
ATOM 6362 C CA . ASP A 1 819 ? 8.724 24.112 -52.172 1.00 77.00 819 ASP A CA 1
ATOM 6363 C C . ASP A 1 819 ? 9.159 23.280 -50.955 1.00 77.00 819 ASP A C 1
ATOM 6365 O O . ASP A 1 819 ? 9.584 23.822 -49.933 1.00 77.00 819 ASP A O 1
ATOM 6369 N N . SER A 1 820 ? 9.034 21.954 -51.052 1.00 84.62 820 SER A N 1
ATOM 6370 C CA . SER A 1 820 ? 9.571 21.016 -50.065 1.00 84.62 820 SER A CA 1
ATOM 6371 C C . SER A 1 820 ? 10.759 20.263 -50.651 1.00 84.62 820 SER A C 1
ATOM 6373 O O . SER A 1 820 ? 10.897 20.130 -51.871 1.00 84.62 820 SER A O 1
ATOM 6375 N N . PHE A 1 821 ? 11.639 19.762 -49.788 1.00 90.06 821 PHE A N 1
ATOM 6376 C CA . PHE A 1 821 ? 12.780 18.956 -50.209 1.00 90.06 821 PHE A CA 1
ATOM 6377 C C . PHE A 1 821 ? 12.761 17.601 -49.506 1.00 90.06 821 PHE A C 1
ATOM 6379 O O . PHE A 1 821 ? 12.508 17.517 -48.305 1.00 90.06 821 PHE A O 1
ATOM 6386 N N . ASP A 1 822 ? 13.062 16.555 -50.273 1.00 90.50 822 ASP A N 1
ATOM 6387 C CA . ASP A 1 822 ? 13.421 15.237 -49.754 1.00 90.50 822 ASP A CA 1
ATOM 6388 C C . ASP A 1 822 ? 14.930 15.200 -49.509 1.00 90.50 822 ASP A C 1
ATOM 6390 O O . ASP A 1 822 ? 15.708 15.405 -50.450 1.00 90.50 822 ASP A O 1
ATOM 6394 N N . LEU A 1 823 ? 15.333 14.843 -48.292 1.00 95.19 823 LEU A N 1
ATOM 6395 C CA . LEU A 1 823 ? 16.599 14.158 -48.045 1.00 95.19 823 LEU A CA 1
ATOM 6396 C C . LEU A 1 823 ? 16.354 12.651 -48.148 1.00 95.19 823 LEU A C 1
ATOM 6398 O O . LEU A 1 823 ? 15.371 12.156 -47.595 1.00 95.19 823 LEU A O 1
ATOM 6402 N N . TYR A 1 824 ? 17.216 11.920 -48.856 1.00 94.81 824 TYR A N 1
ATOM 6403 C CA . TYR A 1 824 ? 17.072 10.475 -49.047 1.00 94.81 824 TYR A CA 1
ATOM 6404 C C . TYR A 1 824 ? 18.423 9.750 -49.113 1.00 94.81 824 TYR A C 1
ATOM 6406 O O . TYR A 1 824 ? 19.395 10.279 -49.650 1.00 94.81 824 TYR A O 1
ATOM 6414 N N . GLY A 1 825 ? 18.486 8.520 -48.603 1.00 94.00 825 GLY A N 1
ATOM 6415 C CA . GLY A 1 825 ? 19.697 7.693 -48.621 1.00 94.00 825 GLY A CA 1
ATOM 6416 C C . GLY A 1 825 ? 19.448 6.262 -48.141 1.00 94.00 825 GLY A C 1
ATOM 6417 O O . GLY A 1 825 ? 18.304 5.869 -47.917 1.00 94.00 825 GLY A O 1
ATOM 6418 N N . ASN A 1 826 ? 20.523 5.490 -47.973 1.00 93.19 826 ASN A N 1
ATOM 6419 C CA . ASN A 1 826 ? 20.492 4.161 -47.356 1.00 93.19 826 ASN A CA 1
ATOM 6420 C C . ASN A 1 826 ? 21.482 4.120 -46.187 1.00 93.19 826 ASN A C 1
ATOM 6422 O O . ASN A 1 826 ? 22.634 4.519 -46.357 1.00 93.19 826 ASN A O 1
ATOM 6426 N N . ASN A 1 827 ? 21.047 3.635 -45.026 1.00 94.62 827 ASN A N 1
ATOM 6427 C CA . ASN A 1 827 ? 21.874 3.525 -43.827 1.00 94.62 827 ASN A CA 1
ATOM 6428 C C . ASN A 1 827 ? 21.323 2.424 -42.913 1.00 94.62 827 ASN A C 1
ATOM 6430 O O . ASN A 1 827 ? 20.284 2.606 -42.282 1.00 94.62 827 ASN A O 1
ATOM 6434 N N . PHE A 1 828 ? 21.996 1.271 -42.874 1.00 93.56 828 PHE A N 1
ATOM 6435 C CA . PHE A 1 828 ? 21.532 0.125 -42.089 1.00 93.56 828 PHE A CA 1
ATOM 6436 C C . PHE A 1 828 ? 21.674 0.370 -40.578 1.00 93.56 828 PHE A C 1
ATOM 6438 O O . PHE A 1 828 ? 20.755 0.030 -39.840 1.00 93.56 828 PHE A O 1
ATOM 6445 N N . LEU A 1 829 ? 22.750 1.032 -40.126 1.00 93.81 829 LEU A N 1
ATOM 6446 C CA . LEU A 1 829 ? 22.959 1.351 -38.708 1.00 93.81 829 LEU A CA 1
ATOM 6447 C C . LEU A 1 829 ? 21.887 2.296 -38.173 1.00 93.81 829 LEU A C 1
ATOM 6449 O O . LEU A 1 829 ? 21.305 2.024 -37.131 1.00 93.81 829 LEU A O 1
ATOM 6453 N N . LEU A 1 830 ? 21.566 3.367 -38.903 1.00 95.00 830 LEU A N 1
ATOM 6454 C CA . LEU A 1 830 ? 20.466 4.256 -38.525 1.00 95.00 830 LEU A CA 1
ATOM 6455 C C . LEU A 1 830 ? 19.120 3.514 -38.494 1.00 95.00 830 LEU A C 1
ATOM 6457 O O . LEU A 1 830 ? 18.281 3.836 -37.662 1.00 95.00 830 LEU A O 1
ATOM 6461 N N . GLY A 1 831 ? 18.935 2.509 -39.358 1.00 93.69 831 GLY A N 1
ATOM 6462 C CA . GLY A 1 831 ? 17.798 1.591 -39.301 1.00 93.69 831 GLY A CA 1
ATOM 6463 C C . GLY A 1 831 ? 17.746 0.806 -37.988 1.00 93.69 831 GLY A C 1
ATOM 6464 O O . GLY A 1 831 ? 16.777 0.942 -37.248 1.00 93.69 831 GLY A O 1
ATOM 6465 N N . LEU A 1 832 ? 18.801 0.046 -37.675 1.00 92.81 832 LEU A N 1
ATOM 6466 C CA . LEU A 1 832 ? 18.888 -0.761 -36.449 1.00 92.81 832 LEU A CA 1
ATOM 6467 C C . LEU A 1 832 ? 18.701 0.094 -35.189 1.00 92.81 832 LEU A C 1
ATOM 6469 O O . LEU A 1 832 ? 17.872 -0.225 -34.347 1.00 92.81 832 LEU A O 1
ATOM 6473 N N . LEU A 1 833 ? 19.398 1.230 -35.099 1.00 94.19 833 LEU A N 1
ATOM 6474 C CA . LEU A 1 833 ? 19.313 2.133 -33.949 1.00 94.19 833 LEU A CA 1
ATOM 6475 C C . LEU A 1 833 ? 17.900 2.708 -33.782 1.00 94.19 833 LEU A C 1
ATOM 6477 O O . LEU A 1 833 ? 17.378 2.745 -32.671 1.00 94.19 833 LEU A O 1
ATOM 6481 N N . ALA A 1 834 ? 17.252 3.120 -34.874 1.00 93.81 834 ALA A N 1
ATOM 6482 C CA . ALA A 1 834 ? 15.873 3.597 -34.836 1.00 93.81 834 ALA A CA 1
ATOM 6483 C C . ALA A 1 834 ? 14.900 2.512 -34.337 1.00 93.81 834 ALA A C 1
ATOM 6485 O O . ALA A 1 834 ? 14.083 2.783 -33.457 1.00 93.81 834 ALA A O 1
ATOM 6486 N N . GLU A 1 835 ? 15.030 1.283 -34.840 1.00 91.31 835 GLU A N 1
ATOM 6487 C CA . GLU A 1 835 ? 14.230 0.120 -34.432 1.00 91.31 835 GLU A CA 1
ATOM 6488 C C . GLU A 1 835 ? 14.440 -0.217 -32.945 1.00 91.31 835 GLU A C 1
ATOM 6490 O O . GLU A 1 835 ? 13.481 -0.384 -32.184 1.00 91.31 835 GLU A O 1
ATOM 6495 N N . SER A 1 836 ? 15.693 -0.215 -32.481 1.00 91.50 836 SER A N 1
ATOM 6496 C CA . SER A 1 836 ? 16.046 -0.399 -31.070 1.00 91.50 836 SER A CA 1
ATOM 6497 C C . SER A 1 836 ? 15.461 0.681 -30.158 1.00 91.50 836 SER A C 1
ATOM 6499 O O . SER A 1 836 ? 15.077 0.375 -29.034 1.00 91.50 836 SER A O 1
ATOM 6501 N N . PHE A 1 837 ? 15.323 1.919 -30.640 1.00 92.94 837 PHE A N 1
ATOM 6502 C CA . PHE A 1 837 ? 14.682 3.020 -29.913 1.00 92.94 837 PHE A CA 1
ATOM 6503 C C . PHE A 1 837 ? 13.162 3.140 -30.153 1.00 92.94 837 PHE A C 1
ATOM 6505 O O . PHE A 1 837 ? 12.534 4.080 -29.665 1.00 92.94 837 PHE A O 1
ATOM 6512 N N . GLY A 1 838 ? 12.544 2.184 -30.859 1.00 90.50 838 GLY A N 1
ATOM 6513 C CA . GLY A 1 838 ? 11.089 2.114 -31.043 1.00 90.50 838 GLY A CA 1
ATOM 6514 C C . GLY A 1 838 ? 10.516 3.074 -32.093 1.00 90.50 838 GLY A C 1
ATOM 6515 O O . GLY A 1 838 ? 9.306 3.323 -32.104 1.00 90.50 838 GLY A O 1
ATOM 6516 N N . VAL A 1 839 ? 11.366 3.620 -32.970 1.00 91.31 839 VAL A N 1
ATOM 6517 C CA . VAL A 1 839 ? 10.971 4.420 -34.138 1.00 91.31 839 VAL A CA 1
ATOM 6518 C C . VAL A 1 839 ? 10.458 3.484 -35.234 1.00 91.31 839 VAL A C 1
ATOM 6520 O O . VAL A 1 839 ? 11.186 2.625 -35.724 1.00 91.31 839 VAL A O 1
ATOM 6523 N N . ARG A 1 840 ? 9.195 3.672 -35.627 1.00 89.06 840 ARG A N 1
ATOM 6524 C CA . ARG A 1 840 ? 8.443 2.763 -36.504 1.00 89.06 840 ARG A CA 1
ATOM 6525 C C . ARG A 1 840 ? 9.041 2.629 -37.913 1.00 89.06 840 ARG A C 1
ATOM 6527 O O . ARG A 1 840 ? 9.215 3.627 -38.623 1.00 89.06 840 ARG A O 1
ATOM 6534 N N . MET A 1 841 ? 9.197 1.393 -38.381 1.00 88.88 841 MET A N 1
ATOM 6535 C CA . MET A 1 841 ? 9.555 1.058 -39.762 1.00 88.88 841 MET A CA 1
ATOM 6536 C C . MET A 1 841 ? 8.343 1.059 -40.703 1.00 88.88 841 MET A C 1
ATOM 6538 O O . MET A 1 841 ? 7.201 0.769 -40.337 1.00 88.88 841 MET A O 1
ATOM 6542 N N . ARG A 1 842 ? 8.576 1.357 -41.986 1.00 85.00 842 ARG A N 1
ATOM 6543 C CA . ARG A 1 842 ? 7.531 1.337 -43.018 1.00 85.00 842 ARG A CA 1
ATOM 6544 C C . ARG A 1 842 ? 6.970 -0.076 -43.221 1.00 85.00 842 ARG A C 1
ATOM 6546 O O . ARG A 1 842 ? 7.554 -0.882 -43.939 1.00 85.00 842 ARG A O 1
ATOM 6553 N N . GLY A 1 843 ? 5.778 -0.305 -42.678 1.00 74.69 843 GLY A N 1
ATOM 6554 C CA . GLY A 1 843 ? 5.050 -1.577 -42.732 1.00 74.69 843 GLY A CA 1
ATOM 6555 C C . GLY A 1 843 ? 4.477 -1.976 -41.371 1.00 74.69 843 GLY A C 1
ATOM 6556 O O . GLY A 1 843 ? 3.490 -2.704 -41.317 1.00 74.69 843 GLY A O 1
ATOM 6557 N N . GLU A 1 844 ? 5.046 -1.445 -40.290 1.00 80.12 844 GLU A N 1
ATOM 6558 C CA . GLU A 1 844 ? 4.571 -1.627 -38.918 1.00 80.12 844 GLU A CA 1
ATOM 6559 C C . GLU A 1 844 ? 3.370 -0.725 -38.607 1.00 80.12 844 GLU A C 1
ATOM 6561 O O . GLU A 1 844 ? 3.167 0.317 -39.241 1.00 80.12 844 GLU A O 1
ATOM 6566 N N . GLN A 1 845 ? 2.560 -1.124 -37.621 1.00 68.25 845 GLN A N 1
ATOM 6567 C CA . GLN A 1 845 ? 1.323 -0.413 -37.276 1.00 68.25 845 GLN A CA 1
ATOM 6568 C C . GLN A 1 845 ? 1.497 0.635 -36.166 1.00 68.25 845 GLN A C 1
ATOM 6570 O O . GLN A 1 845 ? 0.915 1.715 -36.276 1.00 68.25 845 GLN A O 1
ATOM 6575 N N . THR A 1 846 ? 2.305 0.359 -35.140 1.00 78.75 846 THR A N 1
ATOM 6576 C CA . THR A 1 846 ? 2.440 1.186 -33.923 1.00 78.75 846 THR A CA 1
ATOM 6577 C C . THR A 1 846 ? 3.892 1.578 -33.640 1.00 78.75 846 THR A C 1
ATOM 6579 O O . THR A 1 846 ? 4.808 1.126 -34.326 1.00 78.75 846 THR A O 1
ATOM 6582 N N . TRP A 1 847 ? 4.102 2.464 -32.661 1.00 84.75 847 TRP A N 1
ATOM 6583 C CA . TRP A 1 847 ? 5.431 2.882 -32.195 1.00 84.75 847 TRP A CA 1
ATOM 6584 C C . TRP A 1 847 ? 5.717 2.378 -30.784 1.00 84.75 847 TRP A C 1
ATOM 6586 O O . TRP A 1 847 ? 4.878 2.513 -29.891 1.00 84.75 847 TRP A O 1
ATOM 6596 N N . ASP A 1 848 ? 6.946 1.924 -30.542 1.00 88.25 848 ASP A N 1
ATOM 6597 C CA . ASP A 1 848 ? 7.369 1.385 -29.245 1.00 88.25 848 ASP A CA 1
ATOM 6598 C C . ASP A 1 848 ? 8.321 2.328 -28.488 1.00 88.25 848 ASP A C 1
ATOM 6600 O O . ASP A 1 848 ? 9.377 1.953 -27.983 1.00 88.25 848 ASP A O 1
ATOM 6604 N N . LEU A 1 849 ? 7.935 3.605 -28.404 1.00 92.19 849 LEU A N 1
ATOM 6605 C CA . LEU A 1 849 ? 8.713 4.652 -27.721 1.00 92.19 849 LEU A CA 1
ATOM 6606 C C . LEU A 1 849 ? 8.916 4.422 -26.203 1.00 92.19 849 LEU A C 1
ATOM 6608 O O . LEU A 1 849 ? 9.619 5.201 -25.561 1.00 92.19 849 LEU A O 1
ATOM 6612 N N . ALA A 1 850 ? 8.353 3.357 -25.617 1.00 88.88 850 ALA A N 1
ATOM 6613 C CA . ALA A 1 850 ? 8.635 2.930 -24.246 1.00 88.88 850 ALA A CA 1
ATOM 6614 C C . ALA A 1 850 ? 10.124 2.586 -24.045 1.00 88.88 850 ALA A C 1
ATOM 6616 O O . ALA A 1 850 ? 10.672 2.823 -22.968 1.00 88.88 850 ALA A O 1
ATOM 6617 N N . ARG A 1 851 ? 10.813 2.135 -25.105 1.00 89.94 851 ARG A N 1
ATOM 6618 C CA . ARG A 1 851 ? 12.261 1.841 -25.111 1.00 89.94 851 ARG A CA 1
ATOM 6619 C C . ARG A 1 851 ? 13.148 3.048 -24.784 1.00 89.94 851 ARG A C 1
ATOM 6621 O O . ARG A 1 851 ? 14.299 2.876 -24.403 1.00 89.94 851 ARG A O 1
ATOM 6628 N N . LEU A 1 852 ? 12.620 4.269 -24.901 1.00 93.19 852 LEU A N 1
ATOM 6629 C CA . LEU A 1 852 ? 13.329 5.506 -24.563 1.00 93.19 852 LEU A CA 1
ATOM 6630 C C . LEU A 1 852 ? 13.246 5.869 -23.066 1.00 93.19 852 LEU A C 1
ATOM 6632 O O . LEU A 1 852 ? 13.976 6.752 -22.623 1.00 93.19 852 LEU A O 1
ATOM 6636 N N . VAL A 1 853 ? 12.382 5.218 -22.272 1.00 91.44 853 VAL A N 1
ATOM 6637 C CA . VAL A 1 853 ? 12.125 5.582 -20.860 1.00 91.44 853 VAL A CA 1
ATOM 6638 C C . VAL A 1 853 ? 13.376 5.450 -19.981 1.00 91.44 853 VAL A C 1
ATOM 6640 O O . VAL A 1 853 ? 13.573 6.265 -19.076 1.00 91.44 853 VAL A O 1
ATOM 6643 N N . SER A 1 854 ? 14.245 4.480 -20.273 1.00 90.31 854 SER A N 1
ATOM 6644 C CA . SER A 1 854 ? 15.491 4.238 -19.536 1.00 90.31 854 SER A CA 1
ATOM 6645 C C . SER A 1 854 ? 16.646 5.170 -19.916 1.00 90.31 854 SER A C 1
ATOM 6647 O O . SER A 1 854 ? 17.711 5.076 -19.309 1.00 90.31 854 SER A O 1
ATOM 6649 N N . LEU A 1 855 ? 16.483 6.054 -20.907 1.00 93.62 855 LEU A N 1
ATOM 6650 C CA . LEU A 1 855 ? 17.530 7.005 -21.288 1.00 93.62 855 LEU A CA 1
ATOM 6651 C C . LEU A 1 855 ? 17.649 8.173 -20.281 1.00 93.62 855 LEU A C 1
ATOM 6653 O O . LEU A 1 855 ? 16.727 8.424 -19.489 1.00 93.62 855 LEU A O 1
ATOM 6657 N N . PRO A 1 856 ? 18.778 8.908 -20.295 1.00 94.44 856 PRO A N 1
ATOM 6658 C CA . PRO A 1 856 ? 18.916 10.175 -19.576 1.00 94.44 856 PRO A CA 1
ATOM 6659 C C . PRO A 1 856 ? 17.923 11.252 -20.052 1.00 94.44 856 PRO A C 1
ATOM 6661 O O . PRO A 1 856 ? 17.457 11.242 -21.194 1.00 94.44 856 PRO A O 1
ATOM 6664 N N . GLU A 1 857 ? 17.600 12.207 -19.174 1.00 94.62 857 GLU A N 1
ATOM 6665 C CA . GLU A 1 857 ? 16.573 13.230 -19.437 1.00 94.62 857 GLU A CA 1
ATOM 6666 C C . GLU A 1 857 ? 16.917 14.142 -20.634 1.00 94.62 857 GLU A C 1
ATOM 6668 O O . GLU A 1 857 ? 16.028 14.508 -21.399 1.00 94.62 857 GLU A O 1
ATOM 6673 N N . ASP A 1 858 ? 18.189 14.460 -20.874 1.00 94.94 858 ASP A N 1
ATOM 6674 C CA . ASP A 1 858 ? 18.631 15.270 -22.018 1.00 94.94 858 ASP A CA 1
ATOM 6675 C C . ASP A 1 858 ? 18.489 14.536 -23.366 1.00 94.94 858 ASP A C 1
ATOM 6677 O O . ASP A 1 858 ? 18.137 15.152 -24.372 1.00 94.94 858 ASP A O 1
ATOM 6681 N N . TYR A 1 859 ? 18.651 13.209 -23.382 1.00 96.69 859 TYR A N 1
ATOM 6682 C CA . TYR A 1 859 ? 18.437 12.363 -24.564 1.00 96.69 859 TYR A CA 1
ATOM 6683 C C . TYR A 1 859 ? 16.947 12.289 -24.919 1.00 96.69 859 TYR A C 1
ATOM 6685 O O . TYR A 1 859 ? 16.565 12.440 -26.083 1.00 96.69 859 TYR A O 1
ATOM 6693 N N . ILE A 1 860 ? 16.093 12.128 -23.902 1.00 96.81 860 ILE A N 1
ATOM 6694 C CA . ILE A 1 860 ? 14.632 12.147 -24.048 1.00 96.81 860 ILE A CA 1
ATOM 6695 C C . ILE A 1 860 ? 14.157 13.532 -24.517 1.00 96.81 860 ILE A C 1
ATOM 6697 O O . ILE A 1 860 ? 13.364 13.630 -25.457 1.00 96.81 860 ILE A O 1
ATOM 6701 N N . ALA A 1 861 ? 14.662 14.613 -23.914 1.00 97.25 861 ALA A N 1
ATOM 6702 C CA . ALA A 1 861 ? 14.334 15.982 -24.309 1.00 97.25 861 ALA A CA 1
ATOM 6703 C C . ALA A 1 861 ? 14.757 16.287 -25.755 1.00 97.25 861 ALA A C 1
ATOM 6705 O O . ALA A 1 861 ? 14.014 16.952 -26.486 1.00 97.25 861 ALA A O 1
ATOM 6706 N N . ALA A 1 862 ? 15.906 15.768 -26.195 1.00 97.81 862 ALA A N 1
ATOM 6707 C CA . ALA A 1 862 ? 16.381 15.928 -27.561 1.00 97.81 862 ALA A CA 1
ATOM 6708 C C . ALA A 1 862 ? 15.504 15.182 -28.579 1.00 97.81 862 ALA A C 1
ATOM 6710 O O . ALA A 1 862 ? 15.062 15.788 -29.557 1.00 97.81 862 ALA A O 1
ATOM 6711 N N . PHE A 1 863 ? 15.141 13.924 -28.305 1.00 97.50 863 PHE A N 1
ATOM 6712 C CA . PHE A 1 863 ? 14.193 13.166 -29.129 1.00 97.50 863 PHE A CA 1
ATOM 6713 C C . PHE A 1 863 ? 12.830 13.870 -29.250 1.00 97.50 863 PHE A C 1
ATOM 6715 O O . PHE A 1 863 ? 12.323 14.082 -30.354 1.00 97.50 863 PHE A O 1
ATOM 6722 N N . LEU A 1 864 ? 12.265 14.323 -28.125 1.00 97.38 864 LEU A N 1
ATOM 6723 C CA . LEU A 1 864 ? 11.005 15.073 -28.116 1.00 97.38 864 LEU A CA 1
ATOM 6724 C C . LEU A 1 864 ? 11.122 16.426 -28.837 1.00 97.38 864 LEU A C 1
ATOM 6726 O O . LEU A 1 864 ? 10.168 16.853 -29.482 1.00 97.38 864 LEU A O 1
ATOM 6730 N N . SER A 1 865 ? 12.281 17.088 -28.789 1.00 97.19 865 SER A N 1
ATOM 6731 C CA . SER A 1 865 ? 12.530 18.314 -29.564 1.00 97.19 865 SER A CA 1
ATOM 6732 C C . SER A 1 865 ? 12.547 18.048 -31.071 1.00 97.19 865 SER A C 1
ATOM 6734 O O . SER A 1 865 ? 12.026 18.863 -31.826 1.00 97.19 865 SER A O 1
ATOM 6736 N N . GLY A 1 866 ? 13.061 16.893 -31.509 1.00 96.38 866 GLY A N 1
ATOM 6737 C CA . GLY A 1 866 ? 12.978 16.458 -32.906 1.00 96.38 866 GLY A CA 1
ATOM 6738 C C . GLY A 1 866 ? 11.531 16.244 -33.366 1.00 96.38 866 GLY A C 1
ATOM 6739 O O . GLY A 1 866 ? 11.137 16.774 -34.404 1.00 96.38 866 GLY A O 1
ATOM 6740 N N . ILE A 1 867 ? 10.702 15.559 -32.563 1.00 94.94 867 ILE A N 1
ATOM 6741 C CA . ILE A 1 867 ? 9.264 15.389 -32.864 1.00 94.94 867 ILE A CA 1
ATOM 6742 C C . ILE A 1 867 ? 8.540 16.744 -32.872 1.00 94.94 867 ILE A C 1
ATOM 6744 O O . ILE A 1 867 ? 7.698 16.994 -33.739 1.00 94.94 867 ILE A O 1
ATOM 6748 N N . LEU A 1 868 ? 8.862 17.642 -31.929 1.00 95.56 868 LEU A N 1
ATOM 6749 C CA . LEU A 1 868 ? 8.298 18.992 -31.922 1.00 95.56 868 LEU A CA 1
ATOM 6750 C C . LEU A 1 868 ? 8.653 19.745 -33.205 1.00 95.56 868 LEU A C 1
ATOM 6752 O O . LEU A 1 868 ? 7.810 20.475 -33.722 1.00 95.56 868 LEU A O 1
ATOM 6756 N N . ASP A 1 869 ? 9.872 19.590 -33.718 1.00 95.00 869 ASP A N 1
ATOM 6757 C CA . ASP A 1 869 ? 10.371 20.384 -34.835 1.00 95.00 869 ASP A CA 1
ATOM 6758 C C . ASP A 1 869 ? 9.862 19.950 -36.208 1.00 95.00 869 ASP A C 1
ATOM 6760 O O . ASP A 1 869 ? 9.634 20.838 -37.037 1.00 95.00 869 ASP A O 1
ATOM 6764 N N . GLY A 1 870 ? 9.556 18.666 -36.406 1.00 90.25 870 GLY A N 1
ATOM 6765 C CA . GLY A 1 870 ? 8.701 18.209 -37.506 1.00 90.25 870 GLY A CA 1
ATOM 6766 C C . GLY A 1 870 ? 7.228 18.563 -37.260 1.00 90.25 870 GLY A C 1
ATOM 6767 O O . GLY A 1 870 ? 6.802 19.706 -37.465 1.00 90.25 870 GLY A O 1
ATOM 6768 N N . ASP A 1 871 ? 6.459 17.598 -36.753 1.00 86.44 871 ASP A N 1
ATOM 6769 C CA . ASP A 1 871 ? 4.988 17.647 -36.671 1.00 86.44 871 ASP A CA 1
ATOM 6770 C C . ASP A 1 871 ? 4.404 18.477 -35.513 1.00 86.44 871 ASP A C 1
ATOM 6772 O O . ASP A 1 871 ? 3.234 18.877 -35.552 1.00 86.44 871 ASP A O 1
ATOM 6776 N N . GLY A 1 872 ? 5.168 18.733 -34.449 1.00 89.75 872 GLY A N 1
ATOM 6777 C CA . GLY A 1 872 ? 4.644 19.459 -33.290 1.00 89.75 872 GLY A CA 1
ATOM 6778 C C . GLY A 1 872 ? 4.386 20.953 -33.544 1.00 89.75 872 GLY A C 1
ATOM 6779 O O . GLY A 1 872 ? 4.941 21.587 -34.448 1.00 89.75 872 GLY A O 1
ATOM 6780 N N . SER A 1 873 ? 3.547 21.561 -32.702 1.00 92.88 873 SER A N 1
ATOM 6781 C CA . SER A 1 873 ? 3.234 22.995 -32.754 1.00 92.88 873 SER A CA 1
ATOM 6782 C C . SER A 1 873 ? 3.471 23.648 -31.399 1.00 92.88 873 SER A C 1
ATOM 6784 O O . SER A 1 873 ? 3.009 23.133 -30.391 1.00 92.88 873 SER A O 1
ATOM 6786 N N . VAL A 1 874 ? 4.122 24.814 -31.386 1.00 93.56 874 VAL A N 1
ATOM 6787 C CA . VAL A 1 874 ? 4.214 25.710 -30.224 1.00 93.56 874 VAL A CA 1
ATOM 6788 C C . VAL A 1 874 ? 3.692 27.088 -30.616 1.00 93.56 874 VAL A C 1
ATOM 6790 O O . VAL A 1 874 ? 3.953 27.566 -31.724 1.00 93.56 874 VAL A O 1
ATOM 6793 N N . ARG A 1 875 ? 2.907 27.714 -29.737 1.00 91.12 875 ARG A N 1
ATOM 6794 C CA . ARG A 1 875 ? 2.285 29.021 -29.967 1.00 91.12 875 ARG A CA 1
ATOM 6795 C C . ARG A 1 875 ? 2.287 29.837 -28.680 1.00 91.12 875 ARG A C 1
ATOM 6797 O O . ARG A 1 875 ? 2.019 29.321 -27.598 1.00 91.12 875 ARG A O 1
ATOM 6804 N N . LEU A 1 876 ? 2.540 31.130 -28.835 1.00 88.06 876 LEU A N 1
ATOM 6805 C CA . LEU A 1 876 ? 2.437 32.146 -27.796 1.00 88.06 876 LEU A CA 1
ATOM 6806 C C . LEU A 1 876 ? 1.423 33.188 -28.281 1.00 88.06 876 LEU A C 1
ATOM 6808 O O . LEU A 1 876 ? 1.547 33.682 -29.403 1.00 88.06 876 LEU A O 1
ATOM 6812 N N . ARG A 1 877 ? 0.404 33.485 -27.471 1.00 84.12 877 ARG A N 1
ATOM 6813 C CA . ARG A 1 877 ? -0.638 34.472 -27.776 1.00 84.12 877 ARG A CA 1
ATOM 6814 C C . ARG A 1 877 ? -0.621 35.563 -26.709 1.00 84.12 877 ARG A C 1
ATOM 6816 O O . ARG A 1 877 ? -0.791 35.280 -25.524 1.00 84.12 877 ARG A O 1
ATOM 6823 N N . GLU A 1 878 ? -0.436 36.800 -27.147 1.00 74.69 878 GLU A N 1
ATOM 6824 C CA . GLU A 1 878 ? -0.365 37.995 -26.303 1.00 74.69 878 GLU A CA 1
ATOM 6825 C C . GLU A 1 878 ? -1.657 38.804 -26.509 1.00 74.69 878 GLU A C 1
ATOM 6827 O O . GLU A 1 878 ? -1.751 39.636 -27.408 1.00 74.69 878 GLU A O 1
ATOM 6832 N N . ASN A 1 879 ? -2.683 38.487 -25.709 1.00 69.75 879 ASN A N 1
ATOM 6833 C CA . ASN A 1 879 ? -3.957 39.217 -25.644 1.00 69.75 879 ASN A CA 1
ATOM 6834 C C . ASN A 1 879 ? -3.999 40.016 -24.316 1.00 69.75 879 ASN A C 1
ATOM 6836 O O . ASN A 1 879 ? -2.957 40.409 -23.802 1.00 69.75 879 ASN A O 1
ATOM 6840 N N . ASN A 1 880 ? -5.175 40.195 -23.694 1.00 64.88 880 ASN A N 1
ATOM 6841 C CA . ASN A 1 880 ? -5.289 40.735 -22.323 1.00 64.88 880 ASN A CA 1
ATOM 6842 C C . ASN A 1 880 ? -4.513 39.909 -21.272 1.00 64.88 880 ASN A C 1
ATOM 6844 O O . ASN A 1 880 ? -4.210 40.419 -20.199 1.00 64.88 880 ASN A O 1
ATOM 6848 N N . TRP A 1 881 ? -4.215 38.643 -21.581 1.00 65.19 881 TRP A N 1
ATOM 6849 C CA . TRP A 1 881 ? -3.357 37.747 -20.809 1.00 65.19 881 TRP A CA 1
ATOM 6850 C C . TRP A 1 881 ? -2.452 36.971 -21.775 1.00 65.19 881 TRP A C 1
ATOM 6852 O O . TRP A 1 881 ? -2.873 36.635 -22.889 1.00 65.19 881 TRP A O 1
ATOM 6862 N N . THR A 1 882 ? -1.225 36.674 -21.350 1.00 74.19 882 THR A N 1
ATOM 6863 C CA . THR A 1 882 ? -0.272 35.867 -22.123 1.00 74.19 882 THR A CA 1
ATOM 6864 C C . THR A 1 882 ? -0.595 34.387 -21.957 1.00 74.19 882 THR A C 1
ATOM 6866 O O . THR A 1 882 ? -0.563 33.863 -20.848 1.00 74.19 882 THR A O 1
ATOM 6869 N N . THR A 1 883 ? -0.884 33.697 -23.060 1.00 79.00 883 THR A N 1
ATOM 6870 C CA . THR A 1 883 ? -1.176 32.253 -23.064 1.00 79.00 883 THR A CA 1
ATOM 6871 C C . THR A 1 883 ? -0.210 31.521 -23.986 1.00 79.00 883 THR A C 1
ATOM 6873 O O . THR A 1 883 ? 0.109 31.995 -25.078 1.00 79.00 883 THR A O 1
ATOM 6876 N N . ALA A 1 884 ? 0.273 30.362 -23.541 1.00 86.19 884 ALA A N 1
ATOM 6877 C CA . ALA A 1 884 ? 1.199 29.526 -24.293 1.00 86.19 884 ALA A CA 1
ATOM 6878 C C . ALA A 1 884 ? 0.663 28.091 -24.380 1.00 86.19 884 ALA A C 1
ATOM 6880 O O . ALA A 1 884 ? 0.232 27.509 -23.382 1.00 86.19 884 ALA A O 1
ATOM 6881 N N . GLU A 1 885 ? 0.698 27.531 -25.583 1.00 89.81 885 GLU A N 1
ATOM 6882 C CA . GLU A 1 885 ? 0.265 26.168 -25.890 1.00 89.81 885 GLU A CA 1
ATOM 6883 C C . GLU A 1 885 ? 1.347 25.480 -26.728 1.00 89.81 885 GLU A C 1
ATOM 6885 O O . GLU A 1 885 ? 1.921 26.070 -27.648 1.00 89.81 885 GLU A O 1
ATOM 6890 N N . CYS A 1 886 ? 1.630 24.221 -26.418 1.00 92.94 886 CYS A N 1
ATOM 6891 C CA . CYS A 1 886 ? 2.457 23.357 -27.246 1.00 92.94 886 CYS A CA 1
ATOM 6892 C C . CYS A 1 886 ? 1.809 21.982 -27.308 1.00 92.94 886 CYS A C 1
ATOM 6894 O O . CYS A 1 886 ? 1.269 21.518 -26.306 1.00 92.94 886 CYS A O 1
ATOM 6896 N N . TYR A 1 887 ? 1.836 21.339 -28.469 1.00 93.69 887 TYR A N 1
ATOM 6897 C CA . TYR A 1 887 ? 1.303 19.994 -28.609 1.00 93.69 887 TYR A CA 1
ATOM 6898 C C . TYR A 1 887 ? 2.047 19.164 -29.649 1.00 93.69 887 TYR A C 1
ATOM 6900 O O . TYR A 1 887 ? 2.432 19.644 -30.720 1.00 93.69 887 TYR A O 1
ATOM 6908 N N . PHE A 1 888 ? 2.168 17.881 -29.332 1.00 93.81 888 PHE A N 1
ATOM 6909 C CA . PHE A 1 888 ? 2.554 16.817 -30.250 1.00 93.81 888 PHE A CA 1
ATOM 6910 C C . PHE A 1 888 ? 1.270 16.202 -30.814 1.00 93.81 888 PHE A C 1
ATOM 6912 O O . PHE A 1 888 ? 0.319 16.001 -30.058 1.00 93.81 888 PHE A O 1
ATOM 6919 N N . SER A 1 889 ? 1.218 15.920 -32.117 1.00 89.69 889 SER A N 1
ATOM 6920 C CA . SER A 1 889 ? 0.068 15.260 -32.756 1.00 89.69 889 SER A CA 1
ATOM 6921 C C . SER A 1 889 ? 0.517 13.942 -33.372 1.00 89.69 889 SER A C 1
ATOM 6923 O O . SER A 1 889 ? 1.514 13.924 -34.084 1.00 89.69 889 SER A O 1
ATOM 6925 N N . HIS A 1 890 ? -0.216 12.856 -33.139 1.00 88.62 890 HIS A N 1
ATOM 6926 C CA . HIS A 1 890 ? 0.107 11.553 -33.718 1.00 88.62 890 HIS A CA 1
ATOM 6927 C C . HIS A 1 890 ? -1.158 10.712 -33.964 1.00 88.62 890 HIS A C 1
ATOM 6929 O O . HIS A 1 890 ? -2.180 10.928 -33.323 1.00 88.62 890 HIS A O 1
ATOM 6935 N N . GLN A 1 891 ? -1.138 9.771 -34.914 1.00 86.06 891 GLN A N 1
ATOM 6936 C CA . GLN A 1 891 ? -2.322 8.948 -35.241 1.00 86.06 891 GLN A CA 1
ATOM 6937 C C . GLN A 1 891 ? -2.476 7.716 -34.335 1.00 86.06 891 GLN A C 1
ATOM 6939 O O . GLN A 1 891 ? -3.595 7.312 -34.029 1.00 86.06 891 GLN A O 1
ATOM 6944 N N . ASP A 1 892 ? -1.360 7.143 -33.889 1.00 86.56 892 ASP A N 1
ATOM 6945 C CA . ASP A 1 892 ? -1.318 6.022 -32.944 1.00 86.56 892 ASP A CA 1
ATOM 6946 C C . ASP A 1 892 ? -1.447 6.518 -31.492 1.00 86.56 892 ASP A C 1
ATOM 6948 O O . ASP A 1 892 ? -0.679 7.389 -31.064 1.00 86.56 892 ASP A O 1
ATOM 6952 N N . LYS A 1 893 ? -2.396 5.930 -30.748 1.00 87.69 893 LYS A N 1
ATOM 6953 C CA . LYS A 1 893 ? -2.634 6.187 -29.320 1.00 87.69 893 LYS A CA 1
ATOM 6954 C C . LYS A 1 893 ? -1.447 5.739 -28.465 1.00 87.69 893 LYS A C 1
ATOM 6956 O O . LYS A 1 893 ? -1.048 6.491 -27.581 1.00 87.69 893 LYS A O 1
ATOM 6961 N N . GLN A 1 894 ? -0.863 4.571 -28.753 1.00 87.50 894 GLN A N 1
ATOM 6962 C CA . GLN A 1 894 ? 0.248 3.999 -27.984 1.00 87.50 894 GLN A CA 1
ATOM 6963 C C . GLN A 1 894 ? 1.455 4.943 -28.016 1.00 87.50 894 GLN A C 1
ATOM 6965 O O . GLN A 1 894 ? 1.951 5.348 -26.966 1.00 87.50 894 GLN A O 1
ATOM 6970 N N . ALA A 1 895 ? 1.841 5.402 -29.210 1.00 89.00 895 ALA A N 1
ATOM 6971 C CA . ALA A 1 895 ? 2.869 6.424 -29.389 1.00 89.00 895 ALA A CA 1
ATOM 6972 C C . ALA A 1 895 ? 2.607 7.697 -28.557 1.00 89.00 895 ALA A C 1
ATOM 6974 O O . ALA A 1 895 ? 3.519 8.217 -27.919 1.00 89.00 895 ALA A O 1
ATOM 6975 N N . SER A 1 896 ? 1.366 8.203 -28.530 1.00 92.06 896 SER A N 1
ATOM 6976 C CA . SER A 1 896 ? 1.014 9.394 -27.739 1.00 92.06 896 SER A CA 1
ATOM 6977 C C . SER A 1 896 ? 1.062 9.153 -26.225 1.00 92.06 896 SER A C 1
ATOM 6979 O O . SER A 1 896 ? 1.570 10.006 -25.499 1.00 92.06 896 SER A O 1
ATOM 6981 N N . SER A 1 897 ? 0.616 7.991 -25.742 1.00 90.50 897 SER A N 1
ATOM 6982 C CA . SER A 1 897 ? 0.764 7.594 -24.334 1.00 90.50 897 SER A CA 1
ATOM 6983 C C . SER A 1 897 ? 2.238 7.426 -23.940 1.00 90.50 897 SER A C 1
ATOM 6985 O O . SER A 1 897 ? 2.645 7.870 -22.867 1.00 90.50 897 SER A O 1
ATOM 6987 N N . HIS A 1 898 ? 3.078 6.881 -24.825 1.00 92.31 898 HIS A N 1
ATOM 6988 C CA . HIS A 1 898 ? 4.525 6.813 -24.606 1.00 92.31 898 HIS A CA 1
ATOM 6989 C C . HIS A 1 898 ? 5.171 8.212 -24.587 1.00 92.31 898 HIS A C 1
ATOM 6991 O O . HIS A 1 898 ? 5.968 8.491 -23.697 1.00 92.31 898 HIS A O 1
ATOM 6997 N N . ILE A 1 899 ? 4.791 9.133 -25.485 1.00 94.00 899 ILE A N 1
ATOM 6998 C CA . ILE A 1 899 ? 5.252 10.538 -25.451 1.00 94.00 899 ILE A CA 1
ATOM 6999 C C . ILE A 1 899 ? 4.863 11.214 -24.126 1.00 94.00 899 ILE A C 1
ATOM 7001 O O . ILE A 1 899 ? 5.691 11.891 -23.517 1.00 94.00 899 ILE A O 1
ATOM 7005 N N . GLN A 1 900 ? 3.642 10.991 -23.630 1.00 93.31 900 GLN A N 1
ATOM 7006 C CA . GLN A 1 900 ? 3.220 11.462 -22.306 1.00 93.31 900 GLN A CA 1
ATOM 7007 C C . GLN A 1 900 ? 4.084 10.866 -21.176 1.00 93.31 900 GLN A C 1
ATOM 7009 O O . GLN A 1 900 ? 4.447 11.587 -20.245 1.00 93.31 900 GLN A O 1
ATOM 7014 N N . MET A 1 901 ? 4.469 9.588 -21.263 1.00 91.25 901 MET A N 1
ATOM 7015 C CA . MET A 1 901 ? 5.372 8.948 -20.297 1.00 91.25 901 MET A CA 1
ATOM 7016 C C . MET A 1 901 ? 6.797 9.527 -20.345 1.00 91.25 901 MET A C 1
ATOM 7018 O O . MET A 1 901 ? 7.401 9.789 -19.305 1.00 91.25 901 MET A O 1
ATOM 7022 N N . LEU A 1 902 ? 7.322 9.799 -21.542 1.00 94.38 902 LEU A N 1
ATOM 7023 C CA . LEU A 1 902 ? 8.617 10.457 -21.730 1.00 94.38 902 LEU A CA 1
ATOM 7024 C C . LEU A 1 902 ? 8.610 11.893 -21.187 1.00 94.38 902 LEU A C 1
ATOM 7026 O O . LEU A 1 902 ? 9.580 12.326 -20.574 1.00 94.38 902 LEU A O 1
ATOM 7030 N N . LEU A 1 903 ? 7.492 12.613 -21.296 1.00 95.12 903 LEU A N 1
ATOM 7031 C CA . LEU A 1 903 ? 7.326 13.908 -20.630 1.00 95.12 903 LEU A CA 1
ATOM 7032 C C . LEU A 1 903 ? 7.322 13.760 -19.093 1.00 95.12 903 LEU A C 1
ATOM 7034 O O . LEU A 1 903 ? 7.989 14.541 -18.413 1.00 95.12 903 LEU A O 1
ATOM 7038 N N . LYS A 1 904 ? 6.705 12.708 -18.529 1.00 93.00 904 LYS A N 1
ATOM 7039 C CA . LYS A 1 904 ? 6.815 12.394 -17.086 1.00 93.00 904 LYS A CA 1
ATOM 7040 C C . LYS A 1 904 ? 8.251 12.060 -16.651 1.00 93.00 904 LYS A C 1
ATOM 7042 O O . LYS A 1 904 ? 8.611 12.395 -15.523 1.00 93.00 904 LYS A O 1
ATOM 7047 N N . ARG A 1 905 ? 9.101 11.470 -17.507 1.00 93.25 905 ARG A N 1
ATOM 7048 C CA . ARG A 1 905 ? 10.550 11.314 -17.223 1.00 93.25 905 ARG A CA 1
ATOM 7049 C C . ARG A 1 905 ? 11.255 12.655 -17.052 1.00 93.25 905 ARG A C 1
ATOM 7051 O O . ARG A 1 905 ? 12.122 12.752 -16.200 1.00 93.25 905 ARG A O 1
ATOM 7058 N N . LEU A 1 906 ? 10.833 13.689 -17.779 1.00 94.12 906 LEU A N 1
ATOM 7059 C CA . LEU A 1 906 ? 11.346 15.057 -17.640 1.00 94.12 906 LEU A CA 1
ATOM 7060 C C . LEU A 1 906 ? 10.704 15.839 -16.479 1.00 94.12 906 LEU A C 1
ATOM 7062 O O . LEU A 1 906 ? 11.012 17.017 -16.298 1.00 94.12 906 LEU A O 1
ATOM 7066 N N . GLY A 1 907 ? 9.780 15.244 -15.715 1.00 91.31 907 GLY A N 1
ATOM 7067 C CA . GLY A 1 907 ? 8.990 15.936 -14.689 1.00 91.31 907 GLY A CA 1
ATOM 7068 C C . GLY A 1 907 ? 7.948 16.898 -15.267 1.00 91.31 907 GLY A C 1
ATOM 7069 O O . GLY A 1 907 ? 7.695 17.955 -14.688 1.00 91.31 907 GLY A O 1
ATOM 7070 N N . ILE A 1 908 ? 7.398 16.570 -16.440 1.00 92.62 908 ILE A N 1
ATOM 7071 C CA . ILE A 1 908 ? 6.450 17.391 -17.197 1.00 92.62 908 ILE A CA 1
ATOM 7072 C C . ILE A 1 908 ? 5.108 16.656 -17.289 1.00 92.62 908 ILE A C 1
ATOM 7074 O O . ILE A 1 908 ? 4.988 15.615 -17.937 1.00 92.62 908 ILE A O 1
ATOM 7078 N N . VAL A 1 909 ? 4.070 17.224 -16.676 1.00 92.31 909 VAL A N 1
ATOM 7079 C CA . VAL A 1 909 ? 2.696 16.722 -16.793 1.00 92.31 909 VAL A CA 1
ATOM 7080 C C . VAL A 1 909 ? 2.057 17.296 -18.057 1.00 92.31 909 VAL A C 1
ATOM 7082 O O . VAL A 1 909 ? 2.009 18.511 -18.253 1.00 92.31 909 VAL A O 1
ATOM 7085 N N . SER A 1 910 ? 1.567 16.406 -18.916 1.00 93.25 910 SER A N 1
ATOM 7086 C CA . SER A 1 910 ? 0.894 16.716 -20.181 1.00 93.25 910 SER A CA 1
ATOM 7087 C C . SER A 1 910 ? -0.494 16.084 -20.222 1.00 93.25 910 SER A C 1
ATOM 7089 O O . SER A 1 910 ? -0.721 15.067 -19.564 1.00 93.25 910 SER A O 1
ATOM 7091 N N . SER A 1 911 ? -1.415 16.666 -20.991 1.00 92.19 911 SER A N 1
ATOM 7092 C CA . SER A 1 911 ? -2.755 16.105 -21.210 1.00 92.19 911 SER A CA 1
ATOM 7093 C C . SER A 1 911 ? -2.853 15.424 -22.572 1.00 92.19 911 SER A C 1
ATOM 7095 O O . SER A 1 911 ? -2.621 16.061 -23.602 1.00 92.19 911 SER A O 1
ATOM 7097 N N . LEU A 1 912 ? -3.231 14.149 -22.577 1.00 93.06 912 LEU A N 1
ATOM 7098 C CA . LEU A 1 912 ? -3.532 13.364 -23.768 1.00 93.06 912 LEU A CA 1
ATOM 7099 C C . LEU A 1 912 ? -5.024 13.492 -24.105 1.00 93.06 912 LEU A C 1
ATOM 7101 O O . LEU A 1 912 ? -5.877 13.199 -23.274 1.00 93.06 912 LEU A O 1
ATOM 7105 N N . ARG A 1 913 ? -5.356 13.902 -25.335 1.00 90.00 913 ARG A N 1
ATOM 7106 C CA . ARG A 1 913 ? -6.746 13.901 -25.828 1.00 90.00 913 ARG A CA 1
ATOM 7107 C C . ARG A 1 913 ? -6.856 13.454 -27.278 1.00 90.00 913 ARG A C 1
ATOM 7109 O O . ARG A 1 913 ? -5.975 13.733 -28.090 1.00 90.00 913 ARG A O 1
ATOM 7116 N N . LYS A 1 914 ? -7.975 12.822 -27.628 1.00 88.25 914 LYS A N 1
ATOM 7117 C CA . LYS A 1 914 ? -8.324 12.498 -29.016 1.00 88.25 914 LYS A CA 1
ATOM 7118 C C . LYS A 1 914 ? -8.983 13.705 -29.693 1.00 88.25 914 LYS A C 1
ATOM 7120 O O . LYS A 1 914 ? -9.972 14.231 -29.194 1.00 88.25 914 LYS A O 1
ATOM 7125 N N . ASP A 1 915 ? -8.459 14.120 -30.841 1.00 85.44 915 ASP A N 1
ATOM 7126 C CA . ASP A 1 915 ? -9.012 15.168 -31.704 1.00 85.44 915 ASP A CA 1
ATOM 7127 C C . ASP A 1 915 ? -9.199 14.603 -33.120 1.00 85.44 915 ASP A C 1
ATOM 7129 O O . ASP A 1 915 ? -8.246 14.407 -33.877 1.00 85.44 915 ASP A O 1
ATOM 7133 N N . ARG A 1 916 ? -10.455 14.305 -33.476 1.00 85.94 916 ARG A N 1
ATOM 7134 C CA . ARG A 1 916 ? -10.840 13.642 -34.736 1.00 85.94 916 ARG A CA 1
ATOM 7135 C C . ARG A 1 916 ? -10.118 12.293 -34.910 1.00 85.94 916 ARG A C 1
ATOM 7137 O O . ARG A 1 916 ? -10.456 11.328 -34.227 1.00 85.94 916 ARG A O 1
ATOM 7144 N N . SER A 1 917 ? -9.160 12.221 -35.834 1.00 84.00 917 SER A N 1
ATOM 7145 C CA . SER A 1 917 ? -8.372 11.032 -36.187 1.00 84.00 917 SER A CA 1
ATOM 7146 C C . SER A 1 917 ? -6.931 11.061 -35.658 1.00 84.00 917 SER A C 1
ATOM 7148 O O . SER A 1 917 ? -6.136 10.204 -36.034 1.00 84.00 917 SER A O 1
ATOM 7150 N N . VAL A 1 918 ? -6.582 12.035 -34.811 1.00 89.00 918 VAL A N 1
ATOM 7151 C CA . VAL A 1 918 ? -5.272 12.129 -34.152 1.00 89.00 918 VAL A CA 1
ATOM 7152 C C . VAL A 1 918 ? -5.427 12.216 -32.638 1.00 89.00 918 VAL A C 1
ATOM 7154 O O . VAL A 1 918 ? -6.435 12.684 -32.113 1.00 89.00 918 VAL A O 1
ATOM 7157 N N . TYR A 1 919 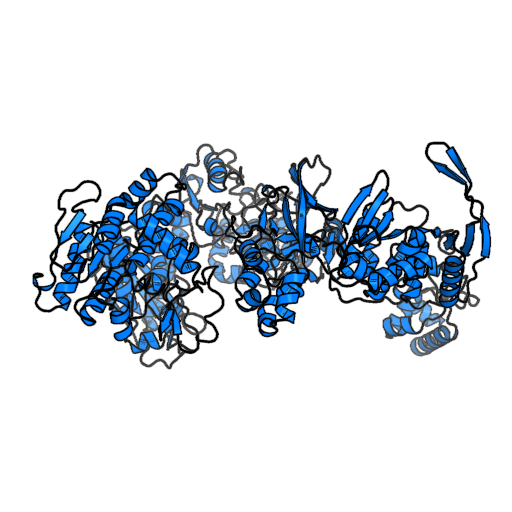? -4.398 11.784 -31.933 1.00 91.56 919 TYR A N 1
ATOM 7158 C CA . TYR A 1 919 ? -4.185 12.015 -30.518 1.00 91.56 919 TYR A CA 1
ATOM 7159 C C . TYR A 1 919 ? -3.223 13.192 -30.364 1.00 91.56 919 TYR A C 1
ATOM 7161 O O . TYR A 1 919 ? -2.275 13.350 -31.137 1.00 91.56 919 TYR A O 1
ATOM 7169 N N . LYS A 1 920 ? -3.505 14.055 -29.393 1.00 94.06 920 LYS A N 1
ATOM 7170 C CA . LYS A 1 920 ? -2.716 15.242 -29.080 1.00 94.06 920 LYS A CA 1
ATOM 7171 C C . LYS A 1 920 ? -2.240 15.175 -27.642 1.00 94.06 920 LYS A C 1
ATOM 7173 O O . LYS A 1 920 ? -3.066 15.053 -26.739 1.00 94.06 920 LYS A O 1
ATOM 7178 N N . VAL A 1 921 ? -0.930 15.295 -27.455 1.00 95.06 921 VAL A N 1
ATOM 7179 C CA . VAL A 1 921 ? -0.285 15.431 -26.144 1.00 95.06 921 VAL A CA 1
ATOM 7180 C C . VAL A 1 921 ? 0.036 16.906 -25.950 1.00 95.06 921 VAL A C 1
ATOM 7182 O O . VAL A 1 921 ? 0.858 17.447 -26.689 1.00 95.06 921 VAL A O 1
ATOM 7185 N N . GLU A 1 922 ? -0.634 17.567 -25.007 1.00 93.44 922 GLU A N 1
ATOM 7186 C CA . GLU A 1 922 ? -0.544 19.020 -24.819 1.00 93.44 922 GLU A CA 1
ATOM 7187 C C . GLU A 1 922 ? 0.248 19.429 -23.579 1.00 93.44 922 GLU A C 1
ATOM 7189 O O . GLU A 1 922 ? 0.215 18.779 -22.532 1.00 93.44 922 GLU A O 1
ATOM 7194 N N . LEU A 1 923 ? 0.925 20.565 -23.715 1.00 92.31 923 LEU A N 1
ATOM 7195 C CA . LEU A 1 923 ? 1.723 21.236 -22.707 1.00 92.31 923 LEU A CA 1
ATOM 7196 C C . LEU A 1 923 ? 1.243 22.678 -22.554 1.00 92.31 923 LEU A C 1
ATOM 7198 O O . LEU A 1 923 ? 1.161 23.437 -23.523 1.00 92.31 923 LEU A O 1
ATOM 7202 N N . HIS A 1 924 ? 1.010 23.064 -21.304 1.00 87.75 924 HIS A N 1
ATOM 7203 C CA . HIS A 1 924 ? 0.587 24.402 -20.899 1.00 87.75 924 HIS A CA 1
ATOM 7204 C C . HIS A 1 924 ? 1.375 24.853 -19.665 1.00 87.75 924 HIS A C 1
ATOM 7206 O O . HIS A 1 924 ? 2.044 24.047 -19.009 1.00 87.75 924 HIS A O 1
ATOM 7212 N N . GLY A 1 925 ? 1.279 26.137 -19.321 1.00 83.88 925 GLY A N 1
ATOM 7213 C CA . GLY A 1 925 ? 1.716 26.617 -18.013 1.00 83.88 925 GLY A CA 1
ATOM 7214 C C . GLY A 1 925 ? 3.204 26.404 -17.713 1.00 83.88 925 GLY A C 1
ATOM 7215 O O . GLY A 1 925 ? 4.069 26.449 -18.593 1.00 83.88 925 GLY A O 1
ATOM 7216 N N . GLY A 1 926 ? 3.493 26.102 -16.445 1.00 83.38 926 GLY A N 1
ATOM 7217 C CA . GLY A 1 926 ? 4.834 25.734 -15.978 1.00 83.38 926 GLY A CA 1
ATOM 7218 C C . GLY A 1 926 ? 5.421 24.484 -16.652 1.00 83.38 926 GLY A C 1
ATOM 7219 O O . GLY A 1 926 ? 6.636 24.412 -16.815 1.00 83.38 926 GLY A O 1
ATOM 7220 N N . ASN A 1 927 ? 4.587 23.544 -17.114 1.00 90.31 927 ASN A N 1
ATOM 7221 C CA . ASN A 1 927 ? 5.030 22.330 -17.816 1.00 90.31 927 ASN A CA 1
ATOM 7222 C C . ASN A 1 927 ? 5.602 22.650 -19.199 1.00 90.31 927 ASN A C 1
ATOM 7224 O O . ASN A 1 927 ? 6.693 22.194 -19.540 1.00 90.31 927 ASN A O 1
ATOM 7228 N N . LEU A 1 928 ? 4.925 23.515 -19.961 1.00 91.50 928 LEU A N 1
ATOM 7229 C CA . LEU A 1 928 ? 5.469 24.040 -21.213 1.00 91.50 928 LEU A CA 1
ATOM 7230 C C . LEU A 1 928 ? 6.732 24.874 -20.967 1.00 91.50 928 LEU A C 1
ATOM 7232 O O . LEU A 1 928 ? 7.715 24.715 -21.685 1.00 91.50 928 LEU A O 1
ATOM 7236 N N . ARG A 1 929 ? 6.766 25.711 -19.924 1.00 89.69 929 ARG A N 1
ATOM 7237 C CA . ARG A 1 929 ? 7.986 26.462 -19.595 1.00 89.69 929 ARG A CA 1
ATOM 7238 C C . ARG A 1 929 ? 9.168 25.544 -19.262 1.00 89.69 929 ARG A C 1
ATOM 7240 O O . ARG A 1 929 ? 10.279 25.805 -19.717 1.00 89.69 929 ARG A O 1
ATOM 7247 N N . ARG A 1 930 ? 8.933 24.463 -18.511 1.00 91.12 930 ARG A N 1
ATOM 7248 C CA . ARG A 1 930 ? 9.944 23.442 -18.204 1.00 91.12 930 ARG A CA 1
ATOM 7249 C C . ARG A 1 930 ? 10.425 22.743 -19.476 1.00 91.12 930 ARG A C 1
ATOM 7251 O O . ARG A 1 930 ? 11.631 22.664 -19.680 1.00 91.12 930 ARG A O 1
ATOM 7258 N N . PHE A 1 931 ? 9.514 22.345 -20.368 1.00 94.56 931 PHE A N 1
ATOM 7259 C CA . PHE A 1 931 ? 9.885 21.803 -21.680 1.00 94.56 931 PHE A CA 1
ATOM 7260 C C . PHE A 1 931 ? 10.733 22.791 -22.494 1.00 94.56 931 PHE A C 1
ATOM 7262 O O . PHE A 1 931 ? 11.762 22.417 -23.042 1.00 94.56 931 PHE A O 1
ATOM 7269 N N . ALA A 1 932 ? 10.351 24.068 -22.525 1.00 93.94 932 ALA A N 1
ATOM 7270 C CA . ALA A 1 932 ? 11.064 25.109 -23.260 1.00 93.94 932 ALA A CA 1
ATOM 7271 C C . ALA A 1 932 ? 12.485 25.383 -22.732 1.00 93.94 932 ALA A C 1
ATOM 7273 O O . ALA A 1 932 ? 13.334 25.814 -23.504 1.00 93.94 932 ALA A O 1
ATOM 7274 N N . GLY A 1 933 ? 12.750 25.119 -21.447 1.00 93.06 933 GLY A N 1
ATOM 7275 C CA . GLY A 1 933 ? 14.096 25.178 -20.864 1.00 93.06 933 GLY A CA 1
ATOM 7276 C C . GLY A 1 933 ? 14.960 23.935 -21.117 1.00 93.06 933 GLY A C 1
ATOM 7277 O O . GLY A 1 933 ? 16.176 24.025 -20.996 1.00 93.06 933 GLY A O 1
ATOM 7278 N N . LEU A 1 934 ? 14.349 22.796 -21.465 1.00 94.25 934 LEU A N 1
ATOM 7279 C CA . LEU A 1 934 ? 15.036 21.535 -21.791 1.00 94.25 934 LEU A CA 1
ATOM 7280 C C . LEU A 1 934 ? 15.168 21.298 -23.307 1.00 94.25 934 LEU A C 1
ATOM 7282 O O . LEU A 1 934 ? 15.992 20.498 -23.739 1.00 94.25 934 LEU A O 1
ATOM 7286 N N . SER A 1 935 ? 14.335 21.951 -24.119 1.00 89.50 935 SER A N 1
ATOM 7287 C CA . SER A 1 935 ? 14.238 21.688 -25.553 1.00 89.50 935 SER A CA 1
ATOM 7288 C C . SER A 1 935 ? 15.420 22.256 -26.339 1.00 89.50 935 SER A C 1
ATOM 7290 O O . SER A 1 935 ? 15.724 23.445 -26.267 1.00 89.50 935 SER A O 1
ATOM 7292 N N . CYS A 1 936 ? 16.019 21.417 -27.185 1.00 90.69 936 CYS A N 1
ATOM 7293 C CA . CYS A 1 936 ? 17.081 21.787 -28.122 1.00 90.69 936 CYS A CA 1
ATOM 7294 C C . CYS A 1 936 ? 16.560 22.086 -29.546 1.00 90.69 936 CYS A C 1
ATOM 7296 O O . CYS A 1 936 ? 17.294 21.916 -30.518 1.00 90.69 936 CYS A O 1
ATOM 7298 N N . SER A 1 937 ? 15.296 22.525 -29.670 1.00 93.44 937 SER A N 1
ATOM 7299 C CA . SER A 1 937 ? 14.641 22.875 -30.943 1.00 93.44 937 SER A CA 1
ATOM 7300 C C . SER A 1 937 ? 15.543 23.730 -31.848 1.00 93.44 937 SER A C 1
ATOM 7302 O O . SER A 1 937 ? 15.993 24.820 -31.467 1.00 93.44 937 SER A O 1
ATOM 7304 N N . ARG A 1 938 ? 15.781 23.227 -33.064 1.00 93.94 938 ARG A N 1
ATOM 7305 C CA . ARG A 1 938 ? 16.554 23.863 -34.140 1.00 93.94 938 ARG A CA 1
ATOM 7306 C C . ARG A 1 938 ? 15.655 24.487 -35.209 1.00 93.94 938 ARG A C 1
ATOM 7308 O O . ARG A 1 938 ? 16.152 25.244 -36.035 1.00 93.94 938 ARG A O 1
ATOM 7315 N N . HIS A 1 939 ? 14.341 24.239 -35.204 1.00 94.19 939 HIS A N 1
ATOM 7316 C CA . HIS A 1 939 ? 13.407 24.966 -36.065 1.00 94.19 939 HIS A CA 1
ATOM 7317 C C . HIS A 1 939 ? 13.327 26.435 -35.600 1.00 94.19 939 HIS A C 1
ATOM 7319 O O . HIS A 1 939 ? 12.758 26.694 -34.537 1.00 94.19 939 HIS A O 1
ATOM 7325 N N . PRO A 1 940 ? 13.710 27.438 -36.415 1.00 90.00 940 PRO A N 1
ATOM 7326 C CA . PRO A 1 940 ? 13.912 28.824 -35.965 1.00 90.00 940 PRO A CA 1
ATOM 7327 C C . PRO A 1 940 ? 12.719 29.416 -35.209 1.00 90.00 940 PRO A C 1
ATOM 7329 O O . PRO A 1 940 ? 12.814 29.748 -34.032 1.00 90.00 940 PRO A O 1
ATOM 7332 N N . LYS A 1 941 ? 11.532 29.416 -35.835 1.00 91.94 941 LYS A N 1
ATOM 7333 C CA . LYS A 1 941 ? 10.303 29.948 -35.215 1.00 91.94 941 LYS A CA 1
ATOM 7334 C C . LYS A 1 941 ? 9.890 29.221 -33.928 1.00 91.94 941 LYS A C 1
ATOM 7336 O O . LYS A 1 941 ? 9.325 29.860 -33.042 1.00 91.94 941 LYS A O 1
ATOM 7341 N N . LYS A 1 942 ? 10.118 27.903 -33.830 1.00 94.38 942 LYS A N 1
ATOM 7342 C CA . LYS A 1 942 ? 9.748 27.095 -32.657 1.00 94.38 942 LYS A CA 1
ATOM 7343 C C . LYS A 1 942 ? 10.755 27.372 -31.535 1.00 94.38 942 LYS A C 1
ATOM 7345 O O . LYS A 1 942 ? 10.335 27.785 -30.459 1.00 94.38 942 LYS A O 1
ATOM 7350 N N . SER A 1 943 ? 12.052 27.320 -31.842 1.00 93.88 943 SER A N 1
ATOM 7351 C CA . SER A 1 943 ? 13.170 27.699 -30.968 1.00 93.88 943 SER A CA 1
ATOM 7352 C C . SER A 1 943 ? 13.005 29.105 -30.374 1.00 93.88 943 SER A C 1
ATOM 7354 O O . SER A 1 943 ? 13.049 29.272 -29.158 1.00 93.88 943 SER A O 1
ATOM 7356 N N . ASP A 1 944 ? 12.719 30.121 -31.192 1.00 94.12 944 ASP A N 1
ATOM 7357 C CA . ASP A 1 944 ? 12.526 31.501 -30.719 1.00 94.12 944 ASP A CA 1
ATOM 7358 C C . ASP A 1 944 ? 11.269 31.661 -29.853 1.00 94.12 944 ASP A C 1
ATOM 7360 O O . ASP A 1 944 ? 11.283 32.381 -28.852 1.00 94.12 944 ASP A O 1
ATOM 7364 N N . THR A 1 945 ? 10.187 30.949 -30.187 1.00 94.06 945 THR A N 1
ATOM 7365 C CA . THR A 1 945 ? 8.965 30.933 -29.367 1.00 94.06 945 THR A CA 1
ATOM 7366 C C . THR A 1 945 ? 9.215 30.247 -28.020 1.00 94.06 945 THR A C 1
ATOM 7368 O O . THR A 1 945 ? 8.791 30.764 -26.988 1.00 94.06 945 THR A O 1
ATOM 7371 N N . LEU A 1 946 ? 9.953 29.133 -27.999 1.00 93.88 946 LEU A N 1
ATOM 7372 C CA . LEU A 1 946 ? 10.343 28.432 -26.772 1.00 93.88 946 LEU A CA 1
ATOM 7373 C C . LEU A 1 946 ? 11.267 29.294 -25.904 1.00 93.88 946 LEU A C 1
ATOM 7375 O O . LEU A 1 946 ? 10.996 29.436 -24.717 1.00 93.88 946 LEU A O 1
ATOM 7379 N N . LYS A 1 947 ? 12.279 29.963 -26.476 1.00 93.88 947 LYS A N 1
ATOM 7380 C CA . LYS A 1 947 ? 13.142 30.913 -25.743 1.00 93.88 947 LYS A CA 1
ATOM 7381 C C . LYS A 1 947 ? 12.328 32.036 -25.094 1.00 93.88 947 LYS A C 1
ATOM 7383 O O . LYS A 1 947 ? 12.528 32.326 -23.916 1.00 93.88 947 LYS A O 1
ATOM 7388 N N . ARG A 1 948 ? 11.366 32.624 -25.824 1.00 91.31 948 ARG A N 1
ATOM 7389 C CA . ARG A 1 948 ? 10.424 33.615 -25.266 1.00 91.31 948 ARG A CA 1
ATOM 7390 C C . ARG A 1 948 ? 9.635 33.037 -24.091 1.00 91.31 948 ARG A C 1
ATOM 7392 O O . ARG A 1 948 ? 9.575 33.677 -23.050 1.00 91.31 948 ARG A O 1
ATOM 7399 N N . ILE A 1 949 ? 9.083 31.830 -24.229 1.00 90.31 949 ILE A N 1
ATOM 7400 C CA . ILE A 1 949 ? 8.320 31.154 -23.166 1.00 90.31 949 ILE A CA 1
ATOM 7401 C C . ILE A 1 949 ? 9.197 30.832 -21.943 1.00 90.31 949 ILE A C 1
ATOM 7403 O O . ILE A 1 949 ? 8.776 31.066 -20.812 1.00 90.31 949 ILE A O 1
ATOM 7407 N N . ALA A 1 950 ? 10.421 30.338 -22.143 1.00 88.81 950 ALA A N 1
ATOM 7408 C CA . ALA A 1 950 ? 11.373 30.037 -21.072 1.00 88.81 950 ALA A CA 1
ATOM 7409 C C . ALA A 1 950 ? 11.734 31.291 -20.250 1.00 88.81 950 ALA A C 1
ATOM 7411 O O . ALA A 1 950 ? 11.872 31.210 -19.023 1.00 88.81 950 ALA A O 1
ATOM 7412 N N . ALA A 1 951 ? 11.812 32.448 -20.917 1.00 87.94 951 ALA A N 1
ATOM 7413 C CA . ALA A 1 951 ? 12.086 33.753 -20.321 1.00 87.94 951 ALA A CA 1
ATOM 7414 C C . ALA A 1 951 ? 10.881 34.417 -19.616 1.00 87.94 951 ALA A C 1
ATOM 7416 O O . ALA A 1 951 ? 11.083 35.389 -18.888 1.00 87.94 951 ALA A O 1
ATOM 7417 N N . LEU A 1 952 ? 9.645 33.920 -19.780 1.00 83.75 952 LEU A N 1
ATOM 7418 C CA . LEU A 1 952 ? 8.474 34.484 -19.090 1.00 83.75 952 LEU A CA 1
ATOM 7419 C C . LEU A 1 952 ? 8.598 34.355 -17.556 1.00 83.75 952 LEU A C 1
ATOM 7421 O O . LEU A 1 952 ? 9.140 33.364 -17.064 1.00 83.75 952 LEU A O 1
ATOM 7425 N N . PRO A 1 953 ? 8.075 35.307 -16.760 1.00 75.19 953 PRO A N 1
ATOM 7426 C CA . PRO A 1 953 ? 8.058 35.191 -15.300 1.00 75.19 953 PRO A CA 1
ATOM 7427 C C . PRO A 1 953 ? 7.241 33.970 -14.843 1.00 75.19 953 PRO A C 1
ATOM 7429 O O . PRO A 1 953 ? 6.266 33.591 -15.491 1.00 75.19 953 PRO A O 1
ATOM 7432 N N . LYS A 1 954 ? 7.610 33.354 -13.703 1.00 66.50 954 LYS A N 1
ATOM 7433 C CA . LYS A 1 954 ? 6.949 32.129 -13.184 1.00 66.50 954 LYS A CA 1
ATOM 7434 C C . LYS A 1 954 ? 5.428 32.295 -13.051 1.00 66.50 954 LYS A C 1
ATOM 7436 O O . LYS A 1 954 ? 4.690 31.383 -13.397 1.00 66.50 954 LYS A O 1
ATOM 7441 N N . ASN A 1 955 ? 4.986 33.484 -12.646 1.00 59.00 955 ASN A N 1
ATOM 7442 C CA . ASN A 1 955 ? 3.587 33.791 -12.344 1.00 59.00 955 ASN A CA 1
ATOM 7443 C C . ASN A 1 955 ? 2.773 34.231 -13.583 1.00 59.00 955 ASN A C 1
ATOM 7445 O O . ASN A 1 955 ? 1.607 34.585 -13.443 1.00 59.00 955 ASN A O 1
ATOM 7449 N N . GLY A 1 956 ? 3.380 34.266 -14.778 1.00 53.56 956 GLY A N 1
ATOM 7450 C CA . GLY A 1 956 ? 2.786 34.814 -16.008 1.00 53.56 956 GLY A CA 1
ATOM 7451 C C . GLY A 1 956 ? 2.176 33.786 -16.968 1.00 53.56 956 GLY A C 1
ATOM 7452 O O . GLY A 1 956 ? 2.035 34.091 -18.149 1.00 53.56 956 GLY A O 1
ATOM 7453 N N . LEU A 1 957 ? 1.887 32.567 -16.502 1.00 61.59 957 LEU A N 1
ATOM 7454 C CA . LEU A 1 957 ? 1.379 31.450 -17.308 1.00 61.59 957 LEU A CA 1
ATOM 7455 C C . LEU A 1 957 ? 0.277 30.680 -16.556 1.00 61.59 957 LEU A C 1
ATOM 7457 O O . LEU A 1 957 ? 0.251 30.681 -15.326 1.00 61.59 957 LEU A O 1
ATOM 7461 N N . ASP A 1 958 ? -0.608 30.001 -17.295 1.00 62.56 958 ASP A N 1
ATOM 7462 C CA . ASP A 1 958 ? -1.731 29.236 -16.730 1.00 62.56 958 ASP A CA 1
ATOM 7463 C C . ASP A 1 958 ? -1.295 28.181 -15.699 1.00 62.56 958 ASP A C 1
ATOM 7465 O O . ASP A 1 958 ? -0.321 27.445 -15.893 1.00 62.56 958 ASP A O 1
ATOM 7469 N N . LYS A 1 959 ? -2.060 28.064 -14.606 1.00 67.25 959 LYS A N 1
ATOM 7470 C CA . LYS A 1 959 ? -1.796 27.094 -13.534 1.00 67.25 959 LYS A CA 1
ATOM 7471 C C . LYS A 1 959 ? -2.401 25.729 -13.875 1.00 67.25 959 LYS A C 1
ATOM 7473 O O . LYS A 1 959 ? -3.616 25.593 -14.009 1.00 67.25 959 LYS A O 1
ATOM 7478 N N . GLY A 1 960 ? -1.542 24.717 -14.005 1.00 74.75 960 GLY A N 1
ATOM 7479 C CA . GLY A 1 960 ? -1.931 23.331 -14.275 1.00 74.75 960 GLY A CA 1
ATOM 7480 C C . GLY A 1 960 ? -2.395 22.569 -13.029 1.00 74.75 960 GLY A C 1
ATOM 7481 O O . GLY A 1 960 ? -2.188 23.000 -11.895 1.00 74.75 960 GLY A O 1
ATOM 7482 N N . GLN A 1 961 ? -3.019 21.404 -13.231 1.00 81.94 961 GLN A N 1
ATOM 7483 C CA . GLN A 1 961 ? -3.476 20.545 -12.126 1.00 81.94 961 GLN A CA 1
ATOM 7484 C C . GLN A 1 961 ? -2.324 19.931 -11.313 1.00 81.94 961 GLN A C 1
ATOM 7486 O O . GLN A 1 961 ? -2.485 19.639 -10.135 1.00 81.94 961 GLN A O 1
ATOM 7491 N N . ASP A 1 962 ? -1.143 19.821 -11.917 1.00 83.31 962 ASP A N 1
ATOM 7492 C CA . ASP A 1 962 ? 0.120 19.416 -11.293 1.00 83.31 962 ASP A CA 1
ATOM 7493 C C . ASP A 1 962 ? 0.669 20.430 -10.275 1.00 83.31 962 ASP A C 1
ATOM 7495 O O . ASP A 1 962 ? 1.583 20.117 -9.515 1.00 83.31 962 ASP A O 1
ATOM 7499 N N . GLN A 1 963 ? 0.129 21.651 -10.275 1.00 86.19 963 GLN A N 1
ATOM 7500 C CA . GLN A 1 963 ? 0.427 22.669 -9.272 1.00 86.19 963 GLN A CA 1
ATOM 7501 C C . GLN A 1 963 ? -0.490 22.554 -8.051 1.00 86.19 963 GLN A C 1
ATOM 7503 O O . GLN A 1 963 ? -0.287 23.295 -7.094 1.00 86.19 963 GLN A O 1
ATOM 7508 N N . VAL A 1 964 ? -1.498 21.673 -8.066 1.00 89.69 964 VAL A N 1
ATOM 7509 C CA . VAL A 1 964 ? -2.451 21.500 -6.965 1.00 89.69 964 VAL A CA 1
ATOM 7510 C C . VAL A 1 964 ? -1.987 20.374 -6.045 1.00 89.69 964 VAL A C 1
ATOM 7512 O O . VAL A 1 964 ? -1.818 19.237 -6.481 1.00 89.69 964 VAL A O 1
ATOM 7515 N N . LEU A 1 965 ? -1.817 20.689 -4.762 1.00 90.69 965 LEU A N 1
ATOM 7516 C CA . LEU A 1 965 ? -1.328 19.745 -3.755 1.00 90.69 965 LEU A CA 1
ATOM 7517 C C . LEU A 1 965 ? -2.493 19.139 -2.936 1.00 90.69 965 LEU A C 1
ATOM 7519 O O . LEU A 1 965 ? -3.594 19.705 -2.924 1.00 90.69 965 LEU A O 1
ATOM 7523 N N . PRO A 1 966 ? -2.287 17.992 -2.254 1.00 89.31 966 PRO A N 1
ATOM 7524 C CA . PRO A 1 966 ? -3.336 17.318 -1.488 1.00 89.31 966 PRO A CA 1
ATOM 7525 C C . PRO A 1 966 ? -3.924 18.136 -0.352 1.00 89.31 966 PRO A C 1
ATOM 7527 O O . PRO A 1 966 ? -3.337 19.112 0.123 1.00 89.31 966 PRO A O 1
ATOM 7530 N N . TYR A 1 967 ? -5.062 17.673 0.166 1.00 85.62 967 TYR A N 1
ATOM 7531 C CA . TYR A 1 967 ? -5.701 18.319 1.308 1.00 85.62 967 TYR A CA 1
ATOM 7532 C C . TYR A 1 967 ? -4.773 18.401 2.533 1.00 85.62 967 TYR A C 1
ATOM 7534 O O . TYR A 1 967 ? -4.746 19.422 3.221 1.00 85.62 967 TYR A O 1
ATOM 7542 N N . LYS A 1 968 ? -3.931 17.378 2.751 1.00 85.81 968 LYS A N 1
ATOM 7543 C CA . LYS A 1 968 ? -2.904 17.376 3.809 1.00 85.81 968 LYS A CA 1
ATOM 7544 C C . LYS A 1 968 ? -1.896 18.523 3.681 1.00 85.81 968 LYS A C 1
ATOM 7546 O O . LYS A 1 968 ? -1.592 19.145 4.690 1.00 85.81 968 LYS A O 1
ATOM 7551 N N . ALA A 1 969 ? -1.444 18.852 2.469 1.00 88.31 969 ALA A N 1
ATOM 7552 C CA . ALA A 1 969 ? -0.564 20.001 2.241 1.00 88.31 969 ALA A CA 1
ATOM 7553 C C . ALA A 1 969 ? -1.266 21.328 2.580 1.00 88.31 969 ALA A C 1
ATOM 7555 O O . ALA A 1 969 ? -0.631 22.274 3.032 1.00 88.31 969 ALA A O 1
ATOM 7556 N N . GLY A 1 970 ? -2.589 21.388 2.389 1.00 87.56 970 GLY A N 1
ATOM 7557 C CA . GLY A 1 970 ? -3.403 22.569 2.678 1.00 87.56 970 GLY A CA 1
ATOM 7558 C C . GLY A 1 970 ? -3.580 22.783 4.172 1.00 87.56 970 GLY A C 1
ATOM 7559 O O . GLY A 1 970 ? -3.471 23.910 4.641 1.00 87.56 970 GLY A O 1
ATOM 7560 N N . LYS A 1 971 ? -3.784 21.690 4.916 1.00 87.12 971 LYS A N 1
ATOM 7561 C CA . LYS A 1 971 ? -3.750 21.686 6.381 1.00 87.12 971 LYS A CA 1
ATOM 7562 C C . LYS A 1 971 ? -2.376 22.032 6.935 1.00 87.12 971 LYS A C 1
ATOM 7564 O O . LYS A 1 971 ? -2.323 22.837 7.850 1.00 87.12 971 LYS A O 1
ATOM 7569 N N . ALA A 1 972 ? -1.303 21.465 6.378 1.00 88.06 972 ALA A N 1
ATOM 7570 C CA . ALA A 1 972 ? 0.060 21.797 6.782 1.00 88.06 972 ALA A CA 1
ATOM 7571 C C . ALA A 1 972 ? 0.304 23.302 6.615 1.00 88.06 972 ALA A C 1
ATOM 7573 O O . ALA A 1 972 ? 0.504 23.979 7.607 1.00 88.06 972 ALA A O 1
ATOM 7574 N N . LEU A 1 973 ? 0.140 23.840 5.400 1.00 89.44 973 LEU A N 1
ATOM 7575 C CA . LEU A 1 973 ? 0.327 25.266 5.101 1.00 89.44 973 LEU A CA 1
ATOM 7576 C C . LEU A 1 973 ? -0.585 26.193 5.928 1.00 89.44 973 LEU A C 1
ATOM 7578 O O . LEU A 1 973 ? -0.162 27.260 6.348 1.00 89.44 973 LEU A O 1
ATOM 7582 N N . ALA A 1 974 ? -1.846 25.814 6.162 1.00 89.00 974 ALA A N 1
ATOM 7583 C CA . ALA A 1 974 ? -2.771 26.626 6.957 1.00 89.00 974 ALA A CA 1
ATOM 7584 C C . ALA A 1 974 ? -2.566 26.510 8.476 1.00 89.00 974 ALA A C 1
ATOM 7586 O O . ALA A 1 974 ? -3.078 27.349 9.213 1.00 89.00 974 ALA A O 1
ATOM 7587 N N . GLY A 1 975 ? -1.843 25.484 8.927 1.00 88.56 975 GLY A N 1
ATOM 7588 C CA . GLY A 1 975 ? -1.420 25.291 10.310 1.00 88.56 975 GLY A CA 1
ATOM 7589 C C . GLY A 1 975 ? -0.109 25.996 10.656 1.00 88.56 975 GLY A C 1
ATOM 7590 O O . GLY A 1 975 ? 0.406 25.720 11.733 1.00 88.56 975 GLY A O 1
ATOM 7591 N N . LEU A 1 976 ? 0.412 26.862 9.771 1.00 90.69 976 LEU A N 1
ATOM 7592 C CA . LEU A 1 976 ? 1.594 27.689 10.025 1.00 90.69 976 LEU A CA 1
ATOM 7593 C C . LEU A 1 976 ? 1.211 29.180 10.146 1.00 90.69 976 LEU A C 1
ATOM 7595 O O . LEU A 1 976 ? 0.663 29.783 9.222 1.00 90.69 976 LEU A O 1
ATOM 7599 N N . SER A 1 977 ? 1.514 29.796 11.281 1.00 86.94 977 SER A N 1
ATOM 7600 C CA . SER A 1 977 ? 1.495 31.228 11.591 1.00 86.94 977 SER A CA 1
ATOM 7601 C C . SER A 1 977 ? 2.433 32.044 10.709 1.00 86.94 977 SER A C 1
ATOM 7603 O O . SER A 1 977 ? 2.058 33.143 10.300 1.00 86.94 977 SER A O 1
ATOM 7605 N N . GLU A 1 978 ? 3.579 31.492 10.316 1.00 89.12 978 GLU A N 1
ATOM 7606 C CA . GLU A 1 978 ? 4.459 32.122 9.336 1.00 89.12 978 GLU A CA 1
ATOM 7607 C C . GLU A 1 978 ? 3.722 32.281 7.994 1.00 89.12 978 GLU A C 1
ATOM 7609 O O . GLU A 1 978 ? 3.753 33.343 7.368 1.00 89.12 978 GLU A O 1
ATOM 7614 N N . SER A 1 979 ? 2.887 31.300 7.620 1.00 88.19 979 SER A N 1
ATOM 7615 C CA . SER A 1 979 ? 1.989 31.442 6.464 1.00 88.19 979 SER A CA 1
ATOM 7616 C C . SER A 1 979 ? 0.924 32.528 6.644 1.00 88.19 979 SER A C 1
ATOM 7618 O O . SER A 1 979 ? 0.420 33.027 5.639 1.00 88.19 979 SER A O 1
ATOM 7620 N N . HIS A 1 980 ? 0.578 32.936 7.873 1.00 85.81 980 HIS A N 1
ATOM 7621 C CA . HIS A 1 980 ? -0.373 34.029 8.132 1.00 85.81 980 HIS A CA 1
ATOM 7622 C C . HIS A 1 980 ? 0.236 35.423 7.913 1.00 85.81 980 HIS A C 1
ATOM 7624 O O . HIS A 1 980 ? -0.515 36.374 7.692 1.00 85.81 980 HIS A O 1
ATOM 7630 N N . ALA A 1 981 ? 1.568 35.559 7.927 1.00 85.12 981 ALA A N 1
ATOM 7631 C CA . ALA A 1 981 ? 2.243 36.786 7.497 1.00 85.12 981 ALA A CA 1
ATOM 7632 C C . ALA A 1 981 ? 2.260 36.932 5.961 1.00 85.12 981 ALA A C 1
ATOM 7634 O O . ALA A 1 981 ? 2.295 38.047 5.442 1.00 85.12 981 ALA A O 1
ATOM 7635 N N . VAL A 1 982 ? 2.194 35.806 5.240 1.00 90.00 982 VAL A N 1
ATOM 7636 C CA . VAL A 1 982 ? 2.427 35.717 3.788 1.00 90.00 982 VAL A CA 1
ATOM 7637 C C . VAL A 1 982 ? 1.132 35.562 2.973 1.00 90.00 982 VAL A C 1
ATOM 7639 O O . VAL A 1 982 ? 1.006 36.102 1.873 1.00 90.00 982 VAL A O 1
ATOM 7642 N N . LEU A 1 983 ? 0.148 34.816 3.483 1.00 91.69 983 LEU A N 1
ATOM 7643 C CA . LEU A 1 983 ? -1.086 34.457 2.780 1.00 91.69 983 LEU A CA 1
ATOM 7644 C C . LEU A 1 983 ? -2.322 35.021 3.486 1.00 91.69 983 LEU A C 1
ATOM 7646 O O . LEU A 1 983 ? -2.395 35.100 4.708 1.00 91.69 983 LEU A O 1
ATOM 7650 N N . SER A 1 984 ? -3.349 35.380 2.706 1.00 92.94 984 SER A N 1
ATOM 7651 C CA . SER A 1 984 ? -4.561 35.973 3.284 1.00 92.94 984 SER A CA 1
ATOM 7652 C C . SER A 1 984 ? -5.296 34.995 4.222 1.00 92.94 984 SER A C 1
ATOM 7654 O O . SER A 1 984 ? -5.403 33.807 3.890 1.00 92.94 984 SER A O 1
ATOM 7656 N N . PRO A 1 985 ? -5.924 35.475 5.316 1.00 89.31 985 PRO A N 1
ATOM 7657 C CA . PRO A 1 985 ? -6.730 34.631 6.203 1.00 89.31 985 PRO A CA 1
ATOM 7658 C C . PRO A 1 985 ? -7.838 33.861 5.470 1.00 89.31 985 PRO A C 1
ATOM 7660 O O . PRO A 1 985 ? -8.125 32.714 5.799 1.00 89.31 985 PRO A O 1
ATOM 7663 N N . SER A 1 986 ? -8.418 34.453 4.418 1.00 90.94 986 SER A N 1
ATOM 7664 C CA . SER A 1 986 ? -9.426 33.792 3.574 1.00 90.94 986 SER A CA 1
ATOM 7665 C C . SER A 1 986 ? -8.843 32.617 2.780 1.00 90.94 986 SER A C 1
ATOM 7667 O O . SER A 1 986 ? -9.500 31.587 2.624 1.00 90.94 986 SER A O 1
ATOM 7669 N N . THR A 1 987 ? -7.604 32.752 2.297 1.00 88.50 987 THR A N 1
ATOM 7670 C CA . THR A 1 987 ? -6.873 31.694 1.584 1.00 88.50 987 THR A CA 1
ATOM 7671 C C . THR A 1 987 ? -6.572 30.532 2.525 1.00 88.50 987 THR A C 1
ATOM 7673 O O . THR A 1 987 ? -6.908 29.390 2.212 1.00 88.50 987 THR A O 1
ATOM 7676 N N . LEU A 1 988 ? -5.999 30.834 3.694 1.00 90.44 988 LEU A N 1
ATOM 7677 C CA . LEU A 1 988 ? -5.636 29.843 4.708 1.00 90.44 988 LEU A CA 1
ATOM 7678 C C . LEU A 1 988 ? -6.878 29.108 5.219 1.00 90.44 988 LEU A C 1
ATOM 7680 O O . LEU A 1 988 ? -6.905 27.882 5.193 1.00 90.44 988 LEU A O 1
ATOM 7684 N N . PHE A 1 989 ? -7.960 29.828 5.537 1.00 89.06 989 PHE A N 1
ATOM 7685 C CA . PHE A 1 989 ? -9.254 29.236 5.889 1.00 89.06 989 PHE A CA 1
ATOM 7686 C C . PHE A 1 989 ? -9.778 28.268 4.815 1.00 89.06 989 PHE A C 1
ATOM 7688 O O . PHE A 1 989 ? -10.247 27.175 5.141 1.00 89.06 989 PHE A O 1
ATOM 7695 N N . CYS A 1 990 ? -9.685 28.618 3.527 1.00 86.12 990 CYS A N 1
ATOM 7696 C CA . CYS A 1 990 ? -10.149 27.735 2.452 1.00 86.12 990 CYS A CA 1
ATOM 7697 C C . CYS A 1 990 ? -9.277 26.478 2.277 1.00 86.12 990 CYS A C 1
ATOM 7699 O O . CYS A 1 990 ? -9.821 25.428 1.929 1.00 86.12 990 CYS A O 1
ATOM 7701 N N . TYR A 1 991 ? -7.971 26.550 2.561 1.00 90.38 991 TYR A N 1
ATOM 7702 C CA . TYR A 1 991 ? -7.075 25.385 2.574 1.00 90.38 991 TYR A CA 1
ATOM 7703 C C . TYR A 1 991 ? -7.315 24.489 3.797 1.00 90.38 991 TYR A C 1
ATOM 7705 O O . TYR A 1 991 ? -7.486 23.281 3.645 1.00 90.38 991 TYR A O 1
ATOM 7713 N N . LYS A 1 992 ? -7.433 25.088 4.986 1.00 84.19 992 LYS A N 1
ATOM 7714 C CA . LYS A 1 992 ? -7.751 24.459 6.281 1.00 84.19 992 LYS A CA 1
ATOM 7715 C C . LYS A 1 992 ? -9.050 23.647 6.227 1.00 84.19 992 LYS A C 1
ATOM 7717 O O . LYS A 1 992 ? -9.080 22.447 6.508 1.00 84.19 992 LYS A O 1
ATOM 7722 N N . THR A 1 993 ? -10.118 24.286 5.746 1.00 80.19 993 THR A N 1
ATOM 7723 C CA . THR A 1 993 ? -11.459 23.691 5.599 1.00 80.19 993 THR A CA 1
ATOM 7724 C C . THR A 1 993 ? -11.625 22.814 4.354 1.00 80.19 993 THR A C 1
ATOM 7726 O O . THR A 1 993 ? -12.679 22.211 4.171 1.00 80.19 993 THR A O 1
ATOM 7729 N N . GLY A 1 994 ? -10.621 22.741 3.474 1.00 75.69 994 GLY A N 1
ATOM 7730 C CA . GLY A 1 994 ? -10.645 21.904 2.269 1.00 75.69 994 GLY A CA 1
ATOM 7731 C C . GLY A 1 994 ? -11.570 22.397 1.152 1.00 75.69 994 GLY A C 1
ATOM 7732 O O . GLY A 1 994 ? -11.713 21.705 0.141 1.00 75.69 994 GLY A O 1
ATOM 7733 N N . ARG A 1 995 ? -12.164 23.591 1.308 1.00 80.44 995 ARG A N 1
ATOM 7734 C CA . ARG A 1 995 ? -12.989 24.281 0.296 1.00 80.44 995 ARG A CA 1
ATOM 7735 C C . ARG A 1 995 ? -12.203 24.602 -0.973 1.00 80.44 995 ARG A C 1
ATOM 7737 O O . ARG A 1 995 ? -12.773 24.640 -2.058 1.00 80.44 995 ARG A O 1
ATOM 7744 N N . SER A 1 996 ? -10.899 24.819 -0.840 1.00 84.06 996 SER A N 1
ATOM 7745 C CA . SER A 1 996 ? -9.956 24.855 -1.952 1.00 84.06 996 SER A CA 1
ATOM 7746 C C . SER A 1 996 ? -8.744 23.983 -1.630 1.00 84.06 996 SER A C 1
ATOM 7748 O O . SER A 1 996 ? -8.548 23.537 -0.498 1.00 84.06 996 SER A O 1
ATOM 7750 N N . ARG A 1 997 ? -7.937 23.690 -2.651 1.00 85.88 997 ARG A N 1
ATOM 7751 C CA . ARG A 1 997 ? -6.660 22.995 -2.481 1.00 85.88 997 ARG A CA 1
ATOM 7752 C C . ARG A 1 997 ? -5.503 23.993 -2.561 1.00 85.88 997 ARG A C 1
ATOM 7754 O O . ARG A 1 997 ? -5.588 24.924 -3.369 1.00 85.88 997 ARG A O 1
ATOM 7761 N N . PRO A 1 998 ? -4.441 23.805 -1.760 1.00 89.81 998 PRO A N 1
ATOM 7762 C CA . PRO A 1 998 ? -3.202 24.564 -1.895 1.00 89.81 998 PRO A CA 1
ATOM 7763 C C . PRO A 1 998 ? -2.619 24.435 -3.300 1.00 89.81 998 PRO A C 1
ATOM 7765 O O . PRO A 1 998 ? -2.766 23.405 -3.965 1.00 89.81 998 PRO A O 1
ATOM 7768 N N . VAL A 1 999 ? -1.906 25.477 -3.718 1.00 89.50 999 VAL A N 1
ATOM 7769 C CA . VAL A 1 999 ? -1.076 25.442 -4.922 1.00 89.50 999 VAL A CA 1
ATOM 7770 C C . VAL A 1 999 ? 0.396 25.605 -4.569 1.00 89.50 999 VAL A C 1
ATOM 7772 O O . VAL A 1 999 ? 0.731 26.315 -3.621 1.00 89.50 999 VAL A O 1
ATOM 7775 N N . VAL A 1 1000 ? 1.265 24.970 -5.357 1.00 88.81 1000 VAL A N 1
ATOM 7776 C CA . VAL A 1 1000 ? 2.731 24.984 -5.202 1.00 88.81 1000 VAL A CA 1
ATOM 7777 C C . VAL A 1 1000 ? 3.279 26.405 -5.041 1.00 88.81 1000 VAL A C 1
ATOM 7779 O O . VAL A 1 1000 ? 4.140 26.614 -4.194 1.00 88.81 1000 VAL A O 1
ATOM 7782 N N . ASP A 1 1001 ? 2.762 27.389 -5.783 1.00 86.06 1001 ASP A N 1
ATOM 7783 C CA . ASP A 1 1001 ? 3.208 28.788 -5.678 1.00 86.06 1001 ASP A CA 1
ATOM 7784 C C . ASP A 1 1001 ? 3.001 29.382 -4.279 1.00 86.06 1001 ASP A C 1
ATOM 7786 O O . ASP A 1 1001 ? 3.859 30.106 -3.791 1.00 86.06 1001 ASP A O 1
ATOM 7790 N N . ASN A 1 1002 ? 1.881 29.068 -3.620 1.00 89.62 1002 ASN A N 1
ATOM 7791 C CA . ASN A 1 1002 ? 1.585 29.585 -2.285 1.00 89.62 1002 ASN A CA 1
ATOM 7792 C C . ASN A 1 1002 ? 2.484 28.925 -1.233 1.00 89.62 1002 ASN A C 1
ATOM 7794 O O . ASN A 1 1002 ? 2.919 29.596 -0.306 1.00 89.62 1002 ASN A O 1
ATOM 7798 N N . VAL A 1 1003 ? 2.791 27.633 -1.399 1.00 90.38 1003 VAL A N 1
ATOM 7799 C CA . VAL A 1 1003 ? 3.756 26.920 -0.546 1.00 90.38 1003 VAL A CA 1
ATOM 7800 C C . VAL A 1 1003 ? 5.168 27.482 -0.748 1.00 90.38 1003 VAL A C 1
ATOM 7802 O O . VAL A 1 1003 ? 5.868 27.730 0.224 1.00 90.38 1003 VAL A O 1
ATOM 7805 N N . ARG A 1 1004 ? 5.574 27.748 -1.999 1.00 89.81 1004 ARG A N 1
ATOM 7806 C CA . ARG A 1 1004 ? 6.864 28.385 -2.318 1.00 89.81 1004 ARG A CA 1
ATOM 7807 C C . ARG A 1 1004 ? 6.986 29.777 -1.721 1.00 89.81 1004 ARG A C 1
ATOM 7809 O O . ARG A 1 1004 ? 8.010 30.055 -1.124 1.00 89.81 1004 ARG A O 1
ATOM 7816 N N . LEU A 1 1005 ? 5.960 30.614 -1.867 1.00 89.50 1005 LEU A N 1
ATOM 7817 C CA . LEU A 1 1005 ? 5.969 31.977 -1.340 1.00 89.50 1005 LEU A CA 1
ATOM 7818 C C . LEU A 1 1005 ? 6.163 31.980 0.183 1.00 89.50 1005 LEU A C 1
ATOM 7820 O O . LEU A 1 1005 ? 6.942 32.774 0.688 1.00 89.50 1005 LEU A O 1
ATOM 7824 N N . VAL A 1 1006 ? 5.517 31.055 0.901 1.00 91.69 1006 VAL A N 1
ATOM 7825 C CA . VAL A 1 1006 ? 5.742 30.888 2.344 1.00 91.69 1006 VAL A CA 1
ATOM 7826 C C . VAL A 1 1006 ? 7.178 30.457 2.639 1.00 91.69 1006 VAL A C 1
ATOM 7828 O O . VAL A 1 1006 ? 7.813 31.080 3.472 1.00 91.69 1006 VAL A O 1
ATOM 7831 N N . VAL A 1 1007 ? 7.727 29.461 1.937 1.00 91.38 1007 VAL A N 1
ATOM 7832 C CA . VAL A 1 1007 ? 9.123 29.019 2.157 1.00 91.38 1007 VAL A CA 1
ATOM 7833 C C . VAL A 1 1007 ? 10.155 30.097 1.780 1.00 91.38 1007 VAL A C 1
ATOM 7835 O O . VAL A 1 1007 ? 11.239 30.134 2.354 1.00 91.38 1007 VAL A O 1
ATOM 7838 N N . GLU A 1 1008 ? 9.847 30.962 0.809 1.00 91.56 1008 GLU A N 1
ATOM 7839 C CA . GLU A 1 1008 ? 10.719 32.059 0.367 1.00 91.56 1008 GLU A CA 1
ATOM 7840 C C . GLU A 1 1008 ? 10.704 33.248 1.355 1.00 91.56 1008 GLU A C 1
ATOM 7842 O O . GLU A 1 1008 ? 11.759 33.828 1.602 1.00 91.56 1008 GLU A O 1
ATOM 7847 N N . GLU A 1 1009 ? 9.551 33.577 1.951 1.00 92.12 1009 GLU A N 1
ATOM 7848 C CA . GLU A 1 1009 ? 9.395 34.677 2.924 1.00 92.12 1009 GLU A CA 1
ATOM 7849 C C . GLU A 1 1009 ? 9.618 34.244 4.394 1.00 92.12 1009 GLU A C 1
ATOM 7851 O O . GLU A 1 1009 ? 9.958 35.081 5.227 1.00 92.12 1009 GLU A O 1
ATOM 7856 N N . ALA A 1 1010 ? 9.459 32.952 4.708 1.00 90.62 1010 ALA A N 1
ATOM 7857 C CA . ALA A 1 1010 ? 9.638 32.339 6.031 1.00 90.62 1010 ALA A CA 1
ATOM 7858 C C . ALA A 1 1010 ? 10.434 31.012 5.929 1.00 90.62 1010 ALA A C 1
ATOM 7860 O O . ALA A 1 1010 ? 9.847 29.918 5.923 1.00 90.62 1010 ALA A O 1
ATOM 7861 N N . PRO A 1 1011 ? 11.776 31.072 5.795 1.00 89.38 1011 PRO A N 1
ATOM 7862 C CA . PRO A 1 1011 ? 12.633 29.908 5.530 1.00 89.38 1011 PRO A CA 1
ATOM 7863 C C . PRO A 1 1011 ? 12.571 28.785 6.578 1.00 89.38 1011 PRO A C 1
ATOM 7865 O O . PRO A 1 1011 ? 12.818 27.624 6.249 1.00 89.38 1011 PRO A O 1
ATOM 7868 N N . GLU A 1 1012 ? 12.225 29.105 7.821 1.00 88.75 1012 GLU A N 1
ATOM 7869 C CA . GLU A 1 1012 ? 11.976 28.186 8.936 1.00 88.75 1012 GLU A CA 1
ATOM 7870 C C . GLU A 1 1012 ? 10.924 27.113 8.602 1.00 88.75 1012 GLU A C 1
ATOM 7872 O O . GLU A 1 1012 ? 11.124 25.932 8.897 1.00 88.75 1012 GLU A O 1
ATOM 7877 N N . THR A 1 1013 ? 9.882 27.474 7.845 1.00 88.81 1013 THR A N 1
ATOM 7878 C CA . THR A 1 1013 ? 8.824 26.550 7.389 1.00 88.81 1013 THR A CA 1
ATOM 7879 C C . THR A 1 1013 ? 9.319 25.466 6.420 1.00 88.81 1013 THR A C 1
ATOM 7881 O O . THR A 1 1013 ? 8.610 24.489 6.145 1.00 88.81 1013 THR A O 1
ATOM 7884 N N . SER A 1 1014 ? 10.537 25.612 5.882 1.00 86.75 1014 SER A N 1
ATOM 7885 C CA . SER A 1 1014 ? 11.088 24.767 4.819 1.00 86.75 1014 SER A CA 1
ATOM 7886 C C . SER A 1 1014 ? 11.102 23.280 5.173 1.00 86.75 1014 SER A C 1
ATOM 7888 O O . SER A 1 1014 ? 10.760 22.460 4.320 1.00 86.75 1014 SER A O 1
ATOM 7890 N N . ALA A 1 1015 ? 11.418 22.906 6.417 1.00 85.38 1015 ALA A N 1
ATOM 7891 C CA . ALA A 1 1015 ? 11.443 21.499 6.831 1.00 85.38 1015 ALA A CA 1
ATOM 7892 C C . ALA A 1 1015 ? 10.065 20.817 6.689 1.00 85.38 1015 ALA A C 1
ATOM 7894 O O . ALA A 1 1015 ? 9.976 19.664 6.265 1.00 85.38 1015 ALA A O 1
ATOM 7895 N N . THR A 1 1016 ? 8.990 21.555 6.978 1.00 85.88 1016 THR A N 1
ATOM 7896 C CA . THR A 1 1016 ? 7.598 21.080 6.930 1.00 85.88 1016 THR A CA 1
ATOM 7897 C C . THR A 1 1016 ? 7.005 21.151 5.520 1.00 85.88 1016 THR A C 1
ATOM 7899 O O . THR A 1 1016 ? 6.210 20.294 5.124 1.00 85.88 1016 THR A O 1
ATOM 7902 N N . LEU A 1 1017 ? 7.377 22.171 4.741 1.00 88.00 1017 LEU A N 1
ATOM 7903 C CA . LEU A 1 1017 ? 6.761 22.470 3.445 1.00 88.00 1017 LEU A CA 1
ATOM 7904 C C . LEU A 1 1017 ? 7.509 21.900 2.233 1.00 88.00 1017 LEU A C 1
ATOM 7906 O O . LEU A 1 1017 ? 6.867 21.546 1.240 1.00 88.00 1017 LEU A O 1
ATOM 7910 N N . THR A 1 1018 ? 8.833 21.751 2.299 1.00 87.19 1018 THR A N 1
ATOM 7911 C CA . THR A 1 1018 ? 9.652 21.231 1.189 1.00 87.19 1018 THR A CA 1
ATOM 7912 C C . THR A 1 1018 ? 9.241 19.829 0.710 1.00 87.19 1018 THR A C 1
ATOM 7914 O O . THR A 1 1018 ? 9.187 19.639 -0.507 1.00 87.19 1018 THR A O 1
ATOM 7917 N N . PRO A 1 1019 ? 8.812 18.868 1.559 1.00 87.75 1019 PRO A N 1
ATOM 7918 C CA . PRO A 1 1019 ? 8.258 17.593 1.078 1.00 87.75 1019 PRO A CA 1
ATOM 7919 C C . PRO A 1 1019 ? 7.061 17.756 0.115 1.00 87.75 1019 PRO A C 1
ATOM 7921 O O . PRO A 1 1019 ? 6.919 17.018 -0.863 1.00 87.75 1019 PRO A O 1
ATOM 7924 N N . TRP A 1 1020 ? 6.227 18.785 0.311 1.00 87.44 1020 TRP A N 1
ATOM 7925 C CA . TRP A 1 1020 ? 5.115 19.112 -0.593 1.00 87.44 1020 TRP A CA 1
ATOM 7926 C C . TRP A 1 1020 ? 5.552 19.853 -1.870 1.00 87.44 1020 TRP A C 1
ATOM 7928 O O . TRP A 1 1020 ? 4.774 19.945 -2.820 1.00 87.44 1020 TRP A O 1
ATOM 7938 N N . LEU A 1 1021 ? 6.791 20.344 -1.930 1.00 84.94 1021 LEU A N 1
ATOM 7939 C CA . LEU A 1 1021 ? 7.402 20.922 -3.131 1.00 84.94 1021 LEU A CA 1
ATOM 7940 C C . LEU A 1 1021 ? 8.201 19.888 -3.941 1.00 84.94 1021 LEU A C 1
ATOM 7942 O O . LEU A 1 1021 ? 8.298 20.023 -5.163 1.00 84.94 1021 LEU A O 1
ATOM 7946 N N . GLU A 1 1022 ? 8.748 18.871 -3.271 1.00 85.62 1022 GLU A N 1
ATOM 7947 C CA . GLU A 1 1022 ? 9.665 17.877 -3.841 1.00 85.62 1022 GLU A CA 1
ATOM 7948 C C . GLU A 1 1022 ? 9.057 16.495 -4.130 1.00 85.62 1022 GLU A C 1
ATOM 7950 O O . GLU A 1 1022 ? 9.777 15.611 -4.593 1.00 85.62 1022 GLU A O 1
ATOM 7955 N N . ASN A 1 1023 ? 7.768 16.282 -3.864 1.00 87.94 1023 ASN A N 1
ATOM 7956 C CA . ASN A 1 1023 ? 7.096 15.018 -4.182 1.00 87.94 1023 ASN A CA 1
ATOM 7957 C C . ASN A 1 1023 ? 7.059 14.716 -5.692 1.00 87.94 1023 ASN A C 1
ATOM 7959 O O . ASN A 1 1023 ? 7.075 15.608 -6.547 1.00 87.94 1023 ASN A O 1
ATOM 7963 N N . ASP A 1 1024 ? 6.956 13.422 -5.990 1.00 91.12 1024 ASP A N 1
ATOM 7964 C CA . ASP A 1 1024 ? 7.004 12.858 -7.339 1.00 91.12 1024 ASP A CA 1
ATOM 7965 C C . ASP A 1 1024 ? 5.613 12.459 -7.865 1.00 91.12 1024 ASP A C 1
ATOM 7967 O O . ASP A 1 1024 ? 5.501 11.867 -8.942 1.00 91.12 1024 ASP A O 1
ATOM 7971 N N . PHE A 1 1025 ? 4.541 12.830 -7.153 1.00 92.62 1025 PHE A N 1
ATOM 7972 C CA . PHE A 1 1025 ? 3.147 12.624 -7.553 1.00 92.62 1025 PHE A CA 1
ATOM 7973 C C . PHE A 1 1025 ? 2.445 13.939 -7.933 1.00 92.62 1025 PHE A C 1
ATOM 7975 O O . PHE A 1 1025 ? 2.947 15.040 -7.718 1.00 92.62 1025 PHE A O 1
ATOM 7982 N N . PHE A 1 1026 ? 1.263 13.832 -8.528 1.00 93.12 1026 PHE A N 1
ATOM 7983 C CA . PHE A 1 1026 ? 0.290 14.913 -8.629 1.00 93.12 1026 PHE A CA 1
ATOM 7984 C C . PHE A 1 1026 ? -1.126 14.352 -8.468 1.00 93.12 1026 PHE A C 1
ATOM 7986 O O . PHE A 1 1026 ? -1.337 13.139 -8.530 1.00 93.12 1026 PHE A O 1
ATOM 7993 N N . LEU A 1 1027 ? -2.092 15.244 -8.255 1.00 92.81 1027 LEU A N 1
ATOM 7994 C CA . LEU A 1 1027 ? -3.500 14.881 -8.170 1.00 92.81 1027 LEU A CA 1
ATOM 7995 C C . LEU A 1 1027 ? -4.176 14.993 -9.537 1.00 92.81 1027 LEU A C 1
ATOM 7997 O O . LEU A 1 1027 ? -4.446 16.099 -10.014 1.00 92.81 1027 LEU A O 1
ATOM 8001 N N . ASP A 1 1028 ? -4.474 13.849 -10.148 1.00 94.31 1028 ASP A N 1
ATOM 8002 C CA . ASP A 1 1028 ? -5.207 13.788 -11.409 1.00 94.31 1028 ASP A CA 1
ATOM 8003 C C . ASP A 1 1028 ? -6.703 13.609 -11.154 1.00 94.31 1028 ASP A C 1
ATOM 8005 O O . ASP A 1 1028 ? -7.110 12.804 -10.319 1.00 94.31 1028 ASP A O 1
ATOM 8009 N N . THR A 1 1029 ? -7.534 14.384 -11.848 1.00 94.88 1029 THR A N 1
ATOM 8010 C CA . THR A 1 1029 ? -8.986 14.356 -11.617 1.00 94.88 1029 THR A CA 1
ATOM 8011 C C . THR A 1 1029 ? -9.622 13.279 -12.484 1.00 94.88 1029 THR A C 1
ATOM 8013 O O . THR A 1 1029 ? -9.443 13.308 -13.697 1.00 94.88 1029 THR A O 1
ATOM 8016 N N . ILE A 1 1030 ? -10.384 12.362 -11.895 1.00 95.94 1030 ILE A N 1
ATOM 8017 C CA . ILE A 1 1030 ? -11.142 11.350 -12.632 1.00 95.94 1030 ILE A CA 1
ATOM 8018 C C . ILE A 1 1030 ? -12.259 12.044 -13.423 1.00 95.94 1030 ILE A C 1
ATOM 8020 O O . ILE A 1 1030 ? -13.056 12.796 -12.857 1.00 95.94 1030 ILE A O 1
ATOM 8024 N N . THR A 1 1031 ? -12.305 11.804 -14.731 1.00 96.06 1031 THR A N 1
ATOM 8025 C CA . THR A 1 1031 ? -13.299 12.368 -15.661 1.00 96.06 1031 THR A CA 1
ATOM 8026 C C . THR A 1 1031 ? -14.348 11.361 -16.105 1.00 96.06 1031 THR A C 1
ATOM 8028 O O . THR A 1 1031 ? -15.389 11.787 -16.592 1.00 96.06 1031 THR A O 1
ATOM 8031 N N . ARG A 1 1032 ? -14.088 10.059 -15.936 1.00 95.81 1032 ARG A N 1
ATOM 8032 C CA . ARG A 1 1032 ? -15.025 8.966 -16.222 1.00 95.81 1032 ARG A CA 1
ATOM 8033 C C . ARG A 1 1032 ? -14.728 7.790 -15.292 1.00 95.81 1032 ARG A C 1
ATOM 8035 O O . ARG A 1 1032 ? -13.564 7.428 -15.123 1.00 95.81 1032 ARG A O 1
ATOM 8042 N N . VAL A 1 1033 ? -15.770 7.189 -14.724 1.00 95.62 1033 VAL A N 1
ATOM 8043 C CA . VAL A 1 1033 ? -15.720 5.861 -14.085 1.00 95.62 1033 VAL A CA 1
ATOM 8044 C C . VAL A 1 1033 ? -16.869 5.058 -14.658 1.00 95.62 1033 VAL A C 1
ATOM 8046 O O . VAL A 1 1033 ? -18.018 5.491 -14.572 1.00 95.62 1033 VAL A O 1
ATOM 8049 N N . GLU A 1 1034 ? -16.589 3.895 -15.231 1.00 94.75 1034 GLU A N 1
ATOM 8050 C CA . GLU A 1 1034 ? -17.638 3.038 -15.770 1.00 94.75 1034 GLU A CA 1
ATOM 8051 C C . GLU A 1 1034 ? -17.412 1.562 -15.472 1.00 94.75 1034 GLU A C 1
ATOM 8053 O O . GLU A 1 1034 ? -16.286 1.071 -15.414 1.00 94.75 1034 GLU A O 1
ATOM 8058 N N . LYS A 1 1035 ? -18.521 0.843 -15.296 1.00 91.44 1035 LYS A N 1
ATOM 8059 C CA . LYS A 1 1035 ? -18.525 -0.608 -15.163 1.00 91.44 1035 LYS A CA 1
ATOM 8060 C C . LYS A 1 1035 ? -18.644 -1.214 -16.558 1.00 91.44 1035 LYS A C 1
ATOM 8062 O O . LYS A 1 1035 ? -19.668 -1.039 -17.219 1.00 91.44 1035 LYS A O 1
ATOM 8067 N N . VAL A 1 1036 ? -17.601 -1.901 -17.007 1.00 91.44 1036 VAL A N 1
ATOM 8068 C CA . VAL A 1 1036 ? -17.525 -2.505 -18.342 1.00 91.44 1036 VAL A CA 1
ATOM 8069 C C . VAL A 1 1036 ? -17.711 -4.013 -18.246 1.00 91.44 1036 VAL A C 1
ATOM 8071 O O . VAL A 1 1036 ? -17.209 -4.658 -17.325 1.00 91.44 1036 VAL A O 1
ATOM 8074 N N . LYS A 1 1037 ? -18.433 -4.593 -19.207 1.00 88.81 1037 LYS A N 1
ATOM 8075 C CA . LYS A 1 1037 ? -18.485 -6.048 -19.359 1.00 88.81 1037 LYS A CA 1
ATOM 8076 C C . LYS A 1 1037 ? -17.261 -6.513 -20.131 1.00 88.81 1037 LYS A C 1
ATOM 8078 O O . LYS A 1 1037 ? -17.030 -6.026 -21.234 1.00 88.81 1037 LYS A O 1
ATOM 8083 N N . ASN A 1 1038 ? -16.534 -7.475 -19.573 1.00 85.75 1038 ASN A N 1
ATOM 8084 C CA . ASN A 1 1038 ? -15.354 -8.063 -20.190 1.00 85.75 1038 ASN A CA 1
ATOM 8085 C C . ASN A 1 1038 ? -15.703 -8.733 -21.534 1.00 85.75 1038 ASN A C 1
ATOM 8087 O O . ASN A 1 1038 ? -15.018 -8.513 -22.522 1.00 85.75 1038 ASN A O 1
ATOM 8091 N N . ASN A 1 1039 ? -16.805 -9.495 -21.611 1.00 85.94 1039 ASN A N 1
ATOM 8092 C CA . ASN A 1 1039 ? -17.264 -10.175 -22.839 1.00 85.94 1039 ASN A CA 1
ATOM 8093 C C . ASN A 1 1039 ? -16.183 -11.038 -23.546 1.00 85.94 1039 ASN A C 1
ATOM 8095 O O . ASN A 1 1039 ? -16.265 -11.242 -24.756 1.00 85.94 1039 ASN A O 1
ATOM 8099 N N . GLY A 1 1040 ? -15.170 -11.523 -22.816 1.00 79.56 1040 GLY A N 1
ATOM 8100 C CA . GLY A 1 1040 ? -14.019 -12.227 -23.396 1.00 79.56 1040 GLY A CA 1
ATOM 8101 C C . GLY A 1 1040 ? -12.988 -11.319 -24.083 1.00 79.56 1040 GLY A C 1
ATOM 8102 O O . GLY A 1 1040 ? -12.246 -11.791 -24.936 1.00 79.56 1040 GLY A O 1
ATOM 8103 N N . GLN A 1 1041 ? -12.947 -10.019 -23.761 1.00 85.00 1041 GLN A N 1
ATOM 8104 C CA . GLN A 1 1041 ? -11.892 -9.106 -24.218 1.00 85.00 1041 GLN A CA 1
ATOM 8105 C C . GLN A 1 1041 ? -10.542 -9.426 -23.562 1.00 85.00 1041 GLN A C 1
ATOM 8107 O O . GLN A 1 1041 ? -9.508 -9.309 -24.213 1.00 85.00 1041 GLN A O 1
ATOM 8112 N N . PHE A 1 1042 ? -10.566 -9.813 -22.287 1.00 84.31 1042 PHE A N 1
ATOM 8113 C CA . PHE A 1 1042 ? -9.411 -10.257 -21.518 1.00 84.31 1042 PHE A CA 1
ATOM 8114 C C . PHE A 1 1042 ? -9.694 -11.651 -20.961 1.00 84.31 1042 PHE A C 1
ATOM 8116 O O . PHE A 1 1042 ? -10.709 -11.847 -20.290 1.00 84.31 1042 PHE A O 1
ATOM 8123 N N . ASP A 1 1043 ? -8.787 -12.601 -21.185 1.00 78.94 1043 ASP A N 1
ATOM 8124 C CA . ASP A 1 1043 ? -8.874 -13.939 -20.581 1.00 78.94 1043 ASP A CA 1
ATOM 8125 C C . ASP A 1 1043 ? -8.420 -13.924 -19.109 1.00 78.94 1043 ASP A C 1
ATOM 8127 O O . ASP A 1 1043 ? -8.932 -14.667 -18.269 1.00 78.94 1043 ASP A O 1
ATOM 8131 N N . TYR A 1 1044 ? -7.464 -13.046 -18.782 1.00 76.56 1044 TYR A N 1
ATOM 8132 C CA . TYR A 1 1044 ? -6.809 -12.986 -17.477 1.00 76.56 1044 TYR A CA 1
ATOM 8133 C C . TYR A 1 1044 ? -6.659 -11.556 -16.945 1.00 76.56 1044 TYR A C 1
ATOM 8135 O O . TYR A 1 1044 ? -6.541 -10.584 -17.693 1.00 76.56 1044 TYR A O 1
ATOM 8143 N N . VAL A 1 1045 ? -6.598 -11.465 -15.621 1.00 75.31 1045 VAL A N 1
ATOM 8144 C CA . VAL A 1 1045 ? -6.247 -10.286 -14.831 1.00 75.31 1045 VAL A CA 1
ATOM 8145 C C . VAL A 1 1045 ? -5.030 -10.599 -13.951 1.00 75.31 1045 VAL A C 1
ATOM 8147 O O . VAL A 1 1045 ? -4.805 -11.740 -13.554 1.00 75.31 1045 VAL A O 1
ATOM 8150 N N . TYR A 1 1046 ? -4.216 -9.588 -13.663 1.00 74.50 1046 TYR A N 1
ATOM 8151 C CA . TYR A 1 1046 ? -2.863 -9.724 -13.132 1.00 74.50 1046 TYR A CA 1
ATOM 8152 C C . TYR A 1 1046 ? -2.638 -8.825 -11.909 1.00 74.50 1046 TYR A C 1
ATOM 8154 O O . TYR A 1 1046 ? -3.309 -7.810 -11.738 1.00 74.50 1046 TYR A O 1
ATOM 8162 N N . ASN A 1 1047 ? -1.688 -9.170 -11.046 1.00 74.50 1047 ASN A N 1
ATOM 8163 C CA . ASN A 1 1047 ? -1.281 -8.338 -9.905 1.00 74.50 1047 ASN A CA 1
ATOM 8164 C C . ASN A 1 1047 ? 0.204 -8.583 -9.581 1.00 74.50 1047 ASN A C 1
ATOM 8166 O O . ASN A 1 1047 ? 0.801 -9.519 -10.117 1.00 74.50 1047 ASN A O 1
ATOM 8170 N N . LEU A 1 1048 ? 0.802 -7.763 -8.713 1.00 65.00 1048 LEU A N 1
ATOM 8171 C CA . LEU A 1 1048 ? 2.216 -7.832 -8.327 1.00 65.00 1048 LEU A CA 1
ATOM 8172 C C . LEU A 1 1048 ? 2.359 -7.677 -6.802 1.00 65.00 1048 LEU A C 1
ATOM 8174 O O . LEU A 1 1048 ? 1.744 -6.798 -6.197 1.00 65.00 1048 LEU A O 1
ATOM 8178 N N . SER A 1 1049 ? 3.182 -8.528 -6.186 1.00 58.28 1049 SER A N 1
ATOM 8179 C CA . SER A 1 1049 ? 3.550 -8.458 -4.763 1.00 58.28 1049 SER A CA 1
ATOM 8180 C C . SER A 1 1049 ? 4.938 -7.851 -4.591 1.00 58.28 1049 SER A C 1
ATOM 8182 O O . SER A 1 1049 ? 5.846 -8.178 -5.352 1.00 58.28 1049 SER A O 1
ATOM 8184 N N . LEU A 1 1050 ? 5.123 -7.030 -3.557 1.00 55.16 1050 LEU A N 1
ATOM 8185 C CA . LEU A 1 1050 ? 6.368 -6.324 -3.248 1.00 55.16 1050 LEU A CA 1
ATOM 8186 C C . LEU A 1 1050 ? 6.793 -6.575 -1.801 1.00 55.16 1050 LEU A C 1
ATOM 8188 O O . LEU A 1 1050 ? 5.944 -6.876 -0.964 1.00 55.16 1050 LEU A O 1
ATOM 8192 N N . LEU A 1 1051 ? 8.092 -6.450 -1.523 1.00 48.94 1051 LEU A N 1
ATOM 8193 C CA . LEU A 1 1051 ? 8.680 -6.794 -0.224 1.00 48.94 1051 LEU A CA 1
ATOM 8194 C C . LEU A 1 1051 ? 8.349 -5.789 0.887 1.00 48.94 1051 LEU A C 1
ATOM 8196 O O . LEU A 1 1051 ? 7.939 -6.195 1.972 1.00 48.94 1051 LEU A O 1
ATOM 8200 N N . ASP A 1 1052 ? 8.541 -4.498 0.619 1.00 46.81 1052 ASP A N 1
ATOM 8201 C CA . ASP A 1 1052 ? 8.578 -3.457 1.659 1.00 46.81 1052 ASP A CA 1
ATOM 8202 C C . ASP A 1 1052 ? 7.403 -2.477 1.560 1.00 46.81 1052 ASP A C 1
ATOM 8204 O O . ASP A 1 1052 ? 6.982 -1.894 2.559 1.00 46.81 1052 ASP A O 1
ATOM 8208 N N . ILE A 1 1053 ? 6.882 -2.262 0.346 1.00 58.75 1053 ILE A N 1
ATOM 8209 C CA . ILE A 1 1053 ? 5.873 -1.237 0.054 1.00 58.75 1053 ILE A CA 1
ATOM 8210 C C . ILE A 1 1053 ? 4.660 -1.885 -0.607 1.00 58.75 1053 ILE A C 1
ATOM 8212 O O . ILE A 1 1053 ? 4.721 -2.367 -1.732 1.00 58.75 1053 ILE A O 1
ATOM 8216 N N . ASN A 1 1054 ? 3.518 -1.822 0.073 1.00 65.50 1054 ASN A N 1
ATOM 8217 C CA . ASN A 1 1054 ? 2.284 -2.520 -0.297 1.00 65.50 1054 ASN A CA 1
ATOM 8218 C C . ASN A 1 1054 ? 1.465 -1.841 -1.423 1.00 65.50 1054 ASN A C 1
ATOM 8220 O O . ASN A 1 1054 ? 0.235 -1.769 -1.377 1.00 65.50 1054 ASN A O 1
ATOM 8224 N N . SER A 1 1055 ? 2.149 -1.289 -2.431 1.00 78.25 1055 SER A N 1
ATOM 8225 C CA . SER A 1 1055 ? 1.550 -0.564 -3.563 1.00 78.25 1055 SER A CA 1
ATOM 8226 C C . SER A 1 1055 ? 2.524 -0.382 -4.733 1.00 78.25 1055 SER A C 1
ATOM 8228 O O . SER A 1 1055 ? 3.732 -0.421 -4.518 1.00 78.25 1055 SER A O 1
ATOM 8230 N N . TYR A 1 1056 ? 2.033 -0.124 -5.950 1.00 85.94 1056 TYR A N 1
ATOM 8231 C CA . TYR A 1 1056 ? 2.844 0.161 -7.148 1.00 85.94 1056 TYR A CA 1
ATOM 8232 C C . TYR A 1 1056 ? 2.151 1.122 -8.131 1.00 85.94 1056 TYR A C 1
ATOM 8234 O O . TYR A 1 1056 ? 1.013 1.542 -7.914 1.00 85.94 1056 TYR A O 1
ATOM 8242 N N . LEU A 1 1057 ? 2.854 1.513 -9.202 1.00 90.69 1057 LEU A N 1
ATOM 8243 C CA . LEU A 1 1057 ? 2.321 2.362 -10.275 1.00 90.69 1057 LEU A CA 1
ATOM 8244 C C . LEU A 1 1057 ? 1.875 1.530 -11.494 1.00 90.69 1057 LEU A C 1
ATOM 8246 O O . LEU A 1 1057 ? 2.707 0.899 -12.146 1.00 90.69 1057 LEU A O 1
ATOM 8250 N N . ALA A 1 1058 ? 0.588 1.601 -11.844 1.00 89.75 1058 ALA A N 1
ATOM 8251 C CA . ALA A 1 1058 ? -0.018 0.976 -13.026 1.00 89.75 1058 ALA A CA 1
ATOM 8252 C C . ALA A 1 1058 ? -0.600 2.055 -13.959 1.00 89.75 1058 ALA A C 1
ATOM 8254 O O . ALA A 1 1058 ? -1.391 2.889 -13.527 1.00 89.75 1058 ALA A O 1
ATOM 8255 N N . ASN A 1 1059 ? -0.155 2.117 -15.220 1.00 90.31 1059 ASN A N 1
ATOM 8256 C CA . ASN A 1 1059 ? -0.388 3.244 -16.145 1.00 90.31 1059 ASN A CA 1
ATOM 8257 C C . ASN A 1 1059 ? -0.074 4.631 -15.526 1.00 90.31 1059 ASN A C 1
ATOM 8259 O O . ASN A 1 1059 ? -0.619 5.658 -15.925 1.00 90.31 1059 ASN A O 1
ATOM 8263 N N . GLY A 1 1060 ? 0.831 4.675 -14.539 1.00 87.69 1060 GLY A N 1
ATOM 8264 C CA . GLY A 1 1060 ? 1.171 5.882 -13.780 1.00 87.69 1060 GLY A CA 1
ATOM 8265 C C . GLY A 1 1060 ? 0.188 6.259 -12.661 1.00 87.69 1060 GLY A C 1
ATOM 8266 O O . GLY A 1 1060 ? 0.379 7.313 -12.059 1.00 87.69 1060 GLY A O 1
ATOM 8267 N N . ILE A 1 1061 ? -0.819 5.430 -12.369 1.00 93.19 1061 ILE A N 1
ATOM 8268 C CA . ILE A 1 1061 ? -1.779 5.553 -11.256 1.00 93.19 1061 ILE A CA 1
ATOM 8269 C C . ILE A 1 1061 ? -1.313 4.669 -10.086 1.00 93.19 1061 ILE A C 1
ATOM 8271 O O . ILE A 1 1061 ? -0.802 3.574 -10.308 1.00 93.19 1061 ILE A O 1
ATOM 8275 N N . HIS A 1 1062 ? -1.465 5.132 -8.841 1.00 92.44 1062 HIS A N 1
ATOM 8276 C CA . HIS A 1 1062 ? -0.997 4.422 -7.639 1.00 92.44 1062 HIS A CA 1
ATOM 8277 C C . HIS A 1 1062 ? -2.057 3.443 -7.088 1.00 92.44 1062 HIS A C 1
ATOM 8279 O O . HIS A 1 1062 ? -3.172 3.856 -6.759 1.00 92.44 1062 HIS A O 1
ATOM 8285 N N . VAL A 1 1063 ? -1.706 2.150 -7.000 1.00 86.50 1063 VAL A N 1
ATOM 8286 C CA . VAL A 1 1063 ? -2.595 1.006 -6.669 1.00 86.50 1063 VAL A CA 1
ATOM 8287 C C . VAL A 1 1063 ? -1.964 0.048 -5.636 1.00 86.50 1063 VAL A C 1
ATOM 8289 O O . VAL A 1 1063 ? -0.760 0.129 -5.407 1.00 86.50 1063 VAL A O 1
ATOM 8292 N N . LYS A 1 1064 ? -2.737 -0.845 -4.992 1.00 76.81 1064 LYS A N 1
ATOM 8293 C CA . LYS A 1 1064 ? -2.362 -1.589 -3.753 1.00 76.81 1064 LYS A CA 1
ATOM 8294 C C . LYS A 1 1064 ? -2.227 -3.131 -3.916 1.00 76.81 1064 LYS A C 1
ATOM 8296 O O . LYS A 1 1064 ? -2.775 -3.699 -4.855 1.00 76.81 1064 LYS A O 1
ATOM 8301 N N . ASN A 1 1065 ? -1.552 -3.824 -2.979 1.00 60.19 1065 ASN A N 1
ATOM 8302 C CA . ASN A 1 1065 ? -1.438 -5.307 -2.887 1.00 60.19 1065 ASN A CA 1
ATOM 8303 C C . ASN A 1 1065 ? -2.205 -5.936 -1.666 1.00 60.19 1065 ASN A C 1
ATOM 8305 O O . ASN A 1 1065 ? -3.078 -5.276 -1.100 1.00 60.19 1065 ASN A O 1
ATOM 8309 N N . CYS A 1 1066 ? -1.953 -7.210 -1.272 1.00 50.19 1066 CYS A N 1
ATOM 8310 C CA . CYS A 1 1066 ? -2.790 -7.991 -0.314 1.00 50.19 1066 CYS A CA 1
ATOM 8311 C C . CYS A 1 1066 ? -2.043 -9.036 0.590 1.00 50.19 1066 CYS A C 1
ATOM 8313 O O . CYS A 1 1066 ? -1.012 -9.529 0.152 1.00 50.19 1066 CYS A O 1
ATOM 8315 N N . GLY A 1 1067 ? -2.571 -9.443 1.782 1.00 47.84 1067 GLY A N 1
ATOM 8316 C CA . GLY A 1 1067 ? -2.185 -10.706 2.509 1.00 47.84 1067 GLY A CA 1
ATOM 8317 C C . GLY A 1 1067 ? -2.123 -10.759 4.074 1.00 47.84 1067 GLY A C 1
ATOM 8318 O O . GLY A 1 1067 ? -1.566 -9.839 4.658 1.00 47.84 1067 GLY A O 1
ATOM 8319 N N . CYS A 1 1068 ? -2.627 -11.831 4.756 1.00 45.28 1068 CYS A N 1
ATOM 8320 C CA . CYS A 1 1068 ? -2.450 -12.160 6.220 1.00 45.28 1068 CYS A CA 1
ATOM 8321 C C . CYS A 1 1068 ? -2.972 -13.581 6.677 1.00 45.28 1068 CYS A C 1
ATOM 8323 O O . CYS A 1 1068 ? -4.187 -13.771 6.693 1.00 45.28 1068 CYS A O 1
ATOM 8325 N N . PHE A 1 1069 ? -2.122 -14.540 7.129 1.00 58.62 1069 PHE A N 1
ATOM 8326 C CA . PHE A 1 1069 ? -2.474 -15.906 7.681 1.00 58.62 1069 PHE A CA 1
ATOM 8327 C C . PHE A 1 1069 ? -1.265 -16.623 8.358 1.00 58.62 1069 PHE A C 1
ATOM 8329 O O . PHE A 1 1069 ? -0.162 -16.078 8.341 1.00 58.62 1069 PHE A O 1
ATOM 8336 N N . GLU A 1 1070 ? -1.453 -17.821 8.954 1.00 55.84 1070 GLU A N 1
ATOM 8337 C CA . GLU A 1 1070 ? -0.380 -18.675 9.540 1.00 55.84 1070 GLU A CA 1
ATOM 8338 C C . GLU A 1 1070 ? 0.394 -19.539 8.527 1.00 55.84 1070 GLU A C 1
ATOM 8340 O O . GLU A 1 1070 ? 1.614 -19.651 8.613 1.00 55.84 1070 GLU A O 1
ATOM 8345 N N . CYS A 1 1071 ? -0.305 -20.222 7.623 1.00 69.12 1071 CYS A N 1
ATOM 8346 C CA . CYS A 1 1071 ? 0.266 -21.140 6.638 1.00 69.12 1071 CYS A CA 1
ATOM 8347 C C . CYS A 1 1071 ? -0.425 -20.935 5.290 1.00 69.12 1071 CYS A C 1
ATOM 8349 O O . CYS A 1 1071 ? -1.560 -20.454 5.230 1.00 69.12 1071 CYS A O 1
ATOM 8351 N N . ILE A 1 1072 ? 0.244 -21.319 4.207 1.00 81.94 1072 ILE A N 1
ATOM 8352 C CA . ILE A 1 1072 ? -0.300 -21.234 2.850 1.00 81.94 1072 ILE A CA 1
ATOM 8353 C C . ILE A 1 1072 ? -0.222 -22.611 2.215 1.00 81.94 1072 ILE A C 1
ATOM 8355 O O . ILE A 1 1072 ? 0.827 -23.253 2.238 1.00 81.94 1072 ILE A O 1
ATOM 8359 N N . VAL A 1 1073 ? -1.338 -23.045 1.642 1.00 86.50 1073 VAL A N 1
ATOM 8360 C CA . VAL A 1 1073 ? -1.429 -24.256 0.832 1.00 86.50 1073 VAL A CA 1
ATOM 8361 C C . VAL A 1 1073 ? -1.559 -23.826 -0.621 1.00 86.50 1073 VAL A C 1
ATOM 8363 O O . VAL A 1 1073 ? -2.407 -22.990 -0.938 1.00 86.50 1073 VAL A O 1
ATOM 8366 N N . MET A 1 1074 ? -0.722 -24.382 -1.492 1.00 87.19 1074 MET A N 1
ATOM 8367 C CA . MET A 1 1074 ? -0.714 -24.082 -2.925 1.00 87.19 1074 MET A CA 1
ATOM 8368 C C . MET A 1 1074 ? -0.551 -25.365 -3.740 1.00 87.19 1074 MET A C 1
ATOM 8370 O O . MET A 1 1074 ? 0.280 -26.207 -3.415 1.00 87.19 1074 MET A O 1
ATOM 8374 N N . LEU A 1 1075 ? -1.325 -25.494 -4.814 1.00 87.06 1075 LEU A N 1
ATOM 8375 C CA . LEU A 1 1075 ? -1.202 -26.556 -5.810 1.00 87.06 1075 LEU A CA 1
ATOM 8376 C C . LEU A 1 1075 ? 0.152 -26.498 -6.542 1.00 87.06 1075 LEU A C 1
ATOM 8378 O O . LEU A 1 1075 ? 0.548 -25.444 -7.036 1.00 87.06 1075 LEU A O 1
ATOM 8382 N N . ILE A 1 1076 ? 0.805 -27.655 -6.666 1.00 87.12 1076 ILE A N 1
ATOM 8383 C CA . ILE A 1 1076 ? 1.918 -27.939 -7.579 1.00 87.12 1076 ILE A CA 1
ATOM 8384 C C . ILE A 1 1076 ? 1.384 -28.915 -8.643 1.00 87.12 1076 ILE A C 1
ATOM 8386 O O . ILE A 1 1076 ? 1.332 -30.124 -8.384 1.00 87.12 1076 ILE A O 1
ATOM 8390 N N . PRO A 1 1077 ? 0.929 -28.424 -9.813 1.00 83.00 1077 PRO A N 1
ATOM 8391 C CA . PRO A 1 1077 ? 0.265 -29.258 -10.812 1.00 83.00 1077 PRO A CA 1
ATOM 8392 C C . PRO A 1 1077 ? 1.111 -30.455 -11.258 1.00 83.00 1077 PRO A C 1
ATOM 8394 O O . PRO A 1 1077 ? 0.618 -31.579 -11.320 1.00 83.00 1077 PRO A O 1
ATOM 8397 N N . GLU A 1 1078 ? 2.403 -30.236 -11.493 1.00 84.12 1078 GLU A N 1
ATOM 8398 C CA . GLU A 1 1078 ? 3.352 -31.235 -11.989 1.00 84.12 1078 GLU A CA 1
ATOM 8399 C C . GLU A 1 1078 ? 3.511 -32.420 -11.026 1.00 84.12 1078 GLU A C 1
ATOM 8401 O O . GLU A 1 1078 ? 3.696 -33.554 -11.462 1.00 84.12 1078 GLU A O 1
ATOM 8406 N N . ALA A 1 1079 ? 3.400 -32.162 -9.720 1.00 87.50 1079 ALA A N 1
ATOM 8407 C CA . ALA A 1 1079 ? 3.502 -33.160 -8.656 1.00 87.50 1079 ALA A CA 1
ATOM 8408 C C . ALA A 1 1079 ? 2.147 -33.794 -8.276 1.00 87.50 1079 ALA A C 1
ATOM 8410 O O . ALA A 1 1079 ? 2.091 -34.610 -7.353 1.00 87.50 1079 ALA A O 1
ATOM 8411 N N . ASN A 1 1080 ? 1.055 -33.411 -8.956 1.00 89.75 1080 ASN A N 1
ATOM 8412 C CA . ASN A 1 1080 ? -0.321 -33.848 -8.685 1.00 89.75 1080 ASN A CA 1
ATOM 8413 C C . ASN A 1 1080 ? -0.731 -33.698 -7.200 1.00 89.75 1080 ASN A C 1
ATOM 8415 O O . ASN A 1 1080 ? -1.412 -34.555 -6.623 1.00 89.75 1080 ASN A O 1
ATOM 8419 N N . GLY A 1 1081 ? -0.267 -32.621 -6.561 1.00 91.56 1081 GLY A N 1
ATOM 8420 C CA . GLY A 1 1081 ? -0.375 -32.418 -5.120 1.00 91.56 1081 GLY A CA 1
ATOM 8421 C C . GLY A 1 1081 ? -0.169 -30.965 -4.701 1.00 91.56 1081 GLY A C 1
ATOM 8422 O O . GLY A 1 1081 ? 0.079 -30.092 -5.524 1.00 91.56 1081 GLY A O 1
ATOM 8423 N N . VAL A 1 1082 ? -0.280 -30.692 -3.406 1.00 93.38 1082 VAL A N 1
ATOM 8424 C CA . VAL A 1 1082 ? -0.121 -29.363 -2.807 1.00 93.38 1082 VAL A CA 1
ATOM 8425 C C . VAL A 1 1082 ? 1.176 -29.265 -2.005 1.00 93.38 1082 VAL A C 1
ATOM 8427 O O . VAL A 1 1082 ? 1.619 -30.233 -1.387 1.00 93.38 1082 VAL A O 1
ATOM 8430 N N . MET A 1 1083 ? 1.763 -28.076 -1.963 1.00 93.56 1083 MET A N 1
ATOM 8431 C CA . MET A 1 1083 ? 2.786 -27.714 -0.987 1.00 93.56 1083 MET A CA 1
ATOM 8432 C C . MET A 1 1083 ? 2.179 -26.924 0.177 1.00 93.56 1083 MET A C 1
ATOM 8434 O O . MET A 1 1083 ? 1.159 -26.249 0.011 1.00 93.56 1083 MET A O 1
ATOM 8438 N N . VAL A 1 1084 ? 2.819 -26.991 1.345 1.00 92.25 1084 VAL A N 1
ATOM 8439 C CA . VAL A 1 1084 ? 2.396 -26.294 2.567 1.00 92.25 1084 VAL A CA 1
ATOM 8440 C C . VAL A 1 1084 ? 3.558 -25.490 3.151 1.00 92.25 1084 VAL A C 1
ATOM 8442 O O . VAL A 1 1084 ? 4.545 -26.063 3.609 1.00 92.25 1084 VAL A O 1
ATOM 8445 N N . LEU A 1 1085 ? 3.426 -24.164 3.172 1.00 89.50 1085 LEU A N 1
ATOM 8446 C CA . LEU A 1 1085 ? 4.468 -23.239 3.624 1.00 89.50 1085 LEU A CA 1
ATOM 8447 C C . LEU A 1 1085 ? 4.056 -22.511 4.910 1.00 89.50 1085 LEU A C 1
ATOM 8449 O O . LEU A 1 1085 ? 2.981 -21.906 4.969 1.00 89.50 1085 LEU A O 1
ATOM 8453 N N . SER A 1 1086 ? 4.915 -22.551 5.930 1.00 80.81 1086 SER A N 1
ATOM 8454 C CA . SER A 1 1086 ? 4.718 -21.842 7.204 1.00 80.81 1086 SER A CA 1
ATOM 8455 C C . SER A 1 1086 ? 5.103 -20.369 7.119 1.00 80.81 1086 SER A C 1
ATOM 8457 O O . SER A 1 1086 ? 6.081 -20.021 6.466 1.00 80.81 1086 SER A O 1
ATOM 8459 N N . ARG A 1 1087 ? 4.420 -19.502 7.877 1.00 61.75 1087 ARG A N 1
ATOM 8460 C CA . ARG A 1 1087 ? 4.845 -18.107 8.101 1.00 61.75 1087 ARG A CA 1
ATOM 8461 C C . ARG A 1 1087 ? 6.206 -17.985 8.781 1.00 61.75 1087 ARG A C 1
ATOM 8463 O O . ARG A 1 1087 ? 6.870 -16.959 8.654 1.00 61.75 1087 ARG A O 1
ATOM 8470 N N . GLU A 1 1088 ? 6.585 -19.008 9.534 1.00 64.94 1088 GLU A N 1
ATOM 8471 C CA . GLU A 1 1088 ? 7.861 -19.091 10.246 1.00 64.94 1088 GLU A CA 1
ATOM 8472 C C . GLU A 1 1088 ? 9.010 -19.533 9.319 1.00 64.94 1088 GLU A C 1
ATOM 8474 O O . GLU A 1 1088 ? 10.172 -19.451 9.710 1.00 64.94 1088 GLU A O 1
ATOM 8479 N N . ASP A 1 1089 ? 8.696 -19.965 8.092 1.00 69.62 1089 ASP A N 1
ATOM 8480 C CA . ASP A 1 1089 ? 9.655 -20.425 7.093 1.00 69.62 1089 ASP A CA 1
ATOM 8481 C C . ASP A 1 1089 ? 9.938 -19.328 6.051 1.00 69.62 1089 ASP A C 1
ATOM 8483 O O . ASP A 1 1089 ? 9.061 -18.874 5.312 1.00 69.62 1089 ASP A O 1
ATOM 8487 N N . THR A 1 1090 ? 11.191 -18.879 6.007 1.00 67.94 1090 THR A N 1
ATOM 8488 C CA . THR A 1 1090 ? 11.682 -17.857 5.069 1.00 67.94 1090 THR A CA 1
ATOM 8489 C C . THR A 1 1090 ? 12.372 -18.453 3.838 1.00 67.94 1090 THR A C 1
ATOM 8491 O O . THR A 1 1090 ? 12.912 -17.705 3.019 1.00 67.94 1090 THR A O 1
ATOM 8494 N N . SER A 1 1091 ? 12.364 -19.780 3.705 1.00 73.00 1091 SER A N 1
ATOM 8495 C CA . SER A 1 1091 ? 13.063 -20.524 2.656 1.00 73.00 1091 SER A CA 1
ATOM 8496 C C . SER A 1 1091 ? 12.357 -20.440 1.299 1.00 73.00 1091 SER A C 1
ATOM 8498 O O . SER A 1 1091 ? 11.221 -19.973 1.177 1.00 73.00 1091 SER A O 1
ATOM 8500 N N . MET A 1 1092 ? 13.051 -20.894 0.253 1.00 77.19 1092 MET A N 1
ATOM 8501 C CA . MET A 1 1092 ? 12.476 -21.026 -1.084 1.00 77.19 1092 MET A CA 1
ATOM 8502 C C . MET A 1 1092 ? 11.708 -22.347 -1.209 1.00 77.19 1092 MET A C 1
ATOM 8504 O O . MET A 1 1092 ? 12.212 -23.394 -0.806 1.00 77.19 1092 MET A O 1
ATOM 8508 N N . THR A 1 1093 ? 10.509 -22.304 -1.791 1.00 88.38 1093 THR A N 1
ATOM 8509 C CA . THR A 1 1093 ? 9.707 -23.507 -2.075 1.00 88.38 1093 THR A CA 1
ATOM 8510 C C . THR A 1 1093 ? 9.917 -24.032 -3.497 1.00 88.38 1093 THR A C 1
ATOM 8512 O O . THR A 1 1093 ? 10.309 -23.254 -4.368 1.00 88.38 1093 THR A O 1
ATOM 8515 N N . PRO A 1 1094 ? 9.543 -25.297 -3.790 1.00 83.62 1094 PRO A N 1
ATOM 8516 C CA . PRO A 1 1094 ? 9.531 -25.849 -5.146 1.00 83.62 1094 PRO A CA 1
ATOM 8517 C C . PRO A 1 1094 ? 8.769 -25.022 -6.186 1.00 83.62 1094 PRO A C 1
ATOM 8519 O O . PRO A 1 1094 ? 9.102 -25.108 -7.362 1.00 83.62 1094 PRO A O 1
ATOM 8522 N N . ALA A 1 1095 ? 7.794 -24.199 -5.779 1.00 72.06 1095 ALA A N 1
ATOM 8523 C CA . ALA A 1 1095 ? 7.095 -23.271 -6.673 1.00 72.06 1095 ALA A CA 1
ATOM 8524 C C . ALA A 1 1095 ? 7.909 -22.011 -7.042 1.00 72.06 1095 ALA A C 1
ATOM 8526 O O . ALA A 1 1095 ? 7.378 -21.121 -7.705 1.00 72.06 1095 ALA A O 1
ATOM 8527 N N . GLY A 1 1096 ? 9.158 -21.884 -6.577 1.00 71.62 1096 GLY A N 1
ATOM 8528 C CA . GLY A 1 1096 ? 9.998 -20.699 -6.782 1.00 71.62 1096 GLY A CA 1
ATOM 8529 C C . GLY A 1 1096 ? 9.540 -19.469 -5.989 1.00 71.62 1096 GLY A C 1
ATOM 8530 O O . GLY A 1 1096 ? 9.816 -18.342 -6.391 1.00 71.62 1096 GLY A O 1
ATOM 8531 N N . MET A 1 1097 ? 8.801 -19.664 -4.890 1.00 73.50 1097 MET A N 1
ATOM 8532 C CA . MET A 1 1097 ? 8.205 -18.583 -4.093 1.00 73.50 1097 MET A CA 1
ATOM 8533 C C . MET A 1 1097 ? 8.496 -18.752 -2.596 1.00 73.50 1097 MET A C 1
ATOM 8535 O O . MET A 1 1097 ? 8.520 -19.872 -2.088 1.00 73.50 1097 MET A O 1
ATOM 8539 N N . THR A 1 1098 ? 8.678 -17.643 -1.875 1.00 74.00 1098 THR A N 1
ATOM 8540 C CA . THR A 1 1098 ? 8.815 -17.613 -0.404 1.00 74.00 1098 THR A CA 1
ATOM 8541 C C . THR A 1 1098 ? 7.467 -17.325 0.273 1.00 74.00 1098 THR A C 1
ATOM 8543 O O . THR A 1 1098 ? 6.472 -17.035 -0.399 1.00 74.00 1098 THR A O 1
ATOM 8546 N N . PHE A 1 1099 ? 7.400 -17.357 1.613 1.00 60.53 1099 PHE A N 1
ATOM 8547 C CA . PHE A 1 1099 ? 6.132 -17.132 2.321 1.00 60.53 1099 PHE A CA 1
ATOM 8548 C C . PHE A 1 1099 ? 5.534 -15.751 2.056 1.00 60.53 1099 PHE A C 1
ATOM 8550 O O . PHE A 1 1099 ? 4.336 -15.647 1.809 1.00 60.53 1099 PHE A O 1
ATOM 8557 N N . SER A 1 1100 ? 6.345 -14.691 2.043 1.00 52.59 1100 SER A N 1
ATOM 8558 C CA . SER A 1 1100 ? 5.866 -13.340 1.724 1.00 52.59 1100 SER A CA 1
ATOM 8559 C C . SER A 1 1100 ? 5.348 -13.224 0.285 1.00 52.59 1100 SER A C 1
ATOM 8561 O O . SER A 1 1100 ? 4.394 -12.488 0.038 1.00 52.59 1100 SER A O 1
ATOM 8563 N N . THR A 1 1101 ? 5.919 -13.985 -0.654 1.00 57.22 1101 THR A N 1
ATOM 8564 C CA . THR A 1 1101 ? 5.444 -14.071 -2.039 1.00 57.22 1101 THR A CA 1
ATOM 8565 C C . THR A 1 1101 ? 4.073 -14.732 -2.121 1.00 57.22 1101 THR A C 1
ATOM 8567 O O . THR A 1 1101 ? 3.116 -14.116 -2.601 1.00 57.22 1101 THR A O 1
ATOM 8570 N N . LEU A 1 1102 ? 3.962 -15.960 -1.603 1.00 60.16 1102 LEU A N 1
ATOM 8571 C CA . LEU A 1 1102 ? 2.700 -16.696 -1.563 1.00 60.16 1102 LEU A CA 1
ATOM 8572 C C . LEU A 1 1102 ? 1.632 -15.936 -0.764 1.00 60.16 1102 LEU A C 1
ATOM 8574 O O . LEU A 1 1102 ? 0.441 -16.044 -1.061 1.00 60.16 1102 LEU A O 1
ATOM 8578 N N . ALA A 1 1103 ? 2.040 -15.124 0.219 1.00 54.28 1103 ALA A N 1
ATOM 8579 C CA . ALA A 1 1103 ? 1.116 -14.357 1.038 1.00 54.28 1103 ALA A CA 1
ATOM 8580 C C . ALA A 1 1103 ? 0.328 -13.294 0.247 1.00 54.28 1103 ALA A C 1
ATOM 8582 O O . ALA A 1 1103 ? -0.752 -12.885 0.673 1.00 54.28 1103 ALA A O 1
ATOM 8583 N N . GLY A 1 1104 ? 0.796 -12.906 -0.941 1.00 50.78 1104 GLY A N 1
ATOM 8584 C CA . GLY A 1 1104 ? -0.004 -12.096 -1.857 1.00 50.78 1104 GLY A CA 1
ATOM 8585 C C . GLY A 1 1104 ? -1.255 -12.808 -2.388 1.00 50.78 1104 GLY A C 1
ATOM 8586 O O . GLY A 1 1104 ? -2.240 -12.151 -2.713 1.00 50.78 1104 GLY A O 1
ATOM 8587 N N . ILE A 1 1105 ? -1.196 -14.140 -2.517 1.00 52.12 1105 ILE A N 1
ATOM 8588 C CA . ILE A 1 1105 ? -2.102 -14.955 -3.348 1.00 52.12 1105 ILE A CA 1
ATOM 8589 C C . ILE A 1 1105 ? -3.285 -15.533 -2.540 1.00 52.12 1105 ILE A C 1
ATOM 8591 O O . ILE A 1 1105 ? -4.238 -16.050 -3.108 1.00 52.12 1105 ILE A O 1
ATOM 8595 N N . ALA A 1 1106 ? -3.236 -15.458 -1.208 1.00 51.19 1106 ALA A N 1
ATOM 8596 C CA . ALA A 1 1106 ? -4.192 -16.118 -0.309 1.00 51.19 1106 ALA A CA 1
ATOM 8597 C C . ALA A 1 1106 ? -5.037 -15.143 0.549 1.00 51.19 1106 ALA A C 1
ATOM 8599 O O . ALA A 1 1106 ? -5.711 -15.559 1.494 1.00 51.19 1106 ALA A O 1
ATOM 8600 N N . GLY A 1 1107 ? -4.924 -13.831 0.307 1.00 49.31 1107 GLY A N 1
ATOM 8601 C CA . GLY A 1 1107 ? -5.288 -12.768 1.254 1.00 49.31 1107 GLY A CA 1
ATOM 8602 C C . GLY A 1 1107 ? -6.674 -12.135 1.131 1.00 49.31 1107 GLY A C 1
ATOM 8603 O O . GLY A 1 1107 ? -7.410 -12.324 0.171 1.00 49.31 1107 GLY A O 1
ATOM 8604 N N . GLY A 1 1108 ? -7.004 -11.306 2.128 1.00 48.22 1108 GLY A N 1
ATOM 8605 C CA . GLY A 1 1108 ? -7.971 -10.207 1.992 1.00 48.22 1108 GLY A CA 1
ATOM 8606 C C . GLY A 1 1108 ? -9.461 -10.550 1.874 1.00 48.22 1108 GLY A C 1
ATOM 8607 O O . GLY A 1 1108 ? -10.253 -9.621 1.752 1.00 48.22 1108 GLY A O 1
ATOM 8608 N N . GLY A 1 1109 ? -9.868 -11.824 1.927 1.00 49.56 1109 GLY A N 1
ATOM 8609 C CA . GLY A 1 1109 ? -11.284 -12.217 1.793 1.00 49.56 1109 GLY A CA 1
ATOM 8610 C C . GLY A 1 1109 ? -11.789 -12.274 0.342 1.00 49.56 1109 GLY A C 1
ATOM 8611 O O . GLY A 1 1109 ? -12.912 -11.861 0.072 1.00 49.56 1109 GLY A O 1
ATOM 8612 N N . LEU A 1 1110 ? -10.934 -12.705 -0.586 1.00 49.53 1110 LEU A N 1
ATOM 8613 C CA . LEU A 1 1110 ? -11.047 -12.495 -2.039 1.00 49.53 1110 LEU A CA 1
ATOM 8614 C C . LEU A 1 1110 ? -11.476 -13.752 -2.846 1.00 49.53 1110 LEU A C 1
ATOM 8616 O O . LEU A 1 1110 ? -11.986 -14.667 -2.203 1.00 49.53 1110 LEU A O 1
ATOM 8620 N N . GLN A 1 1111 ? -11.257 -13.838 -4.197 1.00 56.53 1111 GLN A N 1
ATOM 8621 C CA . GLN A 1 1111 ? -11.406 -15.097 -5.002 1.00 56.53 1111 GLN A CA 1
ATOM 8622 C C . GLN A 1 1111 ? -10.234 -15.569 -5.962 1.00 56.53 1111 GLN A C 1
ATOM 8624 O O . GLN A 1 1111 ? -9.804 -14.796 -6.809 1.00 56.53 1111 GLN A O 1
ATOM 8629 N N . THR A 1 1112 ? -9.689 -16.802 -5.782 1.00 62.44 1112 THR A N 1
ATOM 8630 C CA . THR A 1 1112 ? -8.567 -17.554 -6.455 1.00 62.44 1112 THR A CA 1
ATOM 8631 C C . THR A 1 1112 ? -8.636 -19.088 -6.208 1.00 62.44 1112 THR A C 1
ATOM 8633 O O . THR A 1 1112 ? -8.556 -19.518 -5.060 1.00 62.44 1112 THR A O 1
ATOM 8636 N N . PRO A 1 1113 ? -8.688 -19.931 -7.254 1.00 71.25 1113 PRO A N 1
ATOM 8637 C CA . PRO A 1 1113 ? -8.422 -21.387 -7.234 1.00 71.25 1113 PRO A CA 1
ATOM 8638 C C . PRO A 1 1113 ? -6.964 -21.837 -7.009 1.00 71.25 1113 PRO A C 1
ATOM 8640 O O . PRO A 1 1113 ? -6.023 -21.199 -7.472 1.00 71.25 1113 PRO A O 1
ATOM 8643 N N . GLY A 1 1114 ? -6.767 -22.994 -6.371 1.00 70.19 1114 GLY A N 1
ATOM 8644 C CA . GLY A 1 1114 ? -5.467 -23.656 -6.196 1.00 70.19 1114 GLY A CA 1
ATOM 8645 C C . GLY A 1 1114 ? -4.598 -23.109 -5.057 1.00 70.19 1114 GLY A C 1
ATOM 8646 O O . GLY A 1 1114 ? -3.542 -23.680 -4.788 1.00 70.19 1114 GLY A O 1
ATOM 8647 N N . VAL A 1 1115 ? -5.023 -22.040 -4.371 1.00 73.69 1115 VAL A N 1
ATOM 8648 C CA . VAL A 1 1115 ? -4.261 -21.395 -3.288 1.00 73.69 1115 VAL A CA 1
ATOM 8649 C C . VAL A 1 1115 ? -5.174 -20.988 -2.130 1.00 73.69 1115 VAL A C 1
ATOM 8651 O O . VAL A 1 1115 ? -6.197 -20.338 -2.335 1.00 73.69 1115 VAL A O 1
ATOM 8654 N N . MET A 1 1116 ? -4.798 -21.331 -0.894 1.00 73.88 1116 MET A N 1
ATOM 8655 C CA . MET A 1 1116 ? -5.557 -20.971 0.309 1.00 73.88 1116 MET A CA 1
ATOM 8656 C C . MET A 1 1116 ? -4.666 -20.691 1.528 1.00 73.88 1116 MET A C 1
ATOM 8658 O O . MET A 1 1116 ? -3.708 -21.413 1.802 1.00 73.88 1116 MET A O 1
ATOM 8662 N N . GLY A 1 1117 ? -5.024 -19.663 2.302 1.00 73.31 1117 GLY A N 1
ATOM 8663 C CA . GLY A 1 1117 ? -4.449 -19.402 3.623 1.00 73.31 1117 GLY A CA 1
ATOM 8664 C C . GLY A 1 1117 ? -5.140 -20.255 4.688 1.00 73.31 1117 GLY A C 1
ATOM 8665 O O . GLY A 1 1117 ? -6.371 -20.347 4.706 1.00 73.31 1117 GLY A O 1
ATOM 8666 N N . VAL A 1 1118 ? -4.367 -20.889 5.572 1.00 70.56 1118 VAL A N 1
ATOM 8667 C CA . VAL A 1 1118 ? -4.865 -21.836 6.584 1.00 70.56 1118 VAL A CA 1
ATOM 8668 C C . VAL A 1 1118 ? -4.184 -21.632 7.937 1.00 70.56 1118 VAL A C 1
ATOM 8670 O O . VAL A 1 1118 ? -3.047 -21.169 8.005 1.00 70.56 1118 VAL A O 1
ATOM 8673 N N . GLY A 1 1119 ? -4.872 -22.028 9.012 1.00 62.19 1119 GLY A N 1
ATOM 8674 C CA . GLY A 1 1119 ? -4.235 -22.277 10.306 1.00 62.19 1119 GLY A CA 1
ATOM 8675 C C . GLY A 1 1119 ? -3.548 -23.646 10.299 1.00 62.19 1119 GLY A C 1
ATOM 8676 O O . GLY A 1 1119 ? -4.076 -24.586 9.698 1.00 62.19 1119 GLY A O 1
ATOM 8677 N N . LYS A 1 1120 ? -2.398 -23.794 10.966 1.00 70.44 1120 LYS A N 1
ATOM 8678 C CA . LYS A 1 1120 ? -1.557 -25.011 10.858 1.00 70.44 1120 LYS A CA 1
ATOM 8679 C C . LYS A 1 1120 ? -2.265 -26.306 11.276 1.00 70.44 1120 LYS A C 1
ATOM 8681 O O . LYS A 1 1120 ? -2.096 -27.343 10.641 1.00 70.44 1120 LYS A O 1
ATOM 8686 N N . PHE A 1 1121 ? -3.161 -26.242 12.260 1.00 70.00 1121 PHE A N 1
ATOM 8687 C CA . PHE A 1 1121 ? -3.958 -27.397 12.693 1.00 70.00 1121 PHE A CA 1
ATOM 8688 C C . PHE A 1 1121 ? -5.060 -27.823 11.705 1.00 70.00 1121 PHE A C 1
ATOM 8690 O O . PHE A 1 1121 ? -5.661 -28.877 11.895 1.00 70.00 1121 PHE A O 1
ATOM 8697 N N . TYR A 1 1122 ? -5.321 -27.074 10.625 1.00 79.62 1122 TYR A N 1
ATOM 8698 C CA . TYR A 1 1122 ? -6.244 -27.542 9.585 1.00 79.62 1122 TYR A CA 1
ATOM 8699 C C . TYR A 1 1122 ? -5.634 -28.709 8.804 1.00 79.62 1122 TYR A C 1
ATOM 8701 O O . TYR A 1 1122 ? -6.356 -29.620 8.425 1.00 79.62 1122 TYR A O 1
ATOM 8709 N N . LEU A 1 1123 ? -4.307 -28.722 8.637 1.00 83.88 1123 LEU A N 1
ATOM 8710 C CA . LEU A 1 1123 ? -3.559 -29.723 7.869 1.00 83.88 1123 LEU A CA 1
ATOM 8711 C C . LEU A 1 1123 ? -3.796 -31.158 8.368 1.00 83.88 1123 LEU A C 1
ATOM 8713 O O . LEU A 1 1123 ? -3.839 -32.093 7.575 1.00 83.88 1123 LEU A O 1
ATOM 8717 N N . ILE A 1 1124 ? -3.983 -31.334 9.680 1.00 82.69 1124 ILE A N 1
ATOM 8718 C CA . ILE A 1 1124 ? -4.198 -32.649 10.301 1.00 82.69 1124 ILE A CA 1
ATOM 8719 C C . ILE A 1 1124 ? -5.665 -33.116 10.254 1.00 82.69 1124 ILE A C 1
ATOM 8721 O O . ILE A 1 1124 ? -5.971 -34.263 10.594 1.00 82.69 1124 ILE A O 1
ATOM 8725 N N . SER A 1 1125 ? -6.585 -32.258 9.809 1.00 82.31 1125 SER A N 1
ATOM 8726 C CA . SER A 1 1125 ? -8.018 -32.548 9.739 1.00 82.31 1125 SER A CA 1
ATOM 8727 C C . SER A 1 1125 ? -8.349 -33.623 8.691 1.00 82.31 1125 SER A C 1
ATOM 8729 O O . SER A 1 1125 ? -7.824 -33.570 7.579 1.00 82.31 1125 SER A O 1
ATOM 8731 N N . PRO A 1 1126 ? -9.296 -34.546 8.954 1.00 82.81 1126 PRO A N 1
ATOM 8732 C CA . PRO A 1 1126 ? -9.873 -35.414 7.921 1.00 82.81 1126 PRO A CA 1
ATOM 8733 C C . PRO A 1 1126 ? -10.606 -34.657 6.796 1.00 82.81 1126 PRO A C 1
ATOM 8735 O O . PRO A 1 1126 ? -10.926 -35.248 5.767 1.00 82.81 1126 PRO A O 1
ATOM 8738 N N . LYS A 1 1127 ? -10.915 -33.367 6.994 1.00 86.50 1127 LYS A N 1
ATOM 8739 C CA . LYS A 1 1127 ? -11.561 -32.491 6.001 1.00 86.50 1127 LYS A CA 1
ATOM 8740 C C . LYS A 1 1127 ? -10.587 -31.604 5.225 1.00 86.50 1127 LYS A C 1
ATOM 8742 O O . LYS A 1 1127 ? -11.018 -30.906 4.311 1.00 86.50 1127 LYS A O 1
ATOM 8747 N N . PHE A 1 1128 ? -9.298 -31.627 5.570 1.00 89.19 1128 PHE A N 1
ATOM 8748 C CA . PHE A 1 1128 ? -8.263 -30.867 4.875 1.00 89.19 1128 PHE A CA 1
ATOM 8749 C C . PHE A 1 1128 ? -8.279 -31.182 3.377 1.00 89.19 1128 PHE A C 1
ATOM 8751 O O . PHE A 1 1128 ? -7.966 -32.309 3.025 1.00 89.19 1128 PHE A O 1
ATOM 8758 N N . ILE A 1 1129 ? -8.676 -30.226 2.523 1.00 89.06 1129 ILE A N 1
ATOM 8759 C CA . ILE A 1 1129 ? -8.812 -30.376 1.053 1.00 89.06 1129 ILE A CA 1
ATOM 8760 C C . ILE A 1 1129 ? -9.400 -31.735 0.617 1.00 89.06 1129 ILE A C 1
ATOM 8762 O O . ILE A 1 1129 ? -8.927 -32.391 -0.315 1.00 89.06 1129 ILE A O 1
ATOM 8766 N N . SER A 1 1130 ? -10.400 -32.227 1.358 1.00 88.00 1130 SER A N 1
ATOM 8767 C CA . SER A 1 1130 ? -10.861 -33.611 1.210 1.00 88.00 1130 SER A CA 1
ATOM 8768 C C . SER A 1 1130 ? -11.584 -33.864 -0.114 1.00 88.00 1130 SER A C 1
ATOM 8770 O O . SER A 1 1130 ? -11.586 -35.004 -0.576 1.00 88.00 1130 SER A O 1
ATOM 8772 N N . ALA A 1 1131 ? -12.110 -32.817 -0.762 1.00 85.31 1131 ALA A N 1
ATOM 8773 C CA . ALA A 1 1131 ? -12.646 -32.888 -2.121 1.00 85.31 1131 ALA A CA 1
ATOM 8774 C C . ALA A 1 1131 ? -11.571 -33.269 -3.158 1.00 85.31 1131 ALA A C 1
ATOM 8776 O O . ALA A 1 1131 ? -11.877 -33.942 -4.138 1.00 85.31 1131 ALA A O 1
ATOM 8777 N N . GLU A 1 1132 ? -10.308 -32.900 -2.918 1.00 88.56 1132 GLU A N 1
ATOM 8778 C CA . GLU A 1 1132 ? -9.186 -33.192 -3.813 1.00 88.56 1132 GLU A CA 1
ATOM 8779 C C . GLU A 1 1132 ? -8.325 -34.394 -3.370 1.00 88.56 1132 GLU A C 1
ATOM 8781 O O . GLU A 1 1132 ? -7.323 -34.708 -4.014 1.00 88.56 1132 GLU A O 1
ATOM 8786 N N . GLY A 1 1133 ? -8.702 -35.115 -2.308 1.00 85.69 1133 GLY A N 1
ATOM 8787 C CA . GLY A 1 1133 ? -7.999 -36.325 -1.850 1.00 85.69 1133 GLY A CA 1
ATOM 8788 C C . GLY A 1 1133 ? -7.093 -36.148 -0.624 1.00 85.69 1133 GLY A C 1
ATOM 8789 O O . GLY A 1 1133 ? -6.335 -37.059 -0.289 1.00 85.69 1133 GLY A O 1
ATOM 8790 N N . GLY A 1 1134 ? -7.197 -35.021 0.080 1.00 89.94 1134 GLY A N 1
ATOM 8791 C CA . GLY A 1 1134 ? -6.721 -34.913 1.456 1.00 89.94 1134 GLY A CA 1
ATOM 8792 C C . GLY A 1 1134 ? -5.209 -34.808 1.649 1.00 89.94 1134 GLY A C 1
ATOM 8793 O O . GLY A 1 1134 ? -4.463 -34.414 0.755 1.00 89.94 1134 GLY A O 1
ATOM 8794 N N . PHE A 1 1135 ? -4.736 -35.183 2.842 1.00 94.12 1135 PHE A N 1
ATOM 8795 C CA . PHE A 1 1135 ? -3.327 -35.037 3.232 1.00 94.12 1135 PHE A CA 1
ATOM 8796 C C . PHE A 1 1135 ? -2.352 -35.835 2.345 1.00 94.12 1135 PHE A C 1
ATOM 8798 O O . PHE A 1 1135 ? -1.201 -35.440 2.199 1.00 94.12 1135 PHE A O 1
ATOM 8805 N N . LYS A 1 1136 ? -2.819 -36.889 1.655 1.00 93.50 1136 LYS A N 1
ATOM 8806 C CA . LYS A 1 1136 ? -2.041 -37.628 0.637 1.00 93.50 1136 LYS A CA 1
ATOM 8807 C C . LYS A 1 1136 ? -1.588 -36.767 -0.545 1.00 93.50 1136 LYS A C 1
ATOM 8809 O O . LYS A 1 1136 ? -0.669 -37.159 -1.263 1.00 93.50 1136 LYS A O 1
ATOM 8814 N N . ARG A 1 1137 ? -2.220 -35.605 -0.750 1.00 94.44 1137 ARG A N 1
ATOM 8815 C CA . ARG A 1 1137 ? -1.798 -34.597 -1.727 1.00 94.44 1137 ARG A CA 1
ATOM 8816 C C . ARG A 1 1137 ? -0.636 -33.741 -1.251 1.00 94.44 1137 ARG A C 1
ATOM 8818 O O . ARG A 1 1137 ? -0.038 -33.098 -2.101 1.00 94.44 1137 ARG A O 1
ATOM 8825 N N . VAL A 1 1138 ? -0.308 -33.683 0.041 1.00 95.81 1138 VAL A N 1
ATOM 8826 C CA . VAL A 1 1138 ? 0.813 -32.852 0.503 1.00 95.81 1138 VAL A CA 1
ATOM 8827 C C . VAL A 1 1138 ? 2.114 -33.475 0.014 1.00 95.81 1138 VAL A C 1
ATOM 8829 O O . VAL A 1 1138 ? 2.513 -34.513 0.514 1.00 95.81 1138 VAL A O 1
ATOM 8832 N N . VAL A 1 1139 ? 2.757 -32.860 -0.976 1.00 96.00 1139 VAL A N 1
ATOM 8833 C CA . VAL A 1 1139 ? 4.007 -33.350 -1.588 1.00 96.00 1139 VAL A CA 1
ATOM 8834 C C . VAL A 1 1139 ? 5.247 -32.665 -1.017 1.00 96.00 1139 VAL A C 1
ATOM 8836 O O . VAL A 1 1139 ? 6.335 -33.241 -1.009 1.00 96.00 1139 VAL A O 1
ATOM 8839 N N . TRP A 1 1140 ? 5.081 -31.448 -0.499 1.00 96.50 1140 TRP A N 1
ATOM 8840 C CA . TRP A 1 1140 ? 6.138 -30.656 0.120 1.00 96.50 1140 TRP A CA 1
ATOM 8841 C C . TRP A 1 1140 ? 5.589 -29.893 1.327 1.00 96.50 1140 TRP A C 1
ATOM 8843 O O . TRP A 1 1140 ? 4.465 -29.389 1.288 1.00 96.50 1140 TRP A O 1
ATOM 8853 N N . MET A 1 1141 ? 6.372 -29.786 2.396 1.00 96.00 1141 MET A N 1
ATOM 8854 C CA . MET A 1 1141 ? 5.997 -29.045 3.602 1.00 96.00 1141 MET A CA 1
ATOM 8855 C C . MET A 1 1141 ? 7.236 -28.462 4.278 1.00 96.00 1141 MET A C 1
ATOM 8857 O O . MET A 1 1141 ? 8.200 -29.199 4.446 1.00 96.00 1141 MET A O 1
ATOM 8861 N N . SER A 1 1142 ? 7.185 -27.210 4.744 1.00 93.38 1142 SER A N 1
ATOM 8862 C CA . SER A 1 1142 ? 8.254 -26.592 5.551 1.00 93.38 1142 SER A CA 1
ATOM 8863 C C . SER A 1 1142 ? 8.770 -27.514 6.660 1.00 93.38 1142 SER A C 1
ATOM 8865 O O . SER A 1 1142 ? 7.966 -28.032 7.447 1.00 93.38 1142 SER A O 1
ATOM 8867 N N . SER A 1 1143 ? 10.092 -27.654 6.806 1.00 92.12 1143 SER A N 1
ATOM 8868 C CA . SER A 1 1143 ? 10.686 -28.478 7.871 1.00 92.12 1143 SER A CA 1
ATOM 8869 C C . SER A 1 1143 ? 10.195 -28.097 9.268 1.00 92.12 1143 SER A C 1
ATOM 8871 O O . SER A 1 1143 ? 9.867 -28.982 10.054 1.00 92.12 1143 SER A O 1
ATOM 8873 N N . VAL A 1 1144 ? 10.035 -26.797 9.549 1.00 78.19 1144 VAL A N 1
ATOM 8874 C CA . VAL A 1 1144 ? 9.536 -26.302 10.841 1.00 78.19 1144 VAL A CA 1
ATOM 8875 C C . VAL A 1 1144 ? 8.150 -26.861 11.185 1.00 78.19 1144 VAL A C 1
ATOM 8877 O O . VAL A 1 1144 ? 7.894 -27.159 12.348 1.00 78.19 1144 VAL A O 1
ATOM 8880 N N . LEU A 1 1145 ? 7.269 -27.098 10.203 1.00 83.75 1145 LEU A N 1
ATOM 8881 C CA . LEU A 1 1145 ? 5.976 -27.754 10.445 1.00 83.75 1145 LEU A CA 1
ATOM 8882 C C . LEU A 1 1145 ? 6.156 -29.248 10.713 1.00 83.75 1145 LEU A C 1
ATOM 8884 O O . LEU A 1 1145 ? 5.589 -29.761 11.676 1.00 83.75 1145 LEU A O 1
ATOM 8888 N N . LYS A 1 1146 ? 6.978 -29.939 9.913 1.00 88.50 1146 LYS A N 1
ATOM 8889 C CA . LYS A 1 1146 ? 7.271 -31.366 10.127 1.00 88.50 1146 LYS A CA 1
ATOM 8890 C C . LYS A 1 1146 ? 7.905 -31.641 11.488 1.00 88.50 1146 LYS A C 1
ATOM 8892 O O . LYS A 1 1146 ? 7.675 -32.705 12.045 1.00 88.50 1146 LYS A O 1
ATOM 8897 N N . GLU A 1 1147 ? 8.709 -30.714 12.001 1.00 85.69 1147 GLU A N 1
ATOM 8898 C CA . GLU A 1 1147 ? 9.386 -30.830 13.294 1.00 85.69 1147 GLU A CA 1
ATOM 8899 C C . GLU A 1 1147 ? 8.479 -30.437 14.462 1.00 85.69 1147 GLU A C 1
ATOM 8901 O O . GLU A 1 1147 ? 8.433 -31.151 15.463 1.00 85.69 1147 GLU A O 1
ATOM 8906 N N . THR A 1 1148 ? 7.729 -29.336 14.344 1.00 68.31 1148 THR A N 1
ATOM 8907 C CA . THR A 1 1148 ? 6.859 -28.850 15.434 1.00 68.31 1148 THR A CA 1
ATOM 8908 C C . THR A 1 1148 ? 5.540 -29.611 15.569 1.00 68.31 1148 THR A C 1
ATOM 8910 O O . THR A 1 1148 ? 4.941 -29.552 16.638 1.00 68.31 1148 THR A O 1
ATOM 8913 N N . MET A 1 1149 ? 5.101 -30.331 14.530 1.00 84.06 1149 MET A N 1
ATOM 8914 C CA . MET A 1 1149 ? 3.867 -31.138 14.510 1.00 84.06 1149 MET A CA 1
ATOM 8915 C C . MET A 1 1149 ? 4.134 -32.602 14.093 1.00 84.06 1149 MET A C 1
ATOM 8917 O O . MET A 1 1149 ? 3.313 -33.252 13.439 1.00 84.06 1149 MET A O 1
ATOM 8921 N N . ALA A 1 1150 ? 5.329 -33.116 14.413 1.00 82.44 1150 ALA A N 1
ATOM 8922 C CA . ALA A 1 1150 ? 5.816 -34.416 13.946 1.00 82.44 1150 ALA A CA 1
ATOM 8923 C C . ALA A 1 1150 ? 4.911 -35.593 14.346 1.00 82.44 1150 ALA A C 1
ATOM 8925 O O . ALA A 1 1150 ? 4.654 -36.485 13.537 1.00 82.44 1150 ALA A O 1
ATOM 8926 N N . GLU A 1 1151 ? 4.434 -35.613 15.593 1.00 78.38 1151 GLU A N 1
ATOM 8927 C CA . GLU A 1 1151 ? 3.616 -36.712 16.119 1.00 78.38 1151 GLU A CA 1
ATOM 8928 C C . GLU A 1 1151 ? 2.185 -36.660 15.569 1.00 78.38 1151 GLU A C 1
ATOM 8930 O O . GLU A 1 1151 ? 1.603 -37.695 15.238 1.00 78.38 1151 GLU A O 1
ATOM 8935 N N . GLU A 1 1152 ? 1.632 -35.462 15.379 1.00 84.12 1152 GLU A N 1
ATOM 8936 C CA . GLU A 1 1152 ? 0.327 -35.272 14.755 1.00 84.12 1152 GLU A CA 1
ATOM 8937 C C . GLU A 1 1152 ? 0.343 -35.691 13.281 1.00 84.12 1152 GLU A C 1
ATOM 8939 O O . GLU A 1 1152 ? -0.570 -36.388 12.835 1.00 84.12 1152 GLU A O 1
ATOM 8944 N N . PHE A 1 1153 ? 1.391 -35.345 12.525 1.00 90.44 1153 PHE A N 1
ATOM 8945 C CA . PHE A 1 1153 ? 1.513 -35.778 11.131 1.00 90.44 1153 PHE A CA 1
ATOM 8946 C C . PHE A 1 1153 ? 1.797 -37.280 10.981 1.00 90.44 1153 PHE A C 1
ATOM 8948 O O . PHE A 1 1153 ? 1.321 -37.871 10.011 1.00 90.44 1153 PHE A O 1
ATOM 8955 N N . LYS A 1 1154 ? 2.473 -37.935 11.937 1.00 87.00 1154 LYS A N 1
ATOM 8956 C CA . LYS A 1 1154 ? 2.549 -39.411 11.983 1.00 87.00 1154 LYS A CA 1
ATOM 8957 C C . LYS A 1 1154 ? 1.172 -40.043 12.179 1.00 87.00 1154 LYS A C 1
ATOM 8959 O O . LYS A 1 1154 ? 0.809 -40.942 11.429 1.00 87.00 1154 LYS A O 1
ATOM 8964 N N . ALA A 1 1155 ? 0.371 -39.536 13.119 1.00 84.44 1155 ALA A N 1
ATOM 8965 C CA . ALA A 1 1155 ? -0.990 -40.033 13.334 1.00 84.44 1155 ALA A CA 1
ATOM 8966 C C . ALA A 1 1155 ? -1.889 -39.831 12.094 1.00 84.44 1155 ALA A C 1
ATOM 8968 O O . ALA A 1 1155 ? -2.748 -40.663 11.797 1.00 84.44 1155 ALA A O 1
ATOM 8969 N N . VAL A 1 1156 ? -1.673 -38.752 11.331 1.00 89.12 1156 VAL A N 1
ATOM 8970 C CA . VAL A 1 1156 ? -2.305 -38.559 10.016 1.00 89.12 1156 VAL A CA 1
ATOM 8971 C C . VAL A 1 1156 ? -1.802 -39.591 9.004 1.00 89.12 1156 VAL A C 1
ATOM 8973 O O . VAL A 1 1156 ? -2.624 -40.236 8.366 1.00 89.12 1156 VAL A O 1
ATOM 8976 N N . ALA A 1 1157 ? -0.490 -39.801 8.880 1.00 89.00 1157 ALA A N 1
ATOM 8977 C CA . ALA A 1 1157 ? 0.104 -40.791 7.978 1.00 89.00 1157 ALA A CA 1
ATOM 8978 C C . ALA A 1 1157 ? -0.442 -42.216 8.228 1.00 89.00 1157 ALA A C 1
ATOM 8980 O O . ALA A 1 1157 ? -0.875 -42.900 7.297 1.00 89.00 1157 ALA A O 1
ATOM 8981 N N . GLU A 1 1158 ? -0.537 -42.625 9.497 1.00 89.31 1158 GLU A N 1
ATOM 8982 C CA . GLU A 1 1158 ? -1.177 -43.878 9.919 1.00 89.31 1158 GLU A CA 1
ATOM 8983 C C . GLU A 1 1158 ? -2.664 -43.939 9.529 1.00 89.31 1158 GLU A C 1
ATOM 8985 O O . GLU A 1 1158 ? -3.102 -44.933 8.945 1.00 89.31 1158 GLU A O 1
ATOM 8990 N N . ARG A 1 1159 ? -3.439 -42.873 9.791 1.00 89.75 1159 ARG A N 1
ATOM 8991 C CA . ARG A 1 1159 ? -4.866 -42.769 9.416 1.00 89.75 1159 ARG A CA 1
ATOM 8992 C C . ARG A 1 1159 ? -5.078 -42.875 7.907 1.00 89.75 1159 ARG A C 1
ATOM 8994 O O . ARG A 1 1159 ? -6.026 -43.515 7.459 1.00 89.75 1159 ARG A O 1
ATOM 9001 N N . GLU A 1 1160 ? -4.204 -42.245 7.130 1.00 87.00 1160 GLU A N 1
ATOM 9002 C CA . GLU A 1 1160 ? -4.216 -42.289 5.669 1.00 87.00 1160 GLU A CA 1
ATOM 9003 C C . GLU A 1 1160 ? -3.794 -43.670 5.116 1.00 87.00 1160 GLU A C 1
ATOM 9005 O O . GLU A 1 1160 ? -3.992 -43.948 3.929 1.00 87.00 1160 GLU A O 1
ATOM 9010 N N . GLY A 1 1161 ? -3.278 -44.571 5.960 1.00 88.81 1161 GLY A N 1
ATOM 9011 C CA . GLY A 1 1161 ? -2.873 -45.929 5.585 1.00 88.81 1161 GLY A CA 1
ATOM 9012 C C . GLY A 1 1161 ? -1.469 -46.023 4.984 1.00 88.81 1161 GLY A C 1
ATOM 9013 O O . GLY A 1 1161 ? -1.166 -47.005 4.310 1.00 88.81 1161 GLY A O 1
ATOM 9014 N N . ASP A 1 1162 ? -0.624 -45.016 5.211 1.00 89.25 1162 ASP A N 1
ATOM 9015 C CA . ASP A 1 1162 ? 0.771 -44.974 4.770 1.00 89.25 1162 ASP A CA 1
ATOM 9016 C C . ASP A 1 1162 ? 1.643 -44.366 5.887 1.00 89.25 1162 ASP A C 1
ATOM 9018 O O . ASP A 1 1162 ? 1.916 -43.168 5.857 1.00 89.25 1162 ASP A O 1
ATOM 9022 N N . PRO A 1 1163 ? 2.059 -45.149 6.906 1.00 88.44 1163 PRO A N 1
ATOM 9023 C CA . PRO A 1 1163 ? 2.775 -44.628 8.079 1.00 88.44 1163 PRO A CA 1
ATOM 9024 C C . PRO A 1 1163 ? 4.086 -43.897 7.751 1.00 88.44 1163 PRO A C 1
ATOM 9026 O O . PRO A 1 1163 ? 4.487 -42.989 8.476 1.00 88.44 1163 PRO A O 1
ATOM 9029 N N . ASP A 1 1164 ? 4.726 -44.250 6.633 1.00 88.56 1164 ASP A N 1
ATOM 9030 C CA . ASP A 1 1164 ? 5.961 -43.621 6.161 1.00 88.56 1164 ASP A CA 1
ATOM 9031 C C . ASP A 1 1164 ? 5.712 -42.317 5.375 1.00 88.56 1164 ASP A C 1
ATOM 9033 O O . ASP A 1 1164 ? 6.673 -41.656 4.979 1.00 88.56 1164 ASP A O 1
ATOM 9037 N N . LEU A 1 1165 ? 4.452 -41.916 5.140 1.00 91.25 1165 LEU A N 1
ATOM 9038 C CA . LEU A 1 1165 ? 4.085 -40.782 4.279 1.00 91.25 1165 LEU A CA 1
ATOM 9039 C C . LEU A 1 1165 ? 4.856 -39.504 4.623 1.00 91.25 1165 LEU A C 1
ATOM 9041 O O . LEU A 1 1165 ? 5.396 -38.874 3.721 1.00 91.25 1165 LEU A O 1
ATOM 9045 N N . LEU A 1 1166 ? 4.993 -39.156 5.906 1.00 91.56 1166 LEU A N 1
ATOM 9046 C CA . LEU A 1 1166 ? 5.706 -37.944 6.333 1.00 91.56 1166 LEU A CA 1
ATOM 9047 C C . LEU A 1 1166 ? 7.184 -37.917 5.890 1.00 91.56 1166 LEU A C 1
ATOM 9049 O O . LEU A 1 1166 ? 7.714 -36.841 5.621 1.00 91.56 1166 LEU A O 1
ATOM 9053 N N . ALA A 1 1167 ? 7.832 -39.081 5.769 1.00 90.44 1167 ALA A N 1
ATOM 9054 C CA . ALA A 1 1167 ? 9.195 -39.203 5.247 1.00 90.44 1167 ALA A CA 1
ATOM 9055 C C . ALA A 1 1167 ? 9.256 -39.141 3.707 1.00 90.44 1167 ALA A C 1
ATOM 9057 O O . ALA A 1 1167 ? 10.313 -38.864 3.144 1.00 90.44 1167 ALA A O 1
ATOM 9058 N N . LYS A 1 1168 ? 8.129 -39.374 3.020 1.00 94.31 1168 LYS A N 1
ATOM 9059 C CA . LYS A 1 1168 ? 7.995 -39.235 1.560 1.00 94.31 1168 LYS A CA 1
ATOM 9060 C C . LYS A 1 1168 ? 7.713 -37.788 1.141 1.00 94.31 1168 LYS A C 1
ATOM 9062 O O . LYS A 1 1168 ? 8.069 -37.417 0.026 1.00 94.31 1168 LYS A O 1
ATOM 9067 N N . ILE A 1 1169 ? 7.109 -36.973 2.010 1.00 96.06 1169 ILE A N 1
ATOM 9068 C CA . ILE A 1 1169 ? 6.912 -35.527 1.797 1.00 96.06 1169 ILE A CA 1
ATOM 9069 C C . ILE A 1 1169 ? 8.284 -34.834 1.788 1.00 96.06 1169 ILE A C 1
ATOM 9071 O O . ILE A 1 1169 ? 9.063 -35.000 2.728 1.00 96.06 1169 ILE A O 1
ATOM 9075 N N . ALA A 1 1170 ? 8.583 -34.025 0.770 1.00 95.56 1170 ALA A N 1
ATOM 9076 C CA . ALA A 1 1170 ? 9.822 -33.239 0.696 1.00 95.56 1170 ALA A CA 1
ATOM 9077 C C . ALA A 1 1170 ? 9.776 -31.985 1.597 1.00 95.56 1170 ALA A C 1
ATOM 9079 O O . ALA A 1 1170 ? 8.714 -31.586 2.071 1.00 95.56 1170 ALA A O 1
ATOM 9080 N N . ASP A 1 1171 ? 10.923 -31.388 1.909 1.00 95.12 1171 ASP A N 1
ATOM 9081 C CA . ASP A 1 1171 ? 11.032 -30.047 2.516 1.00 95.12 1171 ASP A CA 1
ATOM 9082 C C . ASP A 1 1171 ? 12.210 -29.274 1.906 1.00 95.12 1171 ASP A C 1
ATOM 9084 O O . ASP A 1 1171 ? 12.870 -29.779 0.992 1.00 95.12 1171 ASP A O 1
ATOM 9088 N N . GLU A 1 1172 ? 12.472 -28.050 2.370 1.00 91.75 1172 GLU A N 1
ATOM 9089 C CA . GLU A 1 1172 ? 13.500 -27.160 1.813 1.00 91.75 1172 GLU A CA 1
ATOM 9090 C C . GLU A 1 1172 ? 14.927 -27.733 1.890 1.00 91.75 1172 GLU A C 1
ATOM 9092 O O . GLU A 1 1172 ? 15.816 -27.278 1.173 1.00 91.75 1172 GLU A O 1
ATOM 9097 N N . ARG A 1 1173 ? 15.157 -28.759 2.721 1.00 90.88 1173 ARG A N 1
ATOM 9098 C CA . ARG A 1 1173 ? 16.447 -29.463 2.842 1.00 90.88 1173 ARG A CA 1
ATOM 9099 C C . ARG A 1 1173 ? 16.613 -30.568 1.798 1.00 90.88 1173 ARG A C 1
ATOM 9101 O O . ARG A 1 1173 ? 17.703 -31.121 1.664 1.00 90.88 1173 ARG A O 1
ATOM 9108 N N . ASN A 1 1174 ? 15.530 -30.936 1.110 1.00 90.31 1174 ASN A N 1
ATOM 9109 C CA . ASN A 1 1174 ? 15.473 -32.056 0.171 1.00 90.31 1174 ASN A CA 1
ATOM 9110 C C . ASN A 1 1174 ? 15.131 -31.623 -1.258 1.00 90.31 1174 ASN A C 1
ATOM 9112 O O . ASN A 1 1174 ? 15.673 -32.197 -2.199 1.00 90.31 1174 ASN A O 1
ATOM 9116 N N . ALA A 1 1175 ? 14.236 -30.645 -1.416 1.00 88.38 1175 ALA A N 1
ATOM 9117 C CA . ALA A 1 1175 ? 13.823 -30.116 -2.709 1.00 88.38 1175 ALA A CA 1
ATOM 9118 C C . ALA A 1 1175 ? 13.442 -28.634 -2.599 1.00 88.38 1175 ALA A C 1
ATOM 9120 O O . ALA A 1 1175 ? 12.573 -28.256 -1.808 1.00 88.38 1175 ALA A O 1
ATOM 9121 N N . THR A 1 1176 ? 14.062 -27.816 -3.446 1.00 87.31 1176 THR A N 1
ATOM 9122 C CA . THR A 1 1176 ? 13.803 -26.373 -3.589 1.00 87.31 1176 THR A CA 1
ATOM 9123 C C . THR A 1 1176 ? 13.250 -26.005 -4.967 1.00 87.31 1176 THR A C 1
ATOM 9125 O O . THR A 1 1176 ? 12.847 -24.868 -5.186 1.00 87.31 1176 THR A O 1
ATOM 9128 N N . THR A 1 1177 ? 13.171 -26.973 -5.884 1.00 88.56 1177 THR A N 1
ATOM 9129 C CA . THR A 1 1177 ? 12.627 -26.832 -7.244 1.00 88.56 1177 THR A CA 1
ATOM 9130 C C . THR A 1 1177 ? 11.616 -27.939 -7.559 1.00 88.56 1177 THR A C 1
ATOM 9132 O O . THR A 1 1177 ? 11.602 -28.983 -6.900 1.00 88.56 1177 THR A O 1
ATOM 9135 N N . VAL A 1 1178 ? 10.771 -27.740 -8.580 1.00 89.50 1178 VAL A N 1
ATOM 9136 C CA . VAL A 1 1178 ? 9.813 -28.767 -9.038 1.00 89.50 1178 VAL A CA 1
ATOM 9137 C C . VAL A 1 1178 ? 10.526 -30.042 -9.509 1.00 89.50 1178 VAL A C 1
ATOM 9139 O O . VAL A 1 1178 ? 10.085 -31.133 -9.165 1.00 89.50 1178 VAL A O 1
ATOM 9142 N N . ASP A 1 1179 ? 11.647 -29.938 -10.228 1.00 89.62 1179 ASP A N 1
ATOM 9143 C CA . ASP A 1 1179 ? 12.380 -31.115 -10.725 1.00 89.62 1179 ASP A CA 1
ATOM 9144 C C . ASP A 1 1179 ? 12.982 -31.953 -9.582 1.00 89.62 1179 ASP A C 1
ATOM 9146 O O . ASP A 1 1179 ? 12.866 -33.182 -9.580 1.00 89.62 1179 ASP A O 1
ATOM 9150 N N . GLU A 1 1180 ? 13.571 -31.303 -8.570 1.00 92.44 1180 GLU A N 1
ATOM 9151 C CA . GLU A 1 1180 ? 14.039 -31.971 -7.345 1.00 92.44 1180 GLU A CA 1
ATOM 9152 C C . GLU A 1 1180 ? 12.880 -32.624 -6.587 1.00 92.44 1180 GLU A C 1
ATOM 9154 O O . GLU A 1 1180 ? 13.008 -33.754 -6.113 1.00 92.44 1180 GLU A O 1
ATOM 9159 N N . LEU A 1 1181 ? 11.732 -31.940 -6.509 1.00 94.50 1181 LEU A N 1
ATOM 9160 C CA . LEU A 1 1181 ? 10.525 -32.463 -5.880 1.00 94.50 1181 LEU A CA 1
ATOM 9161 C C . LEU A 1 1181 ? 10.033 -33.717 -6.617 1.00 94.50 1181 LEU A C 1
ATOM 9163 O O . LEU A 1 1181 ? 9.830 -34.746 -5.983 1.00 94.50 1181 LEU A O 1
ATOM 9167 N N . LEU A 1 1182 ? 9.904 -33.689 -7.944 1.00 93.38 1182 LEU A N 1
ATOM 9168 C CA . LEU A 1 1182 ? 9.482 -34.851 -8.735 1.00 93.38 1182 LEU A CA 1
ATOM 9169 C C . LEU A 1 1182 ? 10.454 -36.032 -8.600 1.00 93.38 1182 LEU A C 1
ATOM 9171 O O . LEU A 1 1182 ? 10.017 -37.175 -8.434 1.00 93.38 1182 LEU A O 1
ATOM 9175 N N . ALA A 1 1183 ? 11.764 -35.767 -8.613 1.00 91.81 1183 ALA A N 1
ATOM 9176 C CA . ALA A 1 1183 ? 12.783 -36.787 -8.382 1.00 91.81 1183 ALA A CA 1
ATOM 9177 C C . ALA A 1 1183 ? 12.666 -37.402 -6.974 1.00 91.81 1183 ALA A C 1
ATOM 9179 O O . ALA A 1 1183 ? 12.733 -38.626 -6.828 1.00 91.81 1183 ALA A O 1
ATOM 9180 N N . TRP A 1 1184 ? 12.428 -36.576 -5.950 1.00 95.62 1184 TRP A N 1
ATOM 9181 C CA . TRP A 1 1184 ? 12.200 -37.022 -4.576 1.00 95.62 1184 TRP A CA 1
ATOM 9182 C C . TRP A 1 1184 ? 10.936 -37.881 -4.451 1.00 95.62 1184 TRP A C 1
ATOM 9184 O O . TRP A 1 1184 ? 11.004 -38.992 -3.923 1.00 95.62 1184 TRP A O 1
ATOM 9194 N N . LEU A 1 1185 ? 9.799 -37.407 -4.968 1.00 94.81 1185 LEU A N 1
ATOM 9195 C CA . LEU A 1 1185 ? 8.509 -38.106 -4.910 1.00 94.81 1185 LEU A CA 1
ATOM 9196 C C . LEU A 1 1185 ? 8.559 -39.455 -5.638 1.00 94.81 1185 LEU A C 1
ATOM 9198 O O . LEU A 1 1185 ? 8.002 -40.438 -5.147 1.00 94.81 1185 LEU A O 1
ATOM 9202 N N . GLY A 1 1186 ? 9.258 -39.518 -6.777 1.00 91.31 1186 GLY A N 1
ATOM 9203 C CA . GLY A 1 1186 ? 9.504 -40.757 -7.514 1.00 91.31 1186 GLY A CA 1
ATOM 9204 C C . GLY A 1 1186 ? 10.390 -41.738 -6.742 1.00 91.31 1186 GLY A C 1
ATOM 9205 O O . GLY A 1 1186 ? 10.038 -42.909 -6.616 1.00 91.31 1186 GLY A O 1
ATOM 9206 N N . ALA A 1 1187 ? 11.499 -41.267 -6.162 1.00 91.88 1187 ALA A N 1
ATOM 9207 C CA . ALA A 1 1187 ? 12.398 -42.101 -5.361 1.00 91.88 1187 ALA A CA 1
ATOM 9208 C C . ALA A 1 1187 ? 11.726 -42.664 -4.091 1.00 91.88 1187 ALA A C 1
ATOM 9210 O O . ALA A 1 1187 ? 11.998 -43.800 -3.702 1.00 91.88 1187 ALA A O 1
ATOM 9211 N N . HIS A 1 1188 ? 10.821 -41.896 -3.477 1.00 93.50 1188 HIS A N 1
ATOM 9212 C CA . HIS A 1 1188 ? 10.123 -42.264 -2.241 1.00 93.50 1188 HIS A CA 1
ATOM 9213 C C . HIS A 1 1188 ? 8.733 -42.893 -2.465 1.00 93.50 1188 HIS A C 1
ATOM 9215 O O . HIS A 1 1188 ? 8.057 -43.232 -1.494 1.00 93.50 1188 HIS A O 1
ATOM 9221 N N . ASN A 1 1189 ? 8.315 -43.104 -3.721 1.00 91.62 1189 ASN A N 1
ATOM 9222 C CA . ASN A 1 1189 ? 7.000 -43.643 -4.104 1.00 91.62 1189 ASN A CA 1
ATOM 9223 C C . ASN A 1 1189 ? 5.824 -42.899 -3.434 1.00 91.62 1189 ASN A C 1
ATOM 9225 O O . ASN A 1 1189 ? 4.973 -43.507 -2.780 1.00 91.62 1189 ASN A O 1
ATOM 9229 N N . HIS A 1 1190 ? 5.794 -41.570 -3.563 1.00 95.31 1190 HIS A N 1
ATOM 9230 C CA . HIS A 1 1190 ? 4.764 -40.733 -2.945 1.00 95.31 1190 HIS A CA 1
ATOM 9231 C C . HIS A 1 1190 ? 3.366 -40.974 -3.561 1.00 95.31 1190 HIS A C 1
ATOM 9233 O O . HIS A 1 1190 ? 3.243 -40.968 -4.790 1.00 95.31 1190 HIS A O 1
ATOM 9239 N N . PRO A 1 1191 ? 2.290 -41.130 -2.758 1.00 91.31 1191 PRO A N 1
ATOM 9240 C CA . PRO A 1 1191 ? 0.969 -41.527 -3.261 1.00 91.31 1191 PRO A CA 1
ATOM 9241 C C . PRO A 1 1191 ? 0.353 -40.553 -4.275 1.00 91.31 1191 PRO A C 1
ATOM 9243 O O . PRO A 1 1191 ? -0.301 -41.002 -5.212 1.00 91.31 1191 PRO A O 1
ATOM 9246 N N . ALA A 1 1192 ? 0.599 -39.243 -4.152 1.00 91.75 1192 ALA A N 1
ATOM 9247 C CA . ALA A 1 1192 ? 0.108 -38.233 -5.101 1.00 91.75 1192 ALA A CA 1
ATOM 9248 C C . ALA A 1 1192 ? 0.416 -38.563 -6.582 1.00 91.75 1192 ALA A C 1
ATOM 9250 O O . ALA A 1 1192 ? -0.406 -38.294 -7.457 1.00 91.75 1192 ALA A O 1
ATOM 9251 N N . MET A 1 1193 ? 1.546 -39.229 -6.859 1.00 86.81 1193 MET A N 1
ATOM 9252 C CA . MET A 1 1193 ? 1.969 -39.618 -8.213 1.00 86.81 1193 MET A CA 1
ATOM 9253 C C . MET A 1 1193 ? 1.076 -40.691 -8.866 1.00 86.81 1193 MET A C 1
ATOM 9255 O O . MET A 1 1193 ? 1.182 -40.917 -10.070 1.00 86.81 1193 MET A O 1
ATOM 9259 N N . THR A 1 1194 ? 0.229 -41.382 -8.093 1.00 86.81 1194 THR A N 1
ATOM 9260 C CA . THR A 1 1194 ? -0.654 -42.467 -8.571 1.00 86.81 1194 THR A CA 1
ATOM 9261 C C . THR A 1 1194 ? -2.142 -42.209 -8.326 1.00 86.81 1194 THR A C 1
ATOM 9263 O O . THR A 1 1194 ? -2.982 -42.990 -8.774 1.00 86.81 1194 THR A O 1
ATOM 9266 N N . MET A 1 1195 ? -2.483 -41.115 -7.639 1.00 89.94 1195 MET A N 1
ATOM 9267 C CA . MET A 1 1195 ? -3.859 -40.641 -7.479 1.00 89.94 1195 MET A CA 1
ATOM 9268 C C . MET A 1 1195 ? -4.393 -40.050 -8.792 1.00 89.94 1195 MET A C 1
ATOM 9270 O O . MET A 1 1195 ? -3.621 -39.639 -9.658 1.00 89.94 1195 MET A O 1
ATOM 9274 N N . GLU A 1 1196 ? -5.720 -39.953 -8.928 1.00 83.94 1196 GLU A N 1
ATOM 9275 C CA . GLU A 1 1196 ? -6.344 -39.232 -10.048 1.00 83.94 1196 GLU A CA 1
ATOM 9276 C C . GLU A 1 1196 ? -5.808 -37.792 -10.140 1.00 83.94 1196 GLU A C 1
ATOM 9278 O O . GLU A 1 1196 ? -5.371 -37.211 -9.137 1.00 83.94 1196 GLU A O 1
ATOM 9283 N N . ALA A 1 1197 ? -5.793 -37.219 -11.342 1.00 80.69 1197 ALA A N 1
ATOM 9284 C CA . ALA A 1 1197 ? -5.321 -35.854 -11.536 1.00 80.69 1197 ALA A CA 1
ATOM 9285 C C . ALA A 1 1197 ? -6.234 -34.854 -10.802 1.00 80.69 1197 ALA A C 1
ATOM 9287 O O . ALA A 1 1197 ? -7.452 -35.024 -10.776 1.00 80.69 1197 ALA A O 1
ATOM 9288 N N . MET A 1 1198 ? -5.659 -33.808 -10.201 1.00 72.25 1198 MET A N 1
ATOM 9289 C CA . MET A 1 1198 ? -6.437 -32.693 -9.628 1.00 72.25 1198 MET A CA 1
ATOM 9290 C C . MET A 1 1198 ? -7.038 -31.756 -10.704 1.00 72.25 1198 MET A C 1
ATOM 9292 O O . MET A 1 1198 ? -7.703 -30.783 -10.347 1.00 72.25 1198 MET A O 1
ATOM 9296 N N . PHE A 1 1199 ? -6.775 -32.019 -11.991 1.00 58.16 1199 PHE A N 1
ATOM 9297 C CA . PHE A 1 1199 ? -7.141 -31.215 -13.163 1.00 58.16 1199 PHE A CA 1
ATOM 9298 C C . PHE A 1 1199 ? -7.231 -32.082 -14.432 1.00 58.16 1199 PHE A C 1
ATOM 9300 O O . PHE A 1 1199 ? -6.475 -33.076 -14.517 1.00 58.16 1199 PHE A O 1
#

Sequence (1199 aa):
MATLLAAETIEGVRFVYGLQPEPVAGFKLAGGTTFTSPENGEKAEEVSALTGHLNGPIDDIRLRSWGIQLVDGRMPGFAAIVGCAKSNEVAVKIVRELQKRNILCFLSGNVNGRSIIHQLMEEGVELGYDTYTVPFGTDTISAIYALGFATRSALTFGGLKGGQAREILLYNKDRVFAFVLALGEVDDLKYAAAAGAINYGFPVIADTIIPEILPTGVTTYEHVVSMPFEQIEGKDDLEKAERLVQKCIEVRGVKVKVSTVDVPVPYGSAFEGEVVRKADLRVEFGGKHSRCFEYLQMAKLEEVVDGKIEVVGPDFSNVPPQGFLDVGVVATVAGRQMQKDFEPVLERQFHYFVNGASGIQHVGQRDIAWIRISNAAADKGFNLEHIGKILHARFHEDFGAIVDKISVTIYTDPKLMNEWLEKARAAYDYRNKRLADLTDDKVEEFYSCTLCQSFAPNHVCVVSPQRLGLCGAYNWLDCKASFSINPTGPNQPIKLGKQVDPVKGYWEGTNDYAKIGSHGVVNEVAMYSIMENPMTACLTEDANVLVDVQLVKIGDFVNTYQRKSDWQSDLHTLNDSGRLAQSKLLGVHKNPAPEELIHIETKSGLELTLTPNHEVAVDRWGQNGHGPWVRADELREGDRLYAARHLRLEGKIPLAMDLLHDDCRVNDEALLNEIRASMQARYGSLSVAYQALGLQQPDPRVASISLKDLRRIVEQLGQSWDEMKRRVTDVSPANGYPSMKLPEITSDLLYLLGLIASDGSLGWQGRDQCRVNFTNTNAELLEAFTAIYKSHFPDAALGKRAKRSTGRVDGRLIVSTQDSFDLYGNNFLLGLLAESFGVRMRGEQTWDLARLVSLPEDYIAAFLSGILDGDGSVRLRENNWTTAECYFSHQDKQASSHIQMLLKRLGIVSSLRKDRSVYKVELHGGNLRRFAGLSCSRHPKKSDTLKRIAALPKNGLDKGQDQVLPYKAGKALAGLSESHAVLSPSTLFCYKTGRSRPVVDNVRLVVEEAPETSATLTPWLENDFFLDTITRVEKVKNNGQFDYVYNLSLLDINSYLANGIHVKNCGCFECIVMLIPEANGVMVLSREDTSMTPAGMTFSTLAGIAGGGLQTPGVMGVGKFYLISPKFISAEGGFKRVVWMSSVLKETMAEEFKAVAEREGDPDLLAKIADERNATTVDELLAWLGAHNHPAMTMEAMF

Secondary structure (DSSP, 8-state):
-HHHHHHHHHHHHHHHTT-SSPEEET---BT------TT-TTSSTTTTTTEEE---SPPHHHHHHHHHHHHHSSS--EEEEEE--SSHHHHHHHHHHHHTTTPEEEEE--BTTB-HHHHHHHTT---BTTTTEEE--SSSGGGHHHHHHHHHHHHHTS---TT-HHHHHHHHHHH---EEEEES---HHHHHHHHHHHHTT--EEESS----B---SSSSS-SEEE--GGGS--SSHHHHHHHHHHHHHHHHT----------SS-BSGGGTT----GGGEEEEESTTTS-EEEEEEE--TTT--TT-EEEES--STTSPTTEE--EEEEEEEE-SS--GGGHHHHHTHHHHHHHTBTTEEEE--GGG-EEEEEHHHHHTT--THHHHHHHHHHHHHHHTTT-SEEEEEEE-SHHHHHHHHHHHHHHHHHHHHHGGG--TTS-SEEEEE-GGGGTSTT--EEEBTTB--TTSS--HHHHHHHHHH-TTSS--EEE--SEEETTTTEEHHHHHHHHHHTTTS-----SS-SSSS-----EETT-EEEETTEEEEHHHHHHHHTT-S----EEEEE-TTS-EEEEEEEEEEEEEPPSEEEEEEETT--EEEE-TT-EEEB--TTTSSS-SEEEGGG--TT-EEEEES---PPP-PPPGGGGS-TT-EE--HHHHHHHHHHHHHHHSSHHHHHHHTT-PPPPTT---EEHHHHHHHHHHHT--HHHHHTT--EEE-TT--S-EEPPP--HHHHHHHHHHHHHEEEEESSSS-EEEEEEES-HHHHHHHHHHHHHH-TT---EEEEE--EEEETTEEEEPSS-EEEEEEE-HHHHHHHHHTTPPBBTBSS--GGGGTTS-HHHHHHHHHHHHHTT-EEEEEESSSEEEEEEEEES-HHHHHHHHHHHHHTT---EEEEETTEEEEEEEHHHHHHHHHH----SHHHHHHHHHHHHS-TTSSPPPGGGBPPHHHHHHHHT-SHHHHHS-HHHHHHHHTTSS--BHHHHHHHHHH-GGGHHHHHHHHH-SEEEEEEEEEEEEE-TTS-SEEEEEEESS-SEEEETTEEEE-----SEEEEEEGGGTEEEEEETT--SPPTTS--HHHHTTTS-TT---TTEEEE-GGGTTSTTTTGGGTGGGGEEEE-HHHHHHTHHHHHHHHHHHT-TTHHHHSB-TTT-SSHHHHHHHHHHTT-GGGTSPP--

Foldseek 3Di:
DVLLVVLVVVVVVCLQVLCPLHKAWPDDAPPDPDDDDLHHPDDCPVPVVTIDGFDAADDPVLLVVCLVCLQVCLQLAEEEEAEAAPALLLLVLLLVLCLLLSHQYEFEYYDPQHGSVVSCVVVVNHAHSLSSHGYQYHHPSSSSSVVVSLLVSCVPVVVDDPPPVVSSLVCLQVRHLYEYEYHPDQDPSNVVVLVVCLSSQHAYEYLADDDFAQDDDSHPGTRYYYNNLVNQDDPDSSRSSSVSSVVSCVRSVRPGPSLPLPALFQFGQSQLPDDCDLVFFFEKEADPAHWEFFFEEEDEPVVFDFPAFEEADDWCPVAGGSGYAYKYKYKYFYDPQADRLCRVVLQVCLSSQQSRGHQKHWDDHGGRIMITGGPVRVVSPDTPSSSQSSSSSVCCRLVVVHTVGMHMYMYRDPVVSVVVSVVSVVSVVVVLVVLVVFDQVPDQKWKKALVCCVPQVLFIDTAGSLAAGQFQPGHRSSLVVVCVSPVPDRIHIQGQDDQPDPLQGWGPRVQVCSCVRSVNAGRTDGPFALFPWFFDWFFFQQWWFQKQLFTDGLNVVQVVVLVDQDDWIWGWAADPLQAIDIFIFQHKDKFFDDQKWKWFAFQLGQITITHQQFWFFWLPPPPPPNHRIDGLVRDDFQIWTKFFLAPQAAADDDFLLVLDDQLKKFQPLVVLVVLLVLLCVVQVHPVSSCVVLVHDDDDPVQSIDGNNVVVSSCVVSVHDPVVVSVVGFWIFGNVNPDIWGRFDQDLLLLLLLLLCLFQWAWADDPLGKIKIKGKDLDPQVVVSNQVSCCVRTVVWHWDKDKDWDWDDDPNDIDIDPTIMMMTITIDNSSVSVSVQCQRDHPPDDDGDNSSCSNHDLLSLLSSVLSQCQHQKDWDWDDDVAIWIKIKGKAQDPNVLLSNQSSLSNLSARWHWDDDPRIIITMHWAVNLLSSLVSHPHSNVVVVVSSVVSVPDDNPRTDDDQQQFFRLVLLSLLLSHPLLVVQDPPVSSVCSSVVVDTDGLVSLVRSCVSPVVCCVSRVSRNPRRIGTIGTRDMDIDGCVVVGRIGMDTAGDPDQWHAISRTITGFWFDGAKKWADDQLLLAIEIEGPVDQFAAQSSRGPSSLRRVAGSNRTDRRMHRRNLSSLLRCSHSVSSPHNLRHQEYAVCSCVVCVVSVLVSCVVSVHSCQSVLRHYRVQDNHPVSSVVSNVVSVRCSVVDDHSD